Protein AF-A0A353K3G6-F1 (afdb_monomer)

Structure (mmCIF, N/CA/C/O backbone):
data_AF-A0A353K3G6-F1
#
_entry.id   AF-A0A353K3G6-F1
#
loop_
_atom_site.group_PDB
_atom_site.id
_atom_site.type_symbol
_atom_site.label_atom_id
_atom_site.label_alt_id
_atom_site.label_comp_id
_atom_site.label_asym_id
_atom_site.label_entity_id
_atom_site.label_seq_id
_atom_site.pdbx_PDB_ins_code
_atom_site.Cartn_x
_atom_site.Cartn_y
_atom_site.Cartn_z
_atom_site.occupancy
_atom_site.B_iso_or_equiv
_atom_site.auth_seq_id
_atom_site.auth_comp_id
_atom_site.auth_asym_id
_atom_site.auth_atom_id
_atom_site.pdbx_PDB_model_num
ATOM 1 N N . GLY A 1 1 ? 26.059 -4.700 -105.472 1.00 53.28 1 GLY A N 1
ATOM 2 C CA . GLY A 1 1 ? 25.674 -3.652 -106.423 1.00 53.28 1 GLY A CA 1
ATOM 3 C C . GLY A 1 1 ? 24.186 -3.400 -106.389 1.00 53.28 1 GLY A C 1
ATOM 4 O O . GLY A 1 1 ? 23.512 -3.775 -107.327 1.00 53.28 1 GLY A O 1
ATOM 5 N N . TYR A 1 2 ? 23.712 -2.808 -105.300 1.00 47.16 2 TYR A N 1
ATOM 6 C CA . TYR A 1 2 ? 22.428 -2.135 -105.145 1.00 47.16 2 TYR A CA 1
ATOM 7 C C . TYR A 1 2 ? 22.616 -1.284 -103.881 1.00 47.16 2 TYR A C 1
ATOM 9 O O . TYR A 1 2 ? 22.792 -1.861 -102.813 1.00 47.16 2 TYR A O 1
ATOM 17 N N . SER A 1 3 ? 22.745 0.041 -104.002 1.00 45.00 3 SER A N 1
ATOM 18 C CA . SER A 1 3 ? 22.899 0.943 -102.846 1.00 45.00 3 SER A CA 1
ATOM 19 C C . SER A 1 3 ? 21.733 1.921 -102.793 1.00 45.00 3 SER A C 1
ATOM 21 O O . SER A 1 3 ? 21.436 2.573 -103.791 1.00 45.00 3 SER A O 1
ATOM 23 N N . GLY A 1 4 ? 21.094 2.010 -101.632 1.00 53.94 4 GLY A N 1
ATOM 24 C CA . GLY A 1 4 ? 19.976 2.898 -101.329 1.00 53.94 4 GLY A CA 1
ATOM 25 C C . GLY A 1 4 ? 19.649 2.811 -99.838 1.00 53.94 4 GLY A C 1
ATOM 26 O O . GLY A 1 4 ? 20.025 1.839 -99.178 1.00 53.94 4 GLY A O 1
ATOM 27 N N . THR A 1 5 ? 19.000 3.836 -99.296 1.00 48.38 5 THR A N 1
ATOM 28 C CA . THR A 1 5 ? 18.638 3.913 -97.874 1.00 48.38 5 THR A CA 1
ATOM 29 C C . THR A 1 5 ? 17.313 3.185 -97.644 1.00 48.38 5 THR A C 1
ATOM 31 O O . THR A 1 5 ? 16.327 3.493 -98.310 1.00 48.38 5 THR A O 1
ATOM 34 N N . LEU A 1 6 ? 17.280 2.224 -96.716 1.00 46.75 6 LEU A N 1
ATOM 35 C CA . LEU A 1 6 ? 16.058 1.516 -96.319 1.00 46.75 6 LEU A CA 1
ATOM 36 C C . LEU A 1 6 ? 15.541 2.081 -94.993 1.00 46.75 6 LEU A C 1
ATOM 38 O O . LEU A 1 6 ? 16.321 2.258 -94.056 1.00 46.75 6 LEU A O 1
ATOM 42 N N . SER A 1 7 ? 14.234 2.321 -94.895 1.00 48.59 7 SER A N 1
ATOM 43 C CA . SER A 1 7 ? 13.580 2.700 -93.637 1.00 48.59 7 SER A CA 1
ATOM 44 C C . SER A 1 7 ? 12.834 1.494 -93.065 1.00 48.59 7 SER A C 1
ATOM 46 O O . SER A 1 7 ? 12.131 0.790 -93.792 1.00 48.59 7 SER A O 1
ATOM 48 N N . SER A 1 8 ? 13.024 1.217 -91.772 1.00 49.72 8 SER A N 1
ATOM 49 C CA . SER A 1 8 ? 12.337 0.121 -91.086 1.00 49.72 8 SER A CA 1
ATOM 50 C C . SER A 1 8 ? 10.949 0.544 -90.615 1.00 49.72 8 SER A C 1
ATOM 52 O O . SER A 1 8 ? 10.760 1.656 -90.121 1.00 49.72 8 SER A O 1
ATOM 54 N N . TYR A 1 9 ? 9.983 -0.369 -90.705 1.00 58.53 9 TYR A N 1
ATOM 55 C CA . TYR A 1 9 ? 8.683 -0.225 -90.054 1.00 58.53 9 TYR A CA 1
ATOM 56 C C . TYR A 1 9 ? 8.331 -1.491 -89.265 1.00 58.53 9 TYR A C 1
ATOM 58 O O . TYR A 1 9 ? 8.795 -2.595 -89.569 1.00 58.53 9 TYR A O 1
ATOM 66 N N . LEU A 1 10 ? 7.544 -1.317 -88.201 1.00 59.56 10 LEU A N 1
ATOM 67 C CA . LEU A 1 10 ? 7.115 -2.411 -87.333 1.00 59.56 10 LEU A CA 1
ATOM 68 C C . LEU A 1 10 ? 6.089 -3.270 -88.079 1.00 59.56 10 LEU A C 1
ATOM 70 O O . LEU A 1 10 ? 4.990 -2.803 -88.371 1.00 59.56 10 LEU A O 1
ATOM 74 N N . TYR A 1 11 ? 6.455 -4.512 -88.391 1.00 61.53 11 TYR A N 1
ATOM 75 C CA . TYR A 1 11 ? 5.610 -5.424 -89.158 1.00 61.53 11 TYR A CA 1
ATOM 76 C C . TYR A 1 11 ? 4.701 -6.256 -88.245 1.00 61.53 11 TYR A C 1
ATOM 78 O O . TYR A 1 11 ? 3.528 -6.455 -88.556 1.00 61.53 11 TYR A O 1
ATOM 86 N N . SER A 1 12 ? 5.225 -6.722 -87.104 1.00 52.22 12 SER A N 1
ATOM 87 C CA . SER A 1 12 ? 4.448 -7.426 -86.074 1.00 52.22 12 SER A CA 1
ATOM 88 C C . SER A 1 12 ? 5.189 -7.483 -84.728 1.00 52.22 12 SER A C 1
ATOM 90 O O . SER A 1 12 ? 6.363 -7.127 -84.644 1.00 52.22 12 SER A O 1
ATOM 92 N N . GLY A 1 13 ? 4.509 -7.946 -83.675 1.00 57.75 13 GLY A N 1
ATOM 93 C CA . GLY A 1 13 ? 5.079 -8.118 -82.335 1.00 57.75 13 GLY A CA 1
ATOM 94 C C . GLY A 1 13 ? 4.813 -6.946 -81.387 1.00 57.75 13 GLY A C 1
ATOM 95 O O . GLY A 1 13 ? 4.337 -5.885 -81.786 1.00 57.75 13 GLY A O 1
ATOM 96 N N . SER A 1 14 ? 5.094 -7.156 -80.102 1.00 52.50 14 SER A N 1
ATOM 97 C CA . SER A 1 14 ? 4.906 -6.163 -79.037 1.00 52.50 14 SER A CA 1
ATOM 98 C C . SER A 1 14 ? 6.117 -6.141 -78.107 1.00 52.50 14 SER A C 1
ATOM 100 O O . SER A 1 14 ? 6.810 -7.150 -77.944 1.00 52.50 14 SER A O 1
ATOM 102 N N . TYR A 1 15 ? 6.359 -4.986 -77.490 1.00 56.50 15 TYR A N 1
ATOM 103 C CA . TYR A 1 15 ? 7.364 -4.819 -76.447 1.00 56.50 15 TYR A CA 1
ATOM 104 C C . TYR A 1 15 ? 6.689 -4.821 -75.083 1.00 56.50 15 TYR A C 1
ATOM 106 O O . TYR A 1 15 ? 5.892 -3.930 -74.786 1.00 56.50 15 TYR A O 1
ATOM 114 N N . THR A 1 16 ? 7.038 -5.795 -74.245 1.00 64.56 16 THR A N 1
ATOM 115 C CA . THR A 1 16 ? 6.646 -5.798 -72.834 1.00 64.56 16 THR A CA 1
ATOM 116 C C . THR A 1 16 ? 7.844 -5.322 -72.009 1.00 64.56 16 THR A C 1
ATOM 118 O O . THR A 1 16 ? 8.852 -6.036 -71.952 1.00 64.56 16 THR A O 1
ATOM 121 N N . PRO A 1 17 ? 7.777 -4.132 -71.380 1.00 58.47 17 PRO A N 1
ATOM 122 C CA . PRO A 1 17 ? 8.861 -3.620 -70.552 1.00 58.47 17 PRO A CA 1
ATOM 123 C C . PRO A 1 17 ? 9.159 -4.555 -69.378 1.00 58.47 17 PRO A C 1
ATOM 125 O O . PRO A 1 17 ? 8.251 -5.136 -68.778 1.00 58.47 17 PRO A O 1
ATOM 128 N N . GLY A 1 18 ? 10.442 -4.689 -69.049 1.00 69.81 18 GLY A N 1
ATOM 129 C CA . GLY A 1 18 ? 10.866 -5.353 -67.823 1.00 69.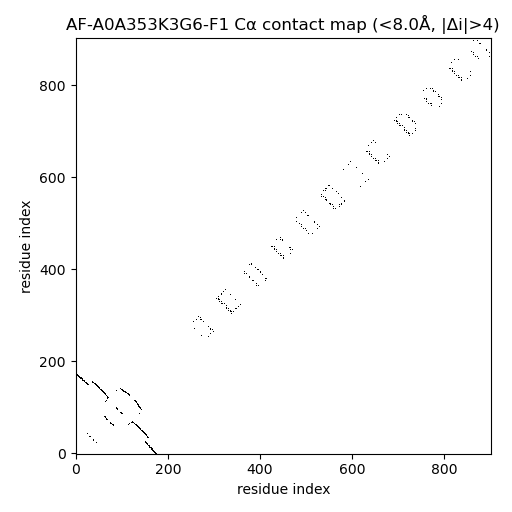81 18 GLY A CA 1
ATOM 130 C C . GLY A 1 18 ? 10.425 -4.543 -66.607 1.00 69.81 18 GLY A C 1
ATOM 131 O O . GLY A 1 18 ? 10.273 -3.325 -66.683 1.00 69.81 18 GLY A O 1
ATOM 132 N N . ASP A 1 19 ? 10.218 -5.224 -65.490 1.00 75.50 19 ASP A N 1
ATOM 133 C CA . ASP A 1 19 ? 9.791 -4.604 -64.237 1.00 75.50 19 ASP A CA 1
ATOM 134 C C . ASP A 1 19 ? 10.478 -5.304 -63.058 1.00 75.50 19 ASP A C 1
ATOM 136 O O . ASP A 1 19 ? 10.968 -6.434 -63.176 1.00 75.50 19 ASP A O 1
ATOM 140 N N . SER A 1 20 ? 10.537 -4.634 -61.913 1.00 78.00 20 SER A N 1
ATOM 141 C CA . SER A 1 20 ? 11.163 -5.131 -60.696 1.00 78.00 20 SER A CA 1
ATOM 142 C C . SER A 1 20 ? 10.223 -4.982 -59.508 1.00 78.00 20 SER A C 1
ATOM 144 O O . SER A 1 20 ? 9.481 -4.011 -59.410 1.00 78.00 20 SER A O 1
ATOM 146 N N . LYS A 1 21 ? 10.257 -5.938 -58.581 1.00 74.88 21 LYS A N 1
ATOM 147 C CA . LYS A 1 21 ? 9.462 -5.868 -57.351 1.00 74.88 21 LYS A CA 1
ATOM 148 C C . LYS A 1 21 ? 10.289 -6.297 -56.152 1.00 74.88 21 LYS A C 1
ATOM 150 O O . LYS A 1 21 ? 11.136 -7.182 -56.258 1.00 74.88 21 LYS A O 1
ATOM 155 N N . TYR A 1 22 ? 10.019 -5.693 -55.002 1.00 79.44 22 TYR A N 1
ATOM 156 C CA . TYR A 1 22 ? 10.636 -6.100 -53.747 1.00 79.44 22 TYR A CA 1
ATOM 157 C C . TYR A 1 22 ? 9.862 -7.269 -53.134 1.00 79.44 22 TYR A C 1
ATOM 159 O O . TYR A 1 22 ? 8.636 -7.219 -53.023 1.00 79.44 22 TYR A O 1
ATOM 167 N N . VAL A 1 23 ? 10.568 -8.324 -52.734 1.00 77.00 23 VAL A N 1
ATOM 168 C CA . VAL A 1 23 ? 9.989 -9.475 -52.027 1.00 77.00 23 VAL A CA 1
ATOM 169 C C . VAL A 1 23 ? 10.691 -9.660 -50.684 1.00 77.00 23 VAL A C 1
ATOM 171 O O . VAL A 1 23 ? 11.902 -9.481 -50.584 1.00 77.00 23 VAL A O 1
ATOM 174 N N . SER A 1 24 ? 9.936 -10.003 -49.638 1.00 82.12 24 SER A N 1
ATOM 175 C CA . SER A 1 24 ? 10.443 -10.210 -48.274 1.00 82.12 24 SER A CA 1
ATOM 176 C C . SER A 1 24 ? 9.805 -11.435 -47.610 1.00 82.12 24 SER A C 1
ATOM 178 O O . SER A 1 24 ? 8.848 -12.015 -48.127 1.00 82.12 24 SER A O 1
ATOM 180 N N . GLY A 1 25 ? 10.373 -11.879 -46.485 1.00 77.88 25 GLY A N 1
ATOM 181 C CA . GLY A 1 25 ? 9.872 -13.017 -45.704 1.00 77.88 25 GLY A CA 1
ATOM 182 C C . GLY A 1 25 ? 10.144 -14.401 -46.307 1.00 77.88 25 GLY A C 1
ATOM 183 O O . GLY A 1 25 ? 9.618 -15.402 -45.808 1.00 77.88 25 GLY A O 1
ATOM 184 N N . LYS A 1 26 ? 10.964 -14.496 -47.362 1.00 84.62 26 LYS A N 1
ATOM 185 C CA . LYS A 1 26 ? 11.229 -15.757 -48.068 1.00 84.62 26 LYS A CA 1
ATOM 186 C C . LYS A 1 26 ? 12.190 -16.650 -47.282 1.00 84.62 26 LYS A C 1
ATOM 188 O O . LYS A 1 26 ? 13.050 -16.170 -46.551 1.00 84.62 26 LYS A O 1
ATOM 193 N N . THR A 1 27 ? 12.020 -17.963 -47.397 1.00 81.75 27 THR A N 1
ATOM 194 C CA . THR A 1 27 ? 12.860 -18.977 -46.730 1.00 81.75 27 THR A CA 1
ATOM 195 C C . THR A 1 27 ? 14.078 -19.395 -47.554 1.00 81.75 27 THR A C 1
ATOM 197 O O . THR A 1 27 ? 14.919 -20.123 -47.044 1.00 81.75 27 THR A O 1
ATOM 200 N N . SER A 1 28 ? 14.176 -18.939 -48.806 1.00 80.44 28 SER A N 1
ATOM 201 C CA . SER A 1 28 ? 15.254 -19.256 -49.748 1.00 80.44 28 SER A CA 1
ATOM 202 C C . SER A 1 28 ? 15.899 -17.973 -50.268 1.00 80.44 28 SER A C 1
ATOM 204 O O . SER A 1 28 ? 15.199 -16.987 -50.508 1.00 80.44 28 SER A O 1
ATOM 206 N N . SER A 1 29 ? 17.217 -18.007 -50.479 1.00 79.38 29 SER A N 1
ATOM 207 C CA . SER A 1 29 ? 17.982 -16.936 -51.128 1.00 79.38 29 SER A CA 1
ATOM 208 C C . SER A 1 29 ? 17.718 -16.841 -52.629 1.00 79.38 29 SER A C 1
ATOM 210 O O . SER A 1 29 ? 18.033 -15.824 -53.233 1.00 79.38 29 SER A O 1
ATOM 212 N N . TYR A 1 30 ? 17.136 -17.869 -53.245 1.00 79.62 30 TYR A N 1
ATOM 213 C CA . TYR A 1 30 ? 16.798 -17.866 -54.664 1.00 79.62 30 TYR A CA 1
ATOM 214 C C . TYR A 1 30 ? 15.286 -17.738 -54.844 1.00 79.62 30 TYR A C 1
ATOM 216 O O . TYR A 1 30 ? 14.524 -18.571 -54.343 1.00 79.62 30 TYR A O 1
ATOM 224 N N . TYR A 1 31 ? 14.856 -16.689 -55.548 1.00 77.25 31 TYR A N 1
ATOM 225 C CA . TYR A 1 31 ? 13.452 -16.426 -55.849 1.00 77.25 31 TYR A CA 1
ATOM 226 C C . TYR A 1 31 ? 13.180 -16.653 -57.336 1.00 77.25 31 TYR A C 1
ATOM 228 O O . TYR A 1 31 ? 13.831 -16.028 -58.171 1.00 77.25 31 TYR A O 1
ATOM 236 N N . TYR A 1 32 ? 12.217 -17.522 -57.656 1.00 78.00 32 TYR A N 1
ATOM 237 C CA . TYR A 1 32 ? 11.743 -17.774 -59.020 1.00 78.00 32 TYR A CA 1
ATOM 238 C C . TYR A 1 32 ? 10.237 -18.071 -59.006 1.00 78.00 32 TYR A C 1
ATOM 240 O O . TYR A 1 32 ? 9.811 -19.204 -58.796 1.00 78.00 32 TYR A O 1
ATOM 248 N N . GLU A 1 33 ? 9.417 -17.038 -59.190 1.00 74.94 33 GLU A N 1
ATOM 249 C CA . GLU A 1 33 ? 7.951 -17.146 -59.213 1.00 74.94 33 GLU A CA 1
ATOM 250 C C . GLU A 1 33 ? 7.367 -16.097 -60.179 1.00 74.94 33 GLU A C 1
ATOM 252 O O . GLU A 1 33 ? 7.794 -14.939 -60.192 1.00 74.94 33 GLU A O 1
ATOM 257 N N . ASN A 1 34 ? 6.349 -16.471 -60.968 1.00 71.00 34 ASN A N 1
ATOM 258 C CA . ASN A 1 34 ? 5.596 -15.571 -61.863 1.00 71.00 34 ASN A CA 1
ATOM 259 C C . ASN A 1 34 ? 6.466 -14.746 -62.841 1.00 71.00 34 ASN A C 1
ATOM 261 O O . ASN A 1 34 ? 6.159 -13.591 -63.153 1.00 71.00 34 ASN A O 1
ATOM 265 N N . GLY A 1 35 ? 7.569 -15.336 -63.309 1.00 68.75 35 GLY A N 1
ATOM 266 C CA . GLY A 1 35 ? 8.502 -14.719 -64.256 1.00 68.75 35 GLY A CA 1
ATOM 267 C C . GLY A 1 35 ? 9.497 -13.725 -63.644 1.00 68.75 35 GLY A C 1
ATOM 268 O O . GLY A 1 35 ? 10.279 -13.152 -64.392 1.00 68.75 35 GLY A O 1
ATOM 269 N N . TYR A 1 36 ? 9.496 -13.518 -62.322 1.00 78.94 36 TYR A N 1
ATOM 270 C CA . TYR A 1 36 ? 10.518 -12.729 -61.626 1.00 78.94 36 TYR A CA 1
ATOM 271 C C . TYR A 1 36 ? 11.590 -13.649 -61.050 1.00 78.94 36 TYR A C 1
ATOM 273 O O . TYR A 1 36 ? 11.265 -14.625 -60.369 1.00 78.94 36 TYR A O 1
ATOM 281 N N . SER A 1 37 ? 12.854 -13.299 -61.276 1.00 79.44 37 SER A N 1
ATOM 282 C CA . SER A 1 37 ? 14.007 -14.029 -60.757 1.00 79.44 37 SER A CA 1
ATOM 283 C C . SER A 1 37 ? 15.004 -13.101 -60.072 1.00 79.44 37 SER A C 1
ATOM 285 O O . SER A 1 37 ? 15.174 -11.955 -60.485 1.00 79.44 37 SER A O 1
ATOM 287 N N . GLY A 1 38 ? 15.682 -13.589 -59.038 1.00 79.81 38 GLY A N 1
ATOM 288 C CA . GLY A 1 38 ? 16.776 -12.856 -58.408 1.00 79.81 38 GLY A CA 1
ATOM 289 C C . GLY A 1 38 ? 17.289 -13.523 -57.139 1.00 79.81 38 GLY A C 1
ATOM 290 O O . GLY A 1 38 ? 16.634 -14.398 -56.565 1.00 79.81 38 GLY A O 1
ATOM 291 N N . THR A 1 39 ? 18.470 -13.088 -56.709 1.00 82.19 39 THR A N 1
ATOM 292 C CA . THR A 1 39 ? 19.091 -13.524 -55.457 1.00 82.19 39 THR A CA 1
ATOM 293 C C . THR A 1 39 ? 18.715 -12.549 -54.346 1.00 82.19 39 THR A C 1
ATOM 295 O O . THR A 1 39 ? 18.915 -11.343 -54.467 1.00 82.19 39 THR A O 1
ATOM 298 N N . LEU A 1 40 ? 18.148 -13.075 -53.269 1.00 83.31 40 LEU A N 1
ATOM 299 C CA . LEU A 1 40 ? 17.692 -12.343 -52.098 1.00 83.31 40 LEU A CA 1
ATOM 300 C C . LEU A 1 40 ? 18.762 -12.367 -51.001 1.00 83.31 40 LEU A C 1
ATOM 302 O O . LEU A 1 40 ? 19.429 -13.382 -50.786 1.00 83.31 40 LEU A O 1
ATOM 306 N N . SER A 1 41 ? 18.875 -11.270 -50.260 1.00 75.44 41 SER A N 1
ATOM 307 C CA . SER A 1 41 ? 19.808 -11.126 -49.145 1.00 75.44 41 SER A CA 1
ATOM 308 C C . SER A 1 41 ? 19.162 -11.567 -47.828 1.00 75.44 41 SER A C 1
ATOM 310 O O . SER A 1 41 ? 18.000 -11.231 -47.575 1.00 75.44 41 SER A O 1
ATOM 312 N N . PRO A 1 42 ? 19.879 -12.311 -46.968 1.00 76.06 42 PRO A N 1
ATOM 313 C CA . PRO A 1 42 ? 19.372 -12.683 -45.656 1.00 76.06 42 PRO A CA 1
ATOM 314 C C . PRO A 1 42 ? 19.260 -11.455 -44.744 1.00 76.06 42 PRO A C 1
ATOM 316 O O . PRO A 1 42 ? 20.173 -10.637 -44.665 1.00 76.06 42 PRO A O 1
ATOM 319 N N . TYR A 1 43 ? 18.163 -11.362 -44.003 1.00 71.06 43 TYR A N 1
ATOM 320 C CA . TYR A 1 43 ? 17.935 -10.398 -42.936 1.00 71.06 43 TYR A CA 1
ATOM 321 C C . TYR A 1 43 ? 17.374 -11.109 -41.701 1.00 71.06 43 TYR A C 1
ATOM 323 O O . TYR A 1 43 ? 16.758 -12.178 -41.787 1.00 71.06 43 TYR A O 1
ATOM 331 N N . LEU A 1 44 ? 17.617 -10.526 -40.527 1.00 76.56 44 LEU A N 1
ATOM 332 C CA . LEU A 1 44 ? 17.107 -11.055 -39.268 1.00 76.56 44 LEU A CA 1
ATOM 333 C C . LEU A 1 44 ? 15.585 -10.882 -39.235 1.00 76.56 44 LEU A C 1
ATOM 335 O O . LEU A 1 44 ? 15.085 -9.760 -39.217 1.00 76.56 44 LEU A O 1
ATOM 339 N N . TYR A 1 45 ? 14.857 -11.995 -39.239 1.00 75.38 45 TYR A N 1
ATOM 340 C CA . TYR A 1 45 ? 13.396 -11.989 -39.221 1.00 75.38 45 TYR A CA 1
ATOM 341 C C . TYR A 1 45 ? 12.852 -12.010 -37.793 1.00 75.38 45 TYR A C 1
ATOM 343 O O . TYR A 1 45 ? 11.880 -11.325 -37.491 1.00 75.38 45 TYR A O 1
ATOM 351 N N . SER A 1 46 ? 13.496 -12.778 -36.909 1.00 68.31 46 SER A N 1
ATOM 352 C CA . SER A 1 46 ? 13.149 -12.864 -35.488 1.00 68.31 46 SER A CA 1
ATOM 353 C C . SER A 1 46 ? 14.286 -13.485 -34.668 1.00 68.31 46 SER A C 1
ATOM 355 O O . SER A 1 46 ? 15.169 -14.131 -35.226 1.00 68.31 46 SER A O 1
ATOM 357 N N . GLY A 1 47 ? 14.232 -13.359 -33.341 1.00 62.09 47 GLY A N 1
ATOM 358 C CA . GLY A 1 47 ? 15.185 -13.981 -32.411 1.00 62.09 47 GLY A CA 1
ATOM 359 C C . GLY A 1 47 ? 16.262 -13.025 -31.894 1.00 62.09 47 GLY A C 1
ATOM 360 O O . GLY A 1 47 ? 16.385 -11.888 -32.348 1.00 62.09 47 GLY A O 1
ATOM 361 N N . SER A 1 48 ? 17.022 -13.473 -30.900 1.00 61.16 48 SER A N 1
ATOM 362 C CA . SER A 1 48 ? 18.046 -12.679 -30.209 1.00 61.16 48 SER A CA 1
ATOM 363 C C . SER A 1 48 ? 19.374 -13.426 -30.152 1.00 61.16 48 SER A C 1
ATOM 365 O O . SER A 1 48 ? 19.394 -14.658 -30.174 1.00 61.16 48 SER A O 1
ATOM 367 N N . TYR A 1 49 ? 20.470 -12.667 -30.079 1.00 63.00 49 TYR A N 1
ATOM 368 C CA . TYR A 1 49 ? 21.816 -13.210 -29.914 1.00 63.00 49 TYR A CA 1
ATOM 369 C C . TYR A 1 49 ? 21.900 -14.078 -28.657 1.00 63.00 49 TYR A C 1
ATOM 371 O O . TYR A 1 49 ? 21.356 -13.715 -27.613 1.00 63.00 49 TYR A O 1
ATOM 379 N N . GLY A 1 50 ? 22.592 -15.209 -28.779 1.00 66.00 50 GLY A N 1
ATOM 380 C CA . GLY A 1 50 ? 23.059 -15.954 -27.621 1.00 66.00 50 GLY A CA 1
ATOM 381 C C . GLY A 1 50 ? 24.275 -15.251 -27.036 1.00 66.00 50 GLY A C 1
ATOM 382 O O . GLY A 1 50 ? 25.136 -14.771 -27.775 1.00 66.00 50 GLY A O 1
ATOM 383 N N . ASP A 1 51 ? 24.337 -15.164 -25.720 1.00 76.94 51 ASP A N 1
ATOM 384 C CA . ASP A 1 51 ? 25.427 -14.525 -25.004 1.00 76.94 51 ASP A CA 1
ATOM 385 C C . ASP A 1 51 ? 25.686 -15.233 -23.672 1.00 76.94 51 ASP A C 1
ATOM 387 O O . ASP A 1 51 ? 24.892 -16.043 -23.180 1.00 76.94 51 ASP A O 1
ATOM 391 N N . SER A 1 52 ? 26.852 -14.963 -23.099 1.00 76.69 52 SER A N 1
ATOM 392 C CA . SER A 1 52 ? 27.270 -15.524 -21.822 1.00 76.69 52 SER A CA 1
ATOM 393 C C . SER A 1 52 ? 27.742 -14.419 -20.902 1.00 76.69 52 SER A C 1
ATOM 395 O O . SER A 1 52 ? 28.429 -13.498 -21.341 1.00 76.69 52 SER A O 1
ATOM 397 N N . LYS A 1 53 ? 27.424 -14.534 -19.618 1.00 77.88 53 LYS A N 1
ATOM 398 C CA . LYS A 1 53 ? 27.861 -13.577 -18.604 1.00 77.88 53 LYS A CA 1
ATOM 399 C C . LYS A 1 53 ? 28.276 -14.295 -17.335 1.00 77.88 53 LYS A C 1
ATOM 401 O O . LYS A 1 53 ? 27.731 -15.344 -16.996 1.00 77.88 53 LYS A O 1
ATOM 406 N N . THR A 1 54 ? 29.220 -13.706 -16.619 1.00 83.50 54 THR A N 1
ATOM 407 C CA . THR A 1 54 ? 29.553 -14.150 -15.268 1.00 83.50 54 THR A CA 1
ATOM 408 C C . THR A 1 54 ? 28.496 -13.623 -14.313 1.00 83.50 54 THR A C 1
ATOM 410 O O . THR A 1 54 ? 28.204 -12.427 -14.298 1.00 83.50 54 THR A O 1
ATOM 413 N N . VAL A 1 55 ? 27.900 -14.518 -13.534 1.00 82.94 55 VAL A N 1
ATOM 414 C CA . VAL A 1 55 ? 26.937 -14.165 -12.492 1.00 82.94 55 VAL A CA 1
ATOM 415 C C . VAL A 1 55 ? 27.495 -14.609 -11.154 1.00 82.94 55 VAL A C 1
ATOM 417 O O . VAL A 1 55 ? 28.046 -15.702 -11.040 1.00 82.94 55 VAL A O 1
ATOM 420 N N . GLY A 1 56 ? 27.353 -13.740 -10.158 1.00 83.88 56 GLY A N 1
ATOM 421 C CA . GLY A 1 56 ? 27.621 -14.038 -8.761 1.00 83.88 56 GLY A CA 1
ATOM 422 C C . GLY A 1 56 ? 26.325 -14.016 -7.957 1.00 83.88 56 GLY A C 1
ATOM 423 O O . GLY A 1 56 ? 25.453 -13.187 -8.213 1.00 83.88 56 GLY A O 1
ATOM 424 N N . THR A 1 57 ? 26.193 -14.908 -6.983 1.00 82.69 57 THR A N 1
ATOM 425 C CA . THR A 1 57 ? 25.133 -14.861 -5.970 1.00 82.69 57 THR A CA 1
ATOM 426 C C . THR A 1 57 ? 25.695 -15.279 -4.624 1.00 82.69 57 THR A C 1
ATOM 428 O O . THR A 1 57 ? 26.696 -15.989 -4.551 1.00 82.69 57 THR A O 1
ATOM 431 N N . THR A 1 58 ? 25.043 -14.862 -3.549 1.00 81.81 58 THR A N 1
ATOM 432 C CA . THR A 1 58 ? 25.364 -15.318 -2.200 1.00 81.81 58 THR A CA 1
ATOM 433 C C . THR A 1 58 ? 24.334 -16.316 -1.705 1.00 81.81 58 THR A C 1
ATOM 435 O O . THR A 1 58 ? 23.175 -16.307 -2.125 1.00 81.81 58 THR A O 1
ATOM 438 N N . ARG A 1 59 ? 24.758 -17.191 -0.797 1.00 77.06 59 ARG A N 1
ATOM 439 C CA . ARG A 1 59 ? 23.866 -18.051 -0.026 1.00 77.06 59 ARG A CA 1
ATOM 440 C C . ARG A 1 59 ? 24.371 -18.127 1.407 1.00 77.06 59 ARG A C 1
ATOM 442 O O . ARG A 1 59 ? 25.552 -18.375 1.633 1.00 77.06 59 ARG A O 1
ATOM 449 N N . THR A 1 60 ? 23.481 -17.916 2.364 1.00 76.25 60 THR A N 1
ATOM 450 C CA . THR A 1 60 ? 23.789 -18.056 3.787 1.00 76.25 60 THR A CA 1
ATOM 451 C C . THR A 1 60 ? 23.683 -19.513 4.219 1.00 76.25 60 THR A C 1
ATOM 453 O O . THR A 1 60 ? 22.813 -20.260 3.761 1.00 76.25 60 THR A O 1
ATOM 456 N N . GLY A 1 61 ? 24.605 -19.938 5.076 1.00 73.25 61 GLY A N 1
ATOM 457 C CA . GLY A 1 61 ? 24.686 -21.308 5.562 1.00 73.25 61 GLY A CA 1
ATOM 458 C C . GLY A 1 61 ? 25.314 -21.387 6.943 1.00 73.25 61 GLY A C 1
ATOM 459 O O . GLY A 1 61 ? 26.041 -20.487 7.349 1.00 73.25 61 GLY A O 1
ATOM 460 N N . GLY A 1 62 ? 25.026 -22.464 7.670 1.00 75.19 62 GLY A N 1
ATOM 461 C CA . GLY A 1 62 ? 25.676 -22.710 8.952 1.00 75.19 62 GLY A CA 1
ATOM 462 C C . GLY A 1 62 ? 27.157 -23.051 8.770 1.00 75.19 62 GLY A C 1
ATOM 463 O O . GLY A 1 62 ? 27.528 -23.809 7.864 1.00 75.19 62 GLY A O 1
ATOM 464 N N . ALA A 1 63 ? 27.976 -22.572 9.695 1.00 74.75 63 ALA A N 1
ATOM 465 C CA . ALA A 1 63 ? 29.379 -22.908 9.855 1.00 74.75 63 ALA A CA 1
ATOM 466 C C . ALA A 1 63 ? 29.711 -23.061 11.343 1.00 74.75 63 ALA A C 1
ATOM 468 O O . ALA A 1 63 ? 28.991 -22.563 12.208 1.00 74.75 63 ALA A O 1
ATOM 469 N N . TYR A 1 64 ? 30.818 -23.735 11.636 1.00 77.00 64 TYR A N 1
ATOM 470 C CA . TYR A 1 64 ? 31.393 -23.763 12.975 1.00 77.00 64 TYR A CA 1
ATOM 471 C C . TYR A 1 64 ? 32.915 -23.692 12.912 1.00 77.00 64 TYR A C 1
ATOM 473 O O . TYR A 1 64 ? 33.555 -24.254 12.014 1.00 77.00 64 TYR A O 1
ATOM 481 N N . ASP A 1 65 ? 33.501 -23.031 13.905 1.00 81.44 65 ASP A N 1
ATOM 482 C CA . ASP A 1 65 ? 34.949 -22.951 14.058 1.00 81.44 65 ASP A CA 1
ATOM 483 C C . ASP A 1 65 ? 35.471 -24.142 14.862 1.00 81.44 65 ASP A C 1
ATOM 485 O O . ASP A 1 65 ? 34.822 -24.662 15.769 1.00 81.44 65 ASP A O 1
ATOM 489 N N . LEU A 1 66 ? 36.661 -24.601 14.509 1.00 81.50 66 LEU A N 1
ATOM 490 C CA . LEU A 1 66 ? 37.445 -25.571 15.247 1.00 81.50 66 LEU A CA 1
ATOM 491 C C . LEU A 1 66 ? 38.572 -24.826 15.948 1.00 81.50 66 LEU A C 1
ATOM 493 O O . LEU A 1 66 ? 39.289 -24.028 15.343 1.00 81.50 66 LEU A O 1
ATOM 497 N N . TRP A 1 67 ? 38.748 -25.134 17.221 1.00 84.00 67 TRP A N 1
ATOM 498 C CA . TRP A 1 67 ? 39.755 -24.543 18.086 1.00 84.00 67 TRP A CA 1
ATOM 499 C C . TRP A 1 67 ? 40.650 -25.647 18.620 1.00 84.00 67 TRP A C 1
ATOM 501 O O . TRP A 1 67 ? 40.149 -26.677 19.063 1.00 84.00 67 TRP A O 1
ATOM 511 N N . LYS A 1 68 ? 41.965 -25.439 18.580 1.00 85.31 68 LYS A N 1
ATOM 512 C CA . LYS A 1 68 ? 42.969 -26.363 19.098 1.00 85.31 68 LYS A CA 1
ATOM 513 C C . LYS A 1 68 ? 43.610 -25.775 20.346 1.00 85.31 68 LYS A C 1
ATOM 515 O O . LYS A 1 68 ? 44.110 -24.653 20.309 1.00 85.31 68 LYS A O 1
ATOM 520 N N . TYR A 1 69 ? 43.621 -26.533 21.431 1.00 83.56 69 TYR A N 1
ATOM 521 C CA . TYR A 1 69 ? 44.297 -26.127 22.653 1.00 83.56 69 TYR A CA 1
ATOM 522 C C . TYR A 1 69 ? 45.795 -26.396 22.531 1.00 83.56 69 TYR A C 1
ATOM 524 O O . TYR A 1 69 ? 46.209 -27.522 22.235 1.00 83.56 69 TYR A O 1
ATOM 532 N N . SER A 1 70 ? 46.609 -25.361 22.715 1.00 83.31 70 SER A N 1
ATOM 533 C CA . SER A 1 70 ? 48.062 -25.495 22.747 1.00 83.31 70 SER A CA 1
ATOM 534 C C . SER A 1 70 ? 48.691 -24.394 23.592 1.00 83.31 70 SER A C 1
ATOM 536 O O . SER A 1 70 ? 48.178 -23.280 23.623 1.00 83.31 70 SER A O 1
ATOM 538 N N . HIS A 1 71 ? 49.784 -24.695 24.293 1.00 82.75 71 HIS A N 1
ATOM 539 C CA . HIS A 1 71 ? 50.527 -23.718 25.107 1.00 82.75 71 HIS A CA 1
ATOM 540 C C . HIS A 1 71 ? 49.649 -22.953 26.123 1.00 82.75 71 HIS A C 1
ATOM 542 O O . HIS A 1 71 ? 49.873 -21.777 26.401 1.00 82.75 71 HIS A O 1
ATOM 548 N N . GLY A 1 72 ? 48.634 -23.615 26.687 1.00 80.88 72 GLY A N 1
ATOM 549 C CA . GLY A 1 72 ? 47.758 -23.018 27.700 1.00 80.88 72 GLY A CA 1
ATOM 550 C C . GLY A 1 72 ? 46.664 -22.086 27.163 1.00 80.88 72 GLY A C 1
ATOM 551 O O . GLY A 1 72 ? 46.032 -21.397 27.961 1.00 80.88 72 GLY A O 1
ATOM 552 N N . SER A 1 73 ? 46.417 -22.056 25.848 1.00 82.69 73 SER A N 1
ATOM 553 C CA . SER A 1 73 ? 45.341 -21.260 25.251 1.00 82.69 73 SER A CA 1
ATOM 554 C C . SER A 1 73 ? 44.653 -21.972 24.082 1.00 82.69 73 SER A C 1
ATOM 556 O O . SER A 1 73 ? 45.212 -22.861 23.437 1.00 82.69 73 SER A O 1
ATOM 558 N N . TRP A 1 74 ? 43.409 -21.577 23.799 1.00 81.88 74 TRP A N 1
ATOM 559 C CA . TRP A 1 74 ? 42.693 -22.005 22.600 1.00 81.88 74 TRP A CA 1
ATOM 560 C C . TRP A 1 74 ? 43.150 -21.176 21.403 1.00 81.88 74 TRP A C 1
ATOM 562 O O . TRP A 1 74 ? 42.978 -19.959 21.363 1.00 81.88 74 TRP A O 1
ATOM 572 N N . HIS A 1 75 ? 43.681 -21.854 20.394 1.00 80.69 75 HIS A N 1
ATOM 573 C CA . HIS A 1 75 ? 44.058 -21.262 19.120 1.00 80.69 75 HIS A CA 1
ATOM 574 C C . HIS A 1 75 ? 43.065 -21.668 18.038 1.00 80.69 75 HIS A C 1
ATOM 576 O O . HIS A 1 75 ? 42.620 -22.815 17.982 1.00 80.69 75 HIS A O 1
ATOM 582 N N . PHE A 1 76 ? 42.722 -20.736 17.155 1.00 80.06 76 PHE A N 1
ATOM 583 C CA . PHE A 1 76 ? 41.894 -21.040 15.994 1.00 80.06 76 PHE A CA 1
ATOM 584 C C . PHE A 1 76 ? 42.603 -22.074 15.104 1.00 80.06 76 PHE A C 1
ATOM 586 O O . PHE A 1 76 ? 43.764 -21.894 14.737 1.00 80.06 76 PHE A O 1
ATOM 593 N N . TYR A 1 77 ? 41.912 -23.169 14.786 1.00 79.00 77 TYR A N 1
ATOM 594 C CA . TYR A 1 77 ? 42.457 -24.312 14.045 1.00 79.00 77 TYR A CA 1
ATOM 595 C C . TYR A 1 77 ? 41.880 -24.433 12.627 1.00 79.00 77 TYR A C 1
ATOM 597 O O . TYR A 1 77 ? 42.530 -24.986 11.743 1.00 79.00 77 TYR A O 1
ATOM 605 N N . GLY A 1 78 ? 40.684 -23.895 12.384 1.00 73.69 78 GLY A N 1
ATOM 606 C CA . GLY A 1 78 ? 40.054 -23.837 11.063 1.00 73.69 78 GLY A CA 1
ATOM 607 C C . GLY A 1 78 ? 38.534 -23.759 11.161 1.00 73.69 78 GLY A C 1
ATOM 608 O O . GLY A 1 78 ? 37.980 -23.972 12.230 1.00 73.69 78 GLY A O 1
ATOM 609 N N . SER A 1 79 ? 37.840 -23.501 10.057 1.00 73.56 79 SER A N 1
ATOM 610 C CA . SER A 1 79 ? 36.369 -23.465 10.019 1.00 73.56 79 SER A CA 1
ATOM 611 C C . SER A 1 79 ? 35.838 -24.619 9.174 1.00 73.56 79 SER A C 1
ATOM 613 O O . SER A 1 79 ? 36.428 -24.966 8.148 1.00 73.56 79 SER A O 1
ATOM 615 N N . ARG A 1 80 ? 34.718 -25.225 9.577 1.00 72.62 80 ARG A N 1
ATOM 616 C CA . ARG A 1 80 ? 33.986 -26.193 8.750 1.00 72.62 80 ARG A CA 1
ATOM 617 C C . ARG A 1 80 ? 32.595 -25.675 8.428 1.00 72.62 80 ARG A C 1
ATOM 619 O O . ARG A 1 80 ? 31.921 -25.081 9.262 1.00 72.62 80 ARG A O 1
ATOM 626 N N . ARG A 1 81 ? 32.167 -25.961 7.205 1.00 74.44 81 ARG A N 1
ATOM 627 C CA . ARG A 1 81 ? 30.819 -25.691 6.701 1.00 74.44 81 ARG A CA 1
ATOM 628 C C . ARG A 1 81 ? 29.958 -26.923 6.943 1.00 74.44 81 ARG A C 1
ATOM 630 O O . ARG A 1 81 ? 30.476 -28.044 6.905 1.00 74.44 81 ARG A O 1
ATOM 637 N N . TYR A 1 82 ? 28.662 -26.740 7.167 1.00 72.81 82 TYR A N 1
ATOM 638 C CA . TYR A 1 82 ? 27.746 -27.879 7.185 1.00 72.81 82 TYR A CA 1
ATOM 639 C C . TYR A 1 82 ? 27.632 -28.507 5.783 1.00 72.81 82 TYR A C 1
ATOM 641 O O . TYR A 1 82 ? 27.698 -27.824 4.761 1.00 72.81 82 TYR A O 1
ATOM 649 N N . SER A 1 83 ? 27.450 -29.829 5.725 1.00 65.06 83 SER A N 1
ATOM 650 C CA . SER A 1 83 ? 27.391 -30.616 4.478 1.00 65.06 83 SER A CA 1
ATOM 651 C C . SER A 1 83 ? 26.209 -30.271 3.563 1.00 65.06 83 SER A C 1
ATOM 653 O O . SER A 1 83 ? 26.169 -30.696 2.413 1.00 65.06 83 SER A O 1
ATOM 655 N N . ASN A 1 84 ? 25.244 -29.498 4.062 1.00 68.69 84 ASN A N 1
ATOM 656 C CA . ASN A 1 84 ? 24.081 -29.011 3.325 1.00 68.69 84 ASN A CA 1
ATOM 657 C C . ASN A 1 84 ? 24.375 -27.780 2.441 1.00 68.69 84 ASN A C 1
ATOM 659 O O . ASN A 1 84 ? 23.464 -27.291 1.765 1.00 68.69 84 ASN A O 1
ATOM 663 N N . ILE A 1 85 ? 25.617 -27.279 2.434 1.00 75.06 85 ILE A N 1
ATOM 664 C CA . ILE A 1 85 ? 26.088 -26.231 1.523 1.00 75.06 85 ILE A CA 1
ATOM 665 C C . ILE A 1 85 ? 26.775 -26.899 0.321 1.00 75.06 85 ILE A C 1
ATOM 667 O O . ILE A 1 85 ? 27.889 -27.406 0.456 1.00 75.06 85 ILE A O 1
ATOM 671 N N . PRO A 1 86 ? 26.110 -26.964 -0.846 1.00 74.50 86 PRO A N 1
ATOM 672 C CA . PRO A 1 86 ? 26.644 -27.672 -2.003 1.00 74.50 86 PRO A CA 1
ATOM 673 C C . PRO A 1 86 ? 27.796 -26.882 -2.637 1.00 74.50 86 PRO A C 1
ATOM 675 O O . PRO A 1 86 ? 27.713 -25.670 -2.765 1.00 74.50 86 PRO A O 1
ATOM 678 N N . GLY A 1 87 ? 28.850 -27.554 -3.111 1.00 78.19 87 GLY A N 1
ATOM 679 C CA . GLY A 1 87 ? 29.987 -26.889 -3.779 1.00 78.19 87 GLY A CA 1
ATOM 680 C C . GLY A 1 87 ? 29.638 -26.197 -5.108 1.00 78.19 87 GLY A C 1
ATOM 681 O O . GLY A 1 87 ? 30.455 -25.475 -5.675 1.00 78.19 87 GLY A O 1
ATOM 682 N N . SER A 1 88 ? 28.425 -26.405 -5.621 1.00 83.94 88 SER A N 1
ATOM 683 C CA . SER A 1 88 ? 27.887 -25.691 -6.776 1.00 83.94 88 SER A CA 1
ATOM 684 C C . SER A 1 88 ? 26.361 -25.631 -6.732 1.00 83.94 88 SER A C 1
ATOM 686 O O . SER A 1 88 ? 25.710 -26.445 -6.073 1.00 83.94 88 SER A O 1
ATOM 688 N N . ILE A 1 89 ? 25.785 -24.657 -7.432 1.00 85.81 89 ILE A N 1
ATOM 689 C CA . ILE A 1 89 ? 24.339 -24.453 -7.551 1.00 85.81 89 ILE A CA 1
ATOM 690 C C . ILE A 1 89 ? 23.955 -24.190 -9.007 1.00 85.81 89 ILE A C 1
ATOM 692 O O . ILE A 1 89 ? 24.728 -23.619 -9.774 1.00 85.81 89 ILE A O 1
ATOM 696 N N . ASN A 1 90 ? 22.738 -24.576 -9.387 1.00 86.75 90 ASN A N 1
ATOM 697 C CA . ASN A 1 90 ? 22.202 -24.293 -10.716 1.00 86.75 90 ASN A CA 1
ATOM 698 C C . ASN A 1 90 ? 21.582 -22.893 -10.755 1.00 86.75 90 ASN A C 1
ATOM 700 O O . ASN A 1 90 ? 20.807 -22.525 -9.872 1.00 86.75 90 ASN A O 1
ATOM 704 N N . TYR A 1 91 ? 21.885 -22.136 -11.805 1.00 84.25 91 TYR A N 1
ATOM 705 C CA . TYR A 1 91 ? 21.326 -20.818 -12.075 1.00 84.25 91 TYR A CA 1
ATOM 706 C C . TYR A 1 91 ? 20.416 -20.885 -13.294 1.00 84.25 91 TYR A C 1
ATOM 708 O O . TYR A 1 91 ? 20.860 -21.306 -14.357 1.00 84.25 91 TYR A O 1
ATOM 716 N N . ASN A 1 92 ? 19.166 -20.444 -13.142 1.00 83.00 92 ASN A N 1
ATOM 717 C CA . ASN A 1 92 ? 18.177 -20.375 -14.218 1.00 83.00 92 ASN A CA 1
ATOM 718 C C . ASN A 1 92 ? 17.358 -19.089 -14.071 1.00 83.00 92 ASN A C 1
ATOM 720 O O . ASN A 1 92 ? 16.329 -19.072 -13.399 1.00 83.00 92 ASN A O 1
ATOM 724 N N . SER A 1 93 ? 17.837 -17.989 -14.653 1.00 79.88 93 SER A N 1
ATOM 725 C CA . SER A 1 93 ? 17.156 -16.692 -14.567 1.00 79.88 93 SER A CA 1
ATOM 726 C C . SER A 1 93 ? 17.446 -15.816 -15.787 1.00 79.88 93 SER A C 1
ATOM 728 O O . SER A 1 93 ? 18.543 -15.832 -16.346 1.00 79.88 93 SER A O 1
ATOM 730 N N . GLY A 1 94 ? 16.438 -15.067 -16.249 1.00 73.50 94 GLY A N 1
ATOM 731 C CA . GLY A 1 94 ? 16.552 -14.159 -17.402 1.00 73.50 94 GLY A CA 1
ATOM 732 C C . GLY A 1 94 ? 16.838 -14.839 -18.752 1.00 73.50 94 GLY A C 1
ATOM 733 O O . GLY A 1 94 ? 17.309 -14.187 -19.684 1.00 73.50 94 GLY A O 1
ATOM 734 N N . GLY A 1 95 ? 16.585 -16.147 -18.864 1.00 70.62 95 GLY A N 1
ATOM 735 C CA . GLY A 1 95 ? 16.916 -16.956 -20.043 1.00 70.62 95 GLY A CA 1
ATOM 736 C C . GLY A 1 95 ? 18.366 -17.450 -20.090 1.00 70.62 95 GLY A C 1
ATOM 737 O O . GLY A 1 95 ? 18.724 -18.107 -21.060 1.00 70.62 95 GLY A O 1
ATOM 738 N N . TYR A 1 96 ? 19.178 -17.167 -19.066 1.00 81.19 96 TYR A N 1
ATOM 739 C CA . TYR A 1 96 ? 20.506 -17.755 -18.908 1.00 81.19 96 TYR A CA 1
ATOM 740 C C . TYR A 1 96 ? 20.428 -18.966 -17.987 1.00 81.19 96 TYR A C 1
ATOM 742 O O . TYR A 1 96 ? 19.817 -18.899 -16.915 1.00 81.19 96 TYR A O 1
ATOM 750 N N . SER A 1 97 ? 21.103 -20.035 -18.390 1.00 83.25 97 SER A N 1
ATOM 751 C CA . SER A 1 97 ? 21.290 -21.242 -17.595 1.00 83.25 97 SER A CA 1
ATOM 752 C C . SER A 1 97 ? 22.774 -21.551 -17.424 1.00 83.25 97 SER A C 1
ATOM 754 O O . SER A 1 97 ? 23.578 -21.312 -18.330 1.00 83.25 97 SER A O 1
ATOM 756 N N . GLY A 1 98 ? 23.150 -22.087 -16.271 1.00 85.25 98 GLY A N 1
ATOM 757 C CA . GLY A 1 98 ? 24.508 -22.562 -16.019 1.00 85.25 98 GLY A CA 1
ATOM 758 C C . GLY A 1 98 ? 24.725 -22.950 -14.564 1.00 85.25 98 GLY A C 1
ATOM 759 O O . GLY A 1 98 ? 23.822 -22.836 -13.735 1.00 85.25 98 GLY A O 1
ATOM 760 N N . THR A 1 99 ? 25.932 -23.404 -14.254 1.00 88.38 99 THR A N 1
ATOM 761 C CA . THR A 1 99 ? 26.320 -23.828 -12.906 1.00 88.38 99 THR A CA 1
ATOM 762 C C . THR A 1 99 ? 27.211 -22.763 -12.280 1.00 88.38 99 THR A C 1
ATOM 764 O O . THR A 1 99 ? 28.196 -22.344 -12.886 1.00 88.38 99 THR A O 1
ATOM 767 N N . LEU A 1 100 ? 26.874 -22.323 -11.069 1.00 89.25 100 LEU A N 1
ATOM 768 C CA . LEU A 1 100 ? 27.711 -21.432 -10.269 1.00 89.25 100 LEU A CA 1
ATOM 769 C C . LEU A 1 100 ? 28.479 -22.266 -9.251 1.00 89.25 100 LEU A C 1
ATOM 771 O O . LEU A 1 100 ? 27.886 -23.056 -8.515 1.00 89.25 100 LEU A O 1
ATOM 775 N N . THR A 1 101 ? 29.790 -22.091 -9.203 1.00 87.31 101 THR A N 1
ATOM 776 C CA . THR A 1 101 ? 30.684 -22.780 -8.273 1.00 87.31 101 THR A CA 1
ATOM 777 C C . THR A 1 101 ? 30.942 -21.931 -7.044 1.00 87.31 101 THR A C 1
ATOM 779 O O . THR A 1 101 ? 31.049 -20.708 -7.130 1.00 87.31 101 THR A O 1
ATOM 782 N N . LEU A 1 102 ? 31.025 -22.597 -5.899 1.00 82.06 102 LEU A N 1
ATOM 783 C CA . LEU A 1 102 ? 31.371 -21.994 -4.624 1.00 82.06 102 LEU A CA 1
ATOM 784 C C . LEU A 1 102 ? 32.812 -21.482 -4.666 1.00 82.06 102 LEU A C 1
ATOM 786 O O . LEU A 1 102 ? 33.732 -22.251 -4.942 1.00 82.06 102 LEU A O 1
ATOM 790 N N . ASP A 1 103 ? 33.004 -20.198 -4.383 1.00 75.56 103 ASP A N 1
ATOM 791 C CA . ASP A 1 103 ? 34.334 -19.632 -4.198 1.00 75.56 103 ASP A CA 1
ATOM 792 C C . ASP A 1 103 ? 34.781 -19.874 -2.751 1.00 75.56 103 ASP A C 1
ATOM 794 O O . ASP A 1 103 ? 34.301 -19.246 -1.803 1.00 75.56 103 ASP A O 1
ATOM 798 N N . ASP A 1 104 ? 35.685 -20.838 -2.573 1.00 61.16 104 ASP A N 1
ATOM 799 C CA . ASP A 1 104 ? 36.242 -21.195 -1.268 1.00 61.16 104 ASP A CA 1
ATOM 800 C C . ASP A 1 104 ? 37.240 -20.160 -0.729 1.00 61.16 104 ASP A C 1
ATOM 802 O O . ASP A 1 104 ? 37.559 -20.194 0.462 1.00 61.16 104 ASP A O 1
ATOM 806 N N . SER A 1 105 ? 37.714 -19.246 -1.581 1.00 56.91 105 SER A N 1
ATOM 807 C CA . SER A 1 105 ? 38.768 -18.282 -1.260 1.00 56.91 105 SER A CA 1
ATOM 808 C C . SER A 1 105 ? 38.238 -16.940 -0.745 1.00 56.91 105 SER A C 1
ATOM 810 O O . SER A 1 105 ? 38.929 -16.250 0.007 1.00 56.91 105 SER A O 1
ATOM 812 N N . SER A 1 106 ? 36.990 -16.590 -1.067 1.00 48.00 106 SER A N 1
ATOM 813 C CA . SER A 1 106 ? 36.352 -15.349 -0.632 1.00 48.00 106 SER A CA 1
ATOM 814 C C . SER A 1 106 ? 35.432 -15.587 0.572 1.00 48.00 106 SER A C 1
ATOM 816 O O . SER A 1 106 ? 34.241 -15.864 0.416 1.00 48.00 106 SER A O 1
ATOM 818 N N . ARG A 1 107 ? 35.943 -15.444 1.802 1.00 54.19 107 ARG A N 1
ATOM 819 C CA . ARG A 1 107 ? 35.051 -15.140 2.937 1.00 54.19 107 ARG A CA 1
ATOM 820 C C . ARG A 1 107 ? 34.473 -13.749 2.687 1.00 54.19 107 ARG A C 1
ATOM 822 O O . ARG A 1 107 ? 35.229 -12.781 2.621 1.00 54.19 107 ARG A O 1
ATOM 829 N N . ALA A 1 108 ? 33.151 -13.645 2.553 1.00 46.03 108 ALA A N 1
ATOM 830 C CA . ALA A 1 108 ? 32.464 -12.368 2.700 1.00 46.03 108 ALA A CA 1
ATOM 831 C C . ALA A 1 108 ? 32.773 -11.866 4.107 1.00 46.03 108 ALA A C 1
ATOM 833 O O . ALA A 1 108 ? 32.311 -12.451 5.084 1.00 46.03 108 ALA A O 1
ATOM 834 N N . GLY A 1 109 ? 33.637 -10.862 4.238 1.00 52.12 109 GLY A N 1
ATOM 835 C CA . GLY A 1 109 ? 33.962 -10.296 5.542 1.00 52.12 109 GLY A CA 1
ATOM 836 C C . GLY A 1 109 ? 32.674 -9.948 6.291 1.00 52.12 109 GLY A C 1
ATOM 837 O O . GLY A 1 109 ? 31.874 -9.163 5.789 1.00 52.12 109 GLY A O 1
ATOM 838 N N . GLY A 1 110 ? 32.458 -10.556 7.463 1.00 47.19 110 GLY A N 1
ATOM 839 C CA . GLY A 1 110 ? 31.308 -10.226 8.309 1.00 47.19 110 GLY A CA 1
ATOM 840 C C . GLY A 1 110 ? 30.807 -11.305 9.272 1.00 47.19 110 GLY A C 1
ATOM 841 O O . GLY A 1 110 ? 30.059 -10.968 10.183 1.00 47.19 110 GLY A O 1
ATOM 842 N N . GLY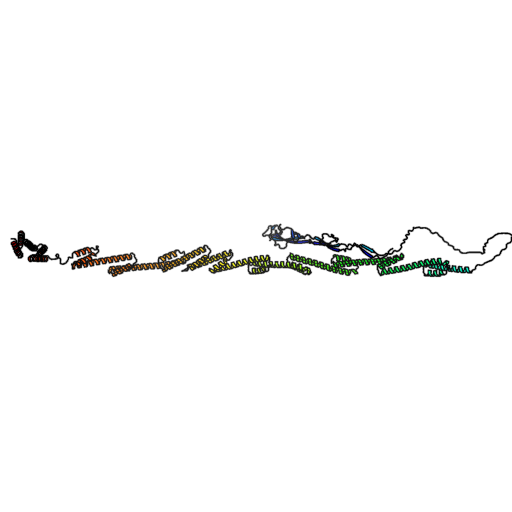 A 1 111 ? 31.198 -12.577 9.136 1.00 48.00 111 GLY A N 1
ATOM 843 C CA . GLY A 1 111 ? 30.825 -13.600 10.121 1.00 48.00 111 GLY A CA 1
ATOM 844 C C . GLY A 1 111 ? 31.514 -13.359 11.469 1.00 48.00 111 GLY A C 1
ATOM 845 O O . GLY A 1 111 ? 32.739 -13.472 11.557 1.00 48.00 111 GLY A O 1
ATOM 846 N N . VAL A 1 112 ? 30.740 -13.026 12.509 1.00 51.47 112 VAL A N 1
ATOM 847 C CA . VAL A 1 112 ? 31.208 -12.992 13.903 1.00 51.47 112 VAL A CA 1
ATOM 848 C C . VAL A 1 112 ? 31.619 -14.421 14.256 1.00 51.47 112 VAL A C 1
ATOM 850 O O . VAL A 1 112 ? 30.765 -15.301 14.323 1.00 51.47 112 VAL A O 1
ATOM 853 N N . GLY A 1 113 ? 32.927 -14.669 14.376 1.00 55.75 113 GLY A N 1
ATOM 854 C CA . GLY A 1 113 ? 33.459 -16.009 14.631 1.00 55.75 113 GLY A CA 1
ATOM 855 C C . GLY A 1 113 ? 32.781 -16.651 15.839 1.00 55.75 113 GLY A C 1
ATOM 856 O O . GLY A 1 113 ? 32.515 -15.977 16.839 1.00 55.75 113 GLY A O 1
ATOM 857 N N . GLY A 1 114 ? 32.488 -17.947 15.735 1.00 58.78 114 GLY A N 1
ATOM 858 C CA . GLY A 1 114 ? 31.906 -18.707 16.833 1.00 58.78 114 GLY A CA 1
ATOM 859 C C . GLY A 1 114 ? 32.844 -18.627 18.033 1.00 58.78 114 GLY A C 1
ATOM 860 O O . GLY A 1 114 ? 34.010 -19.011 17.924 1.00 58.78 114 GLY A O 1
ATOM 861 N N . GLY A 1 115 ? 32.351 -18.076 19.147 1.00 62.31 115 GLY A N 1
ATOM 862 C CA . GLY A 1 115 ? 33.160 -17.719 20.316 1.00 62.31 115 GLY A CA 1
ATOM 863 C C . GLY A 1 115 ? 34.128 -18.820 20.764 1.00 62.31 115 GLY A C 1
ATOM 864 O O . GLY A 1 115 ? 33.857 -20.015 20.609 1.00 62.31 115 GLY A O 1
ATOM 865 N N . THR A 1 116 ? 35.268 -18.402 21.321 1.00 69.81 116 THR A N 1
ATOM 866 C CA . THR A 1 116 ? 36.290 -19.301 21.868 1.00 69.81 116 THR A CA 1
ATOM 867 C C . THR A 1 116 ? 35.669 -20.288 22.864 1.00 69.81 116 THR A C 1
ATOM 869 O O . THR A 1 116 ? 34.882 -19.873 23.721 1.00 69.81 116 THR A O 1
ATOM 872 N N . PRO A 1 117 ? 36.007 -21.590 22.797 1.00 72.56 117 PRO A N 1
ATOM 873 C CA . PRO A 1 117 ? 35.537 -22.560 23.777 1.00 72.56 117 PRO A CA 1
ATOM 874 C C . PRO A 1 117 ? 35.899 -22.130 25.203 1.00 72.56 117 PRO A C 1
ATOM 876 O O . PRO A 1 117 ? 37.011 -21.667 25.461 1.00 72.56 117 PRO A O 1
ATOM 879 N N . THR A 1 118 ? 34.967 -22.295 26.140 1.00 69.88 118 THR A N 1
ATOM 880 C CA . THR A 1 118 ? 35.181 -21.985 27.557 1.00 69.88 118 THR A CA 1
ATOM 881 C C . THR A 1 118 ? 35.814 -23.177 28.296 1.00 69.88 118 THR A C 1
ATOM 883 O O . THR A 1 118 ? 35.559 -24.341 27.977 1.00 69.88 118 THR A O 1
ATOM 886 N N . GLY A 1 119 ? 36.665 -22.888 29.289 1.00 72.62 119 GLY A N 1
ATOM 887 C CA . GLY A 1 119 ? 37.405 -23.888 30.080 1.00 72.62 119 GLY A CA 1
ATOM 888 C C . GLY A 1 119 ? 38.781 -24.264 29.508 1.00 72.62 119 GLY A C 1
ATOM 889 O O . GLY A 1 119 ? 39.103 -23.947 28.364 1.00 72.62 119 GLY A O 1
ATOM 890 N N . SER A 1 120 ? 39.617 -24.932 30.309 1.00 71.44 120 SER A N 1
ATOM 891 C CA . SER A 1 120 ? 40.916 -25.462 29.869 1.00 71.44 120 SER A CA 1
ATOM 892 C C . SER A 1 120 ? 40.748 -26.758 29.063 1.00 71.44 120 SER A C 1
ATOM 894 O O . SER A 1 120 ? 39.828 -27.547 29.302 1.00 71.44 120 SER A O 1
ATOM 896 N N . GLY A 1 121 ? 41.621 -26.955 28.073 1.00 76.94 121 GLY A N 1
ATOM 897 C CA . GLY A 1 121 ? 41.715 -28.180 27.279 1.00 76.94 121 GLY A CA 1
ATOM 898 C C . GLY A 1 121 ? 42.981 -28.980 27.592 1.00 76.94 121 GLY A C 1
ATOM 899 O O . GLY A 1 121 ? 43.866 -28.518 28.313 1.00 76.94 121 GLY A O 1
ATOM 900 N N . SER A 1 122 ? 43.073 -30.187 27.043 1.00 83.19 122 SER A N 1
ATOM 901 C CA . SER A 1 122 ? 44.317 -30.970 27.017 1.00 83.19 122 SER A CA 1
ATOM 902 C C . SER A 1 122 ? 45.188 -30.545 25.829 1.00 83.19 122 SER A C 1
ATOM 904 O O . SER A 1 122 ? 44.662 -30.166 24.785 1.00 83.19 122 SER A O 1
ATOM 906 N N . GLU A 1 123 ? 46.518 -30.600 25.953 1.00 83.19 123 GLU A N 1
ATOM 907 C CA . GLU A 1 123 ? 47.431 -30.214 24.864 1.00 83.19 123 GLU A CA 1
ATOM 908 C C . GLU A 1 123 ? 47.130 -31.023 23.587 1.00 83.19 123 GLU A C 1
ATOM 910 O O . GLU A 1 123 ? 47.161 -32.254 23.589 1.00 83.19 123 GLU A O 1
ATOM 915 N N . GLY A 1 124 ? 46.805 -30.325 22.495 1.00 81.00 124 GLY A N 1
ATOM 916 C CA . GLY A 1 124 ? 46.413 -30.924 21.217 1.00 81.00 124 GLY A CA 1
ATOM 917 C C . GLY A 1 124 ? 44.912 -31.184 21.035 1.00 81.00 124 GLY A C 1
ATOM 918 O O . GLY A 1 124 ? 44.515 -31.570 19.935 1.00 81.00 124 GLY A O 1
ATOM 919 N N . GLU A 1 125 ? 44.078 -30.949 22.053 1.00 84.38 125 GLU A N 1
ATOM 920 C CA . GLU A 1 125 ? 42.623 -31.120 21.984 1.00 84.38 125 GLU A CA 1
ATOM 921 C C . GLU A 1 125 ? 41.995 -30.181 20.949 1.00 84.38 125 GLU A C 1
ATOM 923 O O . GLU A 1 125 ? 42.311 -28.993 20.912 1.00 84.38 125 GLU A O 1
ATOM 928 N N . ILE A 1 126 ? 41.074 -30.704 20.132 1.00 85.06 126 ILE A N 1
ATOM 929 C CA . ILE A 1 126 ? 40.296 -29.918 19.169 1.00 85.06 126 ILE A CA 1
ATOM 930 C C . ILE A 1 126 ? 38.837 -29.875 19.622 1.00 85.06 126 ILE A C 1
ATOM 932 O O . ILE A 1 126 ? 38.195 -30.918 19.742 1.00 85.06 126 ILE A O 1
ATOM 936 N N . ARG A 1 127 ? 38.291 -28.671 19.811 1.00 84.25 127 ARG A N 1
ATOM 937 C CA . ARG A 1 127 ? 36.876 -28.442 20.126 1.00 84.25 127 ARG A CA 1
ATOM 938 C C . ARG A 1 127 ? 36.168 -27.672 19.025 1.00 84.25 127 ARG A C 1
ATOM 940 O O . ARG A 1 127 ? 36.743 -26.808 18.368 1.00 84.25 127 ARG A O 1
ATOM 947 N N . ARG A 1 128 ? 34.888 -27.992 18.859 1.00 79.69 128 ARG A N 1
ATOM 948 C CA . ARG A 1 128 ? 33.942 -27.224 18.050 1.00 79.69 128 ARG A CA 1
ATOM 949 C C . ARG A 1 128 ? 33.496 -25.991 18.851 1.00 79.69 128 ARG A C 1
ATOM 951 O O . ARG A 1 128 ? 33.096 -26.139 20.002 1.00 79.69 128 ARG A O 1
ATOM 958 N N . GLY A 1 129 ? 33.594 -24.809 18.249 1.00 73.56 129 GLY A N 1
ATOM 959 C CA . GLY A 1 129 ? 33.047 -23.550 18.761 1.00 73.56 129 GLY A CA 1
ATOM 960 C C . GLY A 1 129 ? 31.552 -23.401 18.460 1.00 73.56 129 GLY A C 1
ATOM 961 O O . GLY A 1 129 ? 30.928 -24.311 17.919 1.00 73.56 129 GLY A O 1
ATOM 962 N N . ALA A 1 130 ? 30.970 -22.256 18.815 1.00 72.25 1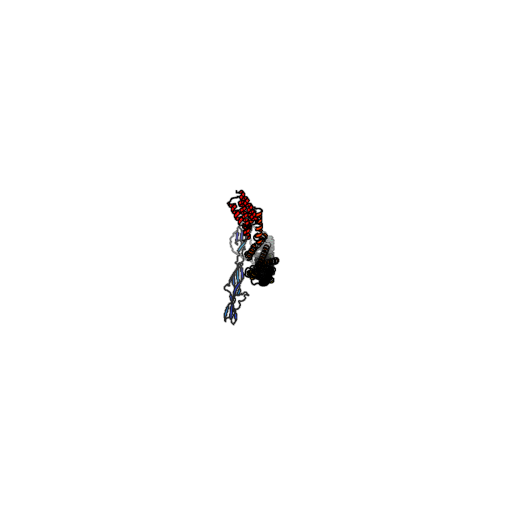30 ALA A N 1
ATOM 963 C CA . ALA A 1 130 ? 29.553 -21.995 18.560 1.00 72.25 130 ALA A CA 1
ATOM 964 C C . ALA A 1 130 ? 29.229 -22.013 17.055 1.00 72.25 130 ALA A C 1
ATOM 966 O O . ALA A 1 130 ? 30.029 -21.551 16.238 1.00 72.25 130 ALA A O 1
ATOM 967 N N . ASP A 1 131 ? 28.050 -22.532 16.709 1.00 73.25 131 ASP A N 1
ATOM 968 C CA . ASP A 1 131 ? 27.523 -22.433 15.351 1.00 73.25 131 ASP A CA 1
ATOM 969 C C . ASP A 1 131 ? 27.233 -20.965 15.021 1.00 73.25 131 ASP A C 1
ATOM 971 O O . ASP A 1 131 ? 26.681 -20.222 15.836 1.00 73.25 131 ASP A O 1
ATOM 975 N N . TYR A 1 132 ? 27.578 -20.554 13.809 1.00 70.50 132 TYR A N 1
ATOM 976 C CA . TYR A 1 132 ? 27.257 -19.234 13.283 1.00 70.50 132 TYR A CA 1
ATOM 977 C C . TYR A 1 132 ? 26.825 -19.340 11.824 1.00 70.50 132 TYR A C 1
ATOM 979 O O . TYR A 1 132 ? 27.064 -20.336 11.140 1.00 70.50 132 TYR A O 1
ATOM 987 N N . THR A 1 133 ? 26.147 -18.309 11.338 1.00 70.81 133 THR A N 1
ATOM 988 C CA . THR A 1 133 ? 25.768 -18.202 9.929 1.00 70.81 133 THR A CA 1
ATOM 989 C C . THR A 1 133 ? 26.847 -17.452 9.167 1.00 70.81 133 THR A C 1
ATOM 991 O O . THR A 1 133 ? 27.189 -16.329 9.539 1.00 70.81 133 THR A O 1
ATOM 994 N N . ASP A 1 134 ? 27.346 -18.047 8.089 1.00 72.38 134 ASP A N 1
ATOM 995 C CA . ASP A 1 134 ? 28.305 -17.424 7.180 1.00 72.38 134 ASP A CA 1
ATOM 996 C C . ASP A 1 134 ? 27.685 -17.224 5.790 1.00 72.38 134 ASP A C 1
ATOM 998 O O . ASP A 1 134 ? 26.710 -17.890 5.416 1.00 72.38 134 ASP A O 1
ATOM 1002 N N . THR A 1 135 ? 28.231 -16.277 5.030 1.00 76.94 135 THR A N 1
ATOM 1003 C CA . THR A 1 135 ? 27.765 -15.952 3.677 1.00 76.94 135 THR A CA 1
ATOM 1004 C C . THR A 1 135 ? 28.746 -16.487 2.644 1.00 76.94 135 THR A C 1
ATOM 1006 O O . THR A 1 135 ? 29.901 -16.074 2.586 1.00 76.94 135 THR A O 1
ATOM 1009 N N . TYR A 1 136 ? 28.259 -17.381 1.785 1.00 78.31 136 TYR A N 1
ATOM 1010 C CA . TYR A 1 136 ? 29.050 -18.042 0.753 1.00 78.31 136 TYR A CA 1
ATOM 1011 C C . TYR A 1 136 ? 28.792 -17.433 -0.622 1.00 78.31 136 TYR A C 1
ATOM 1013 O O . TYR A 1 136 ? 27.638 -17.362 -1.054 1.00 78.31 136 TYR A O 1
ATOM 1021 N N . TYR A 1 137 ? 29.855 -17.035 -1.323 1.00 81.00 137 TYR A N 1
ATOM 1022 C CA . TYR A 1 137 ? 29.774 -16.554 -2.700 1.00 81.00 137 TYR A CA 1
ATOM 1023 C C . TYR A 1 137 ? 29.843 -17.707 -3.696 1.00 81.00 137 TYR A C 1
ATOM 1025 O O . TYR A 1 137 ? 30.723 -18.562 -3.633 1.00 81.00 137 TYR A O 1
ATOM 1033 N N . TYR A 1 138 ? 28.927 -17.691 -4.654 1.00 85.88 138 TYR A N 1
ATOM 1034 C CA . TYR A 1 138 ? 28.921 -18.574 -5.807 1.00 85.88 138 TYR A CA 1
ATOM 1035 C C . TYR A 1 138 ? 29.092 -17.725 -7.047 1.00 85.88 138 TYR A C 1
ATOM 1037 O O . TYR A 1 138 ? 28.366 -16.746 -7.219 1.00 85.88 138 TYR A O 1
ATOM 1045 N N . SER A 1 139 ? 30.008 -18.108 -7.926 1.00 86.12 139 SER A N 1
ATOM 1046 C CA . SER A 1 139 ? 30.182 -17.447 -9.212 1.00 86.12 139 SER A CA 1
ATOM 1047 C C . SER A 1 139 ? 30.383 -18.457 -10.332 1.00 86.12 139 SER A C 1
ATOM 1049 O O . SER A 1 139 ? 30.821 -19.586 -10.115 1.00 86.12 139 SER A O 1
ATOM 1051 N N . GLY A 1 140 ? 29.995 -18.075 -11.541 1.00 84.38 140 GLY A N 1
ATOM 1052 C CA . GLY A 1 140 ? 30.129 -18.920 -12.717 1.00 84.38 140 GLY A CA 1
ATOM 1053 C C . GLY A 1 140 ? 29.618 -18.223 -13.967 1.00 84.38 140 GLY A C 1
ATOM 1054 O O . GLY A 1 140 ? 28.877 -17.238 -13.899 1.00 84.38 140 GLY A O 1
ATOM 1055 N N . THR A 1 141 ? 30.034 -18.723 -15.124 1.00 84.94 141 THR A N 1
ATOM 1056 C CA . THR A 1 141 ? 29.565 -18.228 -16.417 1.00 84.94 141 THR A CA 1
ATOM 1057 C C . THR A 1 141 ? 28.273 -18.943 -16.793 1.00 84.94 141 THR A C 1
ATOM 1059 O O . THR A 1 141 ? 28.231 -20.167 -16.895 1.00 84.94 141 THR A O 1
ATOM 1062 N N . VAL A 1 142 ? 27.211 -18.174 -17.011 1.00 84.44 142 VAL A N 1
ATOM 1063 C CA . VAL A 1 142 ? 25.904 -18.672 -17.457 1.00 84.44 142 VAL A CA 1
ATOM 1064 C C . VAL A 1 142 ? 25.668 -18.230 -18.891 1.00 84.44 142 VAL A C 1
ATOM 1066 O O . VAL A 1 142 ? 26.127 -17.162 -19.300 1.00 84.44 142 VAL A O 1
ATOM 1069 N N . SER A 1 143 ? 24.965 -19.049 -19.666 1.00 77.56 143 SER A N 1
ATOM 1070 C CA . SER A 1 143 ? 24.792 -18.838 -21.104 1.00 77.56 143 SER A CA 1
ATOM 1071 C C . SER A 1 143 ? 23.325 -18.886 -21.500 1.00 77.56 143 SER A C 1
ATOM 1073 O O . SER A 1 143 ? 22.519 -19.596 -20.894 1.00 77.56 143 SER A O 1
ATOM 1075 N N . LYS A 1 144 ? 22.983 -18.088 -22.505 1.00 79.56 144 LYS A N 1
ATOM 1076 C CA . LYS A 1 144 ? 21.671 -18.043 -23.138 1.00 79.56 144 LYS A CA 1
ATOM 1077 C C . LYS A 1 144 ? 21.823 -18.472 -24.602 1.00 79.56 144 LYS A C 1
ATOM 1079 O O . LYS A 1 144 ? 22.739 -17.992 -25.270 1.00 79.56 144 LYS A O 1
ATOM 1084 N N . PRO A 1 145 ? 20.973 -19.378 -25.114 1.00 68.31 145 PRO A N 1
ATOM 1085 C CA . PRO A 1 145 ? 21.110 -19.888 -26.476 1.00 68.31 145 PRO A CA 1
ATOM 1086 C C . PRO A 1 145 ? 20.757 -18.836 -27.538 1.00 68.31 145 PRO A C 1
ATOM 1088 O O . PRO A 1 145 ? 19.875 -17.999 -27.335 1.00 68.31 145 PRO A O 1
ATOM 1091 N N . ASP A 1 146 ? 21.430 -18.914 -28.690 1.00 72.12 146 ASP A N 1
ATOM 1092 C CA . ASP A 1 146 ? 21.115 -18.111 -29.876 1.00 72.12 146 ASP A CA 1
ATOM 1093 C C . ASP A 1 146 ? 19.806 -18.597 -30.506 1.00 72.12 146 ASP A C 1
ATOM 1095 O O . ASP A 1 146 ? 19.625 -19.787 -30.763 1.00 72.12 146 ASP A O 1
ATOM 1099 N N . THR A 1 147 ? 18.878 -17.670 -30.733 1.00 73.00 147 THR A N 1
ATOM 1100 C CA . THR A 1 147 ? 17.524 -17.960 -31.234 1.00 73.00 147 THR A CA 1
ATOM 1101 C C . THR A 1 147 ? 17.239 -17.295 -32.581 1.00 73.00 147 THR A C 1
ATOM 1103 O O . THR A 1 147 ? 16.084 -17.245 -33.008 1.00 73.00 147 THR A O 1
ATOM 1106 N N . ARG A 1 148 ? 18.260 -16.742 -33.254 1.00 75.69 148 ARG A N 1
ATOM 1107 C CA . ARG A 1 148 ? 18.087 -15.972 -34.494 1.00 75.69 148 ARG A CA 1
ATOM 1108 C C . ARG A 1 148 ? 17.576 -16.841 -35.644 1.00 75.69 148 ARG A C 1
ATOM 1110 O O . ARG A 1 148 ? 18.177 -17.842 -36.022 1.00 75.69 148 ARG A O 1
ATOM 1117 N N . VAL A 1 149 ? 16.484 -16.386 -36.252 1.00 71.25 149 VAL A N 1
ATOM 1118 C CA . VAL A 1 149 ? 15.876 -16.940 -37.463 1.00 71.25 149 VAL A CA 1
ATOM 1119 C C . VAL A 1 149 ? 16.024 -15.914 -38.581 1.00 71.25 149 VAL A C 1
ATOM 1121 O O . VAL A 1 149 ? 15.554 -14.778 -38.475 1.00 71.25 149 VAL A O 1
ATOM 1124 N N . TYR A 1 150 ? 16.665 -16.325 -39.671 1.00 75.00 150 TYR A N 1
ATOM 1125 C CA . TYR A 1 150 ? 16.890 -15.490 -40.847 1.00 75.00 150 TYR A CA 1
ATOM 1126 C C . TYR A 1 150 ? 15.833 -15.760 -41.926 1.00 75.00 150 TYR A C 1
ATOM 1128 O O . TYR A 1 150 ? 15.404 -16.897 -42.132 1.00 75.00 150 TYR A O 1
ATOM 1136 N N . ARG A 1 151 ? 15.407 -14.703 -42.622 1.00 84.31 151 ARG A N 1
ATOM 1137 C CA . ARG A 1 151 ? 14.622 -14.770 -43.869 1.00 84.31 151 ARG A CA 1
ATOM 1138 C C . ARG A 1 151 ? 15.341 -13.979 -44.947 1.00 84.31 151 ARG A C 1
ATOM 1140 O O . ARG A 1 151 ? 16.279 -13.257 -44.648 1.00 84.31 151 ARG A O 1
ATOM 1147 N N . TYR A 1 152 ? 14.910 -14.106 -46.191 1.00 83.81 152 TYR A N 1
ATOM 1148 C CA . TYR A 1 152 ? 15.543 -13.457 -47.329 1.00 83.81 152 TYR A CA 1
ATOM 1149 C C . TYR A 1 152 ? 14.617 -12.404 -47.941 1.00 83.81 152 TYR A C 1
ATOM 1151 O O . TYR A 1 152 ? 13.408 -12.629 -48.086 1.00 83.81 152 TYR A O 1
ATOM 1159 N N . SER A 1 153 ? 15.180 -11.244 -48.273 1.00 77.06 153 SER A N 1
ATOM 1160 C CA . SER A 1 153 ? 14.495 -10.172 -48.992 1.00 77.06 153 SER A CA 1
ATOM 1161 C C . SER A 1 153 ? 15.390 -9.531 -50.044 1.00 77.06 153 SER A C 1
ATOM 1163 O O . SER A 1 153 ? 16.615 -9.616 -49.993 1.00 77.06 153 SER A O 1
ATOM 1165 N N . GLY A 1 154 ? 14.775 -8.901 -51.035 1.00 80.00 154 GLY A N 1
ATOM 1166 C CA . GLY A 1 154 ? 15.505 -8.290 -52.134 1.00 80.00 154 GLY A CA 1
ATOM 1167 C C . GLY A 1 154 ? 14.602 -7.922 -53.299 1.00 80.00 154 GLY A C 1
ATOM 1168 O O . GLY A 1 154 ? 13.449 -8.352 -53.386 1.00 80.00 154 GLY A O 1
ATOM 1169 N N . THR A 1 155 ? 15.145 -7.105 -54.192 1.00 79.31 155 THR A N 1
ATOM 1170 C CA . THR A 1 155 ? 14.486 -6.731 -55.441 1.00 79.31 155 THR A CA 1
ATOM 1171 C C . THR A 1 155 ? 14.737 -7.815 -56.480 1.00 79.31 155 THR A C 1
ATOM 1173 O O . THR A 1 155 ? 15.882 -8.151 -56.770 1.00 79.31 155 THR A O 1
ATOM 1176 N N . VAL A 1 156 ? 13.664 -8.361 -57.042 1.00 81.00 156 VAL A N 1
ATOM 1177 C CA . VAL A 1 156 ? 13.707 -9.367 -58.109 1.00 81.00 156 VAL A CA 1
ATOM 1178 C C . VAL A 1 156 ? 13.226 -8.742 -59.404 1.00 81.00 156 VAL A C 1
ATOM 1180 O O . VAL A 1 156 ? 12.344 -7.880 -59.389 1.00 81.00 156 VAL A O 1
ATOM 1183 N N . THR A 1 157 ? 13.795 -9.166 -60.525 1.00 67.69 157 THR A N 1
ATOM 1184 C CA . THR A 1 157 ? 13.534 -8.561 -61.832 1.00 67.69 157 THR A CA 1
ATOM 1185 C C . THR A 1 157 ? 12.907 -9.576 -62.774 1.00 67.69 157 THR A C 1
ATOM 1187 O O . THR A 1 157 ? 13.170 -10.778 -62.704 1.00 67.69 157 THR A O 1
ATOM 1190 N N . ARG A 1 158 ? 12.038 -9.085 -63.652 1.00 76.06 158 ARG A N 1
ATOM 1191 C CA . ARG A 1 158 ? 11.543 -9.820 -64.811 1.00 76.06 158 ARG A CA 1
ATOM 1192 C C . ARG A 1 158 ? 12.086 -9.124 -66.061 1.00 76.06 158 ARG A C 1
ATOM 1194 O O . ARG A 1 158 ? 11.842 -7.923 -66.205 1.00 76.06 158 ARG A O 1
ATOM 1201 N N . PRO A 1 159 ? 12.837 -9.822 -66.930 1.00 65.38 159 PRO A N 1
ATOM 1202 C CA . PRO A 1 159 ? 13.445 -9.207 -68.106 1.00 65.38 159 PRO A CA 1
ATOM 1203 C C . PRO A 1 159 ? 12.381 -8.704 -69.089 1.00 65.38 159 PRO A C 1
ATOM 1205 O O . PRO A 1 159 ? 11.278 -9.253 -69.157 1.00 65.38 159 PRO A O 1
ATOM 1208 N N . SER A 1 160 ? 12.716 -7.657 -69.848 1.00 61.75 160 SER A N 1
ATOM 1209 C CA . SER A 1 160 ? 11.899 -7.224 -70.981 1.00 61.75 160 SER A CA 1
ATOM 1210 C C . SER A 1 160 ? 11.880 -8.316 -72.046 1.00 61.75 160 SER A C 1
ATOM 1212 O O . SER A 1 160 ? 12.890 -8.966 -72.315 1.00 61.75 160 SER A O 1
ATOM 1214 N N . ILE A 1 161 ? 10.714 -8.517 -72.651 1.00 61.66 161 ILE A N 1
ATOM 1215 C CA . ILE A 1 161 ? 10.545 -9.442 -73.770 1.00 61.66 161 ILE A CA 1
ATOM 1216 C C . ILE A 1 161 ? 10.184 -8.593 -74.980 1.00 61.66 161 ILE A C 1
ATOM 1218 O O . ILE A 1 161 ? 9.124 -7.962 -75.017 1.00 61.66 161 ILE A O 1
ATOM 1222 N N . ASP A 1 162 ? 11.097 -8.563 -75.948 1.00 55.22 162 ASP A N 1
ATOM 1223 C CA . ASP A 1 162 ? 10.909 -7.876 -77.217 1.00 55.22 162 ASP A CA 1
ATOM 1224 C C . ASP A 1 162 ? 10.655 -8.905 -78.318 1.00 55.22 162 ASP A C 1
ATOM 1226 O O . ASP A 1 162 ? 11.529 -9.699 -78.658 1.00 55.22 162 ASP A O 1
ATOM 1230 N N . THR A 1 163 ? 9.430 -8.916 -78.837 1.00 63.41 163 THR A N 1
ATOM 1231 C CA . THR A 1 163 ? 9.026 -9.782 -79.959 1.00 63.41 163 THR A CA 1
ATOM 1232 C C . THR A 1 163 ? 8.833 -8.990 -81.247 1.00 63.41 163 THR A C 1
ATOM 1234 O O . THR A 1 163 ? 8.274 -9.516 -82.207 1.00 63.41 163 THR A O 1
ATOM 1237 N N . ARG A 1 164 ? 9.234 -7.710 -81.262 1.00 66.88 164 ARG A N 1
ATOM 1238 C CA . ARG A 1 164 ? 9.033 -6.819 -82.404 1.00 66.88 164 ARG A CA 1
ATOM 1239 C C . ARG A 1 164 ? 9.896 -7.266 -83.578 1.00 66.88 164 ARG A C 1
ATOM 1241 O O . ARG A 1 164 ? 11.121 -7.267 -83.497 1.00 66.88 164 ARG A O 1
ATOM 1248 N N . ASP A 1 165 ? 9.227 -7.612 -84.669 1.00 47.88 165 ASP A N 1
ATOM 1249 C CA . ASP A 1 165 ? 9.832 -7.971 -85.946 1.00 47.88 165 ASP A CA 1
ATOM 1250 C C . ASP A 1 165 ? 9.700 -6.785 -86.909 1.00 47.88 165 ASP A C 1
ATOM 1252 O O . ASP A 1 165 ? 8.600 -6.275 -87.165 1.00 47.88 165 ASP A O 1
ATOM 1256 N N . TYR A 1 166 ? 10.838 -6.316 -87.412 1.00 56.28 166 TYR A N 1
ATOM 1257 C CA . TYR A 1 166 ? 10.928 -5.138 -88.269 1.00 56.28 166 TYR A CA 1
ATOM 1258 C C . TYR A 1 166 ? 11.222 -5.567 -89.703 1.00 56.28 166 TYR A C 1
ATOM 1260 O O . TYR A 1 166 ? 12.165 -6.315 -89.960 1.00 56.28 166 TYR A O 1
ATOM 1268 N N . ARG A 1 167 ? 10.442 -5.049 -90.656 1.00 56.91 167 ARG A N 1
ATOM 1269 C CA . ARG A 1 167 ? 10.727 -5.194 -92.090 1.00 56.91 167 ARG A CA 1
ATOM 1270 C C . ARG A 1 167 ? 11.258 -3.884 -92.658 1.00 56.91 167 ARG A C 1
ATOM 1272 O O . ARG A 1 167 ? 11.059 -2.816 -92.081 1.00 56.91 167 ARG A O 1
ATOM 1279 N N . TYR A 1 168 ? 11.947 -3.987 -93.787 1.00 52.38 168 TYR A N 1
ATOM 1280 C CA . TYR A 1 168 ? 12.622 -2.874 -94.447 1.00 52.38 168 TYR A CA 1
ATOM 1281 C C . TYR A 1 168 ? 12.069 -2.717 -95.864 1.00 52.38 168 TYR A C 1
ATOM 1283 O O . TYR A 1 168 ? 12.013 -3.699 -96.606 1.00 52.38 168 TYR A O 1
ATOM 1291 N N . GLU A 1 169 ? 11.688 -1.500 -96.248 1.00 45.50 169 GLU A N 1
ATOM 1292 C CA . GLU A 1 169 ? 11.286 -1.176 -97.621 1.00 45.50 169 GLU A CA 1
ATOM 1293 C C . GLU A 1 169 ? 12.074 0.021 -98.170 1.00 45.50 169 GLU A C 1
ATOM 1295 O O . GLU A 1 169 ? 12.472 0.922 -97.428 1.00 45.50 169 GLU A O 1
ATOM 1300 N N . GLY A 1 170 ? 12.348 -0.001 -99.477 1.00 52.62 170 GLY A N 1
ATOM 1301 C CA . GLY A 1 170 ? 13.033 1.073 -100.196 1.00 52.62 170 GLY A CA 1
ATOM 1302 C C . GLY A 1 170 ? 13.556 0.640 -101.570 1.00 52.62 170 GLY A C 1
ATOM 1303 O O . GLY A 1 170 ? 13.671 -0.549 -101.873 1.00 52.62 170 GLY A O 1
ATOM 1304 N N . THR A 1 171 ? 13.843 1.617 -102.428 1.00 50.50 171 THR A N 1
ATOM 1305 C CA . THR A 1 171 ? 14.285 1.428 -103.821 1.00 50.50 171 THR A CA 1
ATOM 1306 C C . THR A 1 171 ? 15.811 1.338 -103.920 1.00 50.50 171 THR A C 1
ATOM 1308 O O . THR A 1 171 ? 16.524 2.088 -103.256 1.00 50.50 171 THR A O 1
ATOM 1311 N N . VAL A 1 172 ? 16.337 0.459 -104.784 1.00 46.19 172 VAL A N 1
ATOM 1312 C CA . VAL A 1 172 ? 17.789 0.264 -104.970 1.00 46.19 172 VAL A CA 1
ATOM 1313 C C . VAL A 1 172 ? 18.205 0.227 -106.454 1.00 46.19 172 VAL A C 1
ATOM 1315 O O . VAL A 1 172 ? 17.484 -0.325 -107.282 1.00 46.19 172 VAL A O 1
ATOM 1318 N N . THR A 1 173 ? 19.406 0.730 -106.802 1.00 48.84 173 THR A N 1
ATOM 1319 C CA . THR A 1 173 ? 19.995 0.698 -108.178 1.00 48.84 173 THR A CA 1
ATOM 1320 C C . THR A 1 173 ? 21.360 -0.018 -108.309 1.00 48.84 173 THR A C 1
ATOM 1322 O O . THR A 1 173 ? 22.218 0.155 -107.445 1.00 48.84 173 THR A O 1
ATOM 1325 N N . LYS A 1 174 ? 21.590 -0.790 -109.396 1.00 40.78 174 LYS A N 1
ATOM 1326 C CA . LYS A 1 174 ? 22.738 -1.721 -109.589 1.00 40.78 174 LYS A CA 1
ATOM 1327 C C . LYS A 1 174 ? 23.839 -1.230 -110.539 1.00 40.78 174 LYS A C 1
ATOM 1329 O O . LYS A 1 174 ? 23.511 -0.843 -111.654 1.00 40.78 174 LYS A O 1
ATOM 1334 N N . PRO A 1 175 ? 25.133 -1.372 -110.181 1.00 39.78 175 PRO A N 1
ATOM 1335 C CA . PRO A 1 175 ? 26.253 -1.376 -111.118 1.00 39.78 175 PRO A CA 1
ATOM 1336 C C . PRO A 1 175 ? 26.540 -2.783 -111.687 1.00 39.78 175 PRO A C 1
ATOM 1338 O O . PRO A 1 175 ? 26.403 -3.796 -110.992 1.00 39.78 175 PRO A O 1
ATOM 1341 N N . ASP A 1 176 ? 26.945 -2.817 -112.958 1.00 37.47 176 ASP A N 1
ATOM 1342 C CA . ASP A 1 176 ? 27.298 -4.007 -113.743 1.00 37.47 176 ASP A CA 1
ATOM 1343 C C . ASP A 1 176 ? 28.599 -4.671 -113.241 1.00 37.47 176 ASP A C 1
ATOM 1345 O O . ASP A 1 176 ? 29.547 -3.996 -112.840 1.00 37.47 176 ASP A O 1
ATOM 1349 N N . THR A 1 177 ? 28.642 -6.005 -113.231 1.00 32.59 177 THR A N 1
ATOM 1350 C CA . THR A 1 177 ? 29.713 -6.811 -112.619 1.00 32.59 177 THR A CA 1
ATOM 1351 C C . THR A 1 177 ? 30.342 -7.750 -113.638 1.00 32.59 177 THR A C 1
ATOM 1353 O O . THR A 1 177 ? 29.684 -8.680 -114.102 1.00 32.59 177 THR A O 1
ATOM 1356 N N . ARG A 1 178 ? 31.647 -7.602 -113.892 1.00 34.28 178 ARG A N 1
ATOM 1357 C CA . ARG A 1 178 ? 32.495 -8.674 -114.435 1.00 34.28 178 ARG A CA 1
ATOM 1358 C C . ARG A 1 178 ? 33.746 -8.824 -113.571 1.00 34.28 178 ARG A C 1
ATOM 1360 O O . ARG A 1 178 ? 34.477 -7.865 -113.358 1.00 34.28 178 ARG A O 1
ATOM 1367 N N . VAL A 1 179 ? 33.957 -10.038 -113.067 1.00 28.50 179 VAL A N 1
ATOM 1368 C CA . VAL A 1 179 ? 35.133 -10.473 -112.299 1.00 28.50 179 VAL A CA 1
ATOM 1369 C C . VAL A 1 179 ? 36.054 -11.235 -113.250 1.00 28.50 179 VAL A C 1
ATOM 1371 O O . VAL A 1 179 ? 35.618 -12.216 -113.848 1.00 28.50 179 VAL A O 1
ATOM 1374 N N . TYR A 1 180 ? 37.321 -10.832 -113.359 1.00 31.77 180 TYR A N 1
ATOM 1375 C CA . TYR A 1 180 ? 38.380 -11.688 -113.899 1.00 31.77 180 TYR A CA 1
ATOM 1376 C C . TYR A 1 180 ? 39.072 -12.413 -112.739 1.00 31.77 180 TYR A C 1
ATOM 1378 O O . TYR A 1 180 ? 39.561 -11.777 -111.808 1.00 31.77 180 TYR A O 1
ATOM 1386 N N . ARG A 1 181 ? 39.121 -13.748 -112.801 1.00 26.66 181 ARG A N 1
ATOM 1387 C CA . ARG A 1 181 ? 40.098 -14.565 -112.068 1.00 26.66 181 ARG A CA 1
ATOM 1388 C C . ARG A 1 181 ? 41.265 -14.827 -113.016 1.00 26.66 181 ARG A C 1
ATOM 1390 O O . ARG A 1 181 ? 41.032 -15.363 -114.094 1.00 26.66 181 ARG A O 1
ATOM 1397 N N . TYR A 1 182 ? 42.491 -14.527 -112.597 1.00 26.06 182 TYR A N 1
ATOM 1398 C CA . TYR A 1 182 ? 43.691 -15.106 -113.200 1.00 26.06 182 TYR A CA 1
ATOM 1399 C C . TYR A 1 182 ? 44.489 -15.838 -112.120 1.00 26.06 182 TYR A C 1
ATOM 1401 O O . TYR A 1 182 ? 45.080 -15.231 -111.234 1.00 26.06 182 TYR A O 1
ATOM 1409 N N . SER A 1 183 ? 44.464 -17.167 -112.204 1.00 26.23 183 SER A N 1
ATOM 1410 C CA . SER A 1 183 ? 45.529 -18.059 -111.751 1.00 26.23 183 SER A CA 1
ATOM 1411 C C . SER A 1 183 ? 46.560 -18.162 -112.878 1.00 26.23 183 SER A C 1
ATOM 1413 O O . SER A 1 183 ? 46.162 -18.378 -114.024 1.00 26.23 183 SER A O 1
ATOM 1415 N N . GLY A 1 184 ? 47.853 -18.028 -112.579 1.00 27.62 184 GLY A N 1
ATOM 1416 C CA . GLY A 1 184 ? 48.924 -18.103 -113.576 1.00 27.62 184 GLY A CA 1
ATOM 1417 C C . GLY A 1 184 ? 50.185 -18.758 -113.018 1.00 27.62 184 GLY A C 1
ATOM 1418 O O . GLY A 1 184 ? 50.616 -18.465 -111.909 1.00 27.62 184 GLY A O 1
ATOM 1419 N N . THR A 1 185 ? 50.717 -19.690 -113.795 1.00 27.66 185 THR A N 1
ATOM 1420 C CA . THR A 1 185 ? 51.772 -20.661 -113.498 1.00 27.66 185 THR A CA 1
ATOM 1421 C C . THR A 1 185 ? 53.177 -20.049 -113.479 1.00 27.66 185 THR A C 1
ATOM 1423 O O . THR A 1 185 ? 53.492 -19.144 -114.247 1.00 27.66 185 THR A O 1
ATOM 1426 N N . VAL A 1 186 ? 54.042 -20.612 -112.631 1.00 28.06 186 VAL A N 1
ATOM 1427 C CA . VAL A 1 186 ? 55.499 -20.407 -112.610 1.00 28.06 186 VAL A CA 1
ATOM 1428 C C . VAL A 1 186 ? 56.141 -21.040 -113.848 1.00 28.06 186 VAL A C 1
ATOM 1430 O O . VAL A 1 186 ? 55.926 -22.223 -114.099 1.00 28.06 186 VAL A O 1
ATOM 1433 N N . THR A 1 187 ? 57.013 -20.295 -114.536 1.00 26.83 187 THR A N 1
ATOM 1434 C CA . THR A 1 187 ? 58.020 -20.859 -115.455 1.00 26.83 187 THR A CA 1
ATOM 1435 C C . THR A 1 187 ? 59.271 -19.972 -115.530 1.00 26.83 187 THR A C 1
ATOM 1437 O O . THR A 1 187 ? 59.209 -18.826 -115.959 1.00 26.83 187 THR A O 1
ATOM 1440 N N . LYS A 1 188 ? 60.410 -20.543 -115.117 1.00 28.34 188 LYS A N 1
ATOM 1441 C CA . LYS A 1 188 ? 61.807 -20.203 -115.477 1.00 28.34 188 LYS A CA 1
ATOM 1442 C C . LYS A 1 188 ? 62.148 -21.067 -116.707 1.00 28.34 188 LYS A C 1
ATOM 1444 O O . LYS A 1 188 ? 61.756 -22.235 -116.656 1.00 28.34 188 LYS A O 1
ATOM 1449 N N . PRO A 1 189 ? 62.799 -20.595 -117.795 1.00 35.91 189 PRO A N 1
ATOM 1450 C CA . PRO A 1 189 ? 64.240 -20.245 -117.872 1.00 35.91 189 PRO A CA 1
ATOM 1451 C C . PRO A 1 189 ? 64.498 -19.069 -118.868 1.00 35.91 189 PRO A C 1
ATOM 1453 O O . PRO A 1 189 ? 63.539 -18.460 -119.310 1.00 35.91 189 PRO A O 1
ATOM 1456 N N . ALA A 1 190 ? 65.688 -18.599 -119.263 1.00 25.47 190 ALA A N 1
ATOM 1457 C CA . ALA A 1 190 ? 67.059 -19.108 -119.328 1.00 25.47 190 ALA A CA 1
ATOM 1458 C C . ALA A 1 190 ? 68.035 -17.896 -119.324 1.00 25.47 190 ALA A C 1
ATOM 1460 O O . ALA A 1 190 ? 67.680 -16.823 -119.792 1.00 25.47 190 ALA A O 1
ATOM 1461 N N . VAL A 1 191 ? 69.154 -17.965 -118.599 1.00 26.50 191 VAL A N 1
ATOM 1462 C CA . VAL A 1 191 ? 70.526 -18.157 -119.124 1.00 26.50 191 VAL A CA 1
ATOM 1463 C C . VAL A 1 191 ? 71.069 -16.983 -119.955 1.00 26.50 191 VAL A C 1
ATOM 1465 O O . VAL A 1 191 ? 70.713 -16.774 -121.108 1.00 26.50 191 VAL A O 1
ATOM 1468 N N . ASP A 1 192 ? 72.014 -16.298 -119.311 1.00 28.59 192 ASP A N 1
ATOM 1469 C CA . ASP A 1 192 ? 73.119 -15.507 -119.852 1.00 28.59 192 ASP A CA 1
ATOM 1470 C C . ASP A 1 192 ? 73.852 -16.203 -121.015 1.00 28.59 192 ASP A C 1
ATOM 1472 O O . ASP A 1 192 ? 74.389 -17.302 -120.857 1.00 28.59 192 ASP A O 1
ATOM 1476 N N . THR A 1 193 ? 73.944 -15.504 -122.153 1.00 27.83 193 THR A N 1
ATOM 1477 C CA . THR A 1 193 ? 75.033 -15.659 -123.126 1.00 27.83 193 THR A CA 1
ATOM 1478 C C . THR A 1 193 ? 75.381 -14.325 -123.809 1.00 27.83 193 THR A C 1
ATOM 1480 O O . THR A 1 193 ? 74.742 -13.955 -124.787 1.00 27.83 193 THR A O 1
ATOM 1483 N N . ARG A 1 194 ? 76.446 -13.677 -123.305 1.00 29.64 194 ARG A N 1
ATOM 1484 C CA . ARG A 1 194 ? 77.640 -13.122 -124.010 1.00 29.64 194 ARG A CA 1
ATOM 1485 C C . ARG A 1 194 ? 77.484 -12.166 -125.218 1.00 29.64 194 ARG A C 1
ATOM 1487 O O . ARG A 1 194 ? 76.812 -12.489 -126.183 1.00 29.64 194 ARG A O 1
ATOM 1494 N N . VAL A 1 195 ? 78.337 -11.122 -125.263 1.00 25.78 195 VAL A N 1
ATOM 1495 C CA . VAL A 1 195 ? 79.495 -10.965 -126.196 1.00 25.78 195 VAL A CA 1
ATOM 1496 C C . VAL A 1 195 ? 80.270 -9.664 -125.883 1.00 25.78 195 VAL A C 1
ATOM 1498 O O . VAL A 1 195 ? 79.719 -8.571 -125.945 1.00 25.78 195 VAL A O 1
ATOM 1501 N N . TYR A 1 196 ? 81.578 -9.783 -125.612 1.00 27.34 196 TYR A N 1
ATOM 1502 C CA . TYR A 1 196 ? 82.550 -8.684 -125.697 1.00 27.34 196 TYR A CA 1
ATOM 1503 C C . TYR A 1 196 ? 82.853 -8.371 -127.169 1.00 27.34 196 TYR A C 1
ATOM 1505 O O . TYR A 1 196 ? 83.153 -9.284 -127.940 1.00 27.34 196 TYR A O 1
ATOM 1513 N N . ARG A 1 197 ? 82.895 -7.089 -127.542 1.00 25.75 197 ARG A N 1
ATOM 1514 C CA . ARG A 1 197 ? 83.665 -6.622 -128.705 1.00 25.75 197 ARG A CA 1
ATOM 1515 C C . ARG A 1 197 ? 84.542 -5.447 -128.295 1.00 25.75 197 ARG A C 1
ATOM 1517 O O . ARG A 1 197 ? 84.083 -4.317 -128.192 1.00 25.75 197 ARG A O 1
ATOM 1524 N N . TYR A 1 198 ? 85.820 -5.748 -128.082 1.00 25.55 198 TYR A N 1
ATOM 1525 C CA . TYR A 1 198 ? 86.892 -4.806 -128.367 1.00 25.55 198 TYR A CA 1
ATOM 1526 C C . TYR A 1 198 ? 87.004 -4.680 -129.887 1.00 25.55 198 TYR A C 1
ATOM 1528 O O . TYR A 1 198 ? 87.109 -5.688 -130.584 1.00 25.55 198 TYR A O 1
ATOM 1536 N N . SER A 1 199 ? 87.045 -3.457 -130.395 1.00 25.97 199 SER A N 1
ATOM 1537 C CA . SER A 1 199 ? 87.650 -3.175 -131.694 1.00 25.97 199 SER A CA 1
ATOM 1538 C C . SER A 1 199 ? 88.306 -1.805 -131.622 1.00 25.97 199 SER A C 1
ATOM 1540 O O . SER A 1 199 ? 87.666 -0.776 -131.821 1.00 25.97 199 SER A O 1
ATOM 1542 N N . GLY A 1 200 ? 89.591 -1.811 -131.276 1.00 27.64 200 GLY A N 1
ATOM 1543 C CA . GLY A 1 200 ? 90.495 -0.742 -131.665 1.00 27.64 200 GLY A CA 1
ATOM 1544 C C . GLY A 1 200 ? 90.973 -0.978 -133.095 1.00 27.64 200 GLY A C 1
ATOM 1545 O O . GLY A 1 200 ? 91.003 -2.112 -133.576 1.00 27.64 200 GLY A O 1
ATOM 1546 N N . THR A 1 201 ? 91.398 0.083 -133.768 1.00 28.12 201 THR A N 1
ATOM 1547 C CA . THR A 1 201 ? 92.380 -0.028 -134.847 1.00 28.12 201 THR A CA 1
ATOM 1548 C C . THR A 1 201 ? 93.217 1.245 -134.866 1.00 28.12 201 THR A C 1
ATOM 1550 O O . THR A 1 201 ? 92.692 2.344 -135.018 1.00 28.12 201 THR A O 1
ATOM 1553 N N . VAL A 1 202 ? 94.526 1.076 -134.687 1.00 23.70 202 VAL A N 1
ATOM 1554 C CA . VAL A 1 202 ? 95.560 2.082 -134.932 1.00 23.70 202 VAL A CA 1
ATOM 1555 C C . VAL A 1 202 ? 96.320 1.642 -136.192 1.00 23.70 202 VAL A C 1
ATOM 1557 O O . VAL A 1 202 ? 96.949 0.594 -136.175 1.00 23.70 202 VAL A O 1
ATOM 1560 N N . ILE A 1 203 ? 96.157 2.426 -137.269 1.00 28.19 203 ILE A N 1
ATOM 1561 C CA . ILE A 1 203 ? 97.146 2.971 -138.238 1.00 28.19 203 ILE A CA 1
ATOM 1562 C C . ILE A 1 203 ? 98.281 2.019 -138.721 1.00 28.19 203 ILE A C 1
ATOM 1564 O O . ILE A 1 203 ? 99.062 1.561 -137.898 1.00 28.19 203 ILE A O 1
ATOM 1568 N N . LYS A 1 204 ? 98.493 1.698 -140.019 1.00 26.97 204 LYS A N 1
ATOM 1569 C CA . LYS A 1 204 ? 99.117 2.436 -141.179 1.00 26.97 204 LYS A CA 1
ATOM 1570 C C . LYS A 1 204 ? 99.608 1.346 -142.199 1.00 26.97 204 LYS A C 1
ATOM 1572 O O . LYS A 1 204 ? 99.596 0.187 -141.792 1.00 26.97 204 LYS A O 1
ATOM 1577 N N . PRO A 1 205 ? 100.273 1.614 -143.351 1.00 39.72 205 PRO A N 1
ATOM 1578 C CA . PRO A 1 205 ? 100.150 2.618 -144.420 1.00 39.72 205 PRO A CA 1
ATOM 1579 C C . PRO A 1 205 ? 99.905 1.980 -145.823 1.00 39.72 205 PRO A C 1
ATOM 1581 O O . PRO A 1 205 ? 100.003 0.774 -146.013 1.00 39.72 205 PRO A O 1
ATOM 1584 N N . ASP A 1 206 ? 99.733 2.875 -146.799 1.00 27.36 206 ASP A N 1
ATOM 1585 C CA . ASP A 1 206 ? 100.242 2.814 -148.179 1.00 27.36 206 ASP A CA 1
ATOM 1586 C C . ASP A 1 206 ? 99.381 2.363 -149.377 1.00 27.36 206 ASP A C 1
ATOM 1588 O O . ASP A 1 206 ? 98.894 1.247 -149.515 1.00 27.36 206 ASP A O 1
ATOM 1592 N N . THR A 1 207 ? 99.422 3.293 -150.343 1.00 31.27 207 THR A N 1
ATOM 1593 C CA . THR A 1 207 ? 99.419 3.170 -151.809 1.00 31.27 207 THR A CA 1
ATOM 1594 C C . THR A 1 207 ? 98.101 2.992 -152.579 1.00 31.27 207 THR A C 1
ATOM 1596 O O . THR A 1 207 ? 97.445 1.962 -152.568 1.00 31.27 207 THR A O 1
ATOM 1599 N N . LYS A 1 208 ? 97.794 4.074 -153.318 1.00 31.17 208 LYS A N 1
ATOM 1600 C CA . LYS A 1 208 ? 96.884 4.253 -154.466 1.00 31.17 208 LYS A CA 1
ATOM 1601 C C . LYS A 1 208 ? 96.665 2.992 -155.323 1.00 31.17 208 LYS A C 1
ATOM 1603 O O . LYS A 1 208 ? 97.631 2.315 -155.644 1.00 31.17 208 LYS A O 1
ATOM 1608 N N . VAL A 1 209 ? 95.458 2.832 -155.875 1.00 26.36 209 VAL A N 1
ATOM 1609 C CA . VAL A 1 209 ? 95.085 3.085 -157.293 1.00 26.36 209 VAL A CA 1
ATOM 1610 C C . VAL A 1 209 ? 93.591 2.737 -157.490 1.00 26.36 209 VAL A C 1
ATOM 1612 O O . VAL A 1 209 ? 93.046 1.866 -156.825 1.00 26.36 209 VAL A O 1
ATOM 1615 N N . TRP A 1 210 ? 92.943 3.500 -158.372 1.00 32.44 210 TRP A N 1
ATOM 1616 C CA . TRP A 1 210 ? 91.535 3.502 -158.789 1.00 32.44 210 TRP A CA 1
ATOM 1617 C C . TRP A 1 210 ? 90.941 2.147 -159.206 1.00 32.44 210 TRP A C 1
ATOM 1619 O O . TRP A 1 210 ? 91.630 1.336 -159.820 1.00 32.44 210 TRP A O 1
ATOM 1629 N N . GLN A 1 211 ? 89.620 1.981 -159.030 1.00 32.25 211 GLN A N 1
ATOM 1630 C CA . GLN A 1 211 ? 88.843 0.977 -159.764 1.00 32.25 211 GLN A CA 1
ATOM 1631 C C . GLN A 1 211 ? 87.417 1.459 -160.102 1.00 32.25 211 GLN A C 1
ATOM 1633 O O . GLN A 1 211 ? 86.696 1.969 -159.246 1.00 32.25 211 GLN A O 1
ATOM 1638 N N . GLN A 1 212 ? 87.065 1.309 -161.384 1.00 31.00 212 GLN A N 1
ATOM 1639 C CA . GLN A 1 212 ? 85.740 1.468 -162.000 1.00 31.00 212 GLN A CA 1
ATOM 1640 C C . GLN A 1 212 ? 84.937 0.159 -161.896 1.00 31.00 212 GLN A C 1
ATOM 1642 O O . GLN A 1 212 ? 85.536 -0.915 -161.889 1.00 31.00 212 GLN A O 1
ATOM 1647 N N . ASN A 1 213 ? 83.602 0.242 -161.949 1.00 31.45 213 ASN A N 1
ATOM 1648 C CA . ASN A 1 213 ? 82.708 -0.904 -162.164 1.00 31.45 213 ASN A CA 1
ATOM 1649 C C . ASN A 1 213 ? 81.961 -0.765 -163.504 1.00 31.45 213 ASN A C 1
ATOM 1651 O O . ASN A 1 213 ? 81.394 0.287 -163.788 1.00 31.45 213 ASN A O 1
ATOM 1655 N N . TYR A 1 214 ? 81.943 -1.847 -164.289 1.00 29.95 214 TYR A N 1
ATOM 1656 C CA . TYR A 1 214 ? 81.137 -2.027 -165.504 1.00 29.95 214 TYR A CA 1
ATOM 1657 C C . TYR A 1 214 ? 79.881 -2.858 -165.208 1.00 29.95 214 TYR A C 1
ATOM 1659 O O . TYR A 1 214 ? 79.895 -3.709 -164.321 1.00 29.95 214 TYR A O 1
ATOM 1667 N N . ASN A 1 215 ? 78.839 -2.682 -166.024 1.00 33.94 215 ASN A N 1
ATOM 1668 C CA . ASN A 1 215 ? 77.770 -3.663 -166.217 1.00 33.94 215 ASN A CA 1
ATOM 1669 C C . ASN A 1 215 ? 77.291 -3.601 -167.680 1.00 33.94 215 ASN A C 1
ATOM 1671 O O . ASN A 1 215 ? 77.250 -2.520 -168.263 1.00 33.94 215 ASN A O 1
ATOM 1675 N N . GLY A 1 216 ? 76.934 -4.740 -168.276 1.00 30.08 216 GLY A N 1
ATOM 1676 C CA . GLY A 1 216 ? 76.390 -4.826 -169.638 1.00 30.08 216 GLY A CA 1
ATOM 1677 C C . GLY A 1 216 ? 75.265 -5.857 -169.737 1.00 30.08 216 GLY A C 1
ATOM 1678 O O . GLY A 1 216 ? 75.133 -6.701 -168.853 1.00 30.08 216 GLY A O 1
ATOM 1679 N N . ILE A 1 217 ? 74.479 -5.811 -170.820 1.00 36.06 217 ILE A N 1
ATOM 1680 C CA . ILE A 1 217 ? 73.629 -6.917 -171.301 1.00 36.06 217 ILE A CA 1
ATOM 1681 C C . ILE A 1 217 ? 73.723 -6.961 -172.836 1.00 36.06 217 ILE A C 1
ATOM 1683 O O . ILE A 1 217 ? 73.677 -5.924 -173.492 1.00 36.06 217 ILE A O 1
ATOM 1687 N N . ALA A 1 218 ? 73.869 -8.168 -173.390 1.00 25.50 218 ALA A N 1
ATOM 1688 C CA . ALA A 1 218 ? 74.003 -8.467 -174.815 1.00 25.50 218 ALA A CA 1
ATOM 1689 C C . ALA A 1 218 ? 72.689 -8.979 -175.433 1.00 25.50 218 ALA A C 1
ATOM 1691 O O . ALA A 1 218 ? 71.953 -9.703 -174.767 1.00 25.50 218 ALA A O 1
ATOM 1692 N N . TYR A 1 219 ? 72.474 -8.715 -176.729 1.00 35.53 219 TYR A N 1
ATOM 1693 C CA . TYR A 1 219 ? 71.595 -9.502 -177.608 1.00 35.53 219 TYR A CA 1
ATOM 1694 C C . TYR A 1 219 ? 72.211 -9.645 -179.012 1.00 35.53 219 TYR A C 1
ATOM 1696 O O . TYR A 1 219 ? 72.934 -8.767 -179.478 1.00 35.53 219 TYR A O 1
ATOM 1704 N N . LYS A 1 220 ? 71.948 -10.794 -179.649 1.00 28.38 220 LYS A N 1
ATOM 1705 C CA . LYS A 1 220 ? 72.511 -11.289 -180.918 1.00 28.38 220 LYS A CA 1
ATOM 1706 C C . LYS A 1 220 ? 71.448 -11.305 -182.027 1.00 28.38 220 LYS A C 1
ATOM 1708 O O . LYS A 1 220 ? 70.337 -11.757 -181.768 1.00 28.38 220 LYS A O 1
ATOM 1713 N N . GLY A 1 221 ? 71.875 -10.987 -183.254 1.00 30.05 221 GLY A N 1
ATOM 1714 C CA . GLY A 1 221 ? 71.308 -11.447 -184.537 1.00 30.05 221 GLY A CA 1
ATOM 1715 C C . GLY A 1 221 ? 71.196 -10.302 -185.551 1.00 30.05 221 GLY A C 1
ATOM 1716 O O . GLY A 1 221 ? 70.732 -9.239 -185.175 1.00 30.05 221 GLY A O 1
ATOM 1717 N N . GLU A 1 222 ? 71.595 -10.375 -186.819 1.00 38.53 222 GLU A N 1
ATOM 1718 C CA . GLU A 1 222 ? 72.224 -11.376 -187.689 1.00 38.53 222 GLU A CA 1
ATOM 1719 C C . GLU A 1 222 ? 72.832 -10.587 -188.879 1.00 38.53 222 GLU A C 1
ATOM 1721 O O . GLU A 1 222 ? 72.297 -9.553 -189.264 1.00 38.53 222 GLU A O 1
ATOM 1726 N N . THR A 1 223 ? 73.924 -11.094 -189.463 1.00 39.62 223 THR A N 1
ATOM 1727 C CA . THR A 1 223 ? 74.647 -10.625 -190.675 1.00 39.62 223 THR A CA 1
ATOM 1728 C C . THR A 1 223 ? 75.559 -9.377 -190.595 1.00 39.62 223 THR A C 1
ATOM 1730 O O . THR A 1 223 ? 75.124 -8.250 -190.422 1.00 39.62 223 THR A O 1
ATOM 1733 N N . GLU A 1 224 ? 76.849 -9.679 -190.806 1.00 36.41 224 GLU A N 1
ATOM 1734 C CA . GLU A 1 224 ? 78.007 -8.867 -191.230 1.00 36.41 224 GLU A CA 1
ATOM 1735 C C . GLU A 1 224 ? 78.635 -7.807 -190.285 1.00 36.41 224 GLU A C 1
ATOM 1737 O O . GLU A 1 224 ? 78.068 -6.789 -189.913 1.00 36.41 224 GLU A O 1
ATOM 1742 N N . ASN A 1 225 ? 79.892 -8.106 -189.927 1.00 43.25 225 ASN A N 1
ATOM 1743 C CA . ASN A 1 225 ? 80.844 -7.409 -189.053 1.00 43.25 225 ASN A CA 1
ATOM 1744 C C . ASN A 1 225 ? 81.073 -5.910 -189.354 1.00 43.25 225 ASN A C 1
ATOM 1746 O O . ASN A 1 225 ? 81.462 -5.603 -190.477 1.00 43.25 225 ASN A O 1
ATOM 1750 N N . THR A 1 226 ? 81.016 -5.029 -188.331 1.00 32.84 226 THR A N 1
ATOM 1751 C CA . THR A 1 226 ? 82.053 -4.041 -187.882 1.00 32.84 226 THR A CA 1
ATOM 1752 C C . THR A 1 226 ? 81.611 -3.377 -186.543 1.00 32.84 226 THR A C 1
ATOM 1754 O O . THR A 1 226 ? 80.419 -3.163 -186.347 1.00 32.84 226 THR A O 1
ATOM 1757 N N . TYR A 1 227 ? 82.534 -3.080 -185.608 1.00 42.12 227 TYR A N 1
ATOM 1758 C CA . TYR A 1 227 ? 82.280 -2.481 -184.270 1.00 42.12 227 TYR A CA 1
ATOM 1759 C C . TYR A 1 227 ? 82.582 -0.969 -184.207 1.00 42.12 227 TYR A C 1
ATOM 1761 O O . TYR A 1 227 ? 83.576 -0.537 -184.785 1.00 42.12 227 TYR A O 1
ATOM 1769 N N . GLU A 1 228 ? 81.831 -0.211 -183.390 1.00 31.20 228 GLU A N 1
ATOM 1770 C CA . GLU A 1 228 ? 82.165 1.156 -182.934 1.00 31.20 228 GLU A CA 1
ATOM 1771 C C . GLU A 1 228 ? 81.603 1.434 -181.510 1.00 31.20 228 GLU A C 1
ATOM 1773 O O . GLU A 1 228 ? 80.543 0.918 -181.156 1.00 31.20 228 GLU A O 1
ATOM 1778 N N . TYR A 1 229 ? 82.319 2.215 -180.679 1.00 31.78 229 TYR A N 1
ATOM 1779 C CA . TYR A 1 229 ? 81.997 2.562 -179.272 1.00 31.78 229 TYR A CA 1
ATOM 1780 C C . TYR A 1 229 ? 81.857 4.087 -179.074 1.00 31.78 229 TYR A C 1
ATOM 1782 O O . TYR A 1 229 ? 82.597 4.859 -179.681 1.00 31.78 229 TYR A O 1
ATOM 1790 N N . THR A 1 230 ? 80.997 4.523 -178.141 1.00 34.34 230 THR A N 1
ATOM 1791 C CA . THR A 1 230 ? 80.901 5.918 -177.641 1.00 34.34 230 THR A CA 1
ATOM 1792 C C . THR A 1 230 ? 80.636 5.938 -176.119 1.00 34.34 230 THR A C 1
ATOM 1794 O O . THR A 1 230 ? 79.917 5.078 -175.617 1.00 34.34 230 THR A O 1
ATOM 1797 N N . VAL A 1 231 ? 81.229 6.890 -175.374 1.00 34.75 231 VAL A N 1
ATOM 1798 C CA . VAL A 1 231 ? 81.194 7.022 -173.889 1.00 34.75 231 VAL A CA 1
ATOM 1799 C C . VAL A 1 231 ? 80.752 8.441 -173.470 1.00 34.75 231 VAL A C 1
ATOM 1801 O O . VAL A 1 231 ? 81.159 9.406 -174.113 1.00 34.75 231 VAL A O 1
ATOM 1804 N N . THR A 1 232 ? 79.993 8.576 -172.366 1.00 40.59 232 THR A N 1
ATOM 1805 C CA . THR A 1 232 ? 79.570 9.843 -171.706 1.00 40.59 232 THR A CA 1
ATOM 1806 C C . THR A 1 232 ? 79.709 9.777 -170.164 1.00 40.59 232 THR A C 1
ATOM 1808 O O . THR A 1 232 ? 79.603 8.691 -169.599 1.00 40.59 232 THR A O 1
ATOM 1811 N N . PHE A 1 233 ? 79.935 10.920 -169.485 1.00 34.81 233 PHE A N 1
ATOM 1812 C CA . PHE A 1 233 ? 80.196 11.077 -168.029 1.00 34.81 233 PHE A CA 1
ATOM 1813 C C . PHE A 1 233 ? 79.129 11.951 -167.317 1.00 34.81 233 PHE A C 1
ATOM 1815 O O . PHE A 1 233 ? 78.715 12.936 -167.918 1.00 34.81 233 PHE A O 1
ATOM 1822 N N . ASP A 1 234 ? 78.797 11.673 -166.036 1.00 41.59 234 ASP A N 1
ATOM 1823 C CA . ASP A 1 234 ? 78.001 12.529 -165.110 1.00 41.59 234 ASP A CA 1
ATOM 1824 C C . ASP A 1 234 ? 78.600 12.546 -163.670 1.00 41.59 234 ASP A C 1
ATOM 1826 O O . ASP A 1 234 ? 79.093 11.524 -163.189 1.00 41.59 234 ASP A O 1
ATOM 1830 N N . TYR A 1 235 ? 78.574 13.703 -162.983 1.00 39.44 235 TYR A N 1
ATOM 1831 C CA . TYR A 1 235 ? 79.200 13.999 -161.666 1.00 39.44 235 TYR A CA 1
ATOM 1832 C C . TYR A 1 235 ? 78.180 14.052 -160.489 1.00 39.44 235 TYR A C 1
ATOM 1834 O O . TYR A 1 235 ? 77.053 14.496 -160.682 1.00 39.44 235 TYR A O 1
ATOM 1842 N N . ILE A 1 236 ? 78.593 13.685 -159.256 1.00 47.75 236 ILE A N 1
ATOM 1843 C CA . ILE A 1 236 ? 77.841 13.838 -157.974 1.00 47.75 236 ILE A CA 1
ATOM 1844 C C . ILE A 1 236 ? 78.446 14.999 -157.143 1.00 47.75 236 ILE A C 1
ATOM 1846 O O . ILE A 1 236 ? 79.668 15.116 -157.068 1.00 47.75 236 ILE A O 1
ATOM 1850 N N . ASP A 1 237 ? 77.603 15.845 -156.532 1.00 52.75 237 ASP A N 1
ATOM 1851 C CA . ASP A 1 237 ? 77.935 17.144 -155.900 1.00 52.75 237 ASP A CA 1
ATOM 1852 C C . ASP A 1 237 ? 78.345 17.052 -154.400 1.00 52.75 237 ASP A C 1
ATOM 1854 O O . ASP A 1 237 ? 77.714 16.354 -153.604 1.00 52.75 237 ASP A O 1
ATOM 1858 N N . GLN A 1 238 ? 79.387 17.796 -153.997 1.00 58.34 238 GLN A N 1
ATOM 1859 C CA . GLN A 1 238 ? 80.040 17.791 -152.669 1.00 58.34 238 GLN A CA 1
ATOM 1860 C C . GLN A 1 238 ? 79.154 18.366 -151.542 1.00 58.34 238 GLN A C 1
ATOM 1862 O O . GLN A 1 238 ? 79.303 17.991 -150.378 1.00 58.34 238 GLN A O 1
ATOM 1867 N N . LYS A 1 239 ? 78.185 19.228 -151.875 1.00 61.56 239 LYS A N 1
ATOM 1868 C CA . LYS A 1 239 ? 77.299 19.901 -150.908 1.00 61.56 239 LYS A CA 1
ATOM 1869 C C . LYS A 1 239 ? 76.446 18.932 -150.071 1.00 61.56 239 LYS A C 1
ATOM 1871 O O . LYS A 1 239 ? 76.215 19.180 -148.890 1.00 61.56 239 LYS A O 1
ATOM 1876 N N . MET A 1 240 ? 76.026 17.802 -150.650 1.00 57.94 240 MET A N 1
ATOM 1877 C CA . MET A 1 240 ? 75.199 16.811 -149.944 1.00 57.94 240 MET A CA 1
ATOM 1878 C C . MET A 1 240 ? 75.974 16.020 -148.873 1.00 57.94 240 MET A C 1
ATOM 1880 O O . MET A 1 240 ? 75.366 15.505 -147.938 1.00 57.94 240 MET A O 1
ATOM 1884 N N . ILE A 1 241 ? 77.307 15.934 -148.973 1.00 59.47 241 ILE A N 1
ATOM 1885 C CA . ILE A 1 241 ? 78.154 15.253 -147.976 1.00 59.47 241 ILE A CA 1
ATOM 1886 C C . ILE A 1 241 ? 78.360 16.140 -146.739 1.00 59.47 241 ILE A C 1
ATOM 1888 O O . ILE A 1 241 ? 78.335 15.644 -145.609 1.00 59.47 241 ILE A O 1
ATOM 1892 N N . ASP A 1 242 ? 78.524 17.448 -146.934 1.00 65.25 242 ASP A N 1
ATOM 1893 C CA . ASP A 1 242 ? 78.779 18.393 -145.842 1.00 65.25 242 ASP A CA 1
ATOM 1894 C C . ASP A 1 242 ? 77.526 18.621 -144.973 1.00 65.25 242 ASP A C 1
ATOM 1896 O O . ASP A 1 242 ? 77.623 18.655 -143.743 1.00 65.25 242 ASP A O 1
ATOM 1900 N N . GLU A 1 243 ? 76.336 18.672 -145.584 1.00 66.25 243 GLU A N 1
ATOM 1901 C CA . GLU A 1 243 ? 75.045 18.764 -144.877 1.00 66.25 243 GLU A CA 1
ATOM 1902 C C . GLU A 1 243 ? 74.742 17.503 -144.037 1.00 66.25 243 GLU A C 1
ATOM 1904 O O . GLU A 1 243 ? 74.229 17.597 -142.918 1.00 66.25 243 GLU A O 1
ATOM 1909 N N . GLU A 1 244 ? 75.118 16.316 -144.523 1.00 71.44 244 GLU A N 1
ATOM 1910 C CA . GLU A 1 244 ? 74.947 15.042 -143.807 1.00 71.44 244 GLU A CA 1
ATOM 1911 C C . GLU A 1 244 ? 75.924 14.907 -142.617 1.00 71.44 244 GLU A C 1
ATOM 1913 O O . GLU A 1 244 ? 75.561 14.395 -141.553 1.00 71.44 244 GLU A O 1
ATOM 1918 N N . ASN A 1 245 ? 77.157 15.409 -142.749 1.00 74.19 245 ASN A N 1
ATOM 1919 C CA . ASN A 1 245 ? 78.151 15.403 -141.668 1.00 74.19 245 ASN A CA 1
ATOM 1920 C C . ASN A 1 245 ? 77.819 16.404 -140.549 1.00 74.19 245 ASN A C 1
ATOM 1922 O O . ASN A 1 245 ? 77.986 16.077 -139.370 1.00 74.19 245 ASN A O 1
ATOM 1926 N N . ALA A 1 246 ? 77.299 17.587 -140.895 1.00 72.69 246 ALA A N 1
ATOM 1927 C CA . ALA A 1 246 ? 76.812 18.560 -139.917 1.00 72.69 246 ALA A CA 1
ATOM 1928 C C . ALA A 1 246 ? 75.658 17.985 -139.072 1.00 72.69 246 ALA A C 1
ATOM 1930 O O . ALA A 1 246 ? 75.642 18.136 -137.847 1.00 72.69 246 ALA A O 1
ATOM 1931 N N . TYR A 1 247 ? 74.749 17.236 -139.704 1.00 78.44 247 TYR A N 1
ATOM 1932 C CA . TYR A 1 247 ? 73.647 16.564 -139.017 1.00 78.44 247 TYR A CA 1
ATOM 1933 C C . TYR A 1 247 ? 74.117 15.440 -138.074 1.00 78.44 247 TYR A C 1
ATOM 1935 O O . TYR A 1 247 ? 73.619 15.325 -136.955 1.00 78.44 247 TYR A O 1
ATOM 1943 N N . LYS A 1 248 ? 75.126 14.641 -138.454 1.00 77.25 248 LYS A N 1
ATOM 1944 C CA . LYS A 1 248 ? 75.708 13.607 -137.567 1.00 77.25 248 LYS A CA 1
ATOM 1945 C C . LYS A 1 248 ? 76.365 14.192 -136.313 1.00 77.25 248 LYS A C 1
ATOM 1947 O O . LYS A 1 248 ? 76.244 13.610 -135.231 1.00 77.25 248 LYS A O 1
ATOM 1952 N N . ALA A 1 249 ? 77.044 15.334 -136.440 1.00 75.75 249 ALA A N 1
ATOM 1953 C CA . ALA A 1 249 ? 77.605 16.048 -135.293 1.00 75.75 249 ALA A CA 1
ATOM 1954 C C . ALA A 1 249 ? 76.491 16.548 -134.357 1.00 75.75 249 ALA A C 1
ATOM 1956 O O . ALA A 1 249 ? 76.548 16.300 -133.153 1.00 75.75 249 ALA A O 1
ATOM 1957 N N . GLN A 1 250 ? 75.434 17.144 -134.921 1.00 79.94 250 GLN A N 1
ATOM 1958 C CA . GLN A 1 250 ? 74.241 17.560 -134.180 1.00 79.94 250 GLN A CA 1
ATOM 1959 C C . GLN A 1 250 ? 73.585 16.375 -133.449 1.00 79.94 250 GLN A C 1
ATOM 1961 O O . GLN A 1 250 ? 73.379 16.447 -132.240 1.00 79.94 250 GLN A O 1
ATOM 1966 N N . PHE A 1 251 ? 73.336 15.253 -134.134 1.00 81.88 251 PHE A N 1
ATOM 1967 C CA . PHE A 1 251 ? 72.746 14.041 -133.549 1.00 81.88 251 PHE A CA 1
ATOM 1968 C C . PHE A 1 251 ? 73.584 13.467 -132.393 1.00 81.88 251 PHE A C 1
ATOM 1970 O O . PHE A 1 251 ? 73.036 13.028 -131.379 1.00 81.88 251 PHE A O 1
ATOM 1977 N N . THR A 1 252 ? 74.917 13.529 -132.495 1.00 81.88 252 THR A N 1
ATOM 1978 C CA . THR A 1 252 ? 75.837 13.102 -131.425 1.00 81.88 252 THR A CA 1
ATOM 1979 C C . THR A 1 252 ? 75.705 13.989 -130.184 1.00 81.88 252 THR A C 1
ATOM 1981 O O . THR A 1 252 ? 75.595 13.480 -129.066 1.00 81.88 252 THR A O 1
ATOM 1984 N N . THR A 1 253 ? 75.654 15.312 -130.368 1.00 82.75 253 THR A N 1
ATOM 1985 C CA . THR A 1 253 ? 75.424 16.265 -129.275 1.00 82.75 253 THR A CA 1
ATOM 1986 C C . THR A 1 253 ? 74.071 16.027 -128.609 1.00 82.75 253 THR A C 1
ATOM 1988 O O . THR A 1 253 ? 74.027 15.877 -127.388 1.00 82.75 253 THR A O 1
ATOM 1991 N N . VAL A 1 254 ? 72.986 15.889 -129.381 1.00 86.38 254 VAL A N 1
ATOM 1992 C CA . VAL A 1 254 ? 71.651 15.601 -128.829 1.00 86.38 254 VAL A CA 1
ATOM 1993 C C . VAL A 1 254 ? 71.647 14.288 -128.039 1.00 86.38 254 VAL A C 1
ATOM 1995 O O . VAL A 1 254 ? 71.178 14.247 -126.901 1.00 86.38 254 VAL A O 1
ATOM 1998 N N . THR A 1 255 ? 72.255 13.230 -128.577 1.00 84.81 255 THR A N 1
ATOM 1999 C CA . THR A 1 255 ? 72.347 11.931 -127.892 1.00 84.81 255 THR A CA 1
ATOM 2000 C C . THR A 1 255 ? 73.063 12.050 -126.543 1.00 84.81 255 THR A C 1
ATOM 2002 O O . THR A 1 255 ? 72.606 11.479 -125.554 1.00 84.81 255 THR A O 1
ATOM 2005 N N . SER A 1 256 ? 74.145 12.832 -126.461 1.00 84.12 256 SER A N 1
ATOM 2006 C CA . SER A 1 256 ? 74.862 13.052 -125.196 1.00 84.12 256 SER A CA 1
ATOM 2007 C C . SER A 1 256 ? 74.014 13.771 -124.138 1.00 84.12 256 SER A C 1
ATOM 2009 O O . SER A 1 256 ? 74.117 13.459 -122.952 1.00 84.12 256 SER A O 1
ATOM 2011 N N . THR A 1 257 ? 73.123 14.679 -124.554 1.00 86.50 257 THR A N 1
ATOM 2012 C CA . THR A 1 257 ? 72.214 15.382 -123.635 1.00 86.50 257 THR A CA 1
ATOM 2013 C C . THR A 1 257 ? 71.078 14.497 -123.128 1.00 86.50 257 THR A C 1
ATOM 2015 O O . THR A 1 257 ? 70.729 14.590 -121.955 1.00 86.50 257 THR A O 1
ATOM 2018 N N . VAL A 1 258 ? 70.584 13.557 -123.944 1.00 88.12 258 VAL A N 1
ATOM 2019 C CA . VAL A 1 258 ? 69.636 12.524 -123.486 1.00 88.12 258 VAL A CA 1
ATOM 2020 C C . VAL A 1 258 ? 70.301 11.594 -122.471 1.00 88.12 258 VAL A C 1
ATOM 2022 O O . VAL A 1 258 ? 69.737 11.347 -121.412 1.00 88.12 258 VAL A O 1
ATOM 2025 N N . VAL A 1 259 ? 71.538 11.153 -122.729 1.00 88.12 259 VAL A N 1
ATOM 2026 C CA . VAL A 1 259 ? 72.311 10.343 -121.766 1.00 88.12 259 VAL A CA 1
ATOM 2027 C C . VAL A 1 259 ? 72.536 11.101 -120.452 1.00 88.12 259 VAL A C 1
ATOM 2029 O O . VAL A 1 259 ? 72.445 10.518 -119.371 1.00 88.12 259 VAL A O 1
ATOM 2032 N N . LYS A 1 260 ? 72.786 12.415 -120.517 1.00 87.50 260 LYS A N 1
ATOM 2033 C CA . LYS A 1 260 ? 72.873 13.255 -119.318 1.00 87.50 260 LYS A CA 1
ATOM 2034 C C . LYS A 1 260 ? 71.555 13.233 -118.539 1.00 87.50 260 LYS A C 1
ATOM 2036 O O . LYS A 1 260 ? 71.598 12.936 -117.348 1.00 87.50 260 LYS A O 1
ATOM 2041 N N . ALA A 1 261 ? 70.418 13.454 -119.201 1.00 88.62 261 ALA A N 1
ATOM 2042 C CA . ALA A 1 261 ? 69.094 13.398 -118.578 1.00 88.62 261 ALA A CA 1
ATOM 2043 C C . ALA A 1 261 ? 68.793 12.027 -117.938 1.00 88.62 261 ALA A C 1
ATOM 2045 O O . ALA A 1 261 ? 68.235 11.966 -116.844 1.00 88.62 261 ALA A O 1
ATOM 2046 N N . GLU A 1 262 ? 69.230 10.924 -118.556 1.00 88.44 262 GLU A N 1
ATOM 2047 C CA . GLU A 1 262 ? 69.081 9.566 -118.001 1.00 88.44 262 GLU A CA 1
ATOM 2048 C C . GLU A 1 262 ? 69.889 9.371 -116.722 1.00 88.44 262 GLU A C 1
ATOM 2050 O O . GLU A 1 262 ? 69.435 8.716 -115.779 1.00 88.44 262 GLU A O 1
ATOM 2055 N N . SER A 1 263 ? 71.093 9.942 -116.691 1.00 87.44 263 SER A N 1
ATOM 2056 C CA . SER A 1 263 ? 71.995 9.837 -115.549 1.00 87.44 263 SER A CA 1
ATOM 2057 C C . SER A 1 263 ? 71.597 10.750 -114.388 1.00 87.44 263 SER A C 1
ATOM 2059 O O . SER A 1 263 ? 71.651 10.323 -113.235 1.00 87.44 263 SER A O 1
ATOM 2061 N N . SER A 1 264 ? 71.187 11.989 -114.673 1.00 90.12 264 SER A N 1
ATOM 2062 C CA . SER A 1 264 ? 70.883 12.989 -113.649 1.00 90.12 264 SER A CA 1
ATOM 2063 C C . SER A 1 264 ? 69.467 12.852 -113.109 1.00 90.12 264 SER A C 1
ATOM 2065 O O . SER A 1 264 ? 69.245 13.110 -111.926 1.00 90.12 264 SER A O 1
ATOM 2067 N N . LYS A 1 265 ? 68.516 12.428 -113.957 1.00 88.62 265 LYS A N 1
ATOM 2068 C CA . LYS A 1 265 ? 67.085 12.337 -113.635 1.00 88.62 265 LYS A CA 1
ATOM 2069 C C . LYS A 1 265 ? 66.532 13.654 -113.082 1.00 88.62 265 LYS A C 1
ATOM 2071 O O . LYS A 1 265 ? 65.687 13.661 -112.186 1.00 88.62 265 LYS A O 1
ATOM 2076 N N . LEU A 1 266 ? 67.040 14.772 -113.593 1.00 89.44 266 LEU A N 1
ATOM 2077 C CA . LEU A 1 266 ? 66.573 16.112 -113.262 1.00 89.44 266 LEU A CA 1
ATOM 2078 C C . LEU A 1 266 ? 65.619 16.604 -114.345 1.00 89.44 266 LEU A C 1
ATOM 2080 O O . LEU A 1 266 ? 65.892 16.436 -115.532 1.00 89.44 266 LEU A O 1
ATOM 2084 N N . GLN A 1 267 ? 64.532 17.256 -113.927 1.00 90.50 267 GLN A N 1
ATOM 2085 C CA . GLN A 1 267 ? 63.548 17.826 -114.852 1.00 90.50 267 GLN A CA 1
ATOM 2086 C C . GLN A 1 267 ? 64.209 18.805 -115.833 1.00 90.50 267 GLN A C 1
ATOM 2088 O O . GLN A 1 267 ? 63.977 18.732 -117.033 1.00 90.50 267 GLN A O 1
ATOM 2093 N N . GLU A 1 268 ? 65.115 19.643 -115.323 1.00 90.00 268 GLU A N 1
ATOM 2094 C CA . GLU A 1 268 ? 65.865 20.626 -116.110 1.00 90.00 268 GLU A CA 1
ATOM 2095 C C . GLU A 1 268 ? 66.676 19.985 -117.252 1.00 90.00 268 GLU A C 1
ATOM 2097 O O . GLU A 1 268 ? 66.707 20.511 -118.363 1.00 90.00 268 GLU A O 1
ATOM 2102 N N . ASP A 1 269 ? 67.293 18.821 -117.017 1.00 90.69 269 ASP A N 1
ATOM 2103 C CA . ASP A 1 269 ? 68.072 18.119 -118.043 1.00 90.69 269 ASP A CA 1
ATOM 2104 C C . ASP A 1 269 ? 67.174 17.413 -119.075 1.00 90.69 269 ASP A C 1
ATOM 2106 O O . ASP A 1 269 ? 67.539 17.350 -120.250 1.00 90.69 269 ASP A O 1
ATOM 2110 N N . VAL A 1 270 ? 66.001 16.910 -118.666 1.00 88.31 270 VAL A N 1
ATOM 2111 C CA . VAL A 1 270 ? 64.998 16.340 -119.587 1.00 88.31 270 VAL A CA 1
ATOM 2112 C C . VAL A 1 270 ? 64.442 17.426 -120.507 1.00 88.31 270 VAL A C 1
ATOM 2114 O O . VAL A 1 270 ? 64.396 17.223 -121.720 1.00 88.31 270 VAL A O 1
ATOM 2117 N N . ASP A 1 271 ? 64.083 18.591 -119.964 1.00 90.88 271 ASP A N 1
ATOM 2118 C CA . ASP A 1 271 ? 63.558 19.727 -120.733 1.00 90.88 271 ASP A CA 1
ATOM 2119 C C . ASP A 1 271 ? 64.600 20.261 -121.731 1.00 90.88 271 ASP A C 1
ATOM 2121 O O . ASP A 1 271 ? 64.298 20.511 -122.907 1.00 90.88 271 ASP A O 1
ATOM 2125 N N . ALA A 1 272 ? 65.860 20.367 -121.290 1.00 88.69 272 ALA A N 1
ATOM 2126 C CA . ALA A 1 272 ? 66.980 20.742 -122.147 1.00 88.69 272 ALA A CA 1
ATOM 2127 C C . ALA A 1 272 ? 67.210 19.719 -123.274 1.00 88.69 272 ALA A C 1
ATOM 2129 O O . ALA A 1 272 ? 67.402 20.103 -124.431 1.00 88.69 272 ALA A O 1
ATOM 2130 N N . ALA A 1 273 ? 67.150 18.419 -122.967 1.00 88.88 273 ALA A N 1
ATOM 2131 C CA . ALA A 1 273 ? 67.300 17.360 -123.960 1.00 88.88 273 ALA A CA 1
ATOM 2132 C C . ALA A 1 273 ? 66.130 17.329 -124.960 1.00 88.88 273 ALA A C 1
ATOM 2134 O O . ALA A 1 273 ? 66.381 17.210 -126.158 1.00 88.88 273 ALA A O 1
ATOM 2135 N N . ARG A 1 274 ? 64.874 17.514 -124.518 1.00 91.25 274 ARG A N 1
ATOM 2136 C CA . ARG A 1 274 ? 63.693 17.600 -125.405 1.00 91.25 274 ARG A CA 1
ATOM 2137 C C . ARG A 1 274 ? 63.822 18.732 -126.416 1.00 91.25 274 ARG A C 1
ATOM 2139 O O . ARG A 1 274 ? 63.645 18.511 -127.610 1.00 91.25 274 ARG A O 1
ATOM 2146 N N . THR A 1 275 ? 64.229 19.911 -125.946 1.00 89.00 275 THR A N 1
ATOM 2147 C CA . THR A 1 275 ? 64.448 21.090 -126.800 1.00 89.00 275 THR A CA 1
ATOM 2148 C C . THR A 1 275 ? 65.451 20.799 -127.922 1.00 89.00 275 THR A C 1
ATOM 2150 O O . THR A 1 275 ? 65.264 21.217 -129.064 1.00 89.00 275 THR A O 1
ATOM 2153 N N . LEU A 1 276 ? 66.519 20.058 -127.612 1.00 87.38 276 LEU A N 1
ATOM 2154 C CA . LEU A 1 276 ? 67.539 19.677 -128.588 1.00 87.38 276 LEU A CA 1
ATOM 2155 C C . LEU A 1 276 ? 67.085 18.534 -129.513 1.00 87.38 276 LEU A C 1
ATOM 2157 O O . LEU A 1 276 ? 67.396 18.568 -130.705 1.00 87.38 276 LEU A O 1
ATOM 2161 N N . VAL A 1 277 ? 66.324 17.555 -129.008 1.00 88.50 277 VAL A N 1
ATOM 2162 C CA . VAL A 1 277 ? 65.713 16.483 -129.818 1.00 88.50 277 VAL A CA 1
ATOM 2163 C C . VAL A 1 277 ? 64.723 17.056 -130.837 1.00 88.50 277 VAL A C 1
ATOM 2165 O O . VAL A 1 277 ? 64.693 16.606 -131.985 1.00 88.50 277 VAL A O 1
ATOM 2168 N N . ASP A 1 278 ? 63.985 18.110 -130.492 1.00 85.94 278 ASP A N 1
ATOM 2169 C CA . ASP A 1 278 ? 63.037 18.762 -131.401 1.00 85.94 278 ASP A CA 1
ATOM 2170 C C . ASP A 1 278 ? 63.693 19.407 -132.634 1.00 85.94 278 ASP A C 1
ATOM 2172 O O . ASP A 1 278 ? 63.035 19.558 -133.669 1.00 85.94 278 ASP A O 1
ATOM 2176 N N . ALA A 1 279 ? 64.994 19.700 -132.588 1.00 83.50 279 ALA A N 1
ATOM 2177 C CA . ALA A 1 279 ? 65.757 20.221 -133.723 1.00 83.50 279 ALA A CA 1
ATOM 2178 C C . ALA A 1 279 ? 66.249 19.136 -134.713 1.00 83.50 279 ALA A C 1
ATOM 2180 O O . ALA A 1 279 ? 66.866 19.478 -135.723 1.00 83.50 279 ALA A O 1
ATOM 2181 N N . LEU A 1 280 ? 66.007 17.842 -134.445 1.00 85.19 280 LEU A N 1
ATOM 2182 C CA . LEU A 1 280 ? 66.428 16.718 -135.302 1.00 85.19 280 LEU A CA 1
ATOM 2183 C C . LEU A 1 280 ? 65.464 16.433 -136.476 1.00 85.19 280 LEU A C 1
ATOM 2185 O O . LEU A 1 280 ? 64.355 16.968 -136.546 1.00 85.19 280 LEU A O 1
ATOM 2189 N N . ARG A 1 281 ? 65.862 15.553 -137.409 1.00 81.25 281 ARG A N 1
ATOM 2190 C CA . ARG A 1 281 ? 64.975 15.023 -138.466 1.00 81.25 281 ARG A CA 1
ATOM 2191 C C . ARG A 1 281 ? 63.891 14.126 -137.840 1.00 81.25 281 ARG A C 1
ATOM 2193 O O . ARG A 1 281 ? 64.169 13.447 -136.854 1.00 81.25 281 ARG A O 1
ATOM 2200 N N . PRO A 1 282 ? 62.676 14.039 -138.420 1.00 78.06 282 PRO A N 1
ATOM 2201 C CA . PRO A 1 282 ? 61.560 13.292 -137.828 1.00 78.06 282 PRO A CA 1
ATOM 2202 C C . PRO A 1 282 ? 61.851 11.822 -137.482 1.00 78.06 282 PRO A C 1
ATOM 2204 O O . PRO A 1 282 ? 61.386 11.351 -136.451 1.00 78.06 282 PRO A O 1
ATOM 2207 N N . ALA A 1 283 ? 62.636 11.115 -138.305 1.00 76.50 283 ALA A N 1
ATOM 2208 C CA . ALA A 1 283 ? 62.948 9.694 -138.106 1.00 76.50 283 ALA A CA 1
ATOM 2209 C C . ALA A 1 283 ? 63.818 9.412 -136.865 1.00 76.50 283 ALA A C 1
ATOM 2211 O O . ALA A 1 283 ? 63.761 8.316 -136.316 1.00 76.50 283 ALA A O 1
ATOM 2212 N N . ASP A 1 284 ? 64.589 10.401 -136.407 1.00 80.62 284 ASP A N 1
ATOM 2213 C CA . ASP A 1 284 ? 65.596 10.236 -135.352 1.00 80.62 284 ASP A CA 1
ATOM 2214 C C . ASP A 1 284 ? 65.099 10.686 -133.965 1.00 80.62 284 ASP A C 1
ATOM 2216 O O . ASP A 1 284 ? 65.764 10.462 -132.952 1.00 80.62 284 ASP A O 1
ATOM 2220 N N . LYS A 1 285 ? 63.918 11.317 -133.905 1.00 86.88 285 LYS A N 1
ATOM 2221 C CA . LYS A 1 285 ? 63.325 11.843 -132.666 1.00 86.88 285 LYS A CA 1
ATOM 2222 C C . LYS A 1 285 ? 62.674 10.770 -131.815 1.00 86.88 285 LYS A C 1
ATOM 2224 O O . LYS A 1 285 ? 62.788 10.823 -130.597 1.00 86.88 285 LYS A O 1
ATOM 2229 N N . THR A 1 286 ? 61.974 9.830 -132.449 1.00 84.06 286 THR A N 1
ATOM 2230 C CA . THR A 1 286 ? 61.058 8.898 -131.775 1.00 84.06 286 THR A CA 1
ATOM 2231 C C . THR A 1 286 ? 61.755 8.144 -130.646 1.00 84.06 286 THR A C 1
ATOM 2233 O O . THR A 1 286 ? 61.372 8.292 -129.494 1.00 84.06 286 THR A O 1
ATOM 2236 N N . THR A 1 287 ? 62.867 7.468 -130.940 1.00 85.00 287 THR A N 1
ATOM 2237 C CA . THR A 1 287 ? 63.623 6.686 -129.949 1.00 85.00 287 THR A CA 1
ATOM 2238 C C . THR A 1 287 ? 64.202 7.534 -128.810 1.00 85.00 287 THR A C 1
ATOM 2240 O O . THR A 1 287 ? 64.321 7.062 -127.682 1.00 85.00 287 THR A O 1
ATOM 2243 N N . LEU A 1 288 ? 64.613 8.776 -129.088 1.00 87.38 288 LEU A N 1
ATOM 2244 C CA . LEU A 1 288 ? 65.170 9.674 -128.070 1.00 87.38 288 LEU A CA 1
ATOM 2245 C C . LEU A 1 288 ? 64.067 10.274 -127.188 1.00 87.38 288 LEU A C 1
ATOM 2247 O O . LEU A 1 288 ? 64.258 10.382 -125.980 1.00 87.38 288 LEU A O 1
ATOM 2251 N N . ASN A 1 289 ? 62.909 10.597 -127.770 1.00 88.44 289 ASN A N 1
ATOM 2252 C CA . ASN A 1 289 ? 61.734 11.053 -127.034 1.00 88.44 289 ASN A CA 1
ATOM 2253 C C . ASN A 1 289 ? 61.145 9.948 -126.155 1.00 88.44 289 ASN A C 1
ATOM 2255 O O . ASN A 1 289 ? 60.848 10.235 -125.005 1.00 88.44 289 ASN A O 1
ATOM 2259 N N . ASP A 1 290 ? 61.080 8.697 -126.620 1.00 87.62 290 ASP A N 1
ATOM 2260 C CA . ASP A 1 290 ? 60.618 7.569 -125.797 1.00 87.62 290 ASP A CA 1
ATOM 2261 C C . ASP A 1 290 ? 61.481 7.408 -124.529 1.00 87.62 290 ASP A C 1
ATOM 2263 O O . ASP A 1 290 ? 60.966 7.251 -123.423 1.00 87.62 290 ASP A O 1
ATOM 2267 N N . ARG A 1 291 ? 62.811 7.527 -124.664 1.00 91.06 291 ARG A N 1
ATOM 2268 C CA . ARG A 1 291 ? 63.750 7.495 -123.526 1.00 91.06 291 ARG A CA 1
ATOM 2269 C C . ARG A 1 291 ? 63.524 8.670 -122.571 1.00 91.06 291 ARG A C 1
ATOM 2271 O O . ARG A 1 291 ? 63.492 8.481 -121.358 1.00 91.06 291 ARG A O 1
ATOM 2278 N N . LEU A 1 292 ? 63.340 9.882 -123.100 1.00 90.19 292 LEU A N 1
ATOM 2279 C CA . LEU A 1 292 ? 63.030 11.068 -122.293 1.00 90.19 292 LEU A CA 1
AT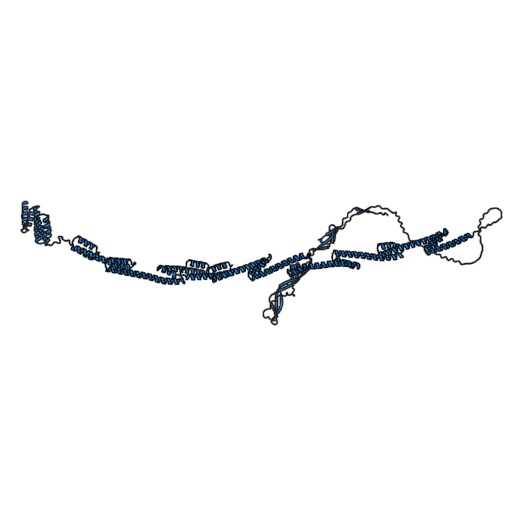OM 2280 C C . LEU A 1 292 ? 61.646 10.978 -121.624 1.00 90.19 292 LEU A C 1
ATOM 2282 O O . LEU A 1 292 ? 61.493 11.458 -120.503 1.00 90.19 292 LEU A O 1
ATOM 2286 N N . ASP A 1 293 ? 60.659 10.347 -122.263 1.00 90.94 293 ASP A N 1
ATOM 2287 C CA . ASP A 1 293 ? 59.330 10.067 -121.707 1.00 90.94 293 ASP A CA 1
ATOM 2288 C C . ASP A 1 293 ? 59.413 9.061 -120.548 1.00 90.94 293 ASP A C 1
ATOM 2290 O O . ASP A 1 293 ? 58.761 9.249 -119.519 1.00 90.94 293 ASP A O 1
ATOM 2294 N N . GLU A 1 294 ? 60.257 8.029 -120.653 1.00 89.38 294 GLU A N 1
ATOM 2295 C CA . GLU A 1 294 ? 60.520 7.100 -119.546 1.00 89.38 294 GLU A CA 1
ATOM 2296 C C . GLU A 1 294 ? 61.168 7.795 -118.338 1.00 89.38 294 GLU A C 1
ATOM 2298 O O . GLU A 1 294 ? 60.759 7.558 -117.195 1.00 89.38 294 GLU A O 1
ATOM 2303 N N . ILE A 1 295 ? 62.135 8.691 -118.567 1.00 88.31 295 ILE A N 1
ATOM 2304 C CA . ILE A 1 295 ? 62.755 9.491 -117.496 1.00 88.31 295 ILE A CA 1
ATOM 2305 C C . ILE A 1 295 ? 61.737 10.463 -116.895 1.00 88.31 295 ILE A C 1
ATOM 2307 O O . ILE A 1 295 ? 61.658 10.576 -115.672 1.00 88.31 295 ILE A O 1
ATOM 2311 N N . GLN A 1 296 ? 60.933 11.129 -117.728 1.00 91.38 296 GLN A N 1
ATOM 2312 C CA . GLN A 1 296 ? 59.877 12.036 -117.277 1.00 91.38 296 GLN A CA 1
ATOM 2313 C C . GLN A 1 296 ? 58.901 11.305 -116.358 1.00 91.38 296 GLN A C 1
ATOM 2315 O O . GLN A 1 296 ? 58.641 11.742 -115.241 1.00 91.38 296 GLN A O 1
ATOM 2320 N N . LYS A 1 297 ? 58.443 10.124 -116.778 1.00 89.69 297 LYS A N 1
ATOM 2321 C CA . LYS A 1 297 ? 57.564 9.269 -115.981 1.00 89.69 297 LYS A CA 1
ATOM 2322 C C . LYS A 1 297 ? 58.191 8.883 -114.640 1.00 89.69 297 LYS A C 1
ATOM 2324 O O . LYS A 1 297 ? 57.488 8.841 -113.628 1.00 89.69 297 LYS A O 1
ATOM 2329 N N . TYR A 1 298 ? 59.496 8.605 -114.608 1.00 89.44 298 TYR A N 1
ATOM 2330 C CA . TYR A 1 298 ? 60.221 8.366 -113.359 1.00 89.44 298 TYR A CA 1
ATOM 2331 C C . TYR A 1 298 ? 60.223 9.611 -112.459 1.00 89.44 298 TYR A C 1
ATOM 2333 O O . TYR A 1 298 ? 59.904 9.498 -111.276 1.00 89.44 298 TYR A O 1
ATOM 2341 N N . ILE A 1 299 ? 60.545 10.789 -113.004 1.00 88.50 299 ILE A N 1
ATOM 2342 C CA . ILE A 1 299 ? 60.587 12.059 -112.262 1.00 88.50 299 ILE A CA 1
ATOM 2343 C C . ILE A 1 299 ? 59.208 12.404 -111.699 1.00 88.50 299 ILE A C 1
ATOM 2345 O O . ILE A 1 299 ? 59.096 12.716 -110.515 1.00 88.50 299 ILE A O 1
ATOM 2349 N N . ASP A 1 300 ? 58.157 12.282 -112.508 1.00 89.88 300 ASP A N 1
ATOM 2350 C CA . ASP A 1 300 ? 56.776 12.532 -112.094 1.00 89.88 300 ASP A CA 1
ATOM 2351 C C . ASP A 1 300 ? 56.359 11.585 -110.966 1.00 89.88 300 ASP A C 1
ATOM 2353 O O . ASP A 1 300 ? 55.777 12.017 -109.971 1.00 89.88 300 ASP A O 1
ATOM 2357 N N . THR A 1 301 ? 56.719 10.301 -111.073 1.00 90.00 301 THR A N 1
ATOM 2358 C CA . THR A 1 301 ? 56.464 9.298 -110.026 1.00 90.00 301 THR A CA 1
ATOM 2359 C C . THR A 1 301 ? 57.211 9.632 -108.732 1.00 90.00 301 THR A C 1
ATOM 2361 O O . THR A 1 301 ? 56.644 9.526 -107.644 1.00 90.00 301 THR A O 1
ATOM 2364 N N . GLU A 1 302 ? 58.471 10.063 -108.824 1.00 90.69 302 GLU A N 1
ATOM 2365 C CA . GLU A 1 302 ? 59.285 10.422 -107.660 1.00 90.69 302 GLU A CA 1
ATOM 2366 C C . GLU A 1 302 ? 58.805 11.725 -107.000 1.00 90.69 302 GLU A C 1
ATOM 2368 O O . GLU A 1 302 ? 58.755 11.818 -105.775 1.00 90.69 302 GLU A O 1
ATOM 2373 N N . ASN A 1 303 ? 58.400 12.722 -107.788 1.00 90.69 303 ASN A N 1
ATOM 2374 C CA . ASN A 1 303 ? 57.841 13.979 -107.290 1.00 90.69 303 ASN A CA 1
ATOM 2375 C C . ASN A 1 303 ? 56.464 13.771 -106.650 1.00 90.69 303 ASN A C 1
ATOM 2377 O O . ASN A 1 303 ? 56.209 14.303 -105.567 1.00 90.69 303 ASN A O 1
ATOM 2381 N N . ALA A 1 304 ? 55.605 12.951 -107.263 1.00 88.88 304 ALA A N 1
ATOM 2382 C CA . ALA A 1 304 ? 54.335 12.542 -106.673 1.00 88.88 304 ALA A CA 1
ATOM 2383 C C . ALA A 1 304 ? 54.553 11.813 -105.338 1.00 88.88 304 ALA A C 1
ATOM 2385 O O . ALA A 1 304 ? 53.874 12.118 -104.357 1.00 88.88 304 ALA A O 1
ATOM 2386 N N . TYR A 1 305 ? 55.548 10.921 -105.262 1.00 91.81 305 TYR A N 1
ATOM 2387 C CA . TYR A 1 305 ? 55.918 10.252 -104.016 1.00 91.81 305 TYR A CA 1
ATOM 2388 C C . TYR A 1 305 ? 56.430 11.230 -102.947 1.00 91.81 305 TYR A C 1
ATOM 2390 O O . TYR A 1 305 ? 56.002 11.162 -101.798 1.00 91.81 305 TYR A O 1
ATOM 2398 N N . LYS A 1 306 ? 57.297 12.188 -103.304 1.00 91.12 306 LYS A N 1
ATOM 2399 C CA . LYS A 1 306 ? 57.769 13.228 -102.369 1.00 91.12 306 LYS A CA 1
ATOM 2400 C C . LYS A 1 306 ? 56.620 14.072 -101.816 1.00 91.12 306 LYS A C 1
ATOM 2402 O O . LYS A 1 306 ? 56.616 14.374 -100.624 1.00 91.12 306 LYS A O 1
ATOM 2407 N N . ALA A 1 307 ? 55.641 14.423 -102.651 1.00 90.25 307 ALA A N 1
ATOM 2408 C CA . ALA A 1 307 ? 54.440 15.126 -102.207 1.00 90.25 307 ALA A CA 1
ATOM 2409 C C . ALA A 1 307 ? 53.612 14.265 -101.235 1.00 90.25 307 ALA A C 1
ATOM 2411 O O . ALA A 1 307 ? 53.236 14.747 -100.168 1.00 90.25 307 ALA A O 1
ATOM 2412 N N . GLN A 1 308 ? 53.406 12.979 -101.548 1.00 92.38 308 GLN A N 1
ATOM 2413 C CA . GLN A 1 308 ? 52.734 12.024 -100.656 1.00 92.38 308 GLN A CA 1
ATOM 2414 C C . GLN A 1 308 ? 53.454 11.883 -99.307 1.00 92.38 308 GLN A C 1
ATOM 2416 O O . GLN A 1 308 ? 52.810 11.959 -98.261 1.00 92.38 308 GLN A O 1
ATOM 2421 N N . LEU A 1 309 ? 54.784 11.740 -99.316 1.00 92.94 309 LEU A N 1
ATOM 2422 C CA . LEU A 1 309 ? 55.607 11.655 -98.110 1.00 92.94 309 LEU A CA 1
ATOM 2423 C C . LEU A 1 309 ? 55.510 12.932 -97.265 1.00 92.94 309 LEU A C 1
ATOM 2425 O O . LEU A 1 309 ? 55.387 12.848 -96.043 1.00 92.94 309 LEU A O 1
ATOM 2429 N N . ALA A 1 310 ? 55.524 14.112 -97.893 1.00 93.00 310 ALA A N 1
ATOM 2430 C CA . ALA A 1 310 ? 55.370 15.389 -97.199 1.00 93.00 310 ALA A CA 1
ATOM 2431 C C . ALA A 1 310 ? 53.987 15.520 -96.540 1.00 93.00 310 ALA A C 1
ATOM 2433 O O . ALA A 1 310 ? 53.897 15.903 -95.371 1.00 93.00 310 ALA A O 1
ATOM 2434 N N . THR A 1 311 ? 52.915 15.148 -97.249 1.00 94.12 311 THR A N 1
ATOM 2435 C CA . THR A 1 311 ? 51.555 15.126 -96.694 1.00 94.12 311 THR A CA 1
ATOM 2436 C C . THR A 1 311 ? 51.449 14.150 -95.523 1.00 94.12 311 THR A C 1
ATOM 2438 O O . THR A 1 311 ? 51.004 14.552 -94.448 1.00 94.12 311 THR A O 1
ATOM 2441 N N . ALA A 1 312 ? 51.922 12.910 -95.684 1.00 94.75 312 ALA A N 1
ATOM 2442 C CA . ALA A 1 312 ? 51.911 11.902 -94.624 1.00 94.75 312 ALA A CA 1
ATOM 2443 C C . ALA A 1 312 ? 52.707 12.364 -93.389 1.00 94.75 312 ALA A C 1
ATOM 2445 O O . ALA A 1 312 ? 52.217 12.294 -92.261 1.00 94.75 312 ALA A O 1
ATOM 2446 N N . THR A 1 313 ? 53.896 12.936 -93.595 1.00 94.75 313 THR A N 1
ATOM 2447 C CA . THR A 1 313 ? 54.729 13.485 -92.513 1.00 94.75 313 THR A CA 1
ATOM 2448 C C . THR A 1 313 ? 54.014 14.614 -91.771 1.00 94.75 313 THR A C 1
ATOM 2450 O O . THR A 1 313 ? 54.008 14.634 -90.541 1.00 94.75 313 THR A O 1
ATOM 2453 N N . SER A 1 314 ? 53.364 15.534 -92.490 1.00 95.12 314 SER A N 1
ATOM 2454 C CA . SER A 1 314 ? 52.600 16.625 -91.875 1.00 95.12 314 SER A CA 1
ATOM 2455 C C . SER A 1 314 ? 51.427 16.108 -91.036 1.00 95.12 314 SER A C 1
ATOM 2457 O O . SER A 1 314 ? 51.192 16.619 -89.940 1.00 95.12 314 SER A O 1
ATOM 2459 N N . THR A 1 315 ? 50.733 15.061 -91.489 1.00 94.44 315 THR A N 1
ATOM 2460 C CA . THR A 1 315 ? 49.650 14.446 -90.707 1.00 94.44 315 THR A CA 1
ATOM 2461 C C . THR A 1 315 ? 50.146 13.704 -89.468 1.00 94.44 315 THR A C 1
ATOM 2463 O O . THR A 1 315 ? 49.485 13.770 -88.436 1.00 94.44 315 THR A O 1
ATOM 2466 N N . VAL A 1 316 ? 51.334 13.090 -89.510 1.00 96.56 316 VAL A N 1
ATOM 2467 C CA . VAL A 1 316 ? 51.970 12.504 -88.314 1.00 96.56 316 VAL A CA 1
ATOM 2468 C C . VAL A 1 316 ? 52.308 13.592 -87.295 1.00 96.56 316 VAL A C 1
ATOM 2470 O O . VAL A 1 316 ? 51.974 13.453 -86.124 1.00 96.56 316 VAL A O 1
ATOM 2473 N N . VAL A 1 317 ? 52.874 14.721 -87.734 1.00 95.62 317 VAL A N 1
ATOM 2474 C CA . VAL A 1 317 ? 53.139 15.878 -86.854 1.00 95.62 317 VAL A CA 1
ATOM 2475 C C . VAL A 1 317 ? 51.846 16.426 -86.239 1.00 95.62 317 VAL A C 1
ATOM 2477 O O . VAL A 1 317 ? 51.811 16.828 -85.072 1.00 95.62 317 VAL A O 1
ATOM 2480 N N . LYS A 1 318 ? 50.745 16.418 -86.999 1.00 94.38 318 LYS A N 1
ATOM 2481 C CA . LYS A 1 318 ? 49.431 16.779 -86.462 1.00 94.38 318 LYS A CA 1
ATOM 2482 C C . LYS A 1 318 ? 48.997 15.795 -85.371 1.00 94.38 318 LYS A C 1
ATOM 2484 O O . LYS A 1 318 ? 48.623 16.248 -84.296 1.00 94.38 318 LYS A O 1
ATOM 2489 N N . ALA A 1 319 ? 49.115 14.489 -85.601 1.00 95.50 319 ALA A N 1
ATOM 2490 C CA . ALA A 1 319 ? 48.785 13.471 -84.603 1.00 95.50 319 ALA A CA 1
ATOM 2491 C C . ALA A 1 319 ? 49.639 13.590 -83.323 1.00 95.50 319 ALA A C 1
ATOM 2493 O O . ALA A 1 319 ? 49.121 13.437 -82.219 1.00 95.50 319 ALA A O 1
ATOM 2494 N N . GLU A 1 320 ? 50.925 13.930 -83.444 1.00 94.44 320 GLU A N 1
ATOM 2495 C CA . GLU A 1 320 ? 51.829 14.145 -82.299 1.00 94.44 320 GLU A CA 1
ATOM 2496 C C . GLU A 1 320 ? 51.423 15.339 -81.438 1.00 94.44 320 GLU A C 1
ATOM 2498 O O . GLU A 1 320 ? 51.520 15.300 -80.208 1.00 94.44 320 GLU A O 1
ATOM 2503 N N . SER A 1 321 ? 50.978 16.411 -82.093 1.00 94.50 321 SER A N 1
ATOM 2504 C CA . SER A 1 321 ? 50.576 17.645 -81.420 1.00 94.50 321 SER A CA 1
ATOM 2505 C C . SER A 1 321 ? 49.172 17.552 -80.827 1.00 94.50 321 SER A C 1
ATOM 2507 O O . SER A 1 321 ? 48.968 17.985 -79.693 1.00 94.50 321 SER A O 1
ATOM 2509 N N . SER A 1 322 ? 48.213 16.975 -81.553 1.00 95.38 322 SER A N 1
ATOM 2510 C CA . SER A 1 322 ? 46.830 16.859 -81.083 1.00 95.38 322 SER A CA 1
ATOM 2511 C C . SER A 1 322 ? 46.633 15.723 -80.084 1.00 95.38 322 SER A C 1
ATOM 2513 O O . SER A 1 322 ? 45.815 15.849 -79.172 1.00 95.38 322 SER A O 1
ATOM 2515 N N . LYS A 1 323 ? 47.381 14.622 -80.249 1.00 93.25 323 LYS A N 1
ATOM 2516 C CA . LYS A 1 323 ? 47.238 13.376 -79.483 1.00 93.25 323 LYS A CA 1
ATOM 2517 C C . LYS A 1 323 ? 45.802 12.844 -79.494 1.00 93.25 323 LYS A C 1
ATOM 2519 O O . LYS A 1 323 ? 45.317 12.309 -78.498 1.00 93.25 323 LYS A O 1
ATOM 2524 N N . LEU A 1 324 ? 45.108 13.029 -80.613 1.00 93.62 324 LEU A N 1
ATOM 2525 C CA . LEU A 1 324 ? 43.762 12.514 -80.832 1.00 93.62 324 LEU A CA 1
ATOM 2526 C C . LEU A 1 324 ? 43.820 11.202 -81.608 1.00 93.62 324 LEU A C 1
ATOM 2528 O O . LEU A 1 324 ? 44.566 11.084 -82.578 1.00 93.62 324 LEU A O 1
ATOM 2532 N N . GLN A 1 325 ? 42.976 10.246 -81.214 1.00 94.31 325 GLN A N 1
ATOM 2533 C CA . GLN A 1 325 ? 42.880 8.949 -81.888 1.00 94.31 325 GLN A CA 1
ATOM 2534 C C . GLN A 1 325 ? 42.545 9.111 -83.377 1.00 94.31 325 GLN A C 1
ATOM 2536 O O . GLN A 1 325 ? 43.174 8.490 -84.225 1.00 94.31 325 GLN A O 1
ATOM 2541 N N . GLU A 1 326 ? 41.614 10.014 -83.691 1.00 94.19 326 GLU A N 1
ATOM 2542 C CA . GLU A 1 326 ? 41.194 10.308 -85.065 1.00 94.19 326 GLU A CA 1
ATOM 2543 C C . GLU A 1 326 ? 42.357 10.787 -85.949 1.00 94.19 326 GLU A C 1
ATOM 2545 O O . GLU A 1 326 ? 42.469 10.375 -87.103 1.00 94.19 326 GLU A O 1
ATOM 2550 N N . ASP A 1 327 ? 43.262 11.612 -85.411 1.00 95.00 327 ASP A N 1
ATOM 2551 C CA . ASP A 1 327 ? 44.420 12.097 -86.165 1.00 95.00 327 ASP A CA 1
ATOM 2552 C C . ASP A 1 327 ? 45.485 11.001 -86.349 1.00 95.00 327 ASP A C 1
ATOM 2554 O O . ASP A 1 327 ? 46.118 10.946 -87.405 1.00 95.00 327 ASP A O 1
ATOM 2558 N N . VAL A 1 328 ? 45.665 10.105 -85.367 1.00 95.31 328 VAL A N 1
ATOM 2559 C CA . VAL A 1 328 ? 46.547 8.929 -85.495 1.00 95.31 328 VAL A CA 1
ATOM 2560 C C . VAL A 1 328 ? 46.026 7.986 -86.582 1.00 95.31 328 VAL A C 1
ATOM 2562 O O . VAL A 1 328 ? 46.797 7.580 -87.451 1.00 95.31 328 VAL A O 1
ATOM 2565 N N . ASP A 1 329 ? 44.726 7.684 -86.588 1.00 95.56 329 ASP A N 1
ATOM 2566 C CA . ASP A 1 329 ? 44.095 6.801 -87.578 1.00 95.56 329 ASP A CA 1
ATOM 2567 C C . ASP A 1 329 ? 44.178 7.392 -89.000 1.00 95.56 329 ASP A C 1
ATOM 2569 O O . ASP A 1 329 ? 44.509 6.696 -89.972 1.00 95.56 329 ASP A O 1
ATOM 2573 N N . ALA A 1 330 ? 43.948 8.704 -89.123 1.00 93.75 330 ALA A N 1
ATOM 2574 C CA . ALA A 1 330 ? 44.101 9.430 -90.381 1.00 93.75 330 ALA A CA 1
ATOM 2575 C C . ALA A 1 330 ? 45.556 9.406 -90.885 1.00 93.75 330 ALA A C 1
ATOM 2577 O O . ALA A 1 330 ? 45.797 9.148 -92.068 1.00 93.75 330 ALA A O 1
ATOM 2578 N N . ALA A 1 331 ? 46.533 9.621 -89.998 1.00 95.56 331 ALA A N 1
ATOM 2579 C CA . ALA A 1 331 ? 47.949 9.563 -90.344 1.00 95.56 331 ALA A CA 1
ATOM 2580 C C . ALA A 1 331 ? 48.386 8.144 -90.751 1.00 95.56 331 ALA A C 1
ATOM 2582 O O . ALA A 1 331 ? 49.078 8.000 -91.759 1.00 95.56 331 ALA A O 1
ATOM 2583 N N . ARG A 1 332 ? 47.932 7.092 -90.048 1.00 96.12 332 ARG A N 1
ATOM 2584 C CA . ARG A 1 332 ? 48.217 5.684 -90.402 1.00 96.12 332 ARG A CA 1
ATOM 2585 C C . ARG A 1 332 ? 47.771 5.355 -91.822 1.00 96.12 332 ARG A C 1
ATOM 2587 O O . ARG A 1 332 ? 48.542 4.782 -92.585 1.00 96.12 332 ARG A O 1
ATOM 2594 N N . THR A 1 333 ? 46.578 5.807 -92.206 1.00 95.06 333 THR A N 1
ATOM 2595 C CA . THR A 1 333 ? 46.028 5.590 -93.555 1.00 95.06 333 THR A CA 1
ATOM 2596 C C . THR A 1 333 ? 46.937 6.160 -94.652 1.00 95.06 333 THR A C 1
ATOM 2598 O O . THR A 1 333 ? 47.146 5.521 -95.683 1.00 95.06 333 THR A O 1
ATOM 2601 N N . LEU A 1 334 ? 47.501 7.354 -94.439 1.00 94.00 334 LEU A N 1
ATOM 2602 C CA . LEU A 1 334 ? 48.397 8.003 -95.405 1.00 94.00 334 LEU A CA 1
ATOM 2603 C C . LEU A 1 334 ? 49.821 7.437 -95.373 1.00 94.00 334 LEU A C 1
ATOM 2605 O O . LEU A 1 334 ? 50.473 7.357 -96.412 1.00 94.00 334 LEU A O 1
ATOM 2609 N N . VAL A 1 335 ? 50.308 7.025 -94.202 1.00 95.06 335 VAL A N 1
ATOM 2610 C CA . VAL A 1 335 ? 51.615 6.370 -94.049 1.00 95.06 335 VAL A CA 1
ATOM 2611 C C . VAL A 1 335 ? 51.606 4.969 -94.672 1.00 95.06 335 VAL A C 1
ATOM 2613 O O . VAL A 1 335 ? 52.621 4.516 -95.204 1.00 95.06 335 VAL A O 1
ATOM 2616 N N . ASP A 1 336 ? 50.455 4.291 -94.684 1.00 93.25 336 ASP A N 1
ATOM 2617 C CA . ASP A 1 336 ? 50.344 2.907 -95.136 1.00 93.25 336 ASP A CA 1
ATOM 2618 C C . ASP A 1 336 ? 50.661 2.683 -96.617 1.00 93.25 336 ASP A C 1
ATOM 2620 O O . ASP A 1 336 ? 51.099 1.582 -96.974 1.00 93.25 336 ASP A O 1
ATOM 2624 N N . VAL A 1 337 ? 50.488 3.717 -97.443 1.00 91.31 337 VAL A N 1
ATOM 2625 C CA . VAL A 1 337 ? 50.750 3.700 -98.891 1.00 91.31 337 VAL A CA 1
ATOM 2626 C C . VAL A 1 337 ? 52.183 4.115 -99.265 1.00 91.31 337 VAL A C 1
ATOM 2628 O O . VAL A 1 337 ? 52.527 4.100 -100.447 1.00 91.31 337 VAL A O 1
ATOM 2631 N N . LEU A 1 338 ? 53.027 4.480 -98.289 1.00 92.94 338 LEU A N 1
ATOM 2632 C CA . LEU A 1 338 ? 54.416 4.895 -98.520 1.00 92.94 338 LEU A CA 1
ATOM 2633 C C . LEU A 1 338 ? 55.363 3.713 -98.786 1.00 92.94 338 LEU A C 1
ATOM 2635 O O . LEU A 1 338 ? 55.037 2.546 -98.552 1.00 92.94 338 LEU A O 1
ATOM 2639 N N . ARG A 1 339 ? 56.587 4.014 -99.247 1.00 90.75 339 ARG A N 1
ATOM 2640 C CA . ARG A 1 339 ? 57.639 3.000 -99.416 1.00 90.75 339 ARG A CA 1
ATOM 2641 C C . ARG A 1 339 ? 58.049 2.426 -98.053 1.00 90.75 339 ARG A C 1
ATOM 2643 O O . ARG A 1 339 ? 58.002 3.143 -97.052 1.00 90.75 339 ARG A O 1
ATOM 2650 N N . PRO A 1 340 ? 58.527 1.168 -98.001 1.00 89.06 340 PRO A N 1
ATOM 2651 C CA . PRO A 1 340 ? 58.820 0.486 -96.737 1.00 89.06 340 PRO A CA 1
ATOM 2652 C C . PRO A 1 340 ? 59.759 1.247 -95.786 1.00 89.06 340 PRO A C 1
ATOM 2654 O O . PRO A 1 340 ? 59.544 1.234 -94.573 1.00 89.06 340 PRO A O 1
ATOM 2657 N N . THR A 1 341 ? 60.774 1.931 -96.322 1.00 82.56 341 THR A N 1
ATOM 2658 C CA . THR A 1 341 ? 61.772 2.666 -95.529 1.00 82.56 341 THR A CA 1
ATOM 2659 C C . THR A 1 341 ? 61.168 3.859 -94.792 1.00 82.56 341 THR A C 1
ATOM 2661 O O . THR A 1 341 ? 61.426 4.031 -93.606 1.00 82.56 341 THR A O 1
ATOM 2664 N N . ASP A 1 342 ? 60.321 4.638 -95.464 1.00 89.19 342 ASP A N 1
ATOM 2665 C CA . ASP A 1 342 ? 59.720 5.848 -94.887 1.00 89.19 342 ASP A CA 1
ATOM 2666 C C . ASP A 1 342 ? 58.505 5.510 -94.015 1.00 89.19 342 ASP A C 1
ATOM 2668 O O . ASP A 1 342 ? 58.259 6.144 -92.988 1.00 89.19 342 ASP A O 1
ATOM 2672 N N . LYS A 1 343 ? 57.776 4.452 -94.390 1.00 92.94 343 LYS A N 1
ATOM 2673 C CA . LYS A 1 343 ? 56.620 3.932 -93.657 1.00 92.94 343 LYS A CA 1
ATOM 2674 C C . LYS A 1 343 ? 56.971 3.517 -92.229 1.00 92.94 343 LYS A C 1
ATOM 2676 O O . LYS A 1 343 ? 56.242 3.848 -91.299 1.00 92.94 343 LYS A O 1
ATOM 2681 N N . THR A 1 344 ? 58.082 2.800 -92.060 1.00 91.44 344 THR A N 1
ATOM 2682 C CA . THR A 1 344 ? 58.478 2.234 -90.759 1.00 91.44 344 THR A CA 1
ATOM 2683 C C . THR A 1 344 ? 58.701 3.335 -89.721 1.00 91.44 344 THR A C 1
ATOM 2685 O O . THR A 1 344 ? 58.056 3.335 -88.679 1.00 91.44 344 THR A O 1
ATOM 2688 N N . ALA A 1 345 ? 59.519 4.338 -90.054 1.00 88.44 345 ALA A N 1
ATOM 2689 C CA . ALA A 1 345 ? 59.859 5.418 -89.129 1.00 88.44 345 ALA A CA 1
ATOM 2690 C C . ALA A 1 345 ? 58.649 6.277 -88.714 1.00 88.44 345 ALA A C 1
ATOM 2692 O O . ALA A 1 345 ? 58.586 6.766 -87.587 1.00 88.44 345 ALA A O 1
ATOM 2693 N N . LEU A 1 346 ? 57.686 6.486 -89.619 1.00 94.94 346 LEU A N 1
ATOM 2694 C CA . LEU A 1 346 ? 56.468 7.240 -89.312 1.00 94.94 346 LEU A CA 1
ATOM 2695 C C . LEU A 1 346 ? 55.470 6.418 -88.484 1.00 94.94 346 LEU A C 1
ATOM 2697 O O . LEU A 1 346 ? 54.836 6.973 -87.588 1.00 94.94 346 LEU A O 1
ATOM 2701 N N . ASN A 1 347 ? 55.363 5.110 -88.732 1.00 94.06 347 ASN A N 1
ATOM 2702 C CA . ASN A 1 347 ? 54.516 4.225 -87.931 1.00 94.06 347 ASN A CA 1
ATOM 2703 C C . ASN A 1 347 ? 55.030 4.057 -86.499 1.00 94.06 347 ASN A C 1
ATOM 2705 O O . ASN A 1 347 ? 54.216 4.096 -85.584 1.00 94.06 347 ASN A O 1
ATOM 2709 N N . ASP A 1 348 ? 56.345 3.969 -86.283 1.00 92.75 348 ASP A N 1
ATOM 2710 C CA . ASP A 1 348 ? 56.912 3.890 -84.928 1.00 92.75 348 ASP A CA 1
ATOM 2711 C C . ASP A 1 348 ? 56.521 5.117 -84.080 1.00 92.75 348 ASP A C 1
ATOM 2713 O O . ASP A 1 348 ? 56.087 4.984 -82.934 1.00 92.75 348 ASP A O 1
ATOM 2717 N N . ARG A 1 349 ? 56.578 6.321 -84.670 1.00 95.38 349 ARG A N 1
ATOM 2718 C CA . ARG A 1 349 ? 56.120 7.567 -84.026 1.00 95.38 349 ARG A CA 1
ATOM 2719 C C . ARG A 1 349 ? 54.623 7.523 -83.708 1.00 95.38 349 ARG A C 1
ATOM 2721 O O . ARG A 1 349 ? 54.212 7.892 -82.611 1.00 95.38 349 ARG A O 1
ATOM 2728 N N . LEU A 1 350 ? 53.799 7.040 -84.642 1.00 95.88 350 LEU A N 1
ATOM 2729 C CA . LEU A 1 350 ? 52.356 6.877 -84.427 1.00 95.88 350 LEU A CA 1
ATOM 2730 C C . LEU A 1 350 ? 52.036 5.829 -83.349 1.00 95.88 350 LEU A C 1
ATOM 2732 O O . LEU A 1 350 ? 51.080 6.010 -82.596 1.00 95.88 350 LEU A O 1
ATOM 2736 N N . ASP A 1 351 ? 52.819 4.756 -83.241 1.00 95.75 351 ASP A N 1
ATOM 2737 C CA . ASP A 1 351 ? 52.679 3.732 -82.201 1.00 95.75 351 ASP A CA 1
ATOM 2738 C C . ASP A 1 351 ? 53.021 4.275 -80.806 1.00 95.75 351 ASP A C 1
ATOM 2740 O O . ASP A 1 351 ? 52.372 3.912 -79.823 1.00 95.75 351 ASP A O 1
ATOM 2744 N N . GLU A 1 352 ? 54.003 5.171 -80.686 1.00 95.31 352 GLU A N 1
ATOM 2745 C CA . GLU A 1 352 ? 54.290 5.861 -79.422 1.00 95.31 352 GLU A CA 1
ATOM 2746 C C . GLU A 1 352 ? 53.134 6.769 -78.980 1.00 95.31 352 GLU A C 1
ATOM 2748 O O . GLU A 1 352 ? 52.740 6.744 -77.809 1.00 95.31 352 GLU A O 1
ATOM 2753 N N . ILE A 1 353 ? 52.538 7.520 -79.910 1.00 94.75 353 ILE A N 1
ATOM 2754 C CA . ILE A 1 353 ? 51.361 8.358 -79.625 1.00 94.75 353 ILE A CA 1
ATOM 2755 C C . ILE A 1 353 ? 50.165 7.481 -79.247 1.00 94.75 353 ILE A C 1
ATOM 2757 O O . ILE A 1 353 ? 49.459 7.798 -78.291 1.00 94.75 353 ILE A O 1
ATOM 2761 N N . GLN A 1 354 ? 49.963 6.359 -79.945 1.00 96.06 354 GLN A N 1
ATOM 2762 C CA . GLN A 1 354 ? 48.896 5.410 -79.633 1.00 96.06 354 GLN A CA 1
ATOM 2763 C C . GLN A 1 354 ? 49.018 4.891 -78.200 1.00 96.06 354 GLN A C 1
ATOM 2765 O O . GLN A 1 354 ? 48.056 4.951 -77.437 1.00 96.06 354 GLN A O 1
ATOM 2770 N N . LYS A 1 355 ? 50.222 4.469 -77.793 1.00 95.06 355 LYS A N 1
ATOM 2771 C CA . LYS A 1 355 ? 50.485 4.034 -76.412 1.00 95.06 355 LYS A CA 1
ATOM 2772 C C . LYS A 1 355 ? 50.138 5.125 -75.400 1.00 95.06 355 LYS A C 1
ATOM 2774 O O . LYS A 1 355 ? 49.557 4.826 -74.360 1.00 95.06 355 LYS A O 1
ATOM 2779 N N . TYR A 1 356 ? 50.476 6.383 -75.691 1.00 94.12 356 TYR A N 1
ATOM 2780 C CA . TYR A 1 356 ? 50.103 7.507 -74.832 1.00 94.12 356 TYR A CA 1
ATOM 2781 C C . TYR A 1 356 ? 48.577 7.666 -74.722 1.00 94.12 356 TYR A C 1
ATOM 2783 O O . TYR A 1 356 ? 48.055 7.784 -73.612 1.00 94.12 356 TYR A O 1
ATOM 2791 N N . ILE A 1 357 ? 47.858 7.630 -75.848 1.00 94.00 357 ILE A N 1
ATOM 2792 C CA . ILE A 1 357 ? 46.392 7.744 -75.889 1.00 94.00 357 ILE A CA 1
ATOM 2793 C C . ILE A 1 357 ? 45.732 6.607 -75.100 1.00 94.00 357 ILE A C 1
ATOM 2795 O O . ILE A 1 357 ? 44.835 6.862 -74.294 1.00 94.00 357 ILE A O 1
ATOM 2799 N N . ASP A 1 358 ? 46.198 5.372 -75.282 1.00 94.25 358 ASP A N 1
ATOM 2800 C CA . ASP A 1 358 ? 45.664 4.196 -74.594 1.00 94.25 358 ASP A CA 1
ATOM 2801 C C . ASP A 1 358 ? 45.845 4.302 -73.074 1.00 94.25 358 ASP A C 1
ATOM 2803 O O . ASP A 1 358 ? 44.906 4.041 -72.318 1.00 94.25 358 ASP A O 1
ATOM 2807 N N . ILE A 1 359 ? 47.019 4.753 -72.615 1.00 94.19 359 ILE A N 1
ATOM 2808 C CA . ILE A 1 359 ? 47.301 4.993 -71.191 1.00 94.19 359 ILE A CA 1
ATOM 2809 C C . ILE A 1 359 ? 46.377 6.078 -70.623 1.00 94.19 359 ILE A C 1
ATOM 2811 O O . ILE A 1 359 ? 45.808 5.895 -69.545 1.00 94.19 359 ILE A O 1
ATOM 2815 N N . GLU A 1 360 ? 46.197 7.199 -71.328 1.00 94.19 360 GLU A N 1
ATOM 2816 C CA . GLU A 1 360 ? 45.313 8.280 -70.873 1.00 94.19 360 GLU A CA 1
ATOM 2817 C C . GLU A 1 360 ? 43.838 7.857 -70.853 1.00 94.19 360 GLU A C 1
ATOM 2819 O O . GLU A 1 360 ? 43.106 8.196 -69.922 1.00 94.19 360 GLU A O 1
ATOM 2824 N N . ASN A 1 361 ? 43.383 7.082 -71.839 1.00 93.69 361 ASN A N 1
ATOM 2825 C CA . ASN A 1 361 ? 42.014 6.567 -71.878 1.00 93.69 361 ASN A CA 1
ATOM 2826 C C . ASN A 1 361 ? 41.761 5.536 -70.771 1.00 93.69 361 ASN A C 1
ATOM 2828 O O . ASN A 1 361 ? 40.729 5.603 -70.097 1.00 93.69 361 ASN A O 1
ATOM 2832 N N . ALA A 1 362 ? 42.713 4.630 -70.527 1.00 93.50 362 ALA A N 1
ATOM 2833 C CA . ALA A 1 362 ? 42.651 3.700 -69.405 1.00 93.50 362 ALA A CA 1
ATOM 2834 C C . ALA A 1 362 ? 42.595 4.451 -68.064 1.00 93.50 362 ALA A C 1
ATOM 2836 O O . ALA A 1 362 ? 41.771 4.126 -67.207 1.00 93.50 362 ALA A O 1
ATOM 2837 N N . TYR A 1 363 ? 43.402 5.504 -67.907 1.00 95.25 363 TYR A N 1
ATOM 2838 C CA . TYR A 1 363 ? 43.384 6.345 -66.713 1.00 95.25 363 TYR A CA 1
ATOM 2839 C C . TYR A 1 363 ? 42.049 7.086 -66.528 1.00 95.25 363 TYR A C 1
ATOM 2841 O O . TYR A 1 363 ? 41.490 7.086 -65.432 1.00 95.25 363 TYR A O 1
ATOM 2849 N N . LYS A 1 364 ? 41.469 7.653 -67.595 1.00 94.38 364 LYS A N 1
ATOM 2850 C CA . LYS A 1 364 ? 40.134 8.280 -67.546 1.00 94.38 364 LYS A CA 1
ATOM 2851 C C . LYS A 1 364 ? 39.053 7.300 -67.080 1.00 94.38 364 LYS A C 1
ATOM 2853 O O . LYS A 1 364 ? 38.202 7.672 -66.274 1.00 94.38 364 LYS A O 1
ATOM 2858 N N . ALA A 1 365 ? 39.096 6.050 -67.545 1.00 93.62 365 ALA A N 1
ATOM 2859 C CA . ALA A 1 365 ? 38.167 5.011 -67.101 1.00 93.62 365 ALA A CA 1
ATOM 2860 C C . ALA A 1 365 ? 38.366 4.643 -65.616 1.00 93.62 365 ALA A C 1
ATOM 2862 O O . ALA A 1 365 ? 37.384 4.471 -64.885 1.00 93.62 365 ALA A O 1
ATOM 2863 N N . GLN A 1 366 ? 39.618 4.577 -65.147 1.00 95.25 366 GLN A N 1
ATOM 2864 C CA . GLN A 1 366 ? 39.940 4.382 -63.728 1.00 95.25 366 GLN A CA 1
ATOM 2865 C C . GLN A 1 366 ? 39.400 5.531 -62.866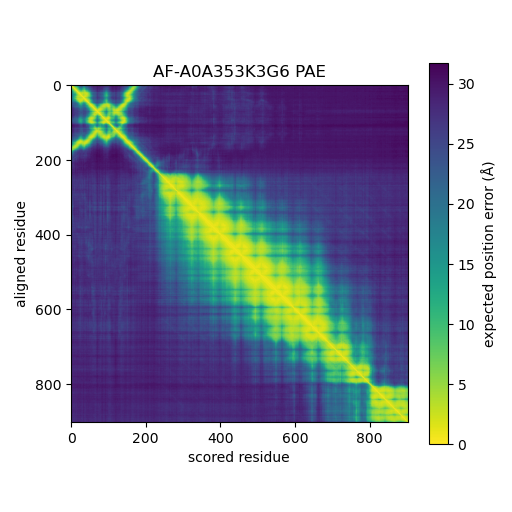 1.00 95.25 366 GLN A C 1
ATOM 2867 O O . GLN A 1 366 ? 38.712 5.275 -61.878 1.00 95.25 366 GLN A O 1
ATOM 2872 N N . LEU A 1 367 ? 39.629 6.784 -63.273 1.00 95.81 367 LEU A N 1
ATOM 2873 C CA . LEU A 1 367 ? 39.135 7.973 -62.575 1.00 95.81 367 LEU A CA 1
ATOM 2874 C C . LEU A 1 367 ? 37.602 8.003 -62.499 1.00 95.81 367 LEU A C 1
ATOM 2876 O O . LEU A 1 367 ? 37.041 8.288 -61.439 1.00 95.81 367 LEU A O 1
ATOM 2880 N N . ALA A 1 368 ? 36.914 7.666 -63.594 1.00 95.44 368 ALA A N 1
ATOM 2881 C CA . ALA A 1 368 ? 35.455 7.574 -63.622 1.00 95.44 368 ALA A CA 1
ATOM 2882 C C . ALA A 1 368 ? 34.931 6.490 -62.664 1.00 95.44 368 ALA A C 1
ATOM 2884 O O . ALA A 1 368 ? 33.982 6.726 -61.913 1.00 95.44 368 ALA A O 1
ATOM 2885 N N . THR A 1 369 ? 35.586 5.326 -62.640 1.00 96.50 369 THR A N 1
ATOM 2886 C CA . THR A 1 369 ? 35.235 4.220 -61.738 1.00 96.50 369 THR A CA 1
ATOM 2887 C C . THR A 1 369 ? 35.422 4.625 -60.276 1.00 96.50 369 THR A C 1
ATOM 2889 O O . THR A 1 369 ? 34.486 4.497 -59.486 1.00 96.50 369 THR A O 1
ATOM 2892 N N . ALA A 1 370 ? 36.584 5.187 -59.926 1.00 97.12 370 ALA A N 1
ATOM 2893 C CA . ALA A 1 370 ? 36.869 5.677 -58.579 1.00 97.12 370 ALA A CA 1
ATOM 2894 C C . ALA A 1 370 ? 35.843 6.738 -58.144 1.00 97.12 370 ALA A C 1
ATOM 2896 O O . ALA A 1 370 ? 35.238 6.623 -57.077 1.00 97.12 370 ALA A O 1
ATOM 2897 N N . THR A 1 371 ? 35.545 7.706 -59.015 1.00 97.19 371 THR A N 1
ATOM 2898 C CA . THR A 1 371 ? 34.542 8.750 -58.752 1.00 97.19 371 THR A CA 1
ATOM 2899 C C . THR A 1 371 ? 33.157 8.154 -58.479 1.00 97.19 371 THR A C 1
ATOM 2901 O O . THR A 1 371 ? 32.501 8.538 -57.511 1.00 97.19 371 THR A O 1
ATOM 2904 N N . SER A 1 372 ? 32.714 7.175 -59.276 1.00 97.12 372 SER A N 1
ATOM 2905 C CA . SER A 1 372 ? 31.428 6.501 -59.056 1.00 97.12 372 SER A CA 1
ATOM 2906 C C . SER A 1 372 ? 31.386 5.735 -57.731 1.00 97.12 372 SER A C 1
ATOM 2908 O O . SER A 1 372 ? 30.335 5.688 -57.090 1.00 97.12 372 SER A O 1
ATOM 2910 N N . THR A 1 373 ? 32.498 5.130 -57.303 1.00 95.31 373 THR A N 1
ATOM 2911 C CA . THR A 1 373 ? 32.558 4.434 -56.008 1.00 95.31 373 THR A CA 1
ATOM 2912 C C . THR A 1 373 ? 32.547 5.388 -54.818 1.00 95.31 373 THR A C 1
ATOM 2914 O O . THR A 1 373 ? 31.913 5.070 -53.815 1.00 95.31 373 THR A O 1
ATOM 2917 N N . VAL A 1 374 ? 33.134 6.584 -54.945 1.00 98.19 374 VAL A N 1
ATOM 2918 C CA . VAL A 1 374 ? 33.015 7.648 -53.931 1.00 98.19 374 VAL A CA 1
ATOM 2919 C C . VAL A 1 374 ? 31.561 8.095 -53.792 1.00 98.19 374 VAL A C 1
ATOM 2921 O O . VAL A 1 374 ? 31.040 8.126 -52.683 1.00 98.19 374 VAL A O 1
ATOM 2924 N N . VAL A 1 375 ? 30.864 8.332 -54.910 1.00 97.38 375 VAL A N 1
ATOM 2925 C CA . VAL A 1 375 ? 29.424 8.665 -54.894 1.00 97.38 375 VAL A CA 1
ATOM 2926 C C . VAL A 1 375 ? 28.605 7.562 -54.218 1.00 97.38 375 VAL A C 1
ATOM 2928 O O . VAL A 1 375 ? 27.696 7.837 -53.432 1.00 97.38 375 VAL A O 1
ATOM 2931 N N . LYS A 1 376 ? 28.943 6.292 -54.474 1.00 95.19 376 LYS A N 1
ATOM 2932 C CA . LYS A 1 376 ? 28.303 5.169 -53.787 1.00 95.19 376 LYS A CA 1
ATOM 2933 C C . LYS A 1 376 ? 28.539 5.240 -52.276 1.00 95.19 376 LYS A C 1
ATOM 2935 O O . LYS A 1 376 ? 27.559 5.160 -51.540 1.00 95.19 376 LYS A O 1
ATOM 2940 N N . ALA A 1 377 ? 29.779 5.441 -51.829 1.00 96.88 377 ALA A N 1
ATOM 2941 C CA . ALA A 1 377 ? 30.123 5.560 -50.412 1.00 96.88 377 ALA A CA 1
ATOM 2942 C C . ALA A 1 377 ? 29.386 6.723 -49.721 1.00 96.88 377 ALA A C 1
ATOM 2944 O O . ALA A 1 377 ? 28.854 6.548 -48.628 1.00 96.88 377 ALA A O 1
ATOM 2945 N N . GLU A 1 378 ? 29.266 7.878 -50.379 1.00 96.62 378 GLU A N 1
ATOM 2946 C CA . GLU A 1 378 ? 28.498 9.029 -49.880 1.00 96.62 378 GLU A CA 1
ATOM 2947 C C . GLU A 1 378 ? 27.007 8.727 -49.714 1.00 96.62 378 GLU A C 1
ATOM 2949 O O . GLU A 1 378 ? 26.377 9.168 -48.750 1.00 96.62 378 GLU A O 1
ATOM 2954 N N . SER A 1 379 ? 26.437 7.975 -50.658 1.00 96.12 379 SER A N 1
ATOM 2955 C CA . SER A 1 379 ? 25.018 7.622 -50.640 1.00 96.12 379 SER A CA 1
ATOM 2956 C C . SER A 1 379 ? 24.695 6.515 -49.633 1.00 96.12 379 SER A C 1
ATOM 2958 O O . SER A 1 379 ? 23.683 6.594 -48.937 1.00 96.12 379 SER A O 1
ATOM 2960 N N . SER A 1 380 ? 25.548 5.490 -49.537 1.00 96.00 380 SER A N 1
ATOM 2961 C CA . SER A 1 380 ? 25.319 4.325 -48.682 1.00 96.00 380 SER A CA 1
ATOM 2962 C C . SER A 1 380 ? 25.744 4.575 -47.242 1.00 96.00 380 SER A C 1
ATOM 2964 O O . SER A 1 380 ? 25.134 4.020 -46.326 1.00 96.00 380 SER A O 1
ATOM 2966 N N . LYS A 1 381 ? 26.775 5.409 -47.039 1.00 93.69 381 LYS A N 1
ATOM 2967 C CA . LYS A 1 381 ? 27.401 5.686 -45.738 1.00 93.69 381 LYS A CA 1
ATOM 2968 C C . LYS A 1 381 ? 27.803 4.397 -45.021 1.00 93.69 381 LYS A C 1
ATOM 2970 O O . LYS A 1 381 ? 27.653 4.266 -43.807 1.00 93.69 381 LYS A O 1
ATOM 2975 N N . LEU A 1 382 ? 28.281 3.421 -45.790 1.00 93.69 382 LEU A N 1
ATOM 2976 C CA . LEU A 1 382 ? 28.777 2.151 -45.281 1.00 93.69 382 LEU A CA 1
ATOM 2977 C C . LEU A 1 382 ? 30.301 2.145 -45.284 1.00 93.69 382 LEU A C 1
ATOM 2979 O O . LEU A 1 382 ? 30.922 2.492 -46.288 1.00 93.69 382 LEU A O 1
ATOM 2983 N N . GLN A 1 383 ? 30.891 1.653 -44.193 1.00 95.44 383 GLN A N 1
ATOM 2984 C CA . GLN A 1 383 ? 32.347 1.553 -44.057 1.00 95.44 383 GLN A CA 1
ATOM 2985 C C . GLN A 1 383 ? 32.976 0.764 -45.211 1.00 95.44 383 GLN A C 1
ATOM 2987 O O . GLN A 1 383 ? 33.945 1.206 -45.812 1.00 95.44 383 GLN A O 1
ATOM 2992 N N . VAL A 1 384 ? 32.355 -0.357 -45.593 1.00 94.19 384 VAL A N 1
ATOM 2993 C CA . VAL A 1 384 ? 32.840 -1.217 -46.684 1.00 94.19 384 VAL A CA 1
ATOM 2994 C C . VAL A 1 384 ? 32.914 -0.493 -48.033 1.00 94.19 384 VAL A C 1
ATOM 2996 O O . VAL A 1 384 ? 33.806 -0.773 -48.834 1.00 94.19 384 VAL A O 1
ATOM 2999 N N . ASP A 1 385 ? 32.000 0.445 -48.296 1.00 95.06 385 ASP A N 1
ATOM 3000 C CA . ASP A 1 385 ? 32.008 1.220 -49.536 1.00 95.06 385 ASP A CA 1
ATOM 3001 C C . ASP A 1 385 ? 33.067 2.331 -49.481 1.00 95.06 385 ASP A C 1
ATOM 3003 O O . ASP A 1 385 ? 33.719 2.577 -50.495 1.00 95.06 385 ASP A O 1
ATOM 3007 N N . VAL A 1 386 ? 33.294 2.950 -48.312 1.00 97.31 386 VAL A N 1
ATOM 3008 C CA . VAL A 1 386 ? 34.402 3.901 -48.097 1.00 97.31 386 VAL A CA 1
ATOM 3009 C C . VAL A 1 386 ? 35.751 3.212 -48.301 1.00 97.31 386 VAL A C 1
ATOM 3011 O O . VAL A 1 386 ? 36.572 3.718 -49.060 1.00 97.31 386 VAL A O 1
ATOM 3014 N N . ASP A 1 387 ? 35.965 2.039 -47.701 1.00 96.69 387 ASP A N 1
ATOM 3015 C CA . ASP A 1 387 ? 37.215 1.273 -47.825 1.00 96.69 387 ASP A CA 1
ATOM 3016 C C . ASP A 1 387 ? 37.480 0.863 -49.285 1.00 96.69 387 ASP A C 1
ATOM 3018 O O . ASP A 1 387 ? 38.596 0.987 -49.803 1.00 96.69 387 ASP A O 1
ATOM 3022 N N . SER A 1 388 ? 36.422 0.425 -49.979 1.00 95.19 388 SER A N 1
ATOM 3023 C CA . SER A 1 388 ? 36.482 0.086 -51.404 1.00 95.19 388 SER A CA 1
ATOM 3024 C C . SER A 1 388 ? 36.829 1.309 -52.260 1.00 95.19 388 SER A C 1
ATOM 3026 O O . SER A 1 388 ? 37.675 1.219 -53.150 1.00 95.19 388 SER A O 1
ATOM 3028 N N . ALA A 1 389 ? 36.209 2.460 -51.985 1.00 97.19 389 ALA A N 1
ATOM 3029 C CA . ALA A 1 389 ? 36.473 3.700 -52.705 1.00 97.19 389 ALA A CA 1
ATOM 3030 C C . ALA A 1 389 ? 37.892 4.231 -52.438 1.00 97.19 389 ALA A C 1
ATOM 3032 O O . ALA A 1 389 ? 38.574 4.591 -53.396 1.00 97.19 389 ALA A O 1
ATOM 3033 N N . ARG A 1 390 ? 38.378 4.207 -51.185 1.00 97.50 390 ARG A N 1
ATOM 3034 C CA . ARG A 1 390 ? 39.759 4.597 -50.834 1.00 97.50 390 ARG A CA 1
ATOM 3035 C C . ARG A 1 390 ? 40.781 3.787 -51.619 1.00 97.50 390 ARG A C 1
ATOM 3037 O O . ARG A 1 390 ? 41.664 4.365 -52.238 1.00 97.50 390 ARG A O 1
ATOM 3044 N N . THR A 1 391 ? 40.591 2.469 -51.692 1.00 97.00 391 THR A N 1
ATOM 3045 C CA . THR A 1 391 ? 41.479 1.575 -52.453 1.00 97.00 391 THR A CA 1
ATOM 3046 C C . THR A 1 391 ? 41.600 1.995 -53.924 1.00 97.00 391 THR A C 1
ATOM 3048 O O . THR A 1 391 ? 42.694 1.992 -54.486 1.00 97.00 391 THR A O 1
ATOM 3051 N N . LEU A 1 392 ? 40.486 2.376 -54.561 1.00 96.31 392 LEU A N 1
ATOM 3052 C CA . LEU A 1 392 ? 40.486 2.819 -55.959 1.00 96.31 392 LEU A CA 1
ATOM 3053 C C . LEU A 1 392 ? 41.044 4.236 -56.133 1.00 96.31 392 LEU A C 1
ATOM 3055 O O . LEU A 1 392 ? 41.760 4.486 -57.101 1.00 96.31 392 LEU A O 1
ATOM 3059 N N . VAL A 1 393 ? 40.755 5.153 -55.207 1.00 97.38 393 VAL A N 1
ATOM 3060 C CA . VAL A 1 393 ? 41.306 6.518 -55.217 1.00 97.38 393 VAL A CA 1
ATOM 3061 C C . VAL A 1 393 ? 42.824 6.493 -55.012 1.00 97.38 393 VAL A C 1
ATOM 3063 O O . VAL A 1 393 ? 43.554 7.201 -55.706 1.00 97.38 393 VAL A O 1
ATOM 3066 N N . ASP A 1 394 ? 43.334 5.613 -54.152 1.00 95.38 394 ASP A N 1
ATOM 3067 C CA . ASP A 1 394 ? 44.768 5.450 -53.902 1.00 95.38 394 ASP A CA 1
ATOM 3068 C C . ASP A 1 394 ? 45.548 4.970 -55.134 1.00 95.38 394 ASP A C 1
ATOM 3070 O O . ASP A 1 394 ? 46.748 5.240 -55.234 1.00 95.38 394 ASP A O 1
ATOM 3074 N N . ALA A 1 395 ? 44.884 4.352 -56.115 1.00 94.19 395 ALA A N 1
ATOM 3075 C CA . ALA A 1 395 ? 45.484 3.961 -57.390 1.00 94.19 395 ALA A CA 1
ATOM 3076 C C . ALA A 1 395 ? 45.568 5.106 -58.427 1.00 94.19 395 ALA A C 1
ATOM 3078 O O . ALA A 1 395 ? 46.216 4.941 -59.460 1.00 94.19 395 ALA A O 1
ATOM 3079 N N . LEU A 1 396 ? 44.943 6.267 -58.176 1.00 95.56 396 LEU A N 1
ATOM 3080 C CA . LEU A 1 396 ? 44.917 7.397 -59.118 1.00 95.56 396 LEU A CA 1
ATOM 3081 C C . LEU A 1 396 ? 46.244 8.183 -59.167 1.00 95.56 396 LEU A C 1
ATOM 3083 O O . LEU A 1 396 ? 47.184 7.938 -58.403 1.00 95.56 396 LEU A O 1
ATOM 3087 N N . ARG A 1 397 ? 46.339 9.180 -60.054 1.00 93.12 397 ARG A N 1
ATOM 3088 C CA . ARG A 1 397 ? 47.441 10.157 -60.060 1.00 93.12 397 ARG A CA 1
ATOM 3089 C C . ARG A 1 397 ? 47.263 11.155 -58.909 1.00 93.12 397 ARG A C 1
ATOM 3091 O O . ARG A 1 397 ? 46.129 11.466 -58.555 1.00 93.12 397 ARG A O 1
ATOM 3098 N N . PRO A 1 398 ? 48.352 11.714 -58.347 1.00 91.25 398 PRO A N 1
ATOM 3099 C CA . PRO A 1 398 ? 48.275 12.595 -57.178 1.00 91.25 398 PRO A CA 1
ATOM 3100 C C . PRO A 1 398 ? 47.308 13.780 -57.311 1.00 91.25 398 PRO A C 1
ATOM 3102 O O . PRO A 1 398 ? 46.626 14.102 -56.345 1.00 91.25 398 PRO A O 1
ATOM 3105 N N . ALA A 1 399 ? 47.212 14.393 -58.496 1.00 89.88 399 ALA A N 1
ATOM 3106 C CA . ALA A 1 399 ? 46.353 15.557 -58.726 1.00 89.88 399 ALA A CA 1
ATOM 3107 C C . ALA A 1 399 ? 44.850 15.262 -58.546 1.00 89.88 399 ALA A C 1
ATOM 3109 O O . ALA A 1 399 ? 44.104 16.157 -58.160 1.00 89.88 399 ALA A O 1
ATOM 3110 N N . ASP A 1 400 ? 44.419 14.017 -58.773 1.00 93.75 400 ASP A N 1
ATOM 3111 C CA . ASP A 1 400 ? 43.000 13.640 -58.769 1.00 93.75 400 ASP A CA 1
ATOM 3112 C C . ASP A 1 400 ? 42.535 13.035 -57.431 1.00 93.75 400 ASP A C 1
ATOM 3114 O O . ASP A 1 400 ? 41.339 12.829 -57.222 1.00 93.75 400 ASP A O 1
ATOM 3118 N N . LYS A 1 401 ? 43.459 12.748 -56.500 1.00 94.56 401 LYS A N 1
ATOM 3119 C CA . LYS A 1 401 ? 43.134 12.088 -55.222 1.00 94.56 401 LYS A CA 1
ATOM 3120 C C . LYS A 1 401 ? 42.535 13.025 -54.196 1.00 94.56 401 LYS A C 1
ATOM 3122 O O . LYS A 1 401 ? 41.600 12.636 -53.508 1.00 94.56 401 LYS A O 1
ATOM 3127 N N . THR A 1 402 ? 43.094 14.228 -54.070 1.00 92.56 402 THR A N 1
ATOM 3128 C CA . THR A 1 402 ? 42.842 15.118 -52.927 1.00 92.56 402 THR A CA 1
ATOM 3129 C C . THR A 1 402 ? 41.350 15.362 -52.725 1.00 92.56 402 THR A C 1
ATOM 3131 O O . THR A 1 402 ? 40.810 15.005 -51.687 1.00 92.56 402 THR A O 1
ATOM 3134 N N . ALA A 1 403 ? 40.651 15.827 -53.766 1.00 93.75 403 ALA A N 1
ATOM 3135 C CA . ALA A 1 403 ? 39.223 16.127 -53.675 1.00 93.75 403 ALA A CA 1
ATOM 3136 C C . ALA A 1 403 ? 38.343 14.890 -53.406 1.00 93.75 403 ALA A C 1
ATOM 3138 O O . ALA A 1 403 ? 37.279 15.008 -52.802 1.00 93.75 403 ALA A O 1
ATOM 3139 N N . LEU A 1 404 ? 38.751 13.702 -53.867 1.00 97.00 404 LEU A N 1
ATOM 3140 C CA . LEU A 1 404 ? 38.010 12.460 -53.627 1.00 97.00 404 LEU A CA 1
ATOM 3141 C C . LEU A 1 404 ? 38.248 11.924 -52.210 1.00 97.00 404 LEU A C 1
ATOM 3143 O O . LEU A 1 404 ? 37.304 11.457 -51.575 1.00 97.00 404 LEU A O 1
ATOM 3147 N N . ASN A 1 405 ? 39.477 12.029 -51.701 1.00 95.75 405 ASN A N 1
ATOM 3148 C CA . ASN A 1 405 ? 39.814 11.647 -50.334 1.00 95.75 405 ASN A CA 1
ATOM 3149 C C . ASN A 1 405 ? 39.151 12.565 -49.307 1.00 95.75 405 ASN A C 1
ATOM 3151 O O . ASN A 1 405 ? 38.588 12.047 -48.351 1.00 95.75 405 ASN A O 1
ATOM 3155 N N . ASP A 1 406 ? 39.108 13.878 -49.544 1.00 95.62 406 ASP A N 1
ATOM 3156 C CA . ASP A 1 406 ? 38.414 14.817 -48.653 1.00 95.62 406 ASP A CA 1
ATOM 3157 C C . ASP A 1 406 ? 36.927 14.440 -48.497 1.00 95.62 406 ASP A C 1
ATOM 3159 O O . ASP A 1 406 ? 36.400 14.360 -47.386 1.00 95.62 406 ASP A O 1
ATOM 3163 N N . ARG A 1 407 ? 36.255 14.107 -49.608 1.00 97.50 407 ARG A N 1
ATOM 3164 C CA . ARG A 1 407 ? 34.862 13.624 -49.600 1.00 97.50 407 ARG A CA 1
ATOM 3165 C C . ARG A 1 407 ? 34.709 12.313 -48.822 1.00 97.50 407 ARG A C 1
ATOM 3167 O O . ARG A 1 407 ? 33.769 12.161 -48.044 1.00 97.50 407 ARG A O 1
ATOM 3174 N N . LEU A 1 408 ? 35.628 11.360 -48.998 1.00 97.44 408 LEU A N 1
ATOM 3175 C CA . LEU A 1 408 ? 35.616 10.098 -48.247 1.00 97.44 408 LEU A CA 1
ATOM 3176 C C . LEU A 1 408 ? 35.908 10.298 -46.753 1.00 97.44 408 LEU A C 1
ATOM 3178 O O . LEU A 1 408 ? 35.323 9.593 -45.931 1.00 97.44 408 LEU A O 1
ATOM 3182 N N . ASP A 1 409 ? 36.765 11.251 -46.389 1.00 97.25 409 ASP A N 1
ATOM 3183 C CA . ASP A 1 409 ? 37.056 11.618 -45.001 1.00 97.25 409 ASP A CA 1
ATOM 3184 C C . ASP A 1 409 ? 35.819 12.225 -44.317 1.00 97.25 409 ASP A C 1
ATOM 3186 O O . ASP A 1 409 ? 35.527 11.903 -43.163 1.00 97.25 409 ASP A O 1
ATOM 3190 N N . GLU A 1 410 ? 35.026 13.032 -45.030 1.00 96.69 410 GLU A N 1
ATOM 3191 C CA . GLU A 1 410 ? 33.739 13.525 -44.524 1.00 96.69 410 GLU A CA 1
ATOM 3192 C C . GLU A 1 410 ? 32.731 12.391 -44.280 1.00 96.69 410 GLU A C 1
ATOM 3194 O O . GLU A 1 410 ? 32.085 12.348 -43.225 1.00 96.69 410 GLU A O 1
ATOM 3199 N N . VAL A 1 411 ? 32.617 11.439 -45.215 1.00 96.25 411 VAL A N 1
ATOM 3200 C CA . VAL A 1 411 ? 31.756 10.254 -45.045 1.00 96.25 411 VAL A CA 1
ATOM 3201 C C . VAL A 1 411 ? 32.241 9.398 -43.875 1.00 96.25 411 VAL A C 1
ATOM 3203 O O . VAL A 1 411 ? 31.426 8.964 -43.057 1.00 96.25 411 VAL A O 1
ATOM 3206 N N . GLN A 1 412 ? 33.554 9.199 -43.747 1.00 97.25 412 GLN A N 1
ATOM 3207 C CA . GLN A 1 412 ? 34.156 8.466 -42.635 1.00 97.25 412 GLN A CA 1
ATOM 3208 C C . GLN A 1 412 ? 33.806 9.113 -41.294 1.00 97.25 412 GLN A C 1
ATOM 3210 O O . GLN A 1 412 ? 33.297 8.451 -40.392 1.00 97.25 412 GLN A O 1
ATOM 3215 N N . LYS A 1 413 ? 33.982 10.432 -41.188 1.00 96.75 413 LYS A N 1
ATOM 3216 C CA . LYS A 1 413 ? 33.644 11.197 -39.985 1.00 96.75 413 LYS A CA 1
ATOM 3217 C C . LYS A 1 413 ? 32.171 11.046 -39.599 1.00 96.75 413 LYS A C 1
ATOM 3219 O O . LYS A 1 413 ? 31.853 10.949 -38.409 1.00 96.75 413 LYS A O 1
ATOM 3224 N N . TYR A 1 414 ? 31.267 11.017 -40.579 1.00 95.50 414 TYR A N 1
ATOM 3225 C CA . TYR A 1 414 ? 29.851 10.742 -40.334 1.00 95.50 414 TYR A CA 1
ATOM 3226 C C . TYR A 1 414 ? 29.636 9.332 -39.760 1.00 95.50 414 TYR A C 1
ATOM 3228 O O . TYR A 1 414 ? 28.950 9.186 -38.747 1.00 95.50 414 TYR A O 1
ATOM 3236 N N . ILE A 1 415 ? 30.242 8.308 -40.370 1.00 94.38 415 ILE A N 1
ATOM 3237 C CA . ILE A 1 415 ? 30.137 6.910 -39.923 1.00 94.38 415 ILE A CA 1
ATOM 3238 C C . ILE A 1 415 ? 30.651 6.757 -38.489 1.00 94.38 415 ILE A C 1
ATOM 3240 O O . ILE A 1 415 ? 29.963 6.171 -37.650 1.00 94.38 415 ILE A O 1
ATOM 3244 N N . ASP A 1 416 ? 31.817 7.325 -38.189 1.00 94.62 416 ASP A N 1
ATOM 3245 C CA . ASP A 1 416 ? 32.429 7.262 -36.861 1.00 94.62 416 ASP A CA 1
ATOM 3246 C C . ASP A 1 416 ? 31.540 7.929 -35.807 1.00 94.62 416 ASP A C 1
ATOM 3248 O O . ASP A 1 416 ? 31.313 7.370 -34.732 1.00 94.62 416 ASP A O 1
ATOM 3252 N N . THR A 1 417 ? 30.959 9.086 -36.140 1.00 94.69 417 THR A N 1
ATOM 3253 C CA . THR A 1 417 ? 30.024 9.807 -35.264 1.00 94.69 417 THR A CA 1
ATOM 3254 C C . THR A 1 417 ? 28.760 8.987 -34.987 1.00 94.69 417 THR A C 1
ATOM 3256 O O . THR A 1 417 ? 28.326 8.887 -33.837 1.00 94.69 417 THR A O 1
ATOM 3259 N N . GLU A 1 418 ? 28.164 8.368 -36.010 1.00 93.94 418 GLU A N 1
ATOM 3260 C CA . GLU A 1 418 ? 26.980 7.515 -35.836 1.00 93.94 418 GLU A CA 1
ATOM 3261 C C . GLU A 1 418 ? 27.292 6.240 -35.043 1.00 93.94 418 GLU A C 1
ATOM 3263 O O . GLU A 1 418 ? 26.490 5.816 -34.210 1.00 93.94 418 GLU A O 1
ATOM 3268 N N . ASN A 1 419 ? 28.459 5.630 -35.254 1.00 93.38 419 ASN A N 1
ATOM 3269 C CA . ASN A 1 419 ? 28.879 4.447 -34.504 1.00 93.38 419 ASN A CA 1
ATOM 3270 C C . ASN A 1 419 ? 29.147 4.773 -33.029 1.00 93.38 419 ASN A C 1
ATOM 3272 O O . ASN A 1 419 ? 28.685 4.040 -32.150 1.00 93.38 419 ASN A O 1
ATOM 3276 N N . ALA A 1 420 ? 29.813 5.896 -32.747 1.00 93.12 420 ALA A N 1
ATOM 3277 C CA . ALA A 1 420 ? 29.991 6.395 -31.387 1.00 93.12 420 ALA A CA 1
ATOM 3278 C C . ALA A 1 420 ? 28.636 6.654 -30.708 1.00 93.12 420 ALA A C 1
ATOM 3280 O O . ALA A 1 420 ? 28.419 6.231 -29.570 1.00 93.12 420 ALA A O 1
ATOM 3281 N N . TYR A 1 421 ? 27.687 7.262 -31.428 1.00 94.62 421 TYR A N 1
ATOM 3282 C CA . TYR A 1 421 ? 26.340 7.495 -30.912 1.00 94.62 421 TYR A CA 1
ATOM 3283 C C . TYR A 1 421 ? 25.583 6.189 -30.615 1.00 94.62 421 TYR A C 1
ATOM 3285 O O . TYR A 1 421 ? 24.974 6.054 -29.553 1.00 94.62 421 TYR A O 1
ATOM 3293 N N . LYS A 1 422 ? 25.662 5.184 -31.498 1.00 93.56 422 LYS A N 1
ATOM 3294 C CA . LYS A 1 422 ? 25.070 3.855 -31.254 1.00 93.56 422 LYS A CA 1
ATOM 3295 C C . LYS A 1 422 ? 25.629 3.198 -29.991 1.00 93.56 422 LYS A C 1
ATOM 3297 O O . LYS A 1 422 ? 24.864 2.624 -29.216 1.00 93.56 422 LYS A O 1
ATOM 3302 N N . ALA A 1 423 ? 26.938 3.300 -29.753 1.00 92.44 423 ALA A N 1
ATOM 3303 C CA . ALA A 1 423 ? 27.563 2.787 -28.534 1.00 92.44 423 ALA A CA 1
ATOM 3304 C C . ALA A 1 423 ? 27.082 3.539 -27.276 1.00 92.44 423 ALA A C 1
ATOM 3306 O O . ALA A 1 423 ? 26.793 2.919 -26.246 1.00 92.44 423 ALA A O 1
ATOM 3307 N N . GLN A 1 424 ? 26.924 4.862 -27.369 1.00 94.31 424 GLN A N 1
ATOM 3308 C CA . GLN A 1 424 ? 26.372 5.692 -26.297 1.00 94.31 424 GLN A CA 1
ATOM 3309 C C . GLN A 1 424 ? 24.919 5.306 -25.970 1.00 94.31 424 GLN A C 1
ATOM 3311 O O . GLN A 1 424 ? 24.580 5.109 -24.802 1.00 94.31 424 GLN A O 1
ATOM 3316 N N . LEU A 1 425 ? 24.078 5.120 -26.994 1.00 94.69 425 LEU A N 1
ATOM 3317 C CA . LEU A 1 425 ? 22.690 4.679 -26.845 1.00 94.69 425 LEU A CA 1
ATOM 3318 C C . LEU A 1 425 ? 22.592 3.293 -26.191 1.00 94.69 425 LEU A C 1
ATOM 3320 O O . LEU A 1 425 ? 21.770 3.090 -25.295 1.00 94.69 425 LEU A O 1
ATOM 3324 N N . ALA A 1 426 ? 23.449 2.350 -26.591 1.00 93.38 426 ALA A N 1
ATOM 3325 C CA . ALA A 1 426 ? 23.514 1.025 -25.976 1.00 93.38 426 ALA A CA 1
ATOM 3326 C C . ALA A 1 426 ? 23.911 1.104 -24.491 1.00 93.38 426 ALA A C 1
ATOM 3328 O O . ALA A 1 426 ? 23.290 0.460 -23.645 1.00 93.38 426 ALA A O 1
ATOM 3329 N N . THR A 1 427 ? 24.894 1.944 -24.159 1.00 95.44 427 THR A N 1
ATOM 3330 C CA . THR A 1 427 ? 25.341 2.169 -22.775 1.00 95.44 427 THR A CA 1
ATOM 3331 C C . THR A 1 427 ? 24.221 2.749 -21.909 1.00 95.44 427 THR A C 1
ATOM 3333 O O . THR A 1 427 ? 23.936 2.212 -20.837 1.00 95.44 427 THR A O 1
ATOM 3336 N N . ALA A 1 428 ? 23.528 3.786 -22.390 1.00 95.38 428 ALA A N 1
ATOM 3337 C CA . ALA A 1 428 ? 22.383 4.373 -21.694 1.00 95.38 428 ALA A CA 1
ATOM 3338 C C . ALA A 1 428 ? 21.238 3.360 -21.521 1.00 95.38 428 ALA A C 1
ATOM 3340 O O . ALA A 1 428 ? 20.682 3.226 -20.433 1.00 95.38 428 ALA A O 1
ATOM 3341 N N . THR A 1 429 ? 20.933 2.578 -22.561 1.00 96.62 429 THR A N 1
ATOM 3342 C CA . THR A 1 429 ? 19.899 1.533 -22.503 1.00 96.62 429 THR A CA 1
ATOM 3343 C C . THR A 1 429 ? 20.222 0.477 -21.443 1.00 96.62 429 THR A C 1
ATOM 3345 O O . THR A 1 429 ? 19.351 0.113 -20.652 1.00 96.62 429 THR A O 1
ATOM 3348 N N . ASN A 1 430 ? 21.474 0.019 -21.373 1.00 95.00 430 ASN A N 1
ATOM 3349 C CA . ASN A 1 430 ? 21.917 -0.942 -20.363 1.00 95.00 430 ASN A CA 1
ATOM 3350 C C . ASN A 1 430 ? 21.867 -0.361 -18.944 1.00 95.00 430 ASN A C 1
ATOM 3352 O O . ASN A 1 430 ? 21.494 -1.069 -18.009 1.00 95.00 430 ASN A O 1
ATOM 3356 N N . ALA A 1 431 ? 22.185 0.925 -18.772 1.00 93.69 431 ALA A N 1
ATOM 3357 C CA . ALA A 1 431 ? 22.048 1.602 -17.486 1.00 93.69 431 ALA A CA 1
ATOM 3358 C C . ALA A 1 431 ? 20.581 1.675 -17.029 1.00 93.69 431 ALA A C 1
ATOM 3360 O O . ALA A 1 431 ? 20.300 1.407 -15.862 1.00 93.69 431 ALA A O 1
ATOM 3361 N N . VAL A 1 432 ? 19.636 1.935 -17.942 1.00 97.25 432 VAL A N 1
ATOM 3362 C CA . VAL A 1 432 ? 18.191 1.885 -17.641 1.00 97.25 432 VAL A CA 1
ATOM 3363 C C . VAL A 1 432 ? 17.762 0.481 -17.220 1.00 97.25 432 VAL A C 1
ATOM 3365 O O . VAL A 1 432 ? 17.079 0.335 -16.212 1.00 97.25 432 VAL A O 1
ATOM 3368 N N . VAL A 1 433 ? 18.208 -0.563 -17.926 1.00 94.69 433 VAL A N 1
ATOM 3369 C CA . VAL A 1 433 ? 17.935 -1.961 -17.537 1.00 94.69 433 VAL A CA 1
ATOM 3370 C C . VAL A 1 433 ? 18.508 -2.269 -16.149 1.00 94.69 433 VAL A C 1
ATOM 3372 O O . VAL A 1 433 ? 17.855 -2.911 -15.323 1.00 94.69 433 VAL A O 1
ATOM 3375 N N . LYS A 1 434 ? 19.717 -1.779 -15.851 1.00 92.25 434 LYS A N 1
ATOM 3376 C CA . LYS A 1 434 ? 20.316 -1.914 -14.521 1.00 92.25 434 LYS A CA 1
ATOM 3377 C C . LYS A 1 434 ? 19.457 -1.219 -13.463 1.00 92.25 434 LYS A C 1
ATOM 3379 O O . LYS A 1 434 ? 19.150 -1.850 -12.457 1.00 92.25 434 LYS A O 1
ATOM 3384 N N . ALA A 1 435 ? 19.013 0.012 -13.710 1.00 94.44 435 ALA A N 1
ATOM 3385 C CA . ALA A 1 435 ? 18.133 0.755 -12.811 1.00 94.44 435 ALA A CA 1
ATOM 3386 C C . ALA A 1 435 ? 16.798 0.028 -12.562 1.00 94.44 435 ALA A C 1
ATOM 3388 O O . ALA A 1 435 ? 16.375 -0.100 -11.416 1.00 94.44 435 ALA A O 1
ATOM 3389 N N . GLU A 1 436 ? 16.173 -0.518 -13.609 1.00 93.31 436 GLU A N 1
ATOM 3390 C CA . GLU A 1 436 ? 14.935 -1.306 -13.512 1.00 93.31 436 GLU A CA 1
ATOM 3391 C C . GLU A 1 436 ? 15.105 -2.574 -12.670 1.00 93.31 436 GLU A C 1
ATOM 3393 O O . GLU A 1 436 ? 14.236 -2.908 -11.863 1.00 93.31 436 GLU A O 1
ATOM 3398 N N . SER A 1 437 ? 16.219 -3.284 -12.861 1.00 91.75 437 SER A N 1
ATOM 3399 C CA . SER A 1 437 ? 16.488 -4.542 -12.158 1.00 91.75 437 SER A CA 1
ATOM 3400 C C . SER A 1 437 ? 16.920 -4.336 -10.707 1.00 91.75 437 SER A C 1
ATOM 3402 O O . SER A 1 437 ? 16.482 -5.082 -9.834 1.00 91.75 437 SER A O 1
ATOM 3404 N N . SER A 1 438 ? 17.754 -3.328 -10.434 1.00 92.94 438 SER A N 1
ATOM 3405 C CA . SER A 1 438 ? 18.278 -3.084 -9.091 1.00 92.94 438 SER A CA 1
ATOM 3406 C C . SER A 1 438 ? 17.310 -2.287 -8.225 1.00 92.94 438 SER A C 1
ATOM 3408 O O . SER A 1 438 ? 17.358 -2.416 -7.008 1.00 92.94 438 SER A O 1
ATOM 3410 N N . LYS A 1 439 ? 16.490 -1.416 -8.838 1.00 90.81 439 LYS A N 1
ATOM 3411 C CA . LYS A 1 439 ? 15.627 -0.442 -8.148 1.00 90.81 439 LYS A CA 1
ATOM 3412 C C . LYS A 1 439 ? 16.389 0.376 -7.096 1.00 90.81 439 LYS A C 1
ATOM 3414 O O . LYS A 1 439 ? 15.897 0.615 -6.000 1.00 90.81 439 LYS A O 1
ATOM 3419 N N . LEU A 1 440 ? 17.614 0.780 -7.432 1.00 91.56 440 LEU A N 1
ATOM 3420 C CA . LEU A 1 440 ? 18.457 1.608 -6.568 1.00 91.56 440 LEU A CA 1
ATOM 3421 C C . LEU A 1 440 ? 18.497 3.024 -7.127 1.00 91.56 440 LEU A C 1
ATOM 3423 O O . LEU A 1 440 ? 18.688 3.191 -8.335 1.00 91.56 440 LEU A O 1
ATOM 3427 N N . GLN A 1 441 ? 18.370 4.021 -6.249 1.00 95.38 441 GLN A N 1
ATOM 3428 C CA . GLN A 1 441 ? 18.366 5.429 -6.646 1.00 95.38 441 GLN A CA 1
ATOM 3429 C C . GLN A 1 441 ? 19.644 5.806 -7.407 1.00 95.38 441 GLN A C 1
ATOM 3431 O O . GLN A 1 441 ? 19.567 6.394 -8.480 1.00 95.38 441 GLN A O 1
ATOM 3436 N N . GLU A 1 442 ? 20.805 5.348 -6.930 1.00 94.44 442 GLU A N 1
ATOM 3437 C CA . GLU A 1 442 ? 22.103 5.567 -7.586 1.00 94.44 442 GLU A CA 1
ATOM 3438 C C . GLU A 1 442 ? 22.136 5.104 -9.054 1.00 94.44 442 GLU A C 1
ATOM 3440 O O . GLU A 1 442 ? 22.719 5.768 -9.909 1.00 94.44 442 GLU A O 1
ATOM 3445 N N . ASN A 1 443 ? 21.480 3.982 -9.376 1.00 94.50 443 ASN A N 1
ATOM 3446 C CA . ASN A 1 443 ? 21.461 3.445 -10.733 1.00 94.50 443 ASN A CA 1
ATOM 3447 C C . ASN A 1 443 ? 20.458 4.205 -11.607 1.00 94.50 443 ASN A C 1
ATOM 3449 O O . ASN A 1 443 ? 20.717 4.374 -12.797 1.00 94.50 443 ASN A O 1
ATOM 3453 N N . VAL A 1 444 ? 19.347 4.691 -11.035 1.00 97.62 444 VAL A N 1
ATOM 3454 C CA . VAL A 1 444 ? 18.422 5.598 -11.734 1.00 97.62 444 VAL A CA 1
ATOM 3455 C C . VAL A 1 444 ? 19.128 6.908 -12.083 1.00 97.62 444 VAL A C 1
ATOM 3457 O O . VAL A 1 444 ? 19.044 7.339 -13.229 1.00 97.62 444 VAL A O 1
ATOM 3460 N N . ASP A 1 445 ? 19.866 7.505 -11.148 1.00 96.94 445 ASP A N 1
ATOM 3461 C CA . ASP A 1 445 ? 20.570 8.776 -11.357 1.00 96.94 445 ASP A CA 1
ATOM 3462 C C . ASP A 1 445 ? 21.698 8.643 -12.394 1.00 96.94 445 ASP A C 1
ATOM 3464 O O . ASP A 1 445 ? 21.824 9.466 -13.311 1.00 96.94 445 ASP A O 1
ATOM 3468 N N . ALA A 1 446 ? 22.472 7.555 -12.315 1.00 96.06 446 ALA A N 1
ATOM 3469 C CA . ALA A 1 446 ? 23.485 7.227 -13.315 1.00 96.06 446 ALA A CA 1
ATOM 3470 C C . ALA A 1 446 ? 22.866 7.014 -14.709 1.00 96.06 446 ALA A C 1
ATOM 3472 O O . ALA A 1 446 ? 23.379 7.526 -15.706 1.00 96.06 446 ALA A O 1
ATOM 3473 N N . ALA A 1 447 ? 21.740 6.297 -14.792 1.00 97.00 447 ALA A N 1
ATOM 3474 C CA . ALA A 1 447 ? 21.032 6.086 -16.050 1.00 97.00 447 ALA A CA 1
ATOM 3475 C C . ALA A 1 447 ? 20.451 7.391 -16.615 1.00 97.00 447 ALA A C 1
ATOM 3477 O O . ALA A 1 447 ? 20.599 7.631 -17.810 1.00 97.00 447 ALA A O 1
ATOM 3478 N N . LYS A 1 448 ? 19.862 8.258 -15.778 1.00 97.75 448 LYS A N 1
ATOM 3479 C CA . LYS A 1 448 ? 19.352 9.581 -16.186 1.00 97.75 448 LYS A CA 1
ATOM 3480 C C . LYS A 1 448 ? 20.448 10.424 -16.827 1.00 97.75 448 LYS A C 1
ATOM 3482 O O . LYS A 1 448 ? 20.262 10.908 -17.936 1.00 97.75 448 LYS A O 1
ATOM 3487 N N . THR A 1 449 ? 21.625 10.489 -16.205 1.00 97.56 449 THR A N 1
ATOM 3488 C CA . THR A 1 449 ? 22.768 11.247 -16.743 1.00 97.56 449 THR A CA 1
ATOM 3489 C C . THR A 1 449 ? 23.181 10.746 -18.132 1.00 97.56 449 THR A C 1
ATOM 3491 O O . THR A 1 449 ? 23.434 11.539 -19.039 1.00 97.56 449 THR A O 1
ATOM 3494 N N . LEU A 1 450 ? 23.211 9.424 -18.332 1.00 97.25 450 LEU A N 1
ATOM 3495 C CA . LEU A 1 450 ? 23.535 8.830 -19.631 1.00 97.25 450 LEU A CA 1
ATOM 3496 C C . LEU A 1 450 ? 22.439 9.074 -20.678 1.00 97.25 450 LEU A C 1
ATOM 3498 O O . LEU A 1 450 ? 22.758 9.343 -21.836 1.00 97.25 450 LEU A O 1
ATOM 3502 N N . VAL A 1 451 ? 21.163 9.004 -20.286 1.00 97.81 451 VAL A N 1
ATOM 3503 C CA . VAL A 1 451 ? 20.020 9.280 -21.170 1.00 97.81 451 VAL A CA 1
ATOM 3504 C C . VAL A 1 451 ? 19.968 10.761 -21.558 1.00 97.81 451 VAL A C 1
ATOM 3506 O O . VAL A 1 451 ? 19.724 11.085 -22.721 1.00 97.81 451 VAL A O 1
ATOM 3509 N N . ASP A 1 452 ? 20.285 11.674 -20.644 1.00 95.69 452 ASP A N 1
ATOM 3510 C CA . ASP A 1 452 ? 20.317 13.115 -20.904 1.00 95.69 452 ASP A CA 1
ATOM 3511 C C . ASP A 1 452 ? 21.394 13.520 -21.919 1.00 95.69 452 ASP A C 1
ATOM 3513 O O . ASP A 1 452 ? 21.242 14.531 -22.610 1.00 95.69 452 ASP A O 1
ATOM 3517 N N . ALA A 1 453 ? 22.428 12.700 -22.100 1.00 95.00 453 ALA A N 1
ATOM 3518 C CA . ALA A 1 453 ? 23.454 12.903 -23.117 1.00 95.00 453 ALA A CA 1
ATOM 3519 C C . ALA A 1 453 ? 23.056 12.396 -24.526 1.00 95.00 453 ALA A C 1
ATOM 3521 O O . ALA A 1 453 ? 23.818 12.588 -25.475 1.00 95.00 453 ALA A O 1
ATOM 3522 N N . LEU A 1 454 ? 21.893 11.747 -24.692 1.00 95.69 454 LEU A N 1
ATOM 3523 C CA . LEU A 1 454 ? 21.427 11.215 -25.983 1.00 95.69 454 LEU A CA 1
ATOM 3524 C C . LEU A 1 454 ? 20.801 12.288 -26.898 1.00 95.69 454 LEU A C 1
ATOM 3526 O O . LEU A 1 454 ? 20.550 13.423 -26.491 1.00 95.69 454 LEU A O 1
ATOM 3530 N N . ARG A 1 455 ? 20.489 11.925 -28.150 1.00 93.19 455 ARG A N 1
ATOM 3531 C CA . ARG A 1 455 ? 19.665 12.743 -29.052 1.00 93.19 455 ARG A CA 1
ATOM 3532 C C . ARG A 1 455 ? 18.213 12.779 -28.555 1.00 93.19 455 ARG A C 1
ATOM 3534 O O . ARG A 1 455 ? 17.741 11.780 -28.015 1.00 93.19 455 ARG A O 1
ATOM 3541 N N . PRO A 1 456 ? 17.467 13.883 -28.760 1.00 89.75 456 PRO A N 1
ATOM 3542 C CA . PRO A 1 456 ? 16.107 14.030 -28.233 1.00 89.75 456 PRO A CA 1
ATOM 3543 C C . PRO A 1 456 ? 15.138 12.894 -28.592 1.00 89.75 456 PRO A C 1
ATOM 3545 O O . PRO A 1 456 ? 14.347 12.496 -27.742 1.00 89.75 456 PRO A O 1
ATOM 3548 N N . ALA A 1 457 ? 15.228 12.346 -29.810 1.00 88.62 457 ALA A N 1
ATOM 3549 C CA . ALA A 1 457 ? 14.346 11.275 -30.281 1.00 88.62 457 ALA A CA 1
ATOM 3550 C C . ALA A 1 457 ? 14.451 9.983 -29.445 1.00 88.62 457 ALA A C 1
ATOM 3552 O O . ALA A 1 457 ? 13.456 9.281 -29.278 1.00 88.62 457 ALA A O 1
ATOM 3553 N N . ASP A 1 458 ? 15.625 9.701 -28.874 1.00 92.44 458 ASP A N 1
ATOM 3554 C CA . ASP A 1 458 ? 15.906 8.450 -28.162 1.00 92.44 458 ASP A CA 1
ATOM 3555 C C . ASP A 1 458 ? 15.678 8.552 -26.640 1.00 92.44 458 ASP A C 1
ATOM 3557 O O . ASP A 1 458 ? 15.600 7.538 -25.942 1.00 92.44 458 ASP A O 1
ATOM 3561 N N . LYS A 1 459 ? 15.522 9.770 -26.099 1.00 93.12 459 LYS A N 1
ATOM 3562 C CA . LYS A 1 459 ? 15.369 9.999 -24.649 1.00 93.12 459 LYS A CA 1
ATOM 3563 C C . LYS A 1 459 ? 14.013 9.583 -24.114 1.00 93.12 459 LYS A C 1
ATOM 3565 O O . LYS A 1 459 ? 13.928 9.001 -23.037 1.00 93.12 459 LYS A O 1
ATOM 3570 N N . THR A 1 460 ? 12.941 9.909 -24.835 1.00 92.56 460 THR A N 1
ATOM 3571 C CA . THR A 1 460 ? 11.573 9.866 -24.298 1.00 92.56 460 THR A CA 1
ATOM 3572 C C . THR A 1 460 ? 11.196 8.482 -23.774 1.00 92.56 460 THR A C 1
ATOM 3574 O O . THR A 1 460 ? 10.678 8.360 -22.666 1.00 92.56 460 THR A O 1
ATOM 3577 N N . ALA A 1 461 ? 11.492 7.422 -24.531 1.00 92.56 461 ALA A N 1
ATOM 3578 C CA . ALA A 1 461 ? 11.175 6.056 -24.119 1.00 92.56 461 ALA A CA 1
ATOM 3579 C C . ALA A 1 461 ? 11.983 5.610 -22.887 1.00 92.56 461 ALA A C 1
ATOM 3581 O O . ALA A 1 461 ? 11.444 4.932 -22.010 1.00 92.56 461 ALA A O 1
ATOM 3582 N N . LEU A 1 462 ? 13.258 6.000 -22.807 1.00 96.31 462 LEU A N 1
ATOM 3583 C CA . LEU A 1 462 ? 14.147 5.657 -21.698 1.00 96.31 462 LEU A CA 1
ATOM 3584 C C . LEU A 1 462 ? 13.800 6.443 -20.424 1.00 96.31 462 LEU A C 1
ATOM 3586 O O . LEU A 1 462 ? 13.703 5.840 -19.357 1.00 96.31 462 LEU A O 1
ATOM 3590 N N . ASN A 1 463 ? 13.502 7.739 -20.537 1.00 95.75 463 ASN A N 1
ATOM 3591 C CA . ASN A 1 463 ? 13.048 8.561 -19.412 1.00 95.75 463 ASN A CA 1
ATOM 3592 C C . ASN A 1 463 ? 11.710 8.070 -18.855 1.00 95.75 463 ASN A C 1
ATOM 3594 O O . ASN A 1 463 ? 11.593 7.882 -17.651 1.00 95.75 463 ASN A O 1
ATOM 3598 N N . ASN A 1 464 ? 10.746 7.716 -19.709 1.00 95.06 464 ASN A N 1
ATOM 3599 C CA . ASN A 1 464 ? 9.478 7.138 -19.250 1.00 95.06 464 ASN A CA 1
ATOM 3600 C C . ASN A 1 464 ? 9.667 5.833 -18.456 1.00 95.06 464 ASN A C 1
ATOM 3602 O O . ASN A 1 464 ? 8.893 5.539 -17.542 1.00 95.06 464 ASN A O 1
ATOM 3606 N N . ARG A 1 465 ? 10.666 5.018 -18.816 1.00 97.94 465 ARG A N 1
ATOM 3607 C CA . ARG A 1 465 ? 11.027 3.808 -18.062 1.00 97.94 465 ARG A CA 1
ATOM 3608 C C . ARG A 1 465 ? 11.657 4.174 -16.719 1.00 97.94 465 ARG A C 1
ATOM 3610 O O . ARG A 1 465 ? 11.210 3.663 -15.696 1.00 97.94 465 ARG A O 1
ATOM 3617 N N . LEU A 1 466 ? 12.613 5.104 -16.706 1.00 97.12 466 LEU A N 1
ATOM 3618 C CA . LEU A 1 466 ? 13.251 5.595 -15.480 1.00 97.12 466 LEU A CA 1
ATOM 3619 C C . LEU A 1 466 ? 12.258 6.261 -14.521 1.00 97.12 466 LEU A C 1
ATOM 3621 O O . LEU A 1 466 ? 12.347 6.025 -13.323 1.00 97.12 466 LEU A O 1
ATOM 3625 N N . ASP A 1 467 ? 11.272 7.005 -15.019 1.00 96.75 467 ASP A N 1
ATOM 3626 C CA . ASP A 1 467 ? 10.229 7.631 -14.199 1.00 96.75 467 ASP A CA 1
ATOM 3627 C C . ASP A 1 467 ? 9.349 6.593 -13.495 1.00 96.75 467 ASP A C 1
ATOM 3629 O O . ASP A 1 467 ? 8.939 6.786 -12.350 1.00 96.75 467 ASP A O 1
ATOM 3633 N N . LYS A 1 468 ? 9.067 5.461 -14.152 1.00 95.44 468 LYS A N 1
ATOM 3634 C CA . LYS A 1 468 ? 8.353 4.343 -13.515 1.00 95.44 468 LYS A CA 1
ATOM 3635 C C . LYS A 1 468 ? 9.189 3.705 -12.410 1.00 95.44 468 LYS A C 1
ATOM 3637 O O . LYS A 1 468 ? 8.649 3.416 -11.345 1.00 95.44 468 LYS A O 1
ATOM 3642 N N . VAL A 1 469 ? 10.487 3.504 -12.651 1.00 95.56 469 VAL A N 1
ATOM 3643 C CA . VAL A 1 469 ? 11.410 2.982 -11.630 1.00 95.56 469 VAL A CA 1
ATOM 3644 C C . VAL A 1 469 ? 11.511 3.955 -10.458 1.00 95.56 469 VAL A C 1
ATOM 3646 O O . VAL A 1 469 ? 11.389 3.529 -9.315 1.00 95.56 469 VAL A O 1
ATOM 3649 N N . GLN A 1 470 ? 11.643 5.254 -10.734 1.00 97.38 470 GLN A N 1
ATOM 3650 C CA . GLN A 1 470 ? 11.693 6.307 -9.722 1.00 97.38 470 GLN A CA 1
ATOM 3651 C C . GLN A 1 470 ? 10.448 6.285 -8.834 1.00 97.38 470 GLN A C 1
ATOM 3653 O O . GLN A 1 470 ? 10.566 6.197 -7.618 1.00 97.38 470 GLN A O 1
ATOM 3658 N N . LYS A 1 471 ? 9.251 6.257 -9.433 1.00 95.25 471 LYS A N 1
ATOM 3659 C CA . LYS A 1 471 ? 7.989 6.169 -8.682 1.00 95.25 471 LYS A CA 1
ATOM 3660 C C . LYS A 1 471 ? 7.921 4.933 -7.785 1.00 95.25 471 LYS A C 1
ATOM 3662 O O . LYS A 1 471 ? 7.393 5.018 -6.681 1.00 95.25 471 LYS A O 1
ATOM 3667 N N . ALA A 1 472 ? 8.440 3.794 -8.245 1.00 93.31 472 ALA A N 1
ATOM 3668 C CA . ALA A 1 472 ? 8.482 2.577 -7.438 1.00 93.31 472 ALA A CA 1
ATOM 3669 C C . ALA A 1 472 ? 9.441 2.709 -6.240 1.00 93.31 472 ALA A C 1
ATOM 3671 O O . ALA A 1 472 ? 9.108 2.262 -5.146 1.00 93.31 472 ALA A O 1
ATOM 3672 N N . ILE A 1 473 ? 10.602 3.343 -6.433 1.00 93.50 473 ILE A N 1
ATOM 3673 C CA . ILE A 1 473 ? 11.567 3.622 -5.358 1.00 93.50 473 ILE A CA 1
ATOM 3674 C C . ILE A 1 473 ? 10.969 4.595 -4.336 1.00 93.50 473 ILE A C 1
ATOM 3676 O O . ILE A 1 473 ? 11.012 4.328 -3.136 1.00 93.50 473 ILE A O 1
ATOM 3680 N N . ASP A 1 474 ? 10.373 5.693 -4.801 1.00 94.38 474 ASP A N 1
ATOM 3681 C CA . ASP A 1 474 ? 9.772 6.713 -3.938 1.00 94.38 474 ASP A CA 1
ATOM 3682 C C . ASP A 1 474 ? 8.643 6.125 -3.084 1.00 94.38 474 ASP A C 1
ATOM 3684 O O . ASP A 1 474 ? 8.573 6.382 -1.880 1.00 94.38 474 ASP A O 1
ATOM 3688 N N . LEU A 1 475 ? 7.801 5.278 -3.688 1.00 93.31 475 LEU A N 1
ATOM 3689 C CA . LEU A 1 475 ? 6.754 4.550 -2.978 1.00 93.31 475 LEU A CA 1
ATOM 3690 C C . LEU A 1 475 ? 7.340 3.631 -1.902 1.00 93.31 475 LEU A C 1
ATOM 3692 O O . LEU A 1 475 ? 6.891 3.674 -0.759 1.00 93.31 475 LEU A O 1
ATOM 3696 N N . GLN A 1 476 ? 8.366 2.841 -2.231 1.00 94.19 476 GLN A N 1
ATOM 3697 C CA . GLN A 1 476 ? 8.990 1.947 -1.256 1.00 94.19 476 GLN A CA 1
ATOM 3698 C C . GLN A 1 476 ? 9.610 2.722 -0.086 1.00 94.19 476 GLN A C 1
ATOM 3700 O O . GLN A 1 476 ? 9.470 2.323 1.068 1.00 94.19 476 GLN A O 1
ATOM 3705 N N . ASN A 1 477 ? 10.252 3.859 -0.357 1.00 94.00 477 ASN A N 1
ATOM 3706 C CA . ASN A 1 477 ? 10.801 4.725 0.685 1.00 94.00 477 ASN A CA 1
ATOM 3707 C C . ASN A 1 477 ? 9.700 5.302 1.587 1.00 94.00 477 ASN A C 1
ATOM 3709 O O . ASN A 1 477 ? 9.872 5.362 2.807 1.00 94.00 477 ASN A O 1
ATOM 3713 N N . ALA A 1 478 ? 8.562 5.698 1.009 1.00 95.19 478 ALA A N 1
ATOM 3714 C CA . ALA A 1 478 ? 7.406 6.157 1.770 1.00 95.19 478 ALA A CA 1
ATOM 3715 C C . ALA A 1 478 ? 6.826 5.039 2.656 1.00 95.19 478 ALA A C 1
ATOM 3717 O O . ALA A 1 478 ? 6.571 5.283 3.836 1.00 95.19 478 ALA A O 1
ATOM 3718 N N . ILE A 1 479 ? 6.699 3.815 2.127 1.00 96.50 479 ILE A N 1
ATOM 3719 C CA . ILE A 1 479 ? 6.254 2.629 2.880 1.00 96.50 479 ILE A CA 1
ATOM 3720 C C . ILE A 1 479 ? 7.213 2.331 4.036 1.00 96.50 479 ILE A C 1
ATOM 3722 O O . ILE A 1 479 ? 6.766 2.166 5.169 1.00 96.50 479 ILE A O 1
ATOM 3726 N N . ASN A 1 480 ? 8.526 2.328 3.794 1.00 95.75 480 ASN A N 1
ATOM 3727 C CA . ASN A 1 480 ? 9.527 2.077 4.835 1.00 95.75 480 ASN A CA 1
ATOM 3728 C C . ASN A 1 480 ? 9.443 3.124 5.956 1.00 95.75 480 ASN A C 1
ATOM 3730 O O . ASN A 1 480 ? 9.494 2.788 7.138 1.00 95.75 480 ASN A O 1
ATOM 3734 N N . LYS A 1 481 ? 9.264 4.402 5.596 1.00 95.81 481 LYS A N 1
ATOM 3735 C CA . LYS A 1 481 ? 9.099 5.488 6.567 1.00 95.81 481 LYS A CA 1
ATOM 3736 C C . LYS A 1 481 ? 7.814 5.336 7.386 1.00 95.81 481 LYS A C 1
ATOM 3738 O O . LYS A 1 481 ? 7.858 5.513 8.600 1.00 95.81 481 LYS A O 1
ATOM 3743 N N . ALA A 1 482 ? 6.694 5.010 6.740 1.00 97.62 482 ALA A N 1
ATOM 3744 C CA . ALA A 1 482 ? 5.426 4.760 7.421 1.00 97.62 482 ALA A CA 1
ATOM 3745 C C . ALA A 1 482 ? 5.531 3.549 8.363 1.00 97.62 482 ALA A C 1
ATOM 3747 O O . ALA A 1 482 ? 5.141 3.643 9.525 1.00 97.62 482 ALA A O 1
ATOM 3748 N N . THR A 1 483 ? 6.155 2.461 7.905 1.00 98.06 483 THR A N 1
ATOM 3749 C CA . THR A 1 483 ? 6.401 1.244 8.694 1.00 98.06 483 THR A CA 1
ATOM 3750 C C . THR A 1 483 ? 7.180 1.553 9.967 1.00 98.06 483 THR A C 1
ATOM 3752 O O . THR A 1 483 ? 6.709 1.230 11.052 1.00 98.06 483 THR A O 1
ATOM 3755 N N . ALA A 1 484 ? 8.297 2.280 9.866 1.00 97.31 484 ALA A N 1
ATOM 3756 C CA . ALA A 1 484 ? 9.089 2.669 11.033 1.00 97.31 484 ALA A CA 1
ATOM 3757 C C . ALA A 1 484 ? 8.288 3.522 12.039 1.00 97.31 484 ALA A C 1
ATOM 3759 O O . ALA A 1 484 ? 8.478 3.414 13.250 1.00 97.31 484 ALA A O 1
ATOM 3760 N N . THR A 1 485 ? 7.367 4.372 11.567 1.00 96.19 485 THR A N 1
ATOM 3761 C CA . THR A 1 485 ? 6.488 5.128 12.475 1.00 96.19 485 THR A CA 1
ATOM 3762 C C . THR A 1 485 ? 5.391 4.282 13.111 1.00 96.19 485 THR A C 1
ATOM 3764 O O . THR A 1 485 ? 5.040 4.549 14.258 1.00 96.19 485 THR A O 1
ATOM 3767 N N . VAL A 1 486 ? 4.887 3.252 12.422 1.00 98.25 486 VAL A N 1
ATOM 3768 C CA . VAL A 1 486 ? 3.954 2.274 13.005 1.00 98.25 486 VAL A CA 1
ATOM 3769 C C . VAL A 1 486 ? 4.663 1.431 14.062 1.00 98.25 486 VAL A C 1
ATOM 3771 O O . VAL A 1 486 ? 4.150 1.316 15.166 1.00 98.25 486 VAL A O 1
ATOM 3774 N N . GLU A 1 487 ? 5.877 0.946 13.794 1.00 97.56 487 GLU A N 1
ATOM 3775 C CA . GLU A 1 487 ? 6.706 0.232 14.783 1.00 97.56 487 GLU A CA 1
ATOM 3776 C C . GLU A 1 487 ? 6.984 1.093 16.025 1.00 97.56 487 GLU A C 1
ATOM 3778 O O . GLU A 1 487 ? 6.969 0.617 17.165 1.00 97.56 487 GLU A O 1
ATOM 3783 N N . LYS A 1 488 ? 7.196 2.400 15.829 1.00 96.19 488 LYS A N 1
ATOM 3784 C CA . LYS A 1 488 ? 7.307 3.344 16.944 1.00 96.19 488 LYS A CA 1
ATOM 3785 C C . LYS A 1 488 ? 6.000 3.445 17.737 1.00 96.19 488 LYS A C 1
ATOM 3787 O O . LYS A 1 488 ? 6.054 3.438 18.960 1.00 96.19 488 LYS A O 1
ATOM 3792 N N . ALA A 1 489 ? 4.850 3.534 17.069 1.00 97.50 489 ALA A N 1
ATOM 3793 C CA . ALA A 1 489 ? 3.548 3.584 17.734 1.00 97.50 489 ALA A CA 1
ATOM 3794 C C . ALA A 1 489 ? 3.241 2.292 18.513 1.00 97.50 489 ALA A C 1
ATOM 3796 O O . ALA A 1 489 ? 2.764 2.360 19.642 1.00 97.50 489 ALA A O 1
ATOM 3797 N N . GLU A 1 490 ? 3.574 1.132 17.943 1.00 97.31 490 GLU A N 1
ATOM 3798 C CA . GLU A 1 490 ? 3.447 -0.183 18.585 1.00 97.31 490 GLU A CA 1
ATOM 3799 C C . GLU A 1 490 ? 4.312 -0.306 19.841 1.00 97.31 490 GLU A C 1
ATOM 3801 O O . GLU A 1 490 ? 3.874 -0.854 20.848 1.00 97.31 490 GLU A O 1
ATOM 3806 N N . SER A 1 491 ? 5.545 0.201 19.793 1.00 96.06 491 SER A N 1
ATOM 3807 C CA . SER A 1 491 ? 6.481 0.103 20.918 1.00 96.06 491 SER A CA 1
ATOM 3808 C C . SER A 1 491 ? 6.246 1.156 22.000 1.00 96.06 491 SER A C 1
ATOM 3810 O O . SER A 1 491 ? 6.438 0.861 23.179 1.00 96.06 491 SER A O 1
ATOM 3812 N N . SER A 1 492 ? 5.844 2.377 21.635 1.00 96.56 492 SER A N 1
ATOM 3813 C CA . SER A 1 492 ? 5.601 3.447 22.606 1.00 96.56 492 SER A CA 1
ATOM 3814 C C . SER A 1 492 ? 4.221 3.369 23.248 1.00 96.56 492 SER A C 1
ATOM 3816 O O . SER A 1 492 ? 4.062 3.835 24.376 1.00 96.56 492 SER A O 1
ATOM 3818 N N . MET A 1 493 ? 3.229 2.805 22.544 1.00 94.88 493 MET A N 1
ATOM 3819 C CA . MET A 1 493 ? 1.821 2.795 22.957 1.00 94.88 493 MET A CA 1
ATOM 3820 C C . MET A 1 493 ? 1.298 4.204 23.295 1.00 94.88 493 MET A C 1
ATOM 3822 O O . MET A 1 493 ? 0.460 4.387 24.177 1.00 94.88 493 MET A O 1
ATOM 3826 N N . LEU A 1 494 ? 1.807 5.231 22.604 1.00 94.31 494 LEU A N 1
ATOM 3827 C CA . LEU A 1 494 ? 1.385 6.618 22.788 1.00 94.31 494 LEU A CA 1
ATOM 3828 C C . LEU A 1 494 ? 0.466 7.074 21.654 1.00 94.31 494 LEU A C 1
ATOM 3830 O O . LEU A 1 494 ? 0.804 6.970 20.474 1.00 94.31 494 LEU A O 1
ATOM 3834 N N . GLN A 1 495 ? -0.641 7.730 22.013 1.00 96.81 495 GLN A N 1
ATOM 3835 C CA . GLN A 1 495 ? -1.599 8.273 21.042 1.00 96.81 495 GLN A CA 1
ATOM 3836 C C . GLN A 1 495 ? -0.953 9.244 20.039 1.00 96.81 495 GLN A C 1
ATOM 3838 O O . GLN A 1 495 ? -1.332 9.296 18.870 1.00 96.81 495 GLN A O 1
ATOM 3843 N N . VAL A 1 496 ? 0.040 10.025 20.480 1.00 95.75 496 VAL A N 1
ATOM 3844 C CA . VAL A 1 496 ? 0.759 10.971 19.611 1.00 95.75 496 VAL A CA 1
ATOM 3845 C C . VAL A 1 496 ? 1.545 10.262 18.503 1.00 95.75 496 VAL A C 1
ATOM 3847 O O . VAL A 1 496 ? 1.608 10.769 17.379 1.00 95.75 496 VAL A O 1
ATOM 3850 N N . ASP A 1 497 ? 2.100 9.083 18.787 1.00 97.25 497 ASP A N 1
ATOM 3851 C CA . ASP A 1 497 ? 2.833 8.289 17.804 1.00 97.25 497 ASP A CA 1
ATOM 3852 C C . ASP A 1 497 ? 1.863 7.575 16.854 1.00 97.25 497 ASP A C 1
ATOM 3854 O O . ASP A 1 497 ? 2.097 7.607 15.647 1.00 97.25 497 ASP A O 1
ATOM 3858 N N . VAL A 1 498 ? 0.725 7.061 17.348 1.00 98.00 498 VAL A N 1
ATOM 3859 C CA . VAL A 1 498 ? -0.360 6.525 16.498 1.00 98.00 498 VAL A CA 1
ATOM 3860 C C . VAL A 1 498 ? -0.858 7.584 15.514 1.00 98.00 498 VAL A C 1
ATOM 3862 O O . VAL A 1 498 ? -0.918 7.330 14.312 1.00 98.00 498 VAL A O 1
ATOM 3865 N N . ASN A 1 499 ? -1.141 8.802 15.985 1.00 97.62 499 ASN A N 1
ATOM 3866 C CA . ASN A 1 499 ? -1.594 9.903 15.129 1.00 97.62 499 ASN A CA 1
ATOM 3867 C C . ASN A 1 499 ? -0.540 10.281 14.073 1.00 97.62 499 ASN A C 1
ATOM 3869 O O . ASN A 1 499 ? -0.871 10.567 12.920 1.00 97.62 499 ASN A O 1
ATOM 3873 N N . SER A 1 500 ? 0.739 10.277 14.463 1.00 96.38 500 SER A N 1
ATOM 3874 C CA . SER A 1 500 ? 1.856 10.566 13.558 1.00 96.38 500 SER A CA 1
ATOM 3875 C C . SER A 1 500 ? 2.018 9.484 12.489 1.00 96.38 500 SER A C 1
ATOM 3877 O O . SER A 1 500 ? 2.209 9.807 11.316 1.00 96.38 500 SER A O 1
ATOM 3879 N N . ALA A 1 501 ? 1.901 8.214 12.880 1.00 97.88 501 ALA A N 1
ATOM 3880 C CA . ALA A 1 501 ? 1.957 7.075 11.978 1.00 97.88 501 ALA A CA 1
ATOM 3881 C C . ALA A 1 501 ? 0.763 7.064 11.015 1.00 97.88 501 ALA A C 1
ATOM 3883 O O . ALA A 1 501 ? 0.966 6.976 9.806 1.00 97.88 501 ALA A O 1
ATOM 3884 N N . LYS A 1 502 ? -0.464 7.272 11.516 1.00 97.62 502 LYS A N 1
ATOM 3885 C CA . LYS A 1 502 ? -1.689 7.308 10.700 1.00 97.62 502 LYS A CA 1
ATOM 3886 C C . LYS A 1 502 ? -1.605 8.373 9.608 1.00 97.62 502 LYS A C 1
ATOM 3888 O O . LYS A 1 502 ? -1.859 8.079 8.450 1.00 97.62 502 LYS A O 1
ATOM 3893 N N . LYS A 1 503 ? -1.089 9.566 9.926 1.00 97.56 503 LYS A N 1
ATOM 3894 C CA . LYS A 1 503 ? -0.857 10.630 8.933 1.00 97.56 503 LYS A CA 1
ATOM 3895 C C . LYS A 1 503 ? 0.060 10.195 7.778 1.00 97.56 503 LYS A C 1
ATOM 3897 O O . LYS A 1 503 ? -0.175 10.579 6.630 1.00 97.56 503 LYS A O 1
ATOM 3902 N N . LEU A 1 504 ? 1.123 9.440 8.068 1.00 96.81 504 LEU A N 1
ATOM 3903 C CA . LEU A 1 504 ? 2.033 8.936 7.036 1.00 96.81 504 LEU A CA 1
ATOM 3904 C C . LEU A 1 504 ? 1.413 7.783 6.246 1.00 96.81 504 LEU A C 1
ATOM 3906 O O . LEU A 1 504 ? 1.523 7.784 5.024 1.00 96.81 504 LEU A O 1
ATOM 3910 N N . VAL A 1 505 ? 0.735 6.851 6.920 1.00 97.88 505 VAL A N 1
ATOM 3911 C CA . VAL A 1 505 ? 0.034 5.727 6.280 1.00 97.88 505 VAL A CA 1
ATOM 3912 C C . VAL A 1 505 ? -1.085 6.232 5.362 1.00 97.88 505 VAL A C 1
ATOM 3914 O O . VAL A 1 505 ? -1.183 5.790 4.221 1.00 97.88 505 VAL A O 1
ATOM 3917 N N . ASP A 1 506 ? -1.861 7.231 5.784 1.00 96.25 506 ASP A N 1
ATOM 3918 C CA . ASP A 1 506 ? -2.930 7.844 4.983 1.00 96.25 506 ASP A CA 1
ATOM 3919 C C . ASP A 1 506 ? -2.404 8.519 3.710 1.00 96.25 506 ASP A C 1
ATOM 3921 O O . ASP A 1 506 ? -3.102 8.563 2.695 1.00 96.25 506 ASP A O 1
ATOM 3925 N N . SER A 1 507 ? -1.156 9.000 3.749 1.00 95.94 507 SER A N 1
ATOM 3926 C CA . SER A 1 507 ? -0.473 9.618 2.607 1.00 95.94 507 SER A CA 1
ATOM 3927 C C . SER A 1 507 ? 0.038 8.596 1.580 1.00 95.94 507 SER A C 1
ATOM 3929 O O . SER A 1 507 ? 0.443 8.992 0.485 1.00 95.94 507 SER A O 1
ATOM 3931 N N . LEU A 1 508 ? 0.042 7.296 1.906 1.00 94.56 508 LEU A N 1
ATOM 3932 C CA . LEU A 1 508 ? 0.402 6.238 0.963 1.00 94.56 508 LEU A CA 1
ATOM 3933 C C . LEU A 1 508 ? -0.722 6.019 -0.068 1.00 94.56 508 LEU A C 1
ATOM 3935 O O . LEU A 1 508 ? -1.907 6.150 0.266 1.00 94.56 508 LEU A O 1
ATOM 3939 N N . PRO A 1 509 ? -0.386 5.649 -1.319 1.00 93.94 509 PRO A N 1
ATOM 3940 C CA . PRO A 1 509 ? -1.383 5.196 -2.283 1.00 93.94 509 PRO A CA 1
ATOM 3941 C C . PRO A 1 509 ? -2.026 3.877 -1.833 1.00 93.94 509 PRO A C 1
ATOM 3943 O O . PRO A 1 509 ? -1.443 3.121 -1.055 1.00 93.94 509 PRO A O 1
ATOM 3946 N N . GLU A 1 510 ? -3.219 3.588 -2.354 1.00 92.19 510 GLU A N 1
ATOM 3947 C CA . GLU A 1 510 ? -3.938 2.347 -2.051 1.00 92.19 510 GLU A CA 1
ATOM 3948 C C . GLU A 1 510 ? -3.131 1.120 -2.500 1.00 92.19 510 GLU A C 1
ATOM 3950 O O . GLU A 1 510 ? -2.870 0.917 -3.689 1.00 92.19 510 GLU A O 1
ATOM 3955 N N . CYS A 1 511 ? -2.701 0.325 -1.523 1.00 88.75 511 CYS A N 1
ATOM 3956 C CA . CYS A 1 511 ? -1.898 -0.880 -1.687 1.00 88.75 511 CYS A CA 1
ATOM 3957 C C . CYS A 1 511 ? -2.016 -1.758 -0.432 1.00 88.75 511 CYS A C 1
ATOM 3959 O O . CYS A 1 511 ? -2.467 -1.291 0.615 1.00 88.75 511 CYS A O 1
ATOM 3961 N N . ASN A 1 512 ? -1.573 -3.014 -0.529 1.00 93.62 512 ASN A N 1
ATOM 3962 C CA . ASN A 1 512 ? -1.648 -3.965 0.584 1.00 93.62 512 ASN A CA 1
ATOM 3963 C C . ASN A 1 512 ? -0.876 -3.475 1.821 1.00 93.62 512 ASN A C 1
ATOM 3965 O O . ASN A 1 512 ? -1.408 -3.560 2.921 1.00 93.62 512 ASN A O 1
ATOM 3969 N N . ASP A 1 513 ? 0.309 -2.872 1.646 1.00 96.06 513 ASP A N 1
ATOM 3970 C CA . ASP A 1 513 ? 1.107 -2.353 2.768 1.00 96.06 513 ASP A CA 1
ATOM 3971 C C . ASP A 1 513 ? 0.353 -1.272 3.559 1.00 96.06 513 ASP A C 1
ATOM 3973 O O . ASP A 1 513 ? 0.392 -1.257 4.787 1.00 96.06 513 ASP A O 1
ATOM 3977 N N . LYS A 1 514 ? -0.387 -0.382 2.880 1.00 96.31 514 LYS A N 1
ATOM 3978 C CA . LYS A 1 514 ? -1.225 0.627 3.548 1.00 96.31 514 LYS A CA 1
ATOM 3979 C C . LYS A 1 514 ? -2.322 -0.033 4.382 1.00 96.31 514 LYS A C 1
ATOM 3981 O O . LYS A 1 514 ? -2.558 0.381 5.516 1.00 96.31 514 LYS A O 1
ATOM 3986 N N . THR A 1 515 ? -2.991 -1.044 3.829 1.00 97.12 515 THR A N 1
ATOM 3987 C CA . THR A 1 515 ? -4.027 -1.806 4.537 1.00 97.12 515 THR A CA 1
ATOM 3988 C C . THR A 1 515 ? -3.453 -2.510 5.767 1.00 97.12 515 THR A C 1
ATOM 3990 O O . THR A 1 515 ? -4.010 -2.376 6.854 1.00 97.12 515 THR A O 1
ATOM 3993 N N . ASP A 1 516 ? -2.311 -3.183 5.630 1.00 97.31 516 ASP A N 1
ATOM 3994 C CA . ASP A 1 516 ? -1.662 -3.914 6.723 1.00 97.31 516 ASP A CA 1
ATOM 3995 C C . ASP A 1 516 ? -1.179 -2.975 7.838 1.00 97.31 516 ASP A C 1
ATOM 3997 O O . ASP A 1 516 ? -1.394 -3.247 9.021 1.00 97.31 516 ASP A O 1
ATOM 4001 N N . LEU A 1 517 ? -0.580 -1.835 7.479 1.00 98.06 517 LEU A N 1
ATOM 4002 C CA . LEU A 1 517 ? -0.150 -0.816 8.440 1.00 98.06 517 LEU A CA 1
ATOM 4003 C C . LEU A 1 517 ? -1.335 -0.173 9.175 1.00 98.06 517 LEU A C 1
ATOM 4005 O O . LEU A 1 517 ? -1.235 0.081 10.374 1.00 98.06 517 LEU A O 1
ATOM 4009 N N . ASN A 1 518 ? -2.462 0.056 8.495 1.00 97.56 518 ASN A N 1
ATOM 4010 C CA . ASN A 1 518 ? -3.681 0.544 9.143 1.00 97.56 518 ASN A CA 1
ATOM 4011 C C . ASN A 1 518 ? -4.259 -0.479 10.123 1.00 97.56 518 ASN A C 1
ATOM 4013 O O . ASN A 1 518 ? -4.574 -0.109 11.249 1.00 97.56 518 ASN A O 1
ATOM 4017 N N . ASN A 1 519 ? -4.321 -1.759 9.743 1.00 97.81 519 ASN A N 1
ATOM 4018 C CA . ASN A 1 519 ? -4.776 -2.821 10.642 1.00 97.81 519 ASN A CA 1
ATOM 4019 C C . ASN A 1 519 ? -3.906 -2.897 11.906 1.00 97.81 519 ASN A C 1
ATOM 4021 O O . ASN A 1 519 ? -4.428 -2.980 13.015 1.00 97.81 519 ASN A O 1
ATOM 4025 N N . ARG A 1 520 ? -2.577 -2.809 11.751 1.00 98.50 520 ARG A N 1
ATOM 4026 C CA . ARG A 1 520 ? -1.636 -2.745 12.881 1.00 98.50 520 ARG A CA 1
ATOM 4027 C C . ARG A 1 520 ? -1.911 -1.538 13.782 1.00 98.50 520 ARG A C 1
ATOM 4029 O O . ARG A 1 520 ? -2.000 -1.699 14.995 1.00 98.50 520 ARG A O 1
ATOM 4036 N N . LEU A 1 521 ? -2.104 -0.348 13.207 1.00 98.06 521 LEU A N 1
ATOM 4037 C CA . LEU A 1 521 ? -2.437 0.859 13.974 1.00 98.06 521 LEU A CA 1
ATOM 4038 C C . LEU A 1 521 ? -3.783 0.763 14.697 1.00 98.06 521 LEU A C 1
ATOM 4040 O O . LEU A 1 521 ? -3.895 1.266 15.812 1.00 98.06 521 LEU A O 1
ATOM 4044 N N . ASP A 1 522 ? -4.785 0.124 14.098 1.00 97.88 522 ASP A N 1
ATOM 4045 C CA . ASP A 1 522 ? -6.095 -0.057 14.723 1.00 97.88 522 ASP A CA 1
ATOM 4046 C C . ASP A 1 522 ? -6.011 -1.006 15.934 1.00 97.88 522 ASP A C 1
ATOM 4048 O O . ASP A 1 522 ? -6.652 -0.757 16.955 1.00 97.88 522 ASP A O 1
ATOM 4052 N N . GLU A 1 523 ? -5.176 -2.049 15.877 1.00 97.50 523 GLU A N 1
ATOM 4053 C CA . GLU A 1 523 ? -4.900 -2.906 17.040 1.00 97.50 523 GLU A CA 1
ATOM 4054 C C . GLU A 1 523 ? -4.139 -2.159 18.147 1.00 97.50 523 GLU A C 1
ATOM 4056 O O . GLU A 1 523 ? -4.503 -2.262 19.322 1.00 97.50 523 GLU A O 1
ATOM 4061 N N . VAL A 1 524 ? -3.141 -1.339 17.793 1.00 97.62 524 VAL A N 1
ATOM 4062 C CA . VAL A 1 524 ? -2.454 -0.463 18.763 1.00 97.62 524 VAL A CA 1
ATOM 4063 C C . VAL A 1 524 ? -3.442 0.508 19.411 1.00 97.62 524 VAL A C 1
ATOM 4065 O O . VAL A 1 524 ? -3.422 0.688 20.628 1.00 97.62 524 VAL A O 1
ATOM 4068 N N . GLN A 1 525 ? -4.346 1.098 18.627 1.00 98.06 525 GLN A N 1
ATOM 4069 C CA . GLN A 1 525 ? -5.366 2.011 19.137 1.00 98.06 525 GLN A CA 1
ATOM 4070 C C . GLN A 1 525 ? -6.291 1.319 20.144 1.00 98.06 525 GLN A C 1
ATOM 4072 O O . GLN A 1 525 ? -6.512 1.850 21.231 1.00 98.06 525 GLN A O 1
ATOM 4077 N N . LYS A 1 526 ? -6.776 0.109 19.832 1.00 96.56 526 LYS A N 1
ATOM 4078 C CA . LYS A 1 526 ? -7.597 -0.683 20.762 1.00 96.56 526 LYS A CA 1
ATOM 4079 C C . LYS A 1 526 ? -6.874 -0.947 22.080 1.00 96.56 526 LYS A C 1
ATOM 4081 O O . LYS A 1 526 ? -7.492 -0.855 23.139 1.00 96.56 526 LYS A O 1
ATOM 4086 N N . ALA A 1 527 ? -5.579 -1.261 22.029 1.00 95.81 527 ALA A N 1
ATOM 4087 C CA . ALA A 1 527 ? -4.782 -1.496 23.229 1.00 95.81 527 ALA A CA 1
ATOM 4088 C C . ALA A 1 527 ? -4.643 -0.226 24.090 1.00 95.81 527 ALA A C 1
ATOM 4090 O O . ALA A 1 527 ? -4.812 -0.288 25.309 1.00 95.81 527 ALA A O 1
ATOM 4091 N N . ILE A 1 528 ? -4.401 0.932 23.466 1.00 96.06 528 ILE A N 1
ATOM 4092 C CA . ILE A 1 528 ? -4.341 2.232 24.154 1.00 96.06 528 ILE A CA 1
ATOM 4093 C C . ILE A 1 528 ? -5.691 2.577 24.793 1.00 96.06 528 ILE A C 1
ATOM 4095 O O . ILE A 1 528 ? -5.745 2.975 25.959 1.00 96.06 528 ILE A O 1
ATOM 4099 N N . ASP A 1 529 ? -6.788 2.407 24.057 1.00 95.50 529 ASP A N 1
ATOM 4100 C CA . ASP A 1 529 ? -8.137 2.704 24.544 1.00 95.50 529 ASP A CA 1
ATOM 4101 C C . ASP A 1 529 ? -8.518 1.807 25.726 1.00 95.50 529 ASP A C 1
ATOM 4103 O O . ASP A 1 529 ? -9.059 2.294 26.724 1.00 95.50 529 ASP A O 1
ATOM 4107 N N . LEU A 1 530 ? -8.165 0.519 25.658 1.00 94.94 530 LEU A N 1
ATOM 4108 C CA . LEU A 1 530 ? -8.342 -0.422 26.759 1.00 94.94 530 LEU A CA 1
ATOM 4109 C C . LEU A 1 530 ? -7.536 0.002 27.992 1.00 94.94 530 LEU A C 1
ATOM 4111 O O . LEU A 1 530 ? -8.088 0.051 29.090 1.00 94.94 530 LEU A O 1
ATOM 4115 N N . GLN A 1 531 ? -6.263 0.368 27.825 1.00 95.06 531 GLN A N 1
ATOM 4116 C CA . GLN A 1 531 ? -5.432 0.818 28.942 1.00 95.06 531 GLN A CA 1
ATOM 4117 C C . GLN A 1 531 ? -5.985 2.098 29.583 1.00 95.06 531 GLN A C 1
ATOM 4119 O O . GLN A 1 531 ? -6.008 2.226 30.807 1.00 95.06 531 GLN A O 1
ATOM 4124 N N . ASN A 1 532 ? -6.483 3.037 28.777 1.00 95.06 532 ASN A N 1
ATOM 4125 C CA . ASN A 1 532 ? -7.130 4.249 29.275 1.00 95.06 532 ASN A CA 1
ATOM 4126 C C . ASN A 1 532 ? -8.425 3.939 30.037 1.00 95.06 532 ASN A C 1
ATOM 4128 O O . ASN A 1 532 ? -8.682 4.551 31.077 1.00 95.06 532 ASN A O 1
ATOM 4132 N N . ALA A 1 533 ? -9.232 2.992 29.552 1.00 96.12 533 ALA A N 1
ATOM 4133 C CA . ALA A 1 533 ? -10.427 2.534 30.251 1.00 96.12 533 ALA A CA 1
ATOM 4134 C C . ALA A 1 533 ? -10.072 1.896 31.604 1.00 96.12 533 ALA A C 1
ATOM 4136 O O . ALA A 1 533 ? -10.675 2.257 32.615 1.00 96.12 533 ALA A O 1
ATOM 4137 N N . ILE A 1 534 ? -9.044 1.039 31.642 1.00 96.69 534 ILE A N 1
ATOM 4138 C CA . ILE A 1 534 ? -8.515 0.441 32.877 1.00 96.69 534 ILE A CA 1
ATOM 4139 C C . ILE A 1 534 ? -8.057 1.537 33.844 1.00 96.69 534 ILE A C 1
ATOM 4141 O O . ILE A 1 534 ? -8.479 1.543 34.994 1.00 96.69 534 ILE A O 1
ATOM 4145 N N . ASN A 1 535 ? -7.266 2.514 33.389 1.00 96.31 535 ASN A N 1
ATOM 4146 C CA . ASN A 1 535 ? -6.779 3.604 34.241 1.00 96.31 535 ASN A CA 1
ATOM 4147 C C . ASN A 1 535 ? -7.929 4.430 34.843 1.00 96.31 535 ASN A C 1
ATOM 4149 O O . ASN A 1 535 ? -7.893 4.777 36.023 1.00 96.31 535 ASN A O 1
ATOM 4153 N N . ARG A 1 536 ? -8.973 4.724 34.055 1.00 96.81 536 ARG A N 1
ATOM 4154 C CA . ARG A 1 536 ? -10.171 5.436 34.533 1.00 96.81 536 ARG A CA 1
ATOM 4155 C C . ARG A 1 536 ? -10.959 4.616 35.551 1.00 96.81 536 ARG A C 1
ATOM 4157 O O . ARG A 1 536 ? -11.411 5.180 36.544 1.00 96.81 536 ARG A O 1
ATOM 4164 N N . ALA A 1 537 ? -11.127 3.318 35.306 1.00 97.94 537 ALA A N 1
ATOM 4165 C CA . ALA A 1 537 ? -11.794 2.415 36.235 1.00 97.94 537 ALA A CA 1
ATOM 4166 C C . ALA A 1 537 ? -11.007 2.303 37.550 1.00 97.94 537 ALA A C 1
ATOM 4168 O O . ALA A 1 537 ? -11.586 2.491 38.613 1.00 97.94 537 ALA A O 1
ATOM 4169 N N . THR A 1 538 ? -9.685 2.115 37.486 1.00 98.00 538 THR A N 1
ATOM 4170 C CA . THR A 1 538 ? -8.799 2.084 38.659 1.00 98.00 538 THR A CA 1
ATOM 4171 C C . THR A 1 538 ? -8.892 3.368 39.476 1.00 98.00 538 THR A C 1
ATOM 4173 O O . THR A 1 538 ? -9.109 3.292 40.680 1.00 98.00 538 THR A O 1
ATOM 4176 N N . ALA A 1 539 ? -8.820 4.541 38.840 1.00 97.44 539 ALA A N 1
ATOM 4177 C CA . ALA A 1 539 ? -8.947 5.820 39.541 1.00 97.44 539 ALA A CA 1
ATOM 4178 C C . ALA A 1 539 ? -10.324 5.994 40.211 1.00 97.44 539 ALA A C 1
ATOM 4180 O O . ALA A 1 539 ? -10.425 6.572 41.291 1.00 97.44 539 ALA A O 1
ATOM 4181 N N . ALA A 1 540 ? -11.396 5.485 39.594 1.00 97.69 540 ALA A N 1
ATOM 4182 C CA . ALA A 1 540 ? -12.722 5.491 40.206 1.00 97.69 540 ALA A CA 1
ATOM 4183 C C . ALA A 1 540 ? -12.808 4.540 41.412 1.00 97.69 540 ALA A C 1
ATOM 4185 O O . ALA A 1 540 ? -13.417 4.903 42.415 1.00 97.69 540 ALA A O 1
ATOM 4186 N N . VAL A 1 541 ? -12.166 3.366 41.347 1.00 98.25 541 VAL A N 1
ATOM 4187 C CA . VAL A 1 541 ? -12.051 2.444 42.490 1.00 98.25 541 VAL A CA 1
ATOM 4188 C C . VAL A 1 541 ? -11.241 3.073 43.622 1.00 98.25 541 VAL A C 1
ATOM 4190 O O . VAL A 1 541 ? -11.701 3.060 44.755 1.00 98.25 541 VAL A O 1
ATOM 4193 N N . GLU A 1 542 ? -10.098 3.697 43.332 1.00 97.69 542 GLU A N 1
ATOM 4194 C CA . GLU A 1 542 ? -9.296 4.421 44.332 1.00 97.69 542 GLU A CA 1
ATOM 4195 C C . GLU A 1 542 ? -10.095 5.557 44.987 1.00 97.69 542 GLU A C 1
ATOM 4197 O O . GLU A 1 542 ? -10.037 5.758 46.202 1.00 97.69 542 GLU A O 1
ATOM 4202 N N . LYS A 1 543 ? -10.905 6.280 44.202 1.00 97.38 543 LYS A N 1
ATOM 4203 C CA . LYS A 1 543 ? -11.819 7.293 44.739 1.00 97.38 543 LYS A CA 1
ATOM 4204 C C . LYS A 1 543 ? -12.862 6.668 45.674 1.00 97.38 543 LYS A C 1
ATOM 4206 O O . LYS A 1 543 ? -13.071 7.197 46.765 1.00 97.38 543 LYS A O 1
ATOM 4211 N N . ALA A 1 544 ? -13.484 5.556 45.282 1.00 97.44 544 ALA A N 1
ATOM 4212 C CA . ALA A 1 544 ? -14.448 4.837 46.115 1.00 97.44 544 ALA A CA 1
ATOM 4213 C C . ALA A 1 544 ? -13.813 4.325 47.420 1.00 97.44 544 ALA A C 1
ATOM 4215 O O . ALA A 1 544 ? -14.393 4.501 48.486 1.00 97.44 544 ALA A O 1
ATOM 4216 N N . GLU A 1 545 ? -12.597 3.778 47.351 1.00 96.94 545 GLU A N 1
ATOM 4217 C CA . GLU A 1 545 ? -11.817 3.341 48.517 1.00 96.94 545 GLU A CA 1
ATOM 4218 C C . GLU A 1 545 ? -11.511 4.491 49.480 1.00 96.94 545 GLU A C 1
ATOM 4220 O O . GLU A 1 545 ? -11.573 4.308 50.688 1.00 96.94 545 GLU A O 1
ATOM 4225 N N . SER A 1 546 ? -11.180 5.676 48.961 1.00 95.94 546 SER A N 1
ATOM 4226 C CA . SER A 1 546 ? -10.828 6.831 49.800 1.00 95.94 546 SER A CA 1
ATOM 4227 C C . SER A 1 546 ? -12.027 7.569 50.400 1.00 95.94 546 SER A C 1
ATOM 4229 O O . SER A 1 546 ? -11.899 8.186 51.456 1.00 95.94 546 SER A O 1
ATOM 4231 N N . SER A 1 547 ? -13.166 7.568 49.703 1.00 96.38 547 SER A N 1
ATOM 4232 C CA . SER A 1 547 ? -14.368 8.306 50.105 1.00 96.38 547 SER A CA 1
ATOM 4233 C C . SER A 1 547 ? -15.310 7.471 50.961 1.00 96.38 547 SER A C 1
ATOM 4235 O O . SER A 1 547 ? -16.046 8.042 51.762 1.00 96.38 547 SER A O 1
ATOM 4237 N N . GLU A 1 548 ? -15.305 6.148 50.765 1.00 94.38 548 GLU A N 1
ATOM 4238 C CA . GLU A 1 548 ? -16.251 5.211 51.374 1.00 94.38 548 GLU A CA 1
ATOM 4239 C C . GLU A 1 548 ? -17.718 5.633 51.138 1.00 94.38 548 GLU A C 1
ATOM 4241 O O . GLU A 1 548 ? -18.587 5.464 51.990 1.00 94.38 548 GLU A O 1
ATOM 4246 N N . LEU A 1 549 ? -18.010 6.209 49.963 1.00 92.62 549 LEU A N 1
ATOM 4247 C CA . LEU A 1 549 ? -19.357 6.631 49.574 1.00 92.62 549 LEU A CA 1
ATOM 4248 C C . LEU A 1 549 ? -19.992 5.648 48.588 1.00 92.62 549 LEU A C 1
ATOM 4250 O O . LEU A 1 549 ? -19.388 5.271 47.581 1.00 92.62 549 LEU A O 1
ATOM 4254 N N . GLN A 1 550 ? -21.268 5.316 48.813 1.00 92.38 550 GLN A N 1
ATOM 4255 C CA . GLN A 1 550 ? -22.023 4.416 47.934 1.00 92.38 550 GLN A CA 1
ATOM 4256 C C . GLN A 1 550 ? -22.112 4.938 46.491 1.00 92.38 550 GLN A C 1
ATOM 4258 O O . GLN A 1 550 ? -22.048 4.165 45.537 1.00 92.38 550 GLN A O 1
ATOM 4263 N N . GLU A 1 551 ? -22.239 6.254 46.314 1.00 93.44 551 GLU A N 1
ATOM 4264 C CA . GLU A 1 551 ? -22.296 6.884 44.991 1.00 93.44 551 GLU A CA 1
ATOM 4265 C C . GLU A 1 551 ? -20.997 6.679 44.191 1.00 93.44 551 GLU A C 1
ATOM 4267 O O . GLU A 1 551 ? -21.039 6.388 42.990 1.00 93.44 551 GLU A O 1
ATOM 4272 N N . ASP A 1 552 ? -19.843 6.764 44.858 1.00 96.81 552 ASP A N 1
ATOM 4273 C CA . ASP A 1 552 ? -18.541 6.542 44.231 1.00 96.81 552 ASP A CA 1
ATOM 4274 C C . ASP A 1 552 ? -18.327 5.054 43.913 1.00 96.81 552 ASP A C 1
ATOM 4276 O O . ASP A 1 552 ? -17.840 4.737 42.825 1.00 96.81 552 ASP A O 1
ATOM 4280 N N . VAL A 1 553 ? -18.786 4.136 44.776 1.00 96.06 553 VAL A N 1
ATOM 4281 C CA . VAL A 1 553 ? -18.811 2.689 44.478 1.00 96.06 553 VAL A CA 1
ATOM 4282 C C . VAL A 1 553 ? -19.673 2.392 43.249 1.00 96.06 553 VAL A C 1
ATOM 4284 O O . VAL A 1 553 ? -19.234 1.675 42.349 1.00 96.06 553 VAL A O 1
ATOM 4287 N N . ASN A 1 554 ? -20.873 2.972 43.156 1.00 94.25 554 ASN A N 1
ATOM 4288 C CA . ASN A 1 554 ? -21.774 2.780 42.014 1.00 94.25 554 ASN A CA 1
ATOM 4289 C C . ASN A 1 554 ? -21.163 3.323 40.708 1.00 94.25 554 ASN A C 1
ATOM 4291 O O . ASN A 1 554 ? -21.225 2.674 39.655 1.00 94.25 554 ASN A O 1
ATOM 4295 N N . SER A 1 555 ? -20.526 4.494 40.779 1.00 95.94 555 SER A N 1
ATOM 4296 C CA . SER A 1 555 ? -19.819 5.108 39.650 1.00 95.94 555 SER A CA 1
ATOM 4297 C C . SER A 1 555 ? -18.631 4.254 39.196 1.00 95.94 555 SER A C 1
ATOM 4299 O O . SER A 1 555 ? -18.458 4.011 37.998 1.00 95.94 555 SER A O 1
ATOM 4301 N N . ALA A 1 556 ? -17.845 3.736 40.143 1.00 97.62 556 ALA A N 1
ATOM 4302 C CA . ALA A 1 556 ? -16.724 2.848 39.866 1.00 97.62 556 ALA A CA 1
ATOM 4303 C C . ALA A 1 556 ? -17.185 1.506 39.279 1.00 97.62 556 ALA A C 1
ATOM 4305 O O . ALA A 1 556 ? -16.663 1.102 38.242 1.00 97.62 556 ALA A O 1
ATOM 4306 N N . ARG A 1 557 ? -18.217 0.860 39.847 1.00 95.69 557 ARG A N 1
ATOM 4307 C CA . ARG A 1 557 ? -18.812 -0.378 39.299 1.00 95.69 557 ARG A CA 1
ATOM 4308 C C . ARG A 1 557 ? -19.263 -0.196 37.858 1.00 95.69 557 ARG A C 1
ATOM 4310 O O . ARG A 1 557 ? -19.029 -1.071 37.030 1.00 95.69 557 ARG A O 1
ATOM 4317 N N . THR A 1 558 ? -19.876 0.942 37.538 1.00 96.38 558 THR A N 1
ATOM 4318 C CA . THR A 1 558 ? -20.303 1.247 36.165 1.00 96.38 558 THR A CA 1
ATOM 4319 C C . THR A 1 558 ? -19.115 1.231 35.203 1.00 96.38 558 THR A C 1
ATOM 4321 O O . THR A 1 558 ? -19.200 0.617 34.143 1.00 96.38 558 THR A O 1
ATOM 4324 N N . LEU A 1 559 ? -17.991 1.848 35.579 1.00 97.56 559 LEU A N 1
ATOM 4325 C CA . LEU A 1 559 ? -16.775 1.869 34.759 1.00 97.56 559 LEU A CA 1
ATOM 4326 C C . LEU A 1 559 ? -16.060 0.513 34.709 1.00 97.56 559 LEU A C 1
ATOM 4328 O O . LEU A 1 559 ? -15.558 0.134 33.659 1.00 97.56 559 LEU A O 1
ATOM 4332 N N . VAL A 1 560 ? -16.017 -0.235 35.811 1.00 97.56 560 VAL A N 1
ATOM 4333 C CA . VAL A 1 560 ? -15.397 -1.570 35.839 1.00 97.56 560 VAL A CA 1
ATOM 4334 C C . VAL A 1 560 ? -16.207 -2.560 34.994 1.00 97.56 560 VAL A C 1
ATOM 4336 O O . VAL A 1 560 ? -15.636 -3.370 34.267 1.00 97.56 560 VAL A O 1
ATOM 4339 N N . ASN A 1 561 ? -17.538 -2.466 35.006 1.00 94.69 561 ASN A N 1
ATOM 4340 C CA . ASN A 1 561 ? -18.407 -3.363 34.242 1.00 94.69 561 ASN A CA 1
ATOM 4341 C C . ASN A 1 561 ? -18.322 -3.170 32.721 1.00 94.69 561 ASN A C 1
ATOM 4343 O O . ASN A 1 561 ? -18.617 -4.119 31.992 1.00 94.69 561 ASN A O 1
ATOM 4347 N N . THR A 1 562 ? -17.893 -1.996 32.238 1.00 96.25 562 THR A N 1
ATOM 4348 C CA . THR A 1 562 ? -17.644 -1.763 30.803 1.00 96.25 562 THR A CA 1
ATOM 4349 C C . THR A 1 562 ? -16.304 -2.318 30.327 1.00 96.25 562 THR A C 1
ATOM 4351 O O . THR A 1 562 ? -16.102 -2.432 29.117 1.00 96.25 562 THR A O 1
ATOM 4354 N N . LEU A 1 563 ? -15.400 -2.694 31.240 1.00 96.00 563 LEU A N 1
ATOM 4355 C CA . LEU A 1 563 ? -14.154 -3.355 30.870 1.00 96.00 563 LEU A CA 1
ATOM 4356 C C . LEU A 1 563 ? -14.431 -4.756 30.292 1.00 96.00 563 LEU A C 1
ATOM 4358 O O . LEU A 1 563 ? -15.361 -5.443 30.745 1.00 96.00 563 LEU A O 1
ATOM 4362 N N . PRO A 1 564 ? -13.611 -5.214 29.327 1.00 94.69 564 PRO A N 1
ATOM 4363 C CA . PRO A 1 564 ? -13.607 -6.605 28.892 1.00 94.69 564 PRO A CA 1
ATOM 4364 C C . PRO A 1 564 ? -13.358 -7.564 30.059 1.00 94.69 564 PRO A C 1
ATOM 4366 O O . PRO A 1 564 ? -12.665 -7.224 31.022 1.00 94.69 564 PRO A O 1
ATOM 4369 N N . ASP A 1 565 ? -13.908 -8.773 29.967 1.00 93.25 565 ASP A N 1
ATOM 4370 C CA . ASP A 1 565 ? -13.692 -9.796 30.988 1.00 93.25 565 ASP A CA 1
ATOM 4371 C C . ASP A 1 565 ? -12.214 -10.193 31.041 1.00 93.25 565 ASP A C 1
ATOM 4373 O O . ASP A 1 565 ? -11.591 -10.520 30.030 1.00 93.25 565 ASP A O 1
ATOM 4377 N N . GLY A 1 566 ? -11.644 -10.137 32.242 1.00 93.94 566 GLY A N 1
ATOM 4378 C CA . GLY A 1 566 ? -10.214 -10.294 32.452 1.00 93.94 566 GLY A CA 1
ATOM 4379 C C . GLY A 1 566 ? -9.830 -10.159 33.918 1.00 93.94 566 GLY A C 1
ATOM 4380 O O . GLY A 1 566 ? -10.683 -9.992 34.802 1.00 93.94 566 GLY A O 1
ATOM 4381 N N . LYS A 1 567 ? -8.523 -10.239 34.176 1.00 93.88 567 LYS A N 1
ATOM 4382 C CA . LYS A 1 567 ? -7.980 -10.183 35.533 1.00 93.88 567 LYS A CA 1
ATOM 4383 C C . LYS A 1 567 ? -8.253 -8.824 36.179 1.00 93.88 567 LYS A C 1
ATOM 4385 O O . LYS A 1 567 ? -8.740 -8.784 37.300 1.00 93.88 567 LYS A O 1
ATOM 4390 N N . GLU A 1 568 ? -8.023 -7.733 35.455 1.00 95.12 568 GLU A N 1
ATOM 4391 C CA . GLU A 1 568 ? -8.183 -6.361 35.943 1.00 95.12 568 GLU A CA 1
ATOM 4392 C C . GLU A 1 568 ? -9.623 -6.086 36.381 1.00 95.12 568 GLU A C 1
ATOM 4394 O O . GLU A 1 568 ? -9.849 -5.593 37.481 1.00 95.12 568 GLU A O 1
ATOM 4399 N N . LYS A 1 569 ? -10.613 -6.469 35.563 1.00 96.75 569 LYS A N 1
ATOM 4400 C CA . LYS A 1 569 ? -12.036 -6.336 35.907 1.00 96.75 569 LYS A CA 1
ATOM 4401 C C . LYS A 1 569 ? -12.390 -7.114 37.175 1.00 96.75 569 LYS A C 1
ATOM 4403 O O . LYS A 1 569 ? -13.106 -6.604 38.032 1.00 96.75 569 LYS A O 1
ATOM 4408 N N . THR A 1 570 ? -11.878 -8.337 37.295 1.00 95.56 570 THR A N 1
ATOM 4409 C CA . THR A 1 570 ? -12.116 -9.205 38.457 1.00 95.56 570 THR A CA 1
ATOM 4410 C C . THR A 1 570 ? -11.493 -8.615 39.723 1.00 95.56 570 THR A C 1
ATOM 4412 O O . THR A 1 570 ? -12.171 -8.498 40.741 1.00 95.56 570 THR A O 1
ATOM 4415 N N . ASP A 1 571 ? -10.232 -8.184 39.648 1.00 96.88 571 ASP A N 1
ATOM 4416 C CA . ASP A 1 571 ? -9.505 -7.585 40.769 1.00 96.88 571 ASP A CA 1
ATOM 4417 C C . ASP A 1 571 ? -10.155 -6.266 41.227 1.00 96.88 571 ASP A C 1
ATOM 4419 O O . ASP A 1 571 ? -10.308 -6.032 42.426 1.00 96.88 571 ASP A O 1
ATOM 4423 N N . LEU A 1 572 ? -10.554 -5.400 40.284 1.00 98.00 572 LEU A N 1
ATOM 4424 C CA . LEU A 1 572 ? -11.209 -4.123 40.586 1.00 98.00 572 LEU A CA 1
ATOM 4425 C C . LEU A 1 572 ? -12.601 -4.324 41.196 1.00 98.00 572 LEU A C 1
ATOM 4427 O O . LEU A 1 572 ? -12.943 -3.630 42.151 1.00 98.00 572 LEU A O 1
ATOM 4431 N N . ASN A 1 573 ? -13.384 -5.293 40.709 1.00 94.94 573 ASN A N 1
ATOM 4432 C CA . ASN A 1 573 ? -14.665 -5.641 41.330 1.00 94.94 573 ASN A CA 1
ATOM 4433 C C . ASN A 1 573 ? -14.476 -6.185 42.748 1.00 94.94 573 ASN A C 1
ATOM 4435 O O . ASN A 1 573 ? -15.175 -5.747 43.652 1.00 94.94 573 ASN A O 1
ATOM 4439 N N . HIS A 1 574 ? -13.482 -7.045 42.972 1.00 93.88 574 HIS A N 1
ATOM 4440 C CA . HIS A 1 574 ? -13.175 -7.544 44.312 1.00 93.88 574 HIS A CA 1
ATOM 4441 C C . HIS A 1 574 ? -12.778 -6.412 45.276 1.00 93.88 574 HIS A C 1
ATOM 4443 O O . HIS A 1 574 ? -13.212 -6.390 46.426 1.00 93.88 574 HIS A O 1
ATOM 4449 N N . ARG A 1 575 ? -11.983 -5.434 44.816 1.00 97.38 575 ARG A N 1
ATOM 4450 C CA . ARG A 1 575 ? -11.680 -4.222 45.599 1.00 97.38 575 ARG A CA 1
ATOM 4451 C C . ARG A 1 575 ? -12.953 -3.444 45.945 1.00 97.38 575 ARG A C 1
ATOM 4453 O O . ARG A 1 575 ? -13.131 -3.065 47.098 1.00 97.38 575 ARG A O 1
ATOM 4460 N N . LEU A 1 576 ? -13.867 -3.269 44.988 1.00 95.81 576 LEU A N 1
ATOM 4461 C CA . LEU A 1 576 ? -15.158 -2.618 45.232 1.00 95.81 576 LEU A CA 1
ATOM 4462 C C . LEU A 1 576 ? -16.064 -3.409 46.182 1.00 95.81 576 LEU A C 1
ATOM 4464 O O . LEU A 1 576 ? -16.762 -2.789 46.976 1.00 95.81 576 LEU A O 1
ATOM 4468 N N . ASP A 1 577 ? -16.046 -4.742 46.145 1.00 93.06 577 ASP A N 1
ATOM 4469 C CA . ASP A 1 577 ? -16.791 -5.589 47.085 1.00 93.06 577 ASP A CA 1
ATOM 4470 C C . ASP A 1 577 ? -16.289 -5.396 48.527 1.00 93.06 577 ASP A C 1
ATOM 4472 O O . ASP A 1 577 ? -17.090 -5.314 49.459 1.00 93.06 577 ASP A O 1
ATOM 4476 N N . ILE A 1 578 ? -14.972 -5.236 48.712 1.00 93.06 578 ILE A N 1
ATOM 4477 C CA . ILE A 1 578 ? -14.380 -4.907 50.017 1.00 93.06 578 ILE A CA 1
ATOM 4478 C C . ILE A 1 578 ? -14.837 -3.522 50.489 1.00 93.06 578 ILE A C 1
ATOM 4480 O O . ILE A 1 578 ? -15.275 -3.386 51.631 1.00 93.06 578 ILE A O 1
ATOM 4484 N N . VAL A 1 579 ? -14.774 -2.497 49.630 1.00 95.19 579 VAL A N 1
ATOM 4485 C CA . VAL A 1 579 ? -15.254 -1.144 49.979 1.00 95.19 579 VAL A CA 1
ATOM 4486 C C . VAL A 1 579 ? -16.740 -1.175 50.330 1.00 95.19 579 VAL A C 1
ATOM 4488 O O . VAL A 1 579 ? -17.152 -0.601 51.334 1.00 95.19 579 VAL A O 1
ATOM 4491 N N . GLN A 1 580 ? -17.542 -1.904 49.554 1.00 94.75 580 GLN A N 1
ATOM 4492 C CA . GLN A 1 580 ? -18.967 -2.085 49.810 1.00 94.75 580 GLN A CA 1
ATOM 4493 C C . GLN A 1 580 ? -19.217 -2.699 51.195 1.00 94.75 580 GLN A C 1
ATOM 4495 O O . GLN A 1 580 ? -20.112 -2.257 51.916 1.00 94.75 580 GLN A O 1
ATOM 4500 N N . GLN A 1 581 ? -18.400 -3.676 51.597 1.00 92.44 581 GLN A N 1
ATOM 4501 C CA . GLN A 1 581 ? -18.470 -4.279 52.925 1.00 92.44 581 GLN A CA 1
ATOM 4502 C C . GLN A 1 581 ? -18.086 -3.294 54.042 1.00 92.44 581 GLN A C 1
ATOM 4504 O O . GLN A 1 581 ? -18.713 -3.308 55.101 1.00 92.44 581 GLN A O 1
ATOM 4509 N N . ILE A 1 582 ? -17.091 -2.426 53.821 1.00 93.31 582 ILE A N 1
ATOM 4510 C CA . ILE A 1 582 ? -16.711 -1.369 54.775 1.00 93.31 582 ILE A CA 1
ATOM 4511 C C . ILE A 1 582 ? -17.880 -0.401 54.992 1.00 93.31 582 ILE A C 1
ATOM 4513 O O . ILE A 1 582 ? -18.251 -0.150 56.137 1.00 93.31 582 ILE A O 1
ATOM 4517 N N . ILE A 1 583 ? -18.520 0.063 53.914 1.00 93.69 583 ILE A N 1
ATOM 4518 C CA . ILE A 1 583 ? -19.686 0.960 53.977 1.00 93.69 583 ILE A CA 1
ATOM 4519 C C . ILE A 1 583 ? -20.825 0.329 54.788 1.00 93.69 583 ILE A C 1
ATOM 4521 O O . ILE A 1 583 ? -21.400 0.979 55.661 1.00 93.69 583 ILE A O 1
ATOM 4525 N N . ILE A 1 584 ? -21.122 -0.949 54.536 1.00 93.50 584 ILE A N 1
ATOM 4526 C CA . ILE A 1 584 ? -22.149 -1.701 55.269 1.00 93.50 584 ILE A CA 1
ATOM 4527 C C . ILE A 1 584 ? -21.819 -1.774 56.759 1.00 93.50 584 ILE A C 1
ATOM 4529 O O . ILE A 1 584 ? -22.677 -1.472 57.585 1.00 93.50 584 ILE A O 1
ATOM 4533 N N . ASN A 1 585 ? -20.585 -2.144 57.113 1.00 91.56 585 ASN A N 1
ATOM 4534 C CA . ASN A 1 585 ? -20.170 -2.240 58.513 1.00 91.56 585 ASN A CA 1
ATOM 4535 C C . ASN A 1 585 ? -20.256 -0.876 59.217 1.00 91.56 585 ASN A C 1
ATOM 4537 O O . ASN A 1 585 ? -20.800 -0.798 60.314 1.00 91.56 585 ASN A O 1
ATOM 4541 N N . ASN A 1 586 ? -19.806 0.201 58.564 1.00 91.44 586 ASN A N 1
ATOM 4542 C CA . ASN A 1 586 ? -19.900 1.560 59.101 1.00 91.44 586 ASN A CA 1
ATOM 4543 C C . ASN A 1 586 ? -21.363 1.972 59.347 1.00 91.44 586 ASN A C 1
ATOM 4545 O O . ASN A 1 586 ? -21.678 2.548 60.388 1.00 91.44 586 ASN A O 1
ATOM 4549 N N . LYS A 1 587 ? -22.272 1.650 58.415 1.00 91.56 587 LYS A N 1
ATOM 4550 C CA . LYS A 1 587 ? -23.707 1.934 58.563 1.00 91.56 587 LYS A CA 1
ATOM 4551 C C . LYS A 1 587 ? -24.345 1.091 59.673 1.00 91.56 587 LYS A C 1
ATOM 4553 O O . LYS A 1 587 ? -25.158 1.614 60.429 1.00 91.56 587 LYS A O 1
ATOM 4558 N N . ILE A 1 588 ? -23.967 -0.182 59.807 1.00 90.12 588 ILE A N 1
ATOM 4559 C CA . ILE A 1 588 ? -24.395 -1.051 60.917 1.00 90.12 588 ILE A CA 1
ATOM 4560 C C . ILE A 1 588 ? -23.974 -0.446 62.260 1.00 90.12 588 ILE A C 1
ATOM 4562 O O . ILE A 1 588 ? -24.821 -0.282 63.138 1.00 90.12 588 ILE A O 1
ATOM 4566 N N . ASP A 1 589 ? -22.704 -0.057 62.398 1.00 88.25 589 ASP A N 1
ATOM 4567 C CA . ASP A 1 589 ? -22.176 0.552 63.622 1.00 88.25 589 ASP A CA 1
ATOM 4568 C C . ASP A 1 589 ? -22.901 1.871 63.960 1.00 88.25 589 ASP A C 1
ATOM 4570 O O . ASP A 1 589 ? -23.259 2.105 65.118 1.00 88.25 589 ASP A O 1
ATOM 4574 N N . GLU A 1 590 ? -23.187 2.712 62.956 1.00 89.19 590 GLU A N 1
ATOM 4575 C CA . GLU A 1 590 ? -23.978 3.942 63.124 1.00 89.19 590 GLU A CA 1
ATOM 4576 C C . GLU A 1 590 ? -25.395 3.648 63.649 1.00 89.19 590 GLU A C 1
ATOM 4578 O O . GLU A 1 590 ? -25.891 4.334 64.549 1.00 89.19 590 GLU A O 1
ATOM 4583 N N . LEU A 1 591 ? -26.061 2.629 63.097 1.00 89.06 591 LEU A N 1
ATOM 4584 C CA . LEU A 1 591 ? -27.432 2.263 63.462 1.00 89.06 591 LEU A CA 1
ATOM 4585 C C . LEU A 1 591 ? -27.517 1.582 64.833 1.00 89.06 591 LEU A C 1
ATOM 4587 O O . LEU A 1 591 ? -28.492 1.803 65.550 1.00 89.06 591 LEU A O 1
ATOM 4591 N N . GLU A 1 592 ? -26.508 0.804 65.237 1.00 84.12 592 GLU A N 1
ATOM 4592 C CA . GLU A 1 592 ? -26.446 0.227 66.587 1.00 84.12 592 GLU A CA 1
ATOM 4593 C C . GLU A 1 592 ? -26.362 1.295 67.691 1.00 84.12 592 GLU A C 1
ATOM 4595 O O . GLU A 1 592 ? -26.831 1.061 68.813 1.00 84.12 592 GLU A O 1
ATOM 4600 N N . ASP A 1 593 ? -25.783 2.459 67.382 1.00 80.88 593 ASP A N 1
ATOM 4601 C CA . ASP A 1 593 ? -25.622 3.578 68.315 1.00 80.88 593 ASP A CA 1
ATOM 4602 C C . ASP A 1 593 ? -26.840 4.505 68.395 1.00 80.88 593 ASP A C 1
ATOM 4604 O O . ASP A 1 593 ? -26.980 5.271 69.359 1.00 80.88 593 ASP A O 1
ATOM 4608 N N . LYS A 1 594 ? -27.760 4.428 67.430 1.00 82.94 594 LYS A N 1
ATOM 4609 C CA . LYS A 1 594 ? -28.985 5.231 67.435 1.00 82.94 594 LYS A CA 1
ATOM 4610 C C . LYS A 1 594 ? -30.009 4.685 68.427 1.00 82.94 594 LYS A C 1
ATOM 4612 O O . LYS A 1 594 ? -30.290 3.493 68.514 1.00 82.94 594 LYS A O 1
ATOM 4617 N N . THR A 1 595 ? -30.619 5.596 69.185 1.00 74.44 595 THR A N 1
ATOM 4618 C CA . THR A 1 595 ? -31.678 5.251 70.146 1.00 74.44 595 THR A CA 1
ATOM 4619 C C . THR A 1 595 ? -33.009 4.944 69.475 1.00 74.44 595 THR A C 1
ATOM 4621 O O . THR A 1 595 ? -33.789 4.176 70.026 1.00 74.44 595 THR A O 1
ATOM 4624 N N . ASP A 1 596 ? -33.265 5.554 68.320 1.00 77.62 596 ASP A N 1
ATOM 4625 C CA . ASP A 1 596 ? -34.417 5.290 67.468 1.00 77.62 596 ASP A CA 1
ATOM 4626 C C . ASP A 1 596 ? -33.899 5.188 66.036 1.00 77.62 596 ASP A C 1
ATOM 4628 O O . ASP A 1 596 ? -33.187 6.075 65.566 1.00 77.62 596 ASP A O 1
ATOM 4632 N N . VAL A 1 597 ? -34.203 4.069 65.394 1.00 85.75 597 VAL A N 1
ATOM 4633 C CA . VAL A 1 597 ? -33.850 3.790 64.003 1.00 85.75 597 VAL A CA 1
ATOM 4634 C C . VAL A 1 597 ? -35.153 3.883 63.226 1.00 85.75 597 VAL A C 1
ATOM 4636 O O . VAL A 1 597 ? -36.164 3.348 63.679 1.00 85.75 597 VAL A O 1
ATOM 4639 N N . SER A 1 598 ? -35.182 4.574 62.096 1.00 88.19 598 SER A N 1
ATOM 4640 C CA . SER A 1 598 ? -36.365 4.615 61.228 1.00 88.19 598 SER A CA 1
ATOM 4641 C C . SER A 1 598 ? -36.454 3.364 60.344 1.00 88.19 598 SER A C 1
ATOM 4643 O O . SER A 1 598 ? -35.487 2.620 60.211 1.00 88.19 598 SER A O 1
ATOM 4645 N N . GLN A 1 599 ? -37.625 3.091 59.758 1.00 86.69 599 GLN A N 1
ATOM 4646 C CA . GLN A 1 599 ? -37.726 2.015 58.764 1.00 86.69 599 GLN A CA 1
ATOM 4647 C C . GLN A 1 599 ? -36.939 2.373 57.496 1.00 86.69 599 GLN A C 1
ATOM 4649 O O . GLN A 1 599 ? -36.221 1.526 56.986 1.00 86.69 599 GLN A O 1
ATOM 4654 N N . ASP A 1 600 ? -36.984 3.639 57.072 1.00 89.50 600 ASP A N 1
ATOM 4655 C CA . ASP A 1 600 ? -36.262 4.129 55.893 1.00 89.50 600 ASP A CA 1
ATOM 4656 C C . ASP A 1 600 ? -34.741 3.896 55.995 1.00 89.50 600 ASP A C 1
ATOM 4658 O O . ASP A 1 600 ? -34.102 3.553 55.007 1.00 89.50 600 ASP A O 1
ATOM 4662 N N . GLU A 1 601 ? -34.148 4.028 57.188 1.00 92.25 601 GLU A N 1
ATOM 4663 C CA . GLU A 1 601 ? -32.722 3.739 57.417 1.00 92.25 601 GLU A CA 1
ATOM 4664 C C . GLU A 1 601 ? -32.384 2.240 57.365 1.00 92.25 601 GLU A C 1
ATOM 4666 O O . GLU A 1 601 ? -31.278 1.875 56.960 1.00 92.25 601 GLU A O 1
ATOM 4671 N N . LEU A 1 602 ? -33.312 1.369 57.780 1.00 90.88 602 LEU A N 1
ATOM 4672 C CA . LEU A 1 602 ? -33.155 -0.083 57.637 1.00 90.88 602 LEU A CA 1
ATOM 4673 C C . LEU A 1 602 ? -33.288 -0.496 56.175 1.00 90.88 602 LEU A C 1
ATOM 4675 O O . LEU A 1 602 ? -32.494 -1.305 55.708 1.00 90.88 602 LEU A O 1
ATOM 4679 N N . ASP A 1 603 ? -34.241 0.099 55.460 1.00 91.69 603 ASP A N 1
ATOM 4680 C CA . ASP A 1 603 ? -34.449 -0.131 54.034 1.00 91.69 603 ASP A CA 1
ATOM 4681 C C . ASP A 1 603 ? -33.246 0.391 53.222 1.00 91.69 603 ASP A C 1
ATOM 4683 O O . ASP A 1 603 ? -32.826 -0.238 52.255 1.00 91.69 603 ASP A O 1
ATOM 4687 N N . GLU A 1 604 ? -32.635 1.516 53.614 1.00 91.31 604 GLU A N 1
ATOM 4688 C CA . GLU A 1 604 ? -31.379 2.001 53.025 1.00 91.31 604 GLU A CA 1
ATOM 4689 C C . GLU A 1 604 ? -30.245 0.981 53.214 1.00 91.31 604 GLU A C 1
ATOM 4691 O O . GLU A 1 604 ? -29.568 0.640 52.245 1.00 91.31 604 GLU A O 1
ATOM 4696 N N . LEU A 1 605 ? -30.053 0.460 54.434 1.00 92.88 605 LEU A N 1
ATOM 4697 C CA . LEU A 1 605 ? -29.041 -0.565 54.702 1.00 92.88 605 LEU A CA 1
ATOM 4698 C C . LEU A 1 605 ? -29.312 -1.854 53.908 1.00 92.88 605 LEU A C 1
ATOM 4700 O O . LEU A 1 605 ? -28.377 -2.411 53.341 1.00 92.88 605 LEU A O 1
ATOM 4704 N N . ASP A 1 606 ? -30.566 -2.299 53.823 1.00 93.56 606 ASP A N 1
ATOM 4705 C CA . ASP A 1 606 ? -30.973 -3.476 53.043 1.00 93.56 606 ASP A CA 1
ATOM 4706 C C . ASP A 1 606 ? -30.634 -3.307 51.553 1.00 93.56 606 ASP A C 1
ATOM 4708 O O . ASP A 1 606 ? -29.944 -4.138 50.963 1.00 93.56 606 ASP A O 1
ATOM 4712 N N . ASN A 1 607 ? -30.978 -2.152 50.970 1.00 91.06 607 ASN A N 1
ATOM 4713 C CA . ASN A 1 607 ? -30.620 -1.815 49.589 1.00 91.06 607 ASN A CA 1
ATOM 4714 C C . ASN A 1 607 ? -29.097 -1.797 49.360 1.00 91.06 607 ASN A C 1
ATOM 4716 O O . ASN A 1 607 ? -28.619 -2.177 48.290 1.00 91.06 607 ASN A O 1
ATOM 4720 N N . ILE A 1 608 ? -28.313 -1.338 50.341 1.00 91.62 608 ILE A N 1
ATOM 4721 C CA . ILE A 1 608 ? -26.845 -1.357 50.270 1.00 91.62 608 ILE A CA 1
ATOM 4722 C C . ILE A 1 608 ? -26.324 -2.805 50.334 1.00 91.62 608 ILE A C 1
ATOM 4724 O O . ILE A 1 608 ? -25.458 -3.171 49.537 1.00 91.62 608 ILE A O 1
ATOM 4728 N N . ILE A 1 609 ? -26.862 -3.639 51.232 1.00 92.25 609 ILE A N 1
ATOM 4729 C CA . ILE A 1 609 ? -26.517 -5.066 51.373 1.00 92.25 609 ILE A CA 1
ATOM 4730 C C . ILE A 1 609 ? -26.835 -5.841 50.094 1.00 92.25 609 ILE A C 1
ATOM 4732 O O . ILE A 1 609 ? -26.070 -6.723 49.696 1.00 92.25 609 ILE A O 1
ATOM 4736 N N . ASP A 1 610 ? -27.912 -5.484 49.400 1.00 89.50 610 ASP A N 1
ATOM 4737 C CA . ASP A 1 610 ? -28.303 -6.146 48.162 1.00 89.50 610 ASP A CA 1
ATOM 4738 C C . ASP A 1 610 ? -27.276 -6.022 47.035 1.00 89.50 610 ASP A C 1
ATOM 4740 O O . ASP A 1 610 ? -27.167 -6.925 46.200 1.00 89.50 610 ASP A O 1
ATOM 4744 N N . ASN A 1 611 ? -26.459 -4.965 47.066 1.00 85.25 611 ASN A N 1
ATOM 4745 C CA . ASN A 1 611 ? -25.368 -4.745 46.118 1.00 85.25 611 ASN A CA 1
ATOM 4746 C C . ASN A 1 611 ? -24.103 -5.572 46.418 1.00 85.25 611 ASN A C 1
ATOM 4748 O O . ASN A 1 611 ? -23.165 -5.551 45.616 1.00 85.25 611 ASN A O 1
ATOM 4752 N N . LEU A 1 612 ? -24.053 -6.302 47.539 1.00 88.06 612 LEU A N 1
ATOM 4753 C CA . LEU A 1 612 ? -22.976 -7.249 47.832 1.00 88.06 612 LEU A CA 1
ATOM 4754 C C . LEU A 1 612 ? -23.179 -8.554 47.034 1.00 88.06 612 LEU A C 1
ATOM 4756 O O . LEU A 1 612 ? -24.307 -9.047 46.939 1.00 88.06 612 LEU A O 1
ATOM 4760 N N . PRO A 1 613 ? -22.119 -9.172 46.482 1.00 87.06 613 PRO A N 1
ATOM 4761 C CA . PRO A 1 613 ? -22.226 -10.519 45.929 1.00 87.06 613 PRO A CA 1
ATOM 4762 C C . PRO A 1 613 ? -22.602 -11.544 47.009 1.00 87.06 613 PRO A C 1
ATOM 4764 O O . PRO A 1 613 ? -22.244 -11.404 48.179 1.00 87.06 613 PRO A O 1
ATOM 4767 N N . ALA A 1 614 ? -23.301 -12.607 46.603 1.00 86.19 614 ALA A N 1
ATOM 4768 C CA . ALA A 1 614 ? -23.670 -13.700 47.499 1.00 86.19 614 ALA A CA 1
ATOM 4769 C C . ALA A 1 614 ? -22.424 -14.373 48.105 1.00 86.19 614 ALA A C 1
ATOM 4771 O O . ALA A 1 614 ? -21.478 -14.709 47.389 1.00 86.19 614 ALA A O 1
ATOM 4772 N N . GLY A 1 615 ? -22.443 -14.599 49.417 1.00 89.44 615 GLY A N 1
ATOM 4773 C CA . GLY A 1 615 ? -21.344 -15.210 50.159 1.00 89.44 615 GLY A CA 1
ATOM 4774 C C . GLY A 1 615 ? -21.378 -14.843 51.640 1.00 89.44 615 GLY A C 1
ATOM 4775 O O . GLY A 1 615 ? -22.256 -14.107 52.084 1.00 89.44 615 GLY A O 1
ATOM 4776 N N . GLU A 1 616 ? -20.377 -15.302 52.397 1.00 87.56 616 GLU A N 1
ATOM 4777 C CA . GLU A 1 616 ? -20.332 -15.136 53.860 1.00 87.56 616 GLU A CA 1
ATOM 4778 C C . GLU A 1 616 ? -20.455 -13.675 54.317 1.00 87.56 616 GLU A C 1
ATOM 4780 O O . GLU A 1 616 ? -21.051 -13.396 55.357 1.00 87.56 616 GLU A O 1
ATOM 4785 N N . ALA A 1 617 ? -19.904 -12.733 53.546 1.00 87.50 617 ALA A N 1
ATOM 4786 C CA . ALA A 1 617 ? -20.000 -11.310 53.851 1.00 87.50 617 ALA A CA 1
ATOM 4787 C C . ALA A 1 617 ? -21.447 -10.796 53.766 1.00 87.50 617 ALA A C 1
ATOM 4789 O O . ALA A 1 617 ? -21.869 -10.053 54.654 1.00 87.50 617 ALA A O 1
ATOM 4790 N N . LYS A 1 618 ? -22.206 -11.222 52.742 1.00 92.06 618 LYS A N 1
ATOM 4791 C CA . LYS A 1 618 ? -23.612 -10.837 52.564 1.00 92.06 618 LYS A CA 1
ATOM 4792 C C . LYS A 1 618 ? -24.468 -11.491 53.642 1.00 92.06 618 LYS A C 1
ATOM 4794 O O . LYS A 1 618 ? -25.177 -10.786 54.349 1.00 92.06 618 LYS A O 1
ATOM 4799 N N . ASP A 1 619 ? -24.281 -12.790 53.872 1.00 92.31 619 ASP A N 1
ATOM 4800 C CA . ASP A 1 619 ? -24.997 -13.544 54.908 1.00 92.31 619 ASP A CA 1
ATOM 4801 C C . ASP A 1 619 ? -24.791 -12.933 56.307 1.00 92.31 619 ASP A C 1
ATOM 4803 O O . ASP A 1 619 ? -25.715 -12.850 57.122 1.00 92.31 619 ASP A O 1
ATOM 4807 N N . LYS A 1 620 ? -23.561 -12.487 56.606 1.00 91.56 620 LYS A N 1
ATOM 4808 C CA . LYS A 1 620 ? -23.256 -11.788 57.857 1.00 91.56 620 LYS A CA 1
ATOM 4809 C C . LYS A 1 620 ? -23.984 -10.445 57.930 1.00 91.56 620 LYS A C 1
ATOM 4811 O O . LYS A 1 620 ? -24.590 -10.164 58.960 1.00 91.56 620 LYS A O 1
ATOM 4816 N N . ALA A 1 621 ? -23.936 -9.640 56.870 1.00 91.38 621 ALA A N 1
ATOM 4817 C CA . ALA A 1 621 ? -24.590 -8.336 56.837 1.00 91.38 621 ALA A CA 1
ATOM 4818 C C . ALA A 1 621 ? -26.119 -8.441 56.969 1.00 91.38 621 ALA A C 1
ATOM 4820 O O . ALA A 1 621 ? -26.711 -7.714 57.762 1.00 91.38 621 ALA A O 1
ATOM 4821 N N . GLU A 1 622 ? -26.750 -9.396 56.282 1.00 93.62 622 GLU A N 1
ATOM 4822 C CA . GLU A 1 622 ? -28.187 -9.691 56.399 1.00 93.62 622 GLU A CA 1
ATOM 4823 C C . GLU A 1 622 ? -28.562 -10.102 57.830 1.00 93.62 622 GLU A C 1
ATOM 4825 O O . GLU A 1 622 ? -29.561 -9.651 58.401 1.00 93.62 622 GLU A O 1
ATOM 4830 N N . LYS A 1 623 ? -27.728 -10.934 58.463 1.00 92.56 623 LYS A N 1
ATOM 4831 C CA . LYS A 1 623 ? -27.918 -11.327 59.862 1.00 92.56 623 LYS A CA 1
ATOM 4832 C C . LYS A 1 623 ? -27.777 -10.140 60.815 1.00 92.56 623 LYS A C 1
ATOM 4834 O O . LYS A 1 623 ? -28.549 -10.039 61.770 1.00 92.56 623 LYS A O 1
ATOM 4839 N N . ASP A 1 624 ? -26.810 -9.262 60.577 1.00 91.44 624 ASP A N 1
ATOM 4840 C CA . ASP A 1 624 ? -26.598 -8.059 61.379 1.00 91.44 624 ASP A CA 1
ATOM 4841 C C . ASP A 1 624 ? -27.775 -7.074 61.208 1.00 91.44 624 ASP A C 1
ATOM 4843 O O . ASP A 1 624 ? -28.330 -6.624 62.213 1.00 91.44 624 ASP A O 1
ATOM 4847 N N . LEU A 1 625 ? -28.286 -6.868 59.986 1.00 92.62 625 LEU A N 1
ATOM 4848 C CA . LEU A 1 625 ? -29.525 -6.116 59.715 1.00 92.62 625 LEU A CA 1
ATOM 4849 C C . LEU A 1 625 ? -30.727 -6.689 60.488 1.00 92.62 625 LEU A C 1
ATOM 4851 O O . LEU A 1 625 ? -31.488 -5.952 61.128 1.00 92.62 625 LEU A O 1
ATOM 4855 N N . GLN A 1 626 ? -30.887 -8.015 60.497 1.00 92.38 626 GLN A N 1
ATOM 4856 C CA . GLN A 1 626 ? -31.952 -8.677 61.252 1.00 92.38 626 GLN A CA 1
ATOM 4857 C C . GLN A 1 626 ? -31.806 -8.467 62.769 1.00 92.38 626 GLN A C 1
ATOM 4859 O O . GLN A 1 626 ? -32.810 -8.311 63.478 1.00 92.38 626 GLN A O 1
ATOM 4864 N N . ASN A 1 627 ? -30.575 -8.447 63.285 1.00 91.19 627 ASN A N 1
ATOM 4865 C CA . ASN A 1 627 ? -30.298 -8.159 64.692 1.00 91.19 627 ASN A CA 1
ATOM 4866 C C . ASN A 1 627 ? -30.659 -6.711 65.051 1.00 91.19 627 ASN A C 1
ATOM 4868 O O . ASN A 1 627 ? -31.314 -6.500 66.074 1.00 91.19 627 ASN A O 1
ATOM 4872 N N . ILE A 1 628 ? -30.313 -5.738 64.200 1.00 90.62 628 ILE A N 1
ATOM 4873 C CA . ILE A 1 628 ? -30.677 -4.319 64.375 1.00 90.62 628 ILE A CA 1
ATOM 4874 C C . ILE A 1 628 ? -32.202 -4.142 64.327 1.00 90.62 628 ILE A C 1
ATOM 4876 O O . ILE A 1 628 ? -32.781 -3.476 65.187 1.00 90.62 628 ILE A O 1
ATOM 4880 N N . THR A 1 629 ? -32.885 -4.815 63.400 1.00 90.81 629 THR A N 1
ATOM 4881 C CA . THR A 1 629 ? -34.357 -4.803 63.313 1.00 90.81 629 THR A CA 1
ATOM 4882 C C . THR A 1 629 ? -34.994 -5.326 64.607 1.00 90.81 629 THR A C 1
ATOM 4884 O O . THR A 1 629 ? -35.898 -4.712 65.180 1.00 90.81 629 THR A O 1
ATOM 4887 N N . ASN A 1 630 ? -34.485 -6.442 65.138 1.00 91.06 630 ASN A N 1
ATOM 4888 C CA . ASN A 1 630 ? -34.951 -6.987 66.414 1.00 91.06 630 ASN A CA 1
ATOM 4889 C C . ASN A 1 630 ? -34.655 -6.042 67.590 1.00 91.06 630 ASN A C 1
ATOM 4891 O O . ASN A 1 630 ? -35.477 -5.929 68.506 1.00 91.06 630 ASN A O 1
ATOM 4895 N N . LEU A 1 631 ? -33.507 -5.357 67.573 1.00 89.38 631 LEU A N 1
ATOM 4896 C CA . LEU A 1 631 ? -33.139 -4.356 68.572 1.00 89.38 631 LEU A CA 1
ATOM 4897 C C . LEU A 1 631 ? -34.141 -3.193 68.573 1.00 89.38 631 LEU A C 1
ATOM 4899 O O . LEU A 1 631 ? -34.637 -2.835 69.638 1.00 89.38 631 LEU A O 1
ATOM 4903 N N . GLN A 1 632 ? -34.515 -2.669 67.406 1.00 88.94 632 GLN A N 1
ATOM 4904 C CA . GLN A 1 632 ? -35.515 -1.605 67.256 1.00 88.94 632 GLN A CA 1
ATOM 4905 C C . GLN A 1 632 ? -36.899 -2.038 67.779 1.00 88.94 632 GLN A C 1
ATOM 4907 O O . GLN A 1 632 ? -37.555 -1.294 68.514 1.00 88.94 632 GLN A O 1
ATOM 4912 N N . VAL A 1 633 ? -37.336 -3.269 67.479 1.00 89.75 633 VAL A N 1
ATOM 4913 C CA . VAL A 1 633 ? -38.575 -3.838 68.045 1.00 89.75 633 VAL A CA 1
ATOM 4914 C C . VAL A 1 633 ? -38.498 -3.904 69.574 1.00 89.75 633 VAL A C 1
ATOM 4916 O O . VAL A 1 633 ? -39.437 -3.495 70.263 1.00 89.75 633 VAL A O 1
ATOM 4919 N N . ALA A 1 634 ? -37.377 -4.377 70.122 1.00 91.25 634 ALA A N 1
ATOM 4920 C CA . ALA A 1 634 ? -37.163 -4.430 71.563 1.00 91.25 634 ALA A CA 1
ATOM 4921 C C . ALA A 1 634 ? -37.160 -3.027 72.196 1.00 91.25 634 ALA A C 1
ATOM 4923 O O . ALA A 1 634 ? -37.777 -2.841 73.246 1.00 91.25 634 ALA A O 1
ATOM 4924 N N . THR A 1 635 ? -36.555 -2.029 71.544 1.00 90.31 635 THR A N 1
ATOM 4925 C CA . THR A 1 635 ? -36.579 -0.624 71.974 1.00 90.31 635 THR A CA 1
ATOM 4926 C C . THR A 1 635 ? -38.006 -0.094 72.074 1.00 90.31 635 THR A C 1
ATOM 4928 O O . THR A 1 635 ? -38.391 0.402 73.134 1.00 90.31 635 THR A O 1
ATOM 4931 N N . ARG A 1 636 ? -38.836 -0.282 71.038 1.00 90.12 636 ARG A N 1
ATOM 4932 C CA . ARG A 1 636 ? -40.250 0.143 71.047 1.00 90.12 636 ARG A CA 1
ATOM 4933 C C . ARG A 1 636 ? -41.052 -0.520 72.169 1.00 90.12 636 ARG A C 1
ATOM 4935 O O . ARG A 1 636 ? -41.893 0.121 72.800 1.00 90.12 636 ARG A O 1
ATOM 4942 N N . LEU A 1 637 ? -40.793 -1.799 72.452 1.00 92.25 637 LEU A N 1
ATOM 4943 C CA . LEU A 1 637 ? -41.427 -2.509 73.567 1.00 92.25 637 LEU A CA 1
ATOM 4944 C C . LEU A 1 637 ? -40.983 -1.956 74.928 1.00 92.25 637 LEU A C 1
ATOM 4946 O O . LEU A 1 637 ? -41.823 -1.792 75.814 1.00 92.25 637 LEU A O 1
ATOM 4950 N N . VAL A 1 638 ? -39.694 -1.633 75.095 1.00 91.50 638 VAL A N 1
ATOM 4951 C CA . VAL A 1 638 ? -39.178 -0.978 76.308 1.00 91.50 638 VAL A CA 1
ATOM 4952 C C . VAL A 1 638 ? -39.822 0.395 76.490 1.00 91.50 638 VAL A C 1
ATOM 4954 O O . VAL A 1 638 ? -40.313 0.680 77.576 1.00 91.50 638 VAL A O 1
ATOM 4957 N N . GLU A 1 639 ? -39.914 1.213 75.442 1.00 91.38 639 GLU A N 1
ATOM 4958 C CA . GLU A 1 639 ? -40.580 2.522 75.497 1.00 91.38 639 GLU A CA 1
ATOM 4959 C C . GLU A 1 639 ? -42.064 2.418 75.844 1.00 91.38 639 GLU A C 1
ATOM 4961 O O . GLU A 1 639 ? -42.584 3.200 76.643 1.00 91.38 639 GLU A O 1
ATOM 4966 N N . LYS A 1 640 ? -42.764 1.436 75.266 1.00 92.81 640 LYS A N 1
ATOM 4967 C CA . LYS A 1 640 ? -44.152 1.144 75.628 1.00 92.81 640 LYS A CA 1
ATOM 4968 C C . LYS A 1 640 ? -44.251 0.806 77.116 1.00 92.81 640 LYS A C 1
ATOM 4970 O O . LYS A 1 640 ? -45.091 1.380 77.805 1.00 92.81 640 LYS A O 1
ATOM 4975 N N . ALA A 1 641 ? -43.378 -0.065 77.620 1.00 91.69 641 ALA A N 1
ATOM 4976 C CA . ALA A 1 641 ? -43.356 -0.455 79.027 1.00 91.69 641 ALA A CA 1
ATOM 4977 C C . ALA A 1 641 ? -42.992 0.714 79.964 1.00 91.69 641 ALA A C 1
ATOM 4979 O O . ALA A 1 641 ? -43.562 0.833 81.051 1.00 91.69 641 ALA A O 1
ATOM 4980 N N . GLU A 1 642 ? -42.091 1.606 79.542 1.00 92.06 642 GLU A N 1
ATOM 4981 C CA . GLU A 1 642 ? -41.755 2.846 80.252 1.00 92.06 642 GLU A CA 1
ATOM 4982 C C . GLU A 1 642 ? -42.957 3.798 80.336 1.00 92.06 642 GLU A C 1
ATOM 4984 O O . GLU A 1 642 ? -43.172 4.416 81.378 1.00 92.06 642 GLU A O 1
ATOM 4989 N N . LYS A 1 643 ? -43.779 3.875 79.280 1.00 91.81 643 LYS A N 1
ATOM 4990 C CA . LYS A 1 643 ? -45.001 4.697 79.249 1.00 91.81 643 LYS A CA 1
ATOM 4991 C C . LYS A 1 643 ? -46.137 4.109 80.088 1.00 91.81 643 LYS A C 1
ATOM 4993 O O . LYS A 1 643 ? -46.780 4.839 80.841 1.00 91.81 643 LYS A O 1
ATOM 4998 N N . THR A 1 644 ? -46.423 2.814 79.959 1.00 91.62 644 THR A N 1
ATOM 4999 C CA . THR A 1 644 ? -47.581 2.192 80.628 1.00 91.62 644 THR A CA 1
ATOM 5000 C C . THR A 1 644 ? -47.307 1.868 82.095 1.00 91.62 644 THR A C 1
ATOM 5002 O O . THR A 1 644 ? -48.228 1.882 82.919 1.00 91.62 644 THR A O 1
ATOM 5005 N N . LEU A 1 645 ? -46.040 1.607 82.446 1.00 89.44 645 LEU A N 1
ATOM 5006 C CA . LEU A 1 645 ? -45.618 1.133 83.766 1.00 89.44 645 LEU A CA 1
ATOM 5007 C C . LEU A 1 645 ? -46.394 -0.124 84.205 1.00 89.44 645 LEU A C 1
ATOM 5009 O O . LEU A 1 645 ? -46.715 -0.281 85.388 1.00 89.44 645 LEU A O 1
ATOM 5013 N N . LEU A 1 646 ? -46.730 -0.994 83.247 1.00 88.81 646 LEU A N 1
ATOM 5014 C CA . LEU A 1 646 ? -47.418 -2.264 83.473 1.00 88.81 646 LEU A CA 1
ATOM 5015 C C . LEU A 1 646 ? -46.422 -3.428 83.498 1.00 88.81 646 LEU A C 1
ATOM 5017 O O . LEU A 1 646 ? -45.498 -3.503 82.688 1.00 88.81 646 LEU A O 1
ATOM 5021 N N . ARG A 1 647 ? -46.648 -4.386 84.406 1.00 89.38 647 ARG A N 1
ATOM 5022 C CA . ARG A 1 647 ? -45.801 -5.581 84.553 1.00 89.38 647 ARG A CA 1
ATOM 5023 C C . ARG A 1 647 ? -45.795 -6.465 83.300 1.00 89.38 647 ARG A C 1
ATOM 5025 O O . ARG A 1 647 ? -44.773 -7.063 82.982 1.00 89.38 647 ARG A O 1
ATOM 5032 N N . GLU A 1 648 ? -46.916 -6.540 82.593 1.00 88.88 648 GLU A N 1
ATOM 5033 C CA . GLU A 1 648 ? -47.072 -7.351 81.380 1.00 88.88 648 GLU A CA 1
ATOM 5034 C C . GLU A 1 648 ? -46.270 -6.794 80.194 1.00 88.88 648 GLU A C 1
ATOM 5036 O O . GLU A 1 648 ? -45.513 -7.532 79.557 1.00 88.88 648 GLU A O 1
ATOM 5041 N N . ASP A 1 649 ? -46.345 -5.478 79.961 1.00 92.00 649 ASP A N 1
ATOM 5042 C CA . ASP A 1 649 ? -45.525 -4.804 78.948 1.00 92.00 649 ASP A CA 1
ATOM 5043 C C . ASP A 1 649 ? -44.029 -4.920 79.290 1.00 92.00 649 ASP A C 1
ATOM 5045 O O . ASP A 1 649 ? -43.220 -5.206 78.408 1.00 92.00 649 ASP A O 1
ATOM 5049 N N . TYR A 1 650 ? -43.658 -4.800 80.575 1.00 93.44 650 TYR A N 1
ATOM 5050 C CA . TYR A 1 650 ? -42.285 -5.040 81.034 1.00 93.44 650 TYR A CA 1
ATOM 5051 C C . TYR A 1 650 ? -41.804 -6.461 80.722 1.00 93.44 650 TYR A C 1
ATOM 5053 O O . TYR A 1 650 ? -40.705 -6.626 80.201 1.00 93.44 650 TYR A O 1
ATOM 5061 N N . ASN A 1 651 ? -42.603 -7.491 81.014 1.00 92.88 651 ASN A N 1
ATOM 5062 C CA . ASN A 1 651 ? -42.221 -8.882 80.750 1.00 92.88 651 ASN A CA 1
ATOM 5063 C C . ASN A 1 651 ? -42.044 -9.144 79.246 1.00 92.88 651 ASN A C 1
ATOM 5065 O O . ASN A 1 651 ? -41.114 -9.846 78.845 1.00 92.88 651 ASN A O 1
ATOM 5069 N N . THR A 1 652 ? -42.904 -8.542 78.421 1.00 94.06 652 THR A N 1
ATOM 5070 C CA . THR A 1 652 ? -42.819 -8.618 76.956 1.00 94.06 652 THR A CA 1
ATOM 5071 C C . THR A 1 652 ? -41.534 -7.959 76.451 1.00 94.06 652 THR A C 1
ATOM 5073 O O . THR A 1 652 ? -40.770 -8.583 75.712 1.00 94.06 652 THR A O 1
ATOM 5076 N N . ALA A 1 653 ? -41.242 -6.741 76.917 1.00 93.94 653 ALA A N 1
ATOM 5077 C CA . ALA A 1 653 ? -40.009 -6.027 76.598 1.00 93.94 653 ALA A CA 1
ATOM 5078 C C . ALA A 1 653 ? -38.759 -6.781 77.084 1.00 93.94 653 ALA A C 1
ATOM 5080 O O . ALA A 1 653 ? -37.794 -6.930 76.341 1.00 93.94 653 ALA A O 1
ATOM 5081 N N . TYR A 1 654 ? -38.789 -7.329 78.301 1.00 93.81 654 TYR A N 1
ATOM 5082 C CA . TYR A 1 654 ? -37.697 -8.116 78.872 1.00 93.81 654 TYR A CA 1
ATOM 5083 C C . TYR A 1 654 ? -37.403 -9.373 78.050 1.00 93.81 654 TYR A C 1
ATOM 5085 O O . TYR A 1 654 ? -36.245 -9.645 77.736 1.00 93.81 654 TYR A O 1
ATOM 5093 N N . SER A 1 655 ? -38.438 -10.120 77.654 1.00 93.94 655 SER A N 1
ATOM 5094 C CA . SER A 1 655 ? -38.272 -11.302 76.803 1.00 93.94 655 SER A CA 1
ATOM 5095 C C . SER A 1 655 ? -37.657 -10.941 75.449 1.00 93.94 655 SER A C 1
ATOM 5097 O O . SER A 1 655 ? -36.725 -11.615 75.010 1.00 93.94 655 SER A O 1
ATOM 5099 N N . ALA A 1 656 ? -38.129 -9.861 74.817 1.00 93.62 656 ALA A N 1
ATOM 5100 C CA . ALA A 1 656 ? -37.584 -9.379 73.551 1.00 93.62 656 ALA A CA 1
ATOM 5101 C C . ALA A 1 656 ? -36.102 -8.983 73.681 1.00 93.62 656 ALA A C 1
ATOM 5103 O O . ALA A 1 656 ? -35.274 -9.474 72.919 1.00 93.62 656 ALA A O 1
ATOM 5104 N N . VAL A 1 657 ? -35.743 -8.191 74.699 1.00 93.44 657 VAL A N 1
ATOM 5105 C CA . VAL A 1 657 ? -34.354 -7.759 74.942 1.00 93.44 657 VAL A CA 1
ATOM 5106 C C . VAL A 1 657 ? -33.428 -8.941 75.237 1.00 93.44 657 VAL A C 1
ATOM 5108 O O . VAL A 1 657 ? -32.294 -8.968 74.765 1.00 93.44 657 VAL A O 1
ATOM 5111 N N . MET A 1 658 ? -33.879 -9.943 75.996 1.00 92.62 658 MET A N 1
ATOM 5112 C CA . MET A 1 658 ? -33.030 -11.088 76.349 1.00 92.62 658 MET A CA 1
ATOM 5113 C C . MET A 1 658 ? -32.730 -12.008 75.164 1.00 92.62 658 MET A C 1
ATOM 5115 O O . MET A 1 658 ? -31.645 -12.592 75.138 1.00 92.62 658 MET A O 1
ATOM 5119 N N . LYS A 1 659 ? -33.636 -12.083 74.180 1.00 93.06 659 LYS A N 1
ATOM 5120 C CA . LYS A 1 659 ? -33.445 -12.838 72.930 1.00 93.06 659 LYS A CA 1
ATOM 5121 C C . LYS A 1 659 ? -32.426 -12.208 71.978 1.00 93.06 659 LYS A C 1
ATOM 5123 O O . LYS A 1 659 ? -31.910 -12.921 71.125 1.00 93.06 659 LYS A O 1
ATOM 5128 N N . LEU A 1 660 ? -32.128 -10.913 72.117 1.00 90.62 660 LEU A N 1
ATOM 5129 C CA . LEU A 1 660 ? -31.124 -10.247 71.283 1.00 90.62 660 LEU A CA 1
ATOM 5130 C C . LEU A 1 660 ? -29.737 -10.885 71.480 1.00 90.62 660 LEU A C 1
ATOM 5132 O O . LEU A 1 660 ? -29.408 -11.273 72.608 1.00 90.62 660 LEU A O 1
ATOM 5136 N N . PRO A 1 661 ? -28.895 -10.978 70.441 1.00 89.56 661 PRO A N 1
ATOM 5137 C CA . PRO A 1 661 ? -27.507 -11.405 70.597 1.00 89.56 661 PRO A CA 1
ATOM 5138 C C . PRO A 1 661 ? -26.688 -10.394 71.429 1.00 89.56 661 PRO A C 1
ATOM 5140 O O . PRO A 1 661 ? -27.173 -9.305 71.751 1.00 89.56 661 PRO A O 1
ATOM 5143 N N . PRO A 1 662 ? -25.454 -10.740 71.844 1.00 86.25 662 PRO A N 1
ATOM 5144 C CA . PRO A 1 662 ? -24.535 -9.769 72.433 1.00 86.25 662 PRO A CA 1
ATOM 5145 C C . PRO A 1 662 ? -24.237 -8.656 71.417 1.00 86.25 662 PRO A C 1
ATOM 5147 O O . PRO A 1 662 ? -23.569 -8.901 70.422 1.00 86.25 662 PRO A O 1
ATOM 5150 N N . MET A 1 663 ? -24.754 -7.454 71.668 1.00 84.50 663 MET A N 1
ATOM 5151 C CA . MET A 1 663 ? -24.583 -6.270 70.817 1.00 84.50 663 MET A CA 1
ATOM 5152 C C . MET A 1 663 ? -24.664 -5.000 71.667 1.00 84.50 663 MET A C 1
ATOM 5154 O O . MET A 1 663 ? -25.194 -5.036 72.790 1.00 84.50 663 MET A O 1
ATOM 5158 N N . LYS A 1 664 ? -24.151 -3.878 71.156 1.00 80.25 664 LYS A N 1
ATOM 5159 C CA . LYS A 1 664 ? -23.972 -2.648 71.943 1.00 80.25 664 LYS A CA 1
ATOM 5160 C C . LYS A 1 664 ? -25.302 -2.131 72.507 1.00 80.25 664 LYS A C 1
ATOM 5162 O O . LYS A 1 664 ? -25.429 -1.963 73.728 1.00 80.25 664 LYS A O 1
ATOM 5167 N N . GLY A 1 665 ? -26.335 -2.035 71.665 1.00 82.31 665 GLY A N 1
ATOM 5168 C CA . GLY A 1 665 ? -27.672 -1.558 72.045 1.00 82.31 665 GLY A CA 1
ATOM 5169 C C . GLY A 1 665 ? -28.399 -2.402 73.107 1.00 82.31 665 GLY A C 1
ATOM 5170 O O . GLY A 1 665 ? -29.121 -1.858 73.950 1.00 82.31 665 GLY A O 1
ATOM 5171 N N . LYS A 1 666 ? -28.157 -3.724 73.165 1.00 89.56 666 LYS A N 1
ATOM 5172 C CA . LYS A 1 666 ? -28.793 -4.624 74.152 1.00 89.56 666 LYS A CA 1
ATOM 5173 C C . LYS A 1 666 ? -28.482 -4.200 75.589 1.00 89.56 666 LYS A C 1
ATOM 5175 O O . LYS A 1 666 ? -29.371 -4.190 76.440 1.00 89.56 666 LYS A O 1
ATOM 5180 N N . SER A 1 667 ? -27.232 -3.835 75.867 1.00 87.56 667 SER A N 1
ATOM 5181 C CA . SER A 1 667 ? -26.794 -3.428 77.210 1.00 87.56 667 SER A CA 1
ATOM 5182 C C . SER A 1 667 ? -27.533 -2.177 77.715 1.00 87.56 667 SER A C 1
ATOM 5184 O O . SER A 1 667 ? -27.963 -2.123 78.872 1.00 87.56 667 SER A O 1
ATOM 5186 N N . GLY A 1 668 ? -27.769 -1.207 76.824 1.00 86.88 668 GLY A N 1
ATOM 5187 C CA . GLY A 1 668 ? -28.541 0.002 77.103 1.00 86.88 668 GLY A CA 1
ATOM 5188 C C . GLY A 1 668 ? -29.995 -0.309 77.463 1.00 86.88 668 GLY A C 1
ATOM 5189 O O . GLY A 1 668 ? -30.504 0.192 78.472 1.00 86.88 668 GLY A O 1
ATOM 5190 N N . LEU A 1 669 ? -30.645 -1.197 76.702 1.00 90.75 669 LEU A N 1
ATOM 5191 C CA . LEU A 1 669 ? -32.012 -1.646 76.985 1.00 90.75 669 LEU A CA 1
ATOM 5192 C C . LEU A 1 669 ? -32.113 -2.434 78.298 1.00 90.75 669 LEU A C 1
ATOM 5194 O O . LEU A 1 669 ? -33.059 -2.227 79.058 1.00 90.75 669 LEU A O 1
ATOM 5198 N N . ILE A 1 670 ? -31.123 -3.272 78.625 1.00 91.88 670 ILE A N 1
ATOM 5199 C CA . ILE A 1 670 ? -31.068 -3.980 79.916 1.00 91.88 670 ILE A CA 1
ATOM 5200 C C . ILE A 1 670 ? -31.035 -2.982 81.080 1.00 91.88 670 ILE A C 1
ATOM 5202 O O . ILE A 1 670 ? -31.812 -3.112 82.025 1.00 91.88 670 ILE A O 1
ATOM 5206 N N . ASN A 1 671 ? -30.195 -1.947 81.004 1.00 90.25 671 ASN A N 1
ATOM 5207 C CA . ASN A 1 671 ? -30.115 -0.921 82.047 1.00 90.25 671 ASN A CA 1
ATOM 5208 C C . ASN A 1 671 ? -31.424 -0.130 82.196 1.00 90.25 671 ASN A C 1
ATOM 5210 O O . ASN A 1 671 ? -31.847 0.171 83.318 1.00 90.25 671 ASN A O 1
ATOM 5214 N N . ARG A 1 672 ? -32.097 0.183 81.081 1.00 93.12 672 ARG A N 1
ATOM 5215 C CA . ARG A 1 672 ? -33.439 0.792 81.090 1.00 93.12 672 ARG A CA 1
ATOM 5216 C C . ARG A 1 672 ? -34.456 -0.116 81.777 1.00 93.12 672 ARG A C 1
ATOM 5218 O O . ARG A 1 672 ? -35.139 0.341 82.691 1.00 93.12 672 ARG A O 1
ATOM 5225 N N . LEU A 1 673 ? -34.485 -1.403 81.432 1.00 93.25 673 LEU A N 1
ATOM 5226 C CA . LEU A 1 673 ? -35.364 -2.392 82.060 1.00 93.25 673 LEU A CA 1
ATOM 5227 C C . LEU A 1 673 ? -35.102 -2.544 83.564 1.00 93.25 673 LEU A C 1
ATOM 5229 O O . LEU A 1 673 ? -36.055 -2.592 84.335 1.00 93.25 673 LEU A O 1
ATOM 5233 N N . ILE A 1 674 ? -33.844 -2.556 84.016 1.00 93.06 674 ILE A N 1
ATOM 5234 C CA . ILE A 1 674 ? -33.515 -2.617 85.452 1.00 93.06 674 ILE A CA 1
ATOM 5235 C C . ILE A 1 674 ? -34.136 -1.430 86.199 1.00 93.06 674 ILE A C 1
ATOM 5237 O O . ILE A 1 674 ? -34.808 -1.618 87.218 1.00 93.06 674 ILE A O 1
ATOM 5241 N N . ARG A 1 675 ? -33.964 -0.210 85.670 1.00 92.44 675 ARG A N 1
ATOM 5242 C CA . ARG A 1 675 ? -34.567 1.001 86.249 1.00 92.44 675 ARG A CA 1
ATOM 5243 C C . ARG A 1 675 ? -36.091 0.938 86.217 1.00 92.44 675 ARG A C 1
ATOM 5245 O O . ARG A 1 675 ? -36.736 1.224 87.224 1.00 92.44 675 ARG A O 1
ATOM 5252 N N . LEU A 1 676 ? -36.668 0.516 85.095 1.00 92.75 676 LEU A N 1
ATOM 5253 C CA . LEU A 1 676 ? -38.110 0.373 84.937 1.00 92.75 676 LEU A CA 1
ATOM 5254 C C . LEU A 1 676 ? -38.700 -0.641 85.928 1.00 92.75 676 LEU A C 1
ATOM 5256 O O . LEU A 1 676 ? -39.719 -0.359 86.554 1.00 92.75 676 LEU A O 1
ATOM 5260 N N . ASN A 1 677 ? -38.045 -1.785 86.139 1.00 93.00 677 ASN A N 1
ATOM 5261 C CA . ASN A 1 677 ? -38.482 -2.804 87.094 1.00 93.00 677 ASN A CA 1
ATOM 5262 C C . ASN A 1 677 ? -38.515 -2.265 88.530 1.00 93.00 677 ASN A C 1
ATOM 5264 O O . ASN A 1 677 ? -39.457 -2.546 89.276 1.00 93.00 677 ASN A O 1
ATOM 5268 N N . ALA A 1 678 ? -37.514 -1.465 88.913 1.00 89.75 678 ALA A N 1
ATOM 5269 C CA . ALA A 1 678 ? -37.499 -0.788 90.207 1.00 89.75 678 ALA A CA 1
ATOM 5270 C C . ALA A 1 678 ? -38.688 0.182 90.342 1.00 89.75 678 ALA A C 1
ATOM 5272 O O . ALA A 1 678 ? -39.385 0.165 91.358 1.00 89.75 678 ALA A O 1
ATOM 5273 N N . THR A 1 679 ? -38.975 0.962 89.295 1.00 89.81 679 THR A N 1
ATOM 5274 C CA . THR A 1 679 ? -40.115 1.893 89.251 1.00 89.81 679 THR A CA 1
ATOM 5275 C C . THR A 1 679 ? -41.464 1.172 89.339 1.00 89.81 679 THR A C 1
ATOM 5277 O O . THR A 1 679 ? -42.304 1.546 90.160 1.00 89.81 679 THR A O 1
ATOM 5280 N N . ILE A 1 680 ? -41.673 0.111 88.551 1.00 89.75 680 ILE A N 1
ATOM 5281 C CA . ILE A 1 680 ? -42.901 -0.703 88.575 1.00 89.75 680 ILE A CA 1
ATOM 5282 C C . ILE A 1 680 ? -43.091 -1.326 89.959 1.00 89.75 680 ILE A C 1
ATOM 5284 O O . ILE A 1 680 ? -44.169 -1.219 90.540 1.00 89.75 680 ILE A O 1
ATOM 5288 N N . SER A 1 681 ? -42.033 -1.903 90.533 1.00 87.19 681 SER A N 1
ATOM 5289 C CA . SER A 1 681 ? -42.092 -2.522 91.862 1.00 87.19 681 SER A CA 1
ATOM 5290 C C . SER A 1 681 ? -42.418 -1.500 92.958 1.00 87.19 681 SER A C 1
ATOM 5292 O O . SER A 1 681 ? -43.189 -1.798 93.870 1.00 87.19 681 SER A O 1
ATOM 5294 N N . LYS A 1 682 ? -41.895 -0.268 92.861 1.00 86.12 682 LYS A N 1
ATOM 5295 C CA . LYS A 1 682 ? -42.254 0.829 93.772 1.00 86.12 682 LYS A CA 1
ATOM 5296 C C . LYS A 1 682 ? -43.743 1.182 93.667 1.00 86.12 682 LYS A C 1
ATOM 5298 O O . LYS A 1 682 ? -44.419 1.213 94.691 1.00 86.12 682 LYS A O 1
ATOM 5303 N N . LYS A 1 683 ? -44.269 1.355 92.450 1.00 84.44 683 LYS A N 1
ATOM 5304 C CA . LYS A 1 683 ? -45.690 1.663 92.193 1.00 84.44 683 LYS A CA 1
ATOM 5305 C C . LYS A 1 683 ? -46.628 0.544 92.670 1.00 84.44 683 LYS A C 1
ATOM 5307 O O . LYS A 1 683 ? -47.668 0.809 93.272 1.00 84.44 683 LYS A O 1
ATOM 5312 N N . GLU A 1 684 ? -46.258 -0.718 92.447 1.00 83.12 684 GLU A N 1
ATOM 5313 C CA . GLU A 1 684 ? -46.992 -1.885 92.958 1.00 83.12 684 GLU A CA 1
ATOM 5314 C C . GLU A 1 684 ? -47.009 -1.911 94.496 1.00 83.12 684 GLU A C 1
ATOM 5316 O O . GLU A 1 684 ? -48.047 -2.192 95.102 1.00 83.12 684 GLU A O 1
ATOM 5321 N N . ASN A 1 685 ? -45.885 -1.580 95.138 1.00 81.44 685 ASN A N 1
ATOM 5322 C CA . ASN A 1 685 ? -45.788 -1.500 96.594 1.00 81.44 685 ASN A CA 1
ATOM 5323 C C . ASN A 1 685 ? -46.592 -0.328 97.173 1.00 81.44 685 ASN A C 1
ATOM 5325 O O . ASN A 1 685 ? -47.277 -0.518 98.176 1.00 81.44 685 ASN A O 1
ATOM 5329 N N . GLU A 1 686 ? -46.583 0.845 96.536 1.00 81.62 686 GLU A N 1
ATOM 5330 C CA . GLU A 1 686 ? -47.426 1.990 96.913 1.00 81.62 686 GLU A CA 1
ATOM 5331 C C . GLU A 1 686 ? -48.918 1.627 96.859 1.00 81.62 686 GLU A C 1
ATOM 5333 O O . GLU A 1 686 ? -49.652 1.890 97.812 1.00 81.62 686 GLU A O 1
ATOM 5338 N N . LYS A 1 687 ? -49.361 0.922 95.806 1.00 80.12 687 LYS A N 1
ATOM 5339 C CA . LYS A 1 687 ? -50.747 0.434 95.697 1.00 80.12 687 LYS A CA 1
ATOM 5340 C C . LYS A 1 687 ? -51.101 -0.551 96.818 1.00 80.12 687 LYS A C 1
ATOM 5342 O O . LYS A 1 687 ? -52.179 -0.448 97.400 1.00 80.12 687 LYS A O 1
ATOM 5347 N N . LYS A 1 688 ? -50.190 -1.470 97.168 1.00 78.81 688 LYS A N 1
ATOM 5348 C CA . LYS A 1 688 ? -50.369 -2.394 98.307 1.00 78.81 688 LYS A CA 1
ATOM 5349 C C . LYS A 1 688 ? -50.450 -1.648 99.646 1.00 78.81 688 LYS A C 1
ATOM 5351 O O . LYS A 1 688 ? -51.316 -1.954 100.466 1.00 78.81 688 LYS A O 1
ATOM 5356 N N . LEU A 1 689 ? -49.592 -0.650 99.860 1.00 79.50 689 LEU A N 1
ATOM 5357 C CA . LEU A 1 689 ? -49.610 0.213 101.047 1.00 79.50 689 LEU A CA 1
ATOM 5358 C C . LEU A 1 689 ? -50.927 0.990 101.170 1.00 79.50 689 LEU A C 1
ATOM 5360 O O . LEU A 1 689 ? -51.497 1.024 102.260 1.00 79.50 689 LEU A O 1
ATOM 5364 N N . GLN A 1 690 ? -51.448 1.530 100.064 1.00 77.06 690 GLN A N 1
ATOM 5365 C CA . GLN A 1 690 ? -52.747 2.205 100.045 1.00 77.06 690 GLN A CA 1
ATOM 5366 C C . GLN A 1 690 ? -53.883 1.242 100.411 1.00 77.06 690 GLN A C 1
ATOM 5368 O O . GLN A 1 690 ? -54.649 1.533 101.325 1.00 77.06 690 GLN A O 1
ATOM 5373 N N . THR A 1 691 ? -53.927 0.041 99.814 1.00 75.75 691 THR A N 1
ATOM 5374 C CA . THR A 1 691 ? -54.944 -0.960 100.186 1.00 75.75 691 THR A CA 1
ATOM 5375 C C . THR A 1 691 ? -54.867 -1.358 101.662 1.00 75.75 691 THR A C 1
ATOM 5377 O O . THR A 1 691 ? -55.894 -1.577 102.297 1.00 75.75 691 THR A O 1
ATOM 5380 N N . LEU A 1 692 ? -53.667 -1.407 102.253 1.00 79.56 692 LEU A N 1
ATOM 5381 C CA . LEU A 1 692 ? -53.502 -1.685 103.680 1.00 79.56 692 LEU A CA 1
ATOM 5382 C C . LEU A 1 692 ? -54.003 -0.522 104.556 1.00 79.56 692 LEU A C 1
ATOM 5384 O O . LEU A 1 692 ? -54.576 -0.759 105.622 1.00 79.56 692 LEU A O 1
ATOM 5388 N N . ALA A 1 693 ? -53.800 0.724 104.122 1.00 81.50 693 ALA A N 1
ATOM 5389 C CA . ALA A 1 693 ? -54.331 1.907 104.793 1.00 81.50 693 ALA A CA 1
ATOM 5390 C C . ALA A 1 693 ? -55.867 1.943 104.745 1.00 81.50 693 ALA A C 1
ATOM 5392 O O . ALA A 1 693 ? -56.497 2.186 105.777 1.00 81.50 693 ALA A O 1
ATOM 5393 N N . ASP A 1 694 ? -56.461 1.615 103.596 1.00 81.31 694 ASP A N 1
ATOM 5394 C CA . ASP A 1 694 ? -57.913 1.548 103.418 1.00 81.31 694 ASP A CA 1
ATOM 5395 C C . ASP A 1 694 ? -58.527 0.450 104.301 1.00 81.31 694 ASP A C 1
ATOM 5397 O O . ASP A 1 694 ? -59.511 0.702 104.998 1.00 81.31 694 ASP A O 1
ATOM 5401 N N . VAL A 1 695 ? -57.901 -0.737 104.371 1.00 82.81 695 VAL A N 1
ATOM 5402 C CA . VAL A 1 695 ? -58.317 -1.825 105.282 1.00 82.81 695 VAL A CA 1
ATOM 5403 C C . VAL A 1 695 ? -58.273 -1.365 106.739 1.00 82.81 695 VAL A C 1
ATOM 5405 O O . VAL A 1 695 ? -59.239 -1.569 107.470 1.00 82.81 695 VAL A O 1
ATOM 5408 N N . ARG A 1 696 ? -57.190 -0.702 107.170 1.00 84.06 696 ARG A N 1
ATOM 5409 C CA . ARG A 1 696 ? -57.090 -0.157 108.538 1.00 84.06 696 ARG A CA 1
ATOM 5410 C C . ARG A 1 696 ? -58.156 0.900 108.817 1.00 84.06 696 ARG A C 1
ATOM 5412 O O . ARG A 1 696 ? -58.636 0.993 109.944 1.00 84.06 696 ARG A O 1
ATOM 5419 N N . ASN A 1 697 ? -58.504 1.722 107.830 1.00 85.50 697 ASN A N 1
ATOM 5420 C CA . ASN A 1 697 ? -59.553 2.724 107.978 1.00 85.50 697 ASN A CA 1
ATOM 5421 C C . ASN A 1 6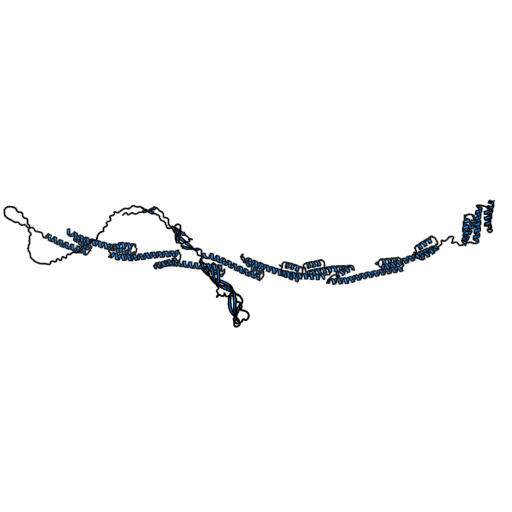97 ? -60.937 2.071 108.121 1.00 85.50 697 ASN A C 1
ATOM 5423 O O . ASN A 1 697 ? -61.676 2.407 109.045 1.00 85.50 697 ASN A O 1
ATOM 5427 N N . ALA A 1 698 ? -61.254 1.087 107.275 1.00 83.50 698 ALA A N 1
ATOM 5428 C CA . ALA A 1 698 ? -62.477 0.299 107.390 1.00 83.50 698 ALA A CA 1
ATOM 5429 C C . ALA A 1 698 ? -62.553 -0.424 108.745 1.00 83.50 698 ALA A C 1
ATOM 5431 O O . ALA A 1 698 ? -63.573 -0.348 109.420 1.00 83.50 698 ALA A O 1
ATOM 5432 N N . GLU A 1 699 ? -61.456 -1.029 109.210 1.00 86.06 699 GLU A N 1
ATOM 5433 C CA . GLU A 1 699 ? -61.375 -1.687 110.520 1.00 86.06 699 GLU A CA 1
ATOM 5434 C C . GLU A 1 699 ? -61.629 -0.712 111.682 1.00 86.06 699 GLU A C 1
ATOM 5436 O O . GLU A 1 699 ? -62.390 -1.021 112.600 1.00 86.06 699 GLU A O 1
ATOM 5441 N N . LYS A 1 700 ? -61.071 0.506 111.621 1.00 86.06 700 LYS A N 1
ATOM 5442 C CA . LYS A 1 700 ? -61.361 1.568 112.600 1.00 86.06 700 LYS A CA 1
ATOM 5443 C C . LYS A 1 700 ? -62.834 1.969 112.603 1.00 86.06 700 LYS A C 1
ATOM 5445 O O . LYS A 1 700 ? -63.391 2.181 113.678 1.00 86.06 700 LYS A O 1
ATOM 5450 N N . LEU A 1 701 ? -63.458 2.095 111.433 1.00 85.38 701 LEU A N 1
ATOM 5451 C CA . LEU A 1 701 ? -64.867 2.474 111.317 1.00 85.38 701 LEU A CA 1
ATOM 5452 C C . LEU A 1 701 ? -65.796 1.360 111.811 1.00 85.38 701 LEU A C 1
ATOM 5454 O O . LEU A 1 701 ? -66.730 1.658 112.551 1.00 85.38 701 LEU A O 1
ATOM 5458 N N . VAL A 1 702 ? -65.495 0.093 111.508 1.00 83.25 702 VAL A N 1
ATOM 5459 C CA . VAL A 1 702 ? -66.208 -1.072 112.067 1.00 83.25 702 VAL A CA 1
ATOM 5460 C C . VAL A 1 702 ? -66.087 -1.096 113.589 1.00 83.25 702 VAL A C 1
ATOM 5462 O O . VAL A 1 702 ? -67.089 -1.241 114.289 1.00 83.25 702 VAL A O 1
ATOM 5465 N N . ASN A 1 703 ? -64.887 -0.862 114.128 1.00 84.19 703 ASN A N 1
ATOM 5466 C CA . ASN A 1 703 ? -64.692 -0.786 115.573 1.00 84.19 703 ASN A CA 1
ATOM 5467 C C . ASN A 1 703 ? -65.468 0.390 116.195 1.00 84.19 703 ASN A C 1
ATOM 5469 O O . ASN A 1 703 ? -66.126 0.232 117.221 1.00 84.19 703 ASN A O 1
ATOM 5473 N N . LYS A 1 704 ? -65.461 1.566 115.558 1.00 83.56 704 LYS A N 1
ATOM 5474 C CA . LYS A 1 704 ? -66.237 2.727 116.017 1.00 83.56 704 LYS A CA 1
ATOM 5475 C C . LYS A 1 704 ? -67.741 2.438 116.025 1.00 83.56 704 LYS A C 1
ATOM 5477 O O . LYS A 1 704 ? -68.389 2.738 117.026 1.00 83.56 704 LYS A O 1
ATOM 5482 N N . ALA A 1 705 ? -68.268 1.817 114.970 1.00 80.25 705 ALA A N 1
ATOM 5483 C CA . ALA A 1 705 ? -69.655 1.361 114.907 1.00 80.25 705 ALA A CA 1
ATOM 5484 C C . ALA A 1 705 ? -69.980 0.386 116.050 1.00 80.25 705 ALA A C 1
ATOM 5486 O O . ALA A 1 705 ? -71.040 0.495 116.669 1.00 80.25 705 ALA A O 1
ATOM 5487 N N . SER A 1 706 ? -69.029 -0.496 116.395 1.00 76.81 706 SER A N 1
ATOM 5488 C CA . SER A 1 706 ? -69.168 -1.437 117.513 1.00 76.81 706 SER A CA 1
ATOM 5489 C C . SER A 1 706 ? -69.338 -0.747 118.880 1.00 76.81 706 SER A C 1
ATOM 5491 O O . SER A 1 706 ? -70.059 -1.234 119.754 1.00 76.81 706 SER A O 1
ATOM 5493 N N . ILE A 1 707 ? -68.714 0.424 119.053 1.00 79.12 707 ILE A N 1
ATOM 5494 C CA . ILE A 1 707 ? -68.736 1.201 120.298 1.00 79.12 707 ILE A CA 1
ATOM 5495 C C . ILE A 1 707 ? -69.962 2.118 120.362 1.00 79.12 707 ILE A C 1
ATOM 5497 O O . ILE A 1 707 ? -70.663 2.130 121.374 1.00 79.12 707 ILE A O 1
ATOM 5501 N N . SER A 1 708 ? -70.227 2.896 119.307 1.00 78.69 708 SER A N 1
ATOM 5502 C CA . SER A 1 708 ? -71.284 3.917 119.321 1.00 78.69 708 SER A CA 1
ATOM 5503 C C . SER A 1 708 ? -72.690 3.335 119.198 1.00 78.69 708 SER A C 1
ATOM 5505 O O . SER A 1 708 ? -73.645 3.969 119.645 1.00 78.69 708 SER A O 1
ATOM 5507 N N . LYS A 1 709 ? -72.824 2.138 118.604 1.00 71.69 709 LYS A N 1
ATOM 5508 C CA . LYS A 1 709 ? -74.107 1.460 118.339 1.00 71.69 709 LYS A CA 1
ATOM 5509 C C . LYS A 1 709 ? -75.086 2.311 117.514 1.00 71.69 709 LYS A C 1
ATOM 5511 O O . LYS A 1 709 ? -76.291 2.065 117.551 1.00 71.69 709 LYS A O 1
ATOM 5516 N N . SER A 1 710 ? -74.586 3.313 116.786 1.00 77.50 710 SER A N 1
ATOM 5517 C CA . SER A 1 710 ? -75.399 4.197 115.951 1.00 77.50 710 SER A CA 1
ATOM 5518 C C . SER A 1 710 ? -75.562 3.612 114.547 1.00 77.50 710 SER A C 1
ATOM 5520 O O . SER A 1 710 ? -74.627 3.046 113.975 1.00 77.50 710 SER A O 1
ATOM 5522 N N . THR A 1 711 ? -76.749 3.770 113.963 1.00 75.94 711 THR A N 1
ATOM 5523 C CA . THR A 1 711 ? -77.025 3.356 112.578 1.00 75.94 711 THR A CA 1
ATOM 5524 C C . THR A 1 711 ? -76.164 4.114 111.565 1.00 75.94 711 THR A C 1
ATOM 5526 O O . THR A 1 711 ? -75.802 3.560 110.530 1.00 75.94 711 THR A O 1
ATOM 5529 N N . GLU A 1 712 ? -75.769 5.350 111.879 1.00 81.69 712 GLU A N 1
ATOM 5530 C CA . GLU A 1 712 ? -74.917 6.175 111.021 1.00 81.69 712 GLU A CA 1
ATOM 5531 C C . GLU A 1 712 ? -73.464 5.672 110.968 1.00 81.69 712 GLU A C 1
ATOM 5533 O O . GLU A 1 712 ? -72.869 5.606 109.891 1.00 81.69 712 GLU A O 1
ATOM 5538 N N . ASP A 1 713 ? -72.884 5.272 112.104 1.00 82.25 713 ASP A N 1
ATOM 5539 C CA . ASP A 1 713 ? -71.525 4.719 112.118 1.00 82.25 713 ASP A CA 1
ATOM 5540 C C . ASP A 1 713 ? -71.479 3.321 111.474 1.00 82.25 713 ASP A C 1
ATOM 5542 O O . ASP A 1 713 ? -70.493 2.998 110.811 1.00 82.25 713 ASP A O 1
ATOM 5546 N N . ILE A 1 714 ? -72.553 2.522 111.586 1.00 81.75 714 ILE A N 1
ATOM 5547 C CA . ILE A 1 714 ? -72.694 1.238 110.869 1.00 81.75 714 ILE A CA 1
ATOM 5548 C C . ILE A 1 714 ? -72.694 1.466 109.350 1.00 81.75 714 ILE A C 1
ATOM 5550 O O . ILE A 1 714 ? -71.974 0.777 108.630 1.00 81.75 714 ILE A O 1
ATOM 5554 N N . ALA A 1 715 ? -73.434 2.464 108.856 1.00 83.69 715 ALA A N 1
ATOM 5555 C CA . ALA A 1 715 ? -73.455 2.796 107.432 1.00 83.69 715 ALA A CA 1
ATOM 5556 C C . ALA A 1 715 ? -72.076 3.257 106.921 1.00 83.69 715 ALA A C 1
ATOM 5558 O O . ALA A 1 715 ? -71.629 2.810 105.864 1.00 83.69 715 ALA A O 1
ATOM 5559 N N . LYS A 1 716 ? -71.355 4.082 107.695 1.00 86.44 716 LYS A N 1
ATOM 5560 C CA . LYS A 1 716 ? -69.987 4.521 107.354 1.00 86.44 716 LYS A CA 1
ATOM 5561 C C . LYS A 1 716 ? -68.988 3.362 107.354 1.00 86.44 716 LYS A C 1
ATOM 5563 O O . LYS A 1 716 ? -68.117 3.305 106.487 1.00 86.44 716 LYS A O 1
ATOM 5568 N N . ALA A 1 717 ? -69.115 2.431 108.298 1.00 84.75 717 ALA A N 1
ATOM 5569 C CA . ALA A 1 717 ? -68.315 1.210 108.321 1.00 84.75 717 ALA A CA 1
ATOM 5570 C C . ALA A 1 717 ? -68.592 0.332 107.089 1.00 84.75 717 ALA A C 1
ATOM 5572 O O . ALA A 1 717 ? -67.650 -0.120 106.439 1.00 84.75 717 ALA A O 1
ATOM 5573 N N . GLN A 1 718 ? -69.864 0.164 106.718 1.00 87.38 718 GLN A N 1
ATOM 5574 C CA . GLN A 1 718 ? -70.278 -0.609 105.547 1.00 87.38 718 GLN A CA 1
ATOM 5575 C C . GLN A 1 718 ? -69.774 0.003 104.231 1.00 87.38 718 GLN A C 1
ATOM 5577 O O . GLN A 1 718 ? -69.274 -0.708 103.360 1.00 87.38 718 GLN A O 1
ATOM 5582 N N . GLU A 1 719 ? -69.852 1.327 104.084 1.00 88.38 719 GLU A N 1
ATOM 5583 C CA . GLU A 1 719 ? -69.337 2.031 102.906 1.00 88.38 719 GLU A CA 1
ATOM 5584 C C . GLU A 1 719 ? -67.815 1.872 102.776 1.00 88.38 719 GLU A C 1
ATOM 5586 O O . GLU A 1 719 ? -67.298 1.633 101.682 1.00 88.38 719 GLU A O 1
ATOM 5591 N N . ALA A 1 720 ? -67.091 1.957 103.895 1.00 85.81 720 ALA A N 1
ATOM 5592 C CA . ALA A 1 720 ? -65.648 1.754 103.910 1.00 85.81 720 ALA A CA 1
ATOM 5593 C C . ALA A 1 720 ? -65.258 0.312 103.550 1.00 85.81 720 ALA A C 1
ATOM 5595 O O . ALA A 1 720 ? -64.306 0.128 102.797 1.00 85.81 720 ALA A O 1
ATOM 5596 N N . ILE A 1 721 ? -66.004 -0.698 104.016 1.00 85.44 721 ILE A N 1
ATOM 5597 C CA . ILE A 1 721 ? -65.793 -2.106 103.636 1.00 85.44 721 ILE A CA 1
ATOM 5598 C C . ILE A 1 721 ? -66.063 -2.321 102.141 1.00 85.44 721 ILE A C 1
ATOM 5600 O O . ILE A 1 721 ? -65.278 -2.989 101.471 1.00 85.44 721 ILE A O 1
ATOM 5604 N N . ASN A 1 722 ? -67.124 -1.725 101.592 1.00 87.25 722 ASN A N 1
ATOM 5605 C CA . ASN A 1 722 ? -67.470 -1.861 100.172 1.00 87.25 722 ASN A CA 1
ATOM 5606 C C . ASN A 1 722 ? -66.397 -1.289 99.234 1.00 87.25 722 ASN A C 1
ATOM 5608 O O . ASN A 1 722 ? -66.247 -1.772 98.113 1.00 87.25 722 ASN A O 1
ATOM 5612 N N . LYS A 1 723 ? -65.644 -0.281 99.691 1.00 86.19 723 LYS A N 1
ATOM 5613 C CA . LYS A 1 723 ? -64.514 0.304 98.951 1.00 86.19 723 LYS A CA 1
ATOM 5614 C C . LYS A 1 723 ? -63.254 -0.568 98.982 1.00 86.19 723 LYS A C 1
ATOM 5616 O O . LYS A 1 723 ? -62.322 -0.294 98.229 1.00 86.19 723 LYS A O 1
ATOM 5621 N N . LEU A 1 724 ? -63.203 -1.605 99.822 1.00 84.50 724 LEU A N 1
ATOM 5622 C CA . LEU A 1 724 ? -62.073 -2.528 99.846 1.00 84.50 724 LEU A CA 1
ATOM 5623 C C . LEU A 1 724 ? -62.122 -3.502 98.658 1.00 84.50 724 LEU A C 1
ATOM 5625 O O . LEU A 1 724 ? -63.203 -3.965 98.275 1.00 84.50 724 LEU A O 1
ATOM 5629 N N . PRO A 1 725 ? -60.953 -3.878 98.104 1.00 80.25 725 PRO A N 1
ATOM 5630 C CA . PRO A 1 725 ? -60.877 -4.966 97.139 1.00 80.25 725 PRO A CA 1
ATOM 5631 C C . PRO A 1 725 ? -61.371 -6.279 97.761 1.00 80.25 725 PRO A C 1
ATOM 5633 O O . PRO A 1 725 ? -61.218 -6.510 98.964 1.00 80.25 725 PRO A O 1
ATOM 5636 N N . GLU A 1 726 ? -61.973 -7.134 96.935 1.00 76.50 726 GLU A N 1
ATOM 5637 C CA . GLU A 1 726 ? -62.480 -8.442 97.359 1.00 76.50 726 GLU A CA 1
ATOM 5638 C C . GLU A 1 726 ? -61.369 -9.319 97.944 1.00 76.50 726 GLU A C 1
ATOM 5640 O O . GLU A 1 726 ? -60.237 -9.347 97.453 1.00 76.50 726 GLU A O 1
ATOM 5645 N N . GLY A 1 727 ? -61.697 -10.039 99.016 1.00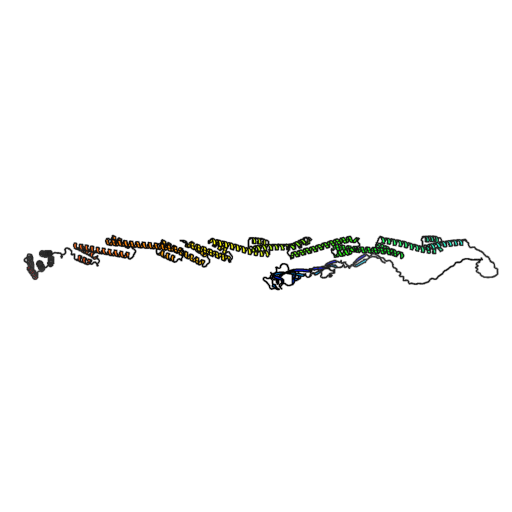 81.50 727 GLY A N 1
ATOM 5646 C CA . GLY A 1 727 ? -60.787 -10.967 99.667 1.00 81.50 727 GLY A CA 1
ATOM 5647 C C . GLY A 1 727 ? -60.887 -10.944 101.185 1.00 81.50 727 GLY A C 1
ATOM 5648 O O . GLY A 1 727 ? -61.640 -10.180 101.788 1.00 81.50 727 GLY A O 1
ATOM 5649 N N . LYS A 1 728 ? -60.032 -11.758 101.815 1.00 82.12 728 LYS A N 1
ATOM 5650 C CA . LYS A 1 728 ? -60.126 -12.129 103.238 1.00 82.12 728 LYS A CA 1
ATOM 5651 C C . LYS A 1 728 ? -60.300 -10.954 104.205 1.00 82.12 728 LYS A C 1
ATOM 5653 O O . LYS A 1 728 ? -60.982 -11.106 105.210 1.00 82.12 728 LYS A O 1
ATOM 5658 N N . ASN A 1 729 ? -59.681 -9.801 103.938 1.00 84.38 729 ASN A N 1
ATOM 5659 C CA . ASN A 1 729 ? -59.804 -8.627 104.809 1.00 84.38 729 ASN A CA 1
ATOM 5660 C C . ASN A 1 729 ? -61.190 -7.978 104.717 1.00 84.38 729 ASN A C 1
ATOM 5662 O O . ASN A 1 729 ? -61.765 -7.654 105.754 1.00 84.38 729 ASN A O 1
ATOM 5666 N N . ARG A 1 730 ? -61.734 -7.822 103.503 1.00 86.69 730 ARG A N 1
ATOM 5667 C CA . ARG A 1 730 ? -63.096 -7.321 103.291 1.00 86.69 730 ARG A CA 1
ATOM 5668 C C . ARG A 1 730 ? -64.107 -8.276 103.917 1.00 86.69 730 ARG A C 1
ATOM 5670 O O . ARG A 1 730 ? -64.929 -7.836 104.710 1.00 86.69 730 ARG A O 1
ATOM 5677 N N . ASP A 1 731 ? -63.967 -9.574 103.654 1.00 85.88 731 ASP A N 1
ATOM 5678 C CA . ASP A 1 731 ? -64.884 -10.607 104.151 1.00 85.88 731 ASP A CA 1
ATOM 5679 C C . ASP A 1 731 ? -64.883 -10.681 105.684 1.00 85.88 731 ASP A C 1
ATOM 5681 O O . ASP A 1 731 ? -65.935 -10.749 106.322 1.00 85.88 731 ASP A O 1
ATOM 5685 N N . ARG A 1 732 ? -63.693 -10.612 106.299 1.00 88.56 732 ARG A N 1
ATOM 5686 C CA . ARG A 1 732 ? -63.541 -10.610 107.760 1.00 88.56 732 ARG A CA 1
ATOM 5687 C C . ARG A 1 732 ? -64.192 -9.383 108.395 1.00 88.56 732 ARG A C 1
ATOM 5689 O O . ARG A 1 732 ? -64.890 -9.528 109.395 1.00 88.56 732 ARG A O 1
ATOM 5696 N N . LEU A 1 733 ? -63.957 -8.190 107.842 1.00 86.75 733 LEU A N 1
ATOM 5697 C CA . LEU A 1 733 ? -64.533 -6.945 108.362 1.00 86.75 733 LEU A CA 1
ATOM 5698 C C . LEU A 1 733 ? -66.050 -6.885 108.151 1.00 86.75 733 LEU A C 1
ATOM 5700 O O . LEU A 1 733 ? -66.758 -6.448 109.056 1.00 86.75 733 LEU A O 1
ATOM 5704 N N . GLN A 1 734 ? -66.545 -7.394 107.019 1.00 87.50 734 GLN A N 1
ATOM 5705 C CA . GLN A 1 734 ? -67.975 -7.544 106.747 1.00 87.50 734 GLN A CA 1
ATOM 5706 C C . GLN A 1 734 ? -68.639 -8.461 107.777 1.00 87.50 734 GLN A C 1
ATOM 5708 O O . GLN A 1 734 ? -69.583 -8.061 108.450 1.00 87.50 734 GLN A O 1
ATOM 5713 N N . THR A 1 735 ? -68.072 -9.652 107.986 1.00 86.88 735 THR A N 1
ATOM 5714 C CA . THR A 1 735 ? -68.578 -10.627 108.966 1.00 86.88 735 THR A CA 1
ATOM 5715 C C . THR A 1 735 ? -68.605 -10.042 110.380 1.00 86.88 735 THR A C 1
ATOM 5717 O O . THR A 1 735 ? -69.536 -10.286 111.150 1.00 86.88 735 THR A O 1
ATOM 5720 N N . TRP A 1 736 ? -67.583 -9.259 110.740 1.00 85.38 736 TRP A N 1
ATOM 5721 C CA . TRP A 1 736 ? -67.523 -8.602 112.042 1.00 85.38 736 TRP A CA 1
ATOM 5722 C C . TRP A 1 736 ? -68.629 -7.551 112.206 1.00 85.38 736 TRP A C 1
ATOM 5724 O O . TRP A 1 736 ? -69.310 -7.550 113.237 1.00 85.38 736 TRP A O 1
ATOM 5734 N N . LEU A 1 737 ? -68.851 -6.707 111.192 1.00 85.12 737 LEU A N 1
ATOM 5735 C CA . LEU A 1 737 ? -69.923 -5.713 111.205 1.00 85.12 737 LEU A CA 1
ATOM 5736 C C . LEU A 1 737 ? -71.309 -6.383 111.278 1.00 85.12 737 LEU A C 1
ATOM 5738 O O . LEU A 1 737 ? -72.116 -6.004 112.126 1.00 85.12 737 LEU A O 1
ATOM 5742 N N . ASP A 1 738 ? -71.554 -7.430 110.487 1.00 83.50 738 ASP A N 1
ATOM 5743 C CA . ASP A 1 738 ? -72.836 -8.152 110.446 1.00 83.50 738 ASP A CA 1
ATOM 5744 C C . ASP A 1 738 ? -73.159 -8.852 111.774 1.00 83.50 738 ASP A C 1
ATOM 5746 O O . ASP A 1 738 ? -74.279 -8.767 112.289 1.00 83.50 738 ASP A O 1
ATOM 5750 N N . SER A 1 739 ? -72.167 -9.517 112.377 1.00 80.69 739 SER A N 1
ATOM 5751 C CA . SER A 1 739 ? -72.303 -10.158 113.692 1.00 80.69 739 SER A CA 1
ATOM 5752 C C . SER A 1 739 ? -72.703 -9.147 114.771 1.00 80.69 739 SER A C 1
ATOM 5754 O O . SER A 1 739 ? -73.591 -9.400 115.591 1.00 80.69 739 SER A O 1
ATOM 5756 N N . PHE A 1 740 ? -72.096 -7.961 114.734 1.00 77.12 740 PHE A N 1
ATOM 5757 C CA . PHE A 1 740 ? -72.418 -6.883 115.656 1.00 77.12 740 PHE A CA 1
ATOM 5758 C C . PHE A 1 740 ? -73.832 -6.311 115.438 1.00 77.12 740 PHE A C 1
ATOM 5760 O O . PHE A 1 740 ? -74.589 -6.184 116.405 1.00 77.12 740 PHE A O 1
ATOM 5767 N N . VAL A 1 741 ? -74.219 -6.021 114.190 1.00 78.56 741 VAL A N 1
ATOM 5768 C CA . VAL A 1 741 ? -75.559 -5.506 113.838 1.00 78.56 741 VAL A CA 1
ATOM 5769 C C . VAL A 1 741 ? -76.661 -6.470 114.288 1.00 78.56 741 VAL A C 1
ATOM 5771 O O . VAL A 1 741 ? -77.648 -6.052 114.901 1.00 78.56 741 VAL A O 1
ATOM 5774 N N . ASN A 1 742 ? -76.463 -7.773 114.080 1.00 74.06 742 ASN A N 1
ATOM 5775 C CA . ASN A 1 742 ? -77.398 -8.804 114.530 1.00 74.06 742 ASN A CA 1
ATOM 5776 C C . ASN A 1 742 ? -77.587 -8.808 116.056 1.00 74.06 742 ASN A C 1
ATOM 5778 O O . ASN A 1 742 ? -78.696 -9.025 116.551 1.00 74.06 742 ASN A O 1
ATOM 5782 N N . ASN A 1 743 ? -76.529 -8.518 116.816 1.00 71.38 743 ASN A N 1
ATOM 5783 C CA . ASN A 1 743 ? -76.588 -8.489 118.275 1.00 71.38 743 ASN A CA 1
ATOM 5784 C C . ASN A 1 743 ? -77.342 -7.253 118.815 1.00 71.38 743 ASN A C 1
ATOM 5786 O O . ASN A 1 743 ? -78.099 -7.372 119.780 1.00 71.38 743 ASN A O 1
ATOM 5790 N N . ILE A 1 744 ? -77.213 -6.081 118.170 1.00 70.75 744 ILE A N 1
ATOM 5791 C CA . ILE A 1 744 ? -78.019 -4.885 118.504 1.00 70.75 744 ILE A CA 1
ATOM 5792 C C . ILE A 1 744 ? -79.510 -5.160 118.298 1.00 70.75 744 ILE A C 1
ATOM 5794 O O . ILE A 1 744 ? -80.317 -4.880 119.188 1.00 70.75 744 ILE A O 1
ATOM 5798 N N . ASN A 1 745 ? -79.878 -5.723 117.146 1.00 68.69 745 ASN A N 1
ATOM 5799 C CA . ASN A 1 745 ? -81.279 -5.991 116.818 1.00 68.69 745 ASN A CA 1
ATOM 5800 C C . ASN A 1 745 ? -81.919 -6.936 117.845 1.00 68.69 745 ASN A C 1
ATOM 5802 O O . ASN A 1 745 ? -83.020 -6.676 118.326 1.00 68.69 745 ASN A O 1
ATOM 5806 N N . LYS A 1 746 ? -81.180 -7.964 118.279 1.00 67.19 746 LYS A N 1
ATOM 5807 C CA . LYS A 1 746 ? -81.608 -8.901 119.325 1.00 67.19 746 LYS A CA 1
ATOM 5808 C C . LYS A 1 746 ? -81.921 -8.210 120.666 1.00 67.19 746 LYS A C 1
ATOM 5810 O O . LYS A 1 746 ? -82.935 -8.528 121.284 1.00 67.19 746 LYS A O 1
ATOM 5815 N N . LEU A 1 747 ? -81.103 -7.244 121.099 1.00 67.25 747 LEU A N 1
ATOM 5816 C CA . LEU A 1 747 ? -81.352 -6.474 122.330 1.00 67.25 747 LEU A CA 1
ATOM 5817 C C . LEU A 1 747 ? -82.579 -5.551 122.221 1.00 67.25 747 LEU A C 1
ATOM 5819 O O . LEU A 1 747 ? -83.319 -5.395 123.194 1.00 67.25 747 LEU A O 1
ATOM 5823 N N . ASN A 1 748 ? -82.795 -4.933 121.057 1.00 68.31 748 ASN A N 1
ATOM 5824 C CA . ASN A 1 748 ? -83.926 -4.028 120.841 1.00 68.31 748 ASN A CA 1
ATOM 5825 C C . ASN A 1 748 ? -85.264 -4.780 120.866 1.00 68.31 748 ASN A C 1
ATOM 5827 O O . ASN A 1 748 ? -86.169 -4.361 121.587 1.00 68.31 748 ASN A O 1
ATOM 5831 N N . TYR A 1 749 ? -85.356 -5.931 120.188 1.00 68.38 749 TYR A N 1
ATOM 5832 C CA . TYR A 1 749 ? -86.560 -6.771 120.226 1.00 68.38 749 TYR A CA 1
ATOM 5833 C C . TYR A 1 749 ? -86.921 -7.203 121.654 1.00 68.38 749 TYR A C 1
ATOM 5835 O O . TYR A 1 749 ? -88.082 -7.126 122.052 1.00 68.38 749 TYR A O 1
ATOM 5843 N N . GLN A 1 750 ? -85.923 -7.579 122.464 1.00 70.94 750 GLN A N 1
ATOM 5844 C CA . GLN A 1 750 ? -86.130 -7.928 123.873 1.00 70.94 750 GLN A CA 1
ATOM 5845 C C . GLN A 1 750 ? -86.705 -6.759 124.685 1.00 70.94 750 GLN A C 1
ATOM 5847 O O . GLN A 1 750 ? -87.638 -6.946 125.468 1.00 70.94 750 GLN A O 1
ATOM 5852 N N . ARG A 1 751 ? -86.173 -5.547 124.493 1.00 75.12 751 ARG A N 1
ATOM 5853 C CA . ARG A 1 751 ? -86.593 -4.364 125.254 1.00 75.12 751 ARG A CA 1
ATOM 5854 C C . ARG A 1 751 ? -88.016 -3.916 124.909 1.00 75.12 751 ARG A C 1
ATOM 5856 O O . ARG A 1 751 ? -88.741 -3.460 125.795 1.00 75.12 751 ARG A O 1
ATOM 5863 N N . ASP A 1 752 ? -88.406 -4.035 123.645 1.00 75.06 752 ASP A N 1
ATOM 5864 C CA . ASP A 1 752 ? -89.737 -3.643 123.179 1.00 75.06 752 ASP A CA 1
ATOM 5865 C C . ASP A 1 752 ? -90.817 -4.627 123.650 1.00 75.06 752 ASP A C 1
ATOM 5867 O O . ASP A 1 752 ? -91.861 -4.189 124.139 1.00 75.06 752 ASP A O 1
ATOM 5871 N N . ALA A 1 753 ? -90.538 -5.936 123.612 1.00 74.69 753 ALA A N 1
ATOM 5872 C CA . ALA A 1 753 ? -91.421 -6.958 124.177 1.00 74.69 753 ALA A CA 1
ATOM 5873 C C . ALA A 1 753 ? -91.626 -6.766 125.687 1.00 74.69 753 ALA A C 1
ATOM 5875 O O . ALA A 1 753 ? -92.756 -6.758 126.173 1.00 74.69 753 ALA A O 1
ATOM 5876 N N . GLU A 1 754 ? -90.551 -6.510 126.438 1.00 80.31 754 GLU A N 1
ATOM 5877 C CA . GLU A 1 754 ? -90.640 -6.301 127.885 1.00 80.31 754 GLU A CA 1
ATOM 5878 C C . GLU A 1 754 ? -91.468 -5.064 128.261 1.00 80.31 754 GLU A C 1
ATOM 5880 O O . GLU A 1 754 ? -92.240 -5.097 129.222 1.00 80.31 754 GLU A O 1
ATOM 5885 N N . ARG A 1 755 ? -91.347 -3.973 127.493 1.00 81.00 755 ARG A N 1
ATOM 5886 C CA . ARG A 1 755 ? -92.167 -2.768 127.691 1.00 81.00 755 ARG A CA 1
ATOM 5887 C C . ARG A 1 755 ? -93.643 -3.022 127.408 1.00 81.00 755 ARG A C 1
ATOM 5889 O O . ARG A 1 755 ? -94.474 -2.571 128.195 1.00 81.00 755 ARG A O 1
ATOM 5896 N N . ALA A 1 756 ? -93.958 -3.727 126.324 1.00 79.19 756 ALA A N 1
ATOM 5897 C CA . ALA A 1 756 ? -95.337 -4.018 125.946 1.00 79.19 756 ALA A CA 1
ATOM 5898 C C . ALA A 1 756 ? -96.030 -4.909 126.992 1.00 79.19 756 ALA A C 1
ATOM 5900 O O . ALA A 1 756 ? -97.122 -4.578 127.449 1.00 79.19 756 ALA A O 1
ATOM 5901 N N . ILE A 1 757 ? -95.344 -5.947 127.485 1.00 81.75 757 ILE A N 1
ATOM 5902 C CA . ILE A 1 757 ? -95.845 -6.820 128.563 1.00 81.75 757 ILE A CA 1
ATOM 5903 C C . ILE A 1 757 ? -96.107 -6.025 129.840 1.00 81.75 757 ILE A C 1
ATOM 5905 O O . ILE A 1 757 ? -97.164 -6.155 130.450 1.00 81.75 757 ILE A O 1
ATOM 5909 N N . LYS A 1 758 ? -95.170 -5.157 130.238 1.00 81.69 758 LYS A N 1
ATOM 5910 C CA . LYS A 1 758 ? -95.321 -4.336 131.447 1.00 81.69 758 LYS A CA 1
ATOM 5911 C C . LYS A 1 758 ? -96.506 -3.373 131.342 1.00 81.69 758 LYS A C 1
ATOM 5913 O O . LYS A 1 758 ? -97.154 -3.077 132.341 1.00 81.69 758 LYS A O 1
ATOM 5918 N N . TYR A 1 759 ? -96.790 -2.879 130.139 1.00 78.38 759 TYR A N 1
ATOM 5919 C CA . TYR A 1 759 ? -97.952 -2.035 129.882 1.00 78.38 759 TYR A CA 1
ATOM 5920 C C . TYR A 1 759 ? -99.259 -2.838 129.967 1.00 78.38 759 TYR A C 1
ATOM 5922 O O . TYR A 1 759 ? -100.193 -2.402 130.643 1.00 78.38 759 TYR A O 1
ATOM 5930 N N . ALA A 1 760 ? -99.290 -4.045 129.394 1.00 78.69 760 ALA A N 1
ATOM 5931 C CA . ALA A 1 760 ? -100.412 -4.978 129.512 1.00 78.69 760 ALA A CA 1
ATOM 5932 C C . ALA A 1 760 ? -100.715 -5.349 130.975 1.00 78.69 760 ALA A C 1
ATOM 5934 O O . ALA A 1 760 ? -101.866 -5.274 131.407 1.00 78.69 760 ALA A O 1
ATOM 5935 N N . GLU A 1 761 ? -99.681 -5.657 131.771 1.00 77.50 761 GLU A N 1
ATOM 5936 C CA . GLU A 1 761 ? -99.775 -5.969 133.209 1.00 77.50 761 GLU A CA 1
ATOM 5937 C C . GLU A 1 761 ? -100.461 -4.844 134.017 1.00 77.50 761 GLU A C 1
ATOM 5939 O O . GLU A 1 761 ? -101.155 -5.116 135.001 1.00 77.50 761 GLU A O 1
ATOM 5944 N N . ILE A 1 762 ? -100.288 -3.583 133.603 1.00 75.56 762 ILE A N 1
ATOM 5945 C CA . ILE A 1 762 ? -100.844 -2.402 134.281 1.00 75.56 762 ILE A CA 1
ATOM 5946 C C . ILE A 1 762 ? -102.273 -2.106 133.817 1.00 75.56 762 ILE A C 1
ATOM 5948 O O . ILE A 1 762 ? -103.156 -1.880 134.649 1.00 75.56 762 ILE A O 1
ATOM 5952 N N . VAL A 1 763 ? -102.499 -2.072 132.503 1.00 79.06 763 VAL A N 1
ATOM 5953 C CA . VAL A 1 763 ? -103.762 -1.603 131.913 1.00 79.06 763 VAL A CA 1
ATOM 5954 C C . VAL A 1 763 ? -104.835 -2.698 131.935 1.00 79.06 763 VAL A C 1
ATOM 5956 O O . VAL A 1 763 ? -105.998 -2.402 132.211 1.00 79.06 763 VAL A O 1
ATOM 5959 N N . ARG A 1 764 ? -104.439 -3.967 131.754 1.00 73.00 764 ARG A N 1
ATOM 5960 C CA . ARG A 1 764 ? -105.277 -5.176 131.906 1.00 73.00 764 ARG A CA 1
ATOM 5961 C C . ARG A 1 764 ? -106.561 -5.148 131.064 1.00 73.00 764 ARG A C 1
ATOM 5963 O O . ARG A 1 764 ? -107.630 -5.550 131.530 1.00 73.00 764 ARG A O 1
ATOM 5970 N N . THR A 1 765 ? -106.436 -4.664 129.828 1.00 71.38 765 THR A N 1
ATOM 5971 C CA . THR A 1 765 ? -107.452 -4.738 128.763 1.00 71.38 765 THR A CA 1
ATOM 5972 C C . THR A 1 765 ? -107.002 -5.720 127.684 1.00 71.38 765 THR A C 1
ATOM 5974 O O . THR A 1 765 ? -105.801 -5.914 127.504 1.00 71.38 765 THR A O 1
ATOM 5977 N N . GLN A 1 766 ? -107.942 -6.297 126.931 1.00 74.12 766 GLN A N 1
ATOM 5978 C CA . GLN A 1 766 ? -107.606 -7.264 125.878 1.00 74.12 766 GLN A CA 1
ATOM 5979 C C . GLN A 1 766 ? -106.666 -6.670 124.813 1.00 74.12 766 GLN A C 1
ATOM 5981 O O . GLN A 1 766 ? -105.665 -7.280 124.470 1.00 74.12 766 GLN A O 1
ATOM 5986 N N . GLU A 1 767 ? -106.901 -5.424 124.400 1.00 77.25 767 GLU A N 1
ATOM 5987 C CA . GLU A 1 767 ? -106.085 -4.730 123.392 1.00 77.25 767 GLU A CA 1
ATOM 5988 C C . GLU A 1 767 ? -104.609 -4.567 123.803 1.00 77.25 767 GLU A C 1
ATOM 5990 O O . GLU A 1 767 ? -103.703 -4.695 122.983 1.00 77.25 767 GLU A O 1
ATOM 5995 N N . THR A 1 768 ? -104.334 -4.330 125.091 1.00 78.50 768 THR A N 1
ATOM 5996 C CA . THR A 1 768 ? -102.943 -4.217 125.565 1.00 78.50 768 THR A CA 1
ATOM 5997 C C . THR A 1 768 ? -102.260 -5.570 125.718 1.00 78.50 768 THR A C 1
ATOM 5999 O O . THR A 1 768 ? -101.039 -5.640 125.591 1.00 78.50 768 THR A O 1
ATOM 6002 N N . ILE A 1 769 ? -103.030 -6.635 125.949 1.00 76.50 769 ILE A N 1
ATOM 6003 C CA . ILE A 1 769 ? -102.518 -8.005 125.977 1.00 76.50 769 ILE A CA 1
ATOM 6004 C C . ILE A 1 769 ? -102.128 -8.436 124.558 1.00 76.50 769 ILE A C 1
ATOM 6006 O O . ILE A 1 769 ? -101.010 -8.904 124.361 1.00 76.50 769 ILE A O 1
ATOM 6010 N N . ASP A 1 770 ? -102.971 -8.166 123.563 1.00 81.75 770 ASP A N 1
ATOM 6011 C CA . ASP A 1 770 ? -102.694 -8.512 122.164 1.00 81.75 770 ASP A CA 1
ATOM 6012 C C . ASP A 1 770 ? -101.468 -7.743 121.623 1.00 81.75 770 ASP A C 1
ATOM 6014 O O . ASP A 1 770 ? -100.565 -8.330 121.031 1.00 81.75 770 ASP A O 1
ATOM 6018 N N . ALA A 1 771 ? -101.334 -6.446 121.936 1.00 82.44 771 ALA A N 1
ATOM 6019 C CA . ALA A 1 771 ? -100.150 -5.667 121.553 1.00 82.44 771 ALA A CA 1
ATOM 6020 C C . ALA A 1 771 ? -98.847 -6.168 122.212 1.00 82.44 771 ALA A C 1
ATOM 6022 O O . ALA A 1 771 ? -97.757 -6.019 121.650 1.00 82.44 771 ALA A O 1
ATOM 6023 N N . ALA A 1 772 ? -98.934 -6.740 123.416 1.00 80.88 772 ALA A N 1
ATOM 6024 C CA . ALA A 1 772 ? -97.798 -7.393 124.055 1.00 80.88 772 ALA A CA 1
ATOM 6025 C C . ALA A 1 772 ? -97.472 -8.740 123.398 1.00 80.88 772 ALA A C 1
ATOM 6027 O O . ALA A 1 772 ? -96.289 -9.056 123.259 1.00 80.88 772 ALA A O 1
ATOM 6028 N N . GLN A 1 773 ? -98.484 -9.477 122.936 1.00 84.19 773 GLN A N 1
ATOM 6029 C CA . GLN A 1 773 ? -98.313 -10.722 122.190 1.00 84.19 773 GLN A CA 1
ATOM 6030 C C . GLN A 1 773 ? -97.564 -10.493 120.870 1.00 84.19 773 GLN A C 1
ATOM 6032 O O . GLN A 1 773 ? -96.552 -11.147 120.626 1.00 84.19 773 GLN A O 1
ATOM 6037 N N . ASP A 1 774 ? -97.950 -9.479 120.090 1.00 84.88 774 ASP A N 1
ATOM 6038 C CA . ASP A 1 774 ? -97.296 -9.144 118.814 1.00 84.88 774 ASP A CA 1
ATOM 6039 C C . ASP A 1 774 ? -95.789 -8.888 118.970 1.00 84.88 774 ASP A C 1
ATOM 6041 O O . ASP A 1 774 ? -94.977 -9.243 118.115 1.00 84.88 774 ASP A O 1
ATOM 6045 N N . LYS A 1 775 ? -95.378 -8.253 120.075 1.00 84.44 775 LYS A N 1
ATOM 6046 C CA . LYS A 1 775 ? -93.955 -7.991 120.336 1.00 84.44 775 LYS A CA 1
ATOM 6047 C C . LYS A 1 775 ? -93.201 -9.232 120.800 1.00 84.44 775 LYS A C 1
ATOM 6049 O O . LYS A 1 775 ? -92.001 -9.321 120.543 1.00 84.44 775 LYS A O 1
ATOM 6054 N N . ILE A 1 776 ? -93.873 -10.178 121.452 1.00 80.44 776 ILE A N 1
ATOM 6055 C CA . ILE A 1 776 ? -93.285 -11.471 121.813 1.00 80.44 776 ILE A CA 1
ATOM 6056 C C . ILE A 1 776 ? -93.093 -12.331 120.562 1.00 80.44 776 ILE A C 1
ATOM 6058 O O . ILE A 1 776 ? -92.040 -12.952 120.423 1.00 80.44 776 ILE A O 1
ATOM 6062 N N . ASP A 1 777 ? -94.043 -12.329 119.628 1.00 81.19 777 ASP A N 1
ATOM 6063 C CA . ASP A 1 777 ? -93.997 -13.181 118.434 1.00 81.19 777 ASP A CA 1
ATOM 6064 C C . ASP A 1 777 ? -92.793 -12.877 117.531 1.00 81.19 777 ASP A C 1
ATOM 6066 O O . ASP A 1 777 ? -92.185 -13.799 116.983 1.00 81.19 777 ASP A O 1
ATOM 6070 N N . VAL A 1 778 ? -92.378 -11.606 117.463 1.00 80.75 778 VAL A N 1
ATOM 6071 C CA . VAL A 1 778 ? -91.200 -11.143 116.701 1.00 80.75 778 VAL A CA 1
ATOM 6072 C C . VAL A 1 778 ? -89.868 -11.524 117.375 1.00 80.75 778 VAL A C 1
ATOM 6074 O O . VAL A 1 778 ? -88.809 -11.441 116.747 1.00 80.75 778 VAL A O 1
ATOM 6077 N N . LEU A 1 779 ? -89.872 -11.981 118.635 1.00 74.31 779 LEU A N 1
ATOM 6078 C CA . LEU A 1 779 ? -88.652 -12.497 119.258 1.00 74.31 779 LEU A CA 1
ATOM 6079 C C . LEU A 1 779 ? -88.214 -13.800 118.569 1.00 74.31 779 LEU A C 1
ATOM 6081 O O . LEU A 1 779 ? -89.044 -14.688 118.355 1.00 74.31 779 LEU A O 1
ATOM 6085 N N . PRO A 1 780 ? -86.912 -13.972 118.267 1.00 68.25 780 PRO A N 1
ATOM 6086 C CA . PRO A 1 780 ? -86.402 -15.227 117.725 1.00 68.25 780 PRO A CA 1
ATOM 6087 C C . PRO A 1 780 ? -86.692 -16.401 118.670 1.00 68.25 780 PRO A C 1
ATOM 6089 O O . PRO A 1 780 ? -86.435 -16.295 119.868 1.00 68.25 780 PRO A O 1
ATOM 6092 N N . ASP A 1 781 ? -87.126 -17.552 118.149 1.00 66.38 781 ASP A N 1
ATOM 6093 C CA . ASP A 1 781 ? -87.440 -18.741 118.972 1.00 66.38 781 ASP A CA 1
ATOM 6094 C C . ASP A 1 781 ? -86.226 -19.289 119.744 1.00 66.38 781 ASP A C 1
ATOM 6096 O O . ASP A 1 781 ? -86.357 -20.013 120.726 1.00 66.38 781 ASP A O 1
ATOM 6100 N N . THR A 1 782 ? -85.020 -18.887 119.341 1.00 66.12 782 THR A N 1
ATOM 6101 C CA . THR A 1 782 ? -83.754 -19.207 120.018 1.00 66.12 782 THR A CA 1
ATOM 6102 C C . THR A 1 782 ? -83.531 -18.416 121.313 1.00 66.12 782 THR A C 1
ATOM 6104 O O . THR A 1 782 ? -82.534 -18.623 122.009 1.00 66.12 782 THR A O 1
ATOM 6107 N N . MET A 1 783 ? -84.415 -17.475 121.649 1.00 66.94 783 MET A N 1
ATOM 6108 C CA . MET A 1 783 ? -84.346 -16.686 122.873 1.00 66.94 783 MET A CA 1
ATOM 6109 C C . MET A 1 783 ? -85.200 -17.329 123.972 1.00 66.94 783 MET A C 1
ATOM 6111 O O . MET A 1 783 ? -86.419 -17.191 123.975 1.00 66.94 783 MET A O 1
ATOM 6115 N N . ASN A 1 784 ? -84.550 -17.930 124.980 1.00 67.69 784 ASN A N 1
ATOM 6116 C CA . ASN A 1 784 ? -85.206 -18.500 126.176 1.00 67.69 784 ASN A CA 1
ATOM 6117 C C . ASN A 1 784 ? -86.177 -17.529 126.884 1.00 67.69 784 ASN A C 1
ATOM 6119 O O . ASN A 1 784 ? -87.060 -17.951 127.628 1.00 67.69 784 ASN A O 1
ATOM 6123 N N . ILE A 1 785 ? -86.020 -16.221 126.665 1.00 71.81 785 ILE A N 1
ATOM 6124 C CA . ILE A 1 785 ? -86.898 -15.180 127.208 1.00 71.81 785 ILE A CA 1
ATOM 6125 C C . ILE A 1 785 ? -88.295 -15.160 126.576 1.00 71.81 785 ILE A C 1
ATOM 6127 O O . ILE A 1 785 ? -89.222 -14.719 127.247 1.00 71.81 785 ILE A O 1
ATOM 6131 N N . LYS A 1 786 ? -88.473 -15.644 125.336 1.00 77.88 786 LYS A N 1
ATOM 6132 C CA . LYS A 1 786 ? -89.764 -15.628 124.627 1.00 77.88 786 LYS A CA 1
ATOM 6133 C C . LYS A 1 786 ? -90.804 -16.429 125.412 1.00 77.88 786 LYS A C 1
ATOM 6135 O O . LYS A 1 786 ? -91.871 -15.918 125.731 1.00 77.88 786 LYS A O 1
ATOM 6140 N N . THR A 1 787 ? -90.423 -17.619 125.873 1.00 78.00 787 THR A N 1
ATOM 6141 C CA . THR A 1 787 ? -91.250 -18.495 126.717 1.00 78.00 787 THR A CA 1
ATOM 6142 C C . THR A 1 787 ? -91.564 -17.876 128.085 1.00 78.00 787 THR A C 1
ATOM 6144 O O . THR A 1 787 ? -92.680 -17.999 128.593 1.00 78.00 787 THR A O 1
ATOM 6147 N N . ALA A 1 788 ? -90.598 -17.174 128.688 1.00 75.94 788 ALA A N 1
ATOM 6148 C CA . ALA A 1 788 ? -90.783 -16.504 129.976 1.00 75.94 788 ALA A CA 1
ATOM 6149 C C . ALA A 1 788 ? -91.715 -15.282 129.875 1.00 75.94 788 ALA A C 1
ATOM 6151 O O . ALA A 1 788 ? -92.513 -15.035 130.779 1.00 75.94 788 ALA A O 1
ATOM 6152 N N . TYR A 1 789 ? -91.619 -14.525 128.782 1.00 82.56 789 TYR A N 1
ATOM 6153 C CA . TYR A 1 789 ? -92.468 -13.377 128.474 1.00 82.56 789 TYR A CA 1
ATOM 6154 C C . TYR A 1 789 ? -93.892 -13.793 128.109 1.00 82.56 789 TYR A C 1
ATOM 6156 O O . TYR A 1 789 ? -94.827 -13.197 128.639 1.00 82.56 789 TYR A O 1
ATOM 6164 N N . GLN A 1 790 ? -94.053 -14.885 127.359 1.00 80.38 790 GLN A N 1
ATOM 6165 C CA . GLN A 1 790 ? -95.355 -15.507 127.117 1.00 80.38 790 GLN A CA 1
ATOM 6166 C C . GLN A 1 790 ? -96.041 -15.881 128.436 1.00 80.38 790 GLN A C 1
ATOM 6168 O O . GLN A 1 790 ? -97.128 -15.410 128.749 1.00 80.38 790 GLN A O 1
ATOM 6173 N N . SER A 1 791 ? -95.315 -16.596 129.301 1.00 79.75 791 SER A N 1
ATOM 6174 C CA . SER A 1 791 ? -95.815 -16.991 130.623 1.00 79.75 791 SER A CA 1
ATOM 6175 C C . SER A 1 791 ? -96.147 -15.798 131.532 1.00 79.75 791 SER A C 1
ATOM 6177 O O . SER A 1 791 ? -96.937 -15.931 132.468 1.00 79.75 791 SER A O 1
ATOM 6179 N N . ARG A 1 792 ? -95.490 -14.642 131.340 1.00 81.44 792 ARG A N 1
ATOM 6180 C CA . ARG A 1 792 ? -95.795 -13.405 132.080 1.00 81.44 792 ARG A CA 1
ATOM 6181 C C . ARG A 1 792 ? -97.085 -12.769 131.585 1.00 81.44 792 ARG A C 1
ATOM 6183 O O . ARG A 1 792 ? -97.882 -12.354 132.423 1.00 81.44 792 ARG A O 1
ATOM 6190 N N . LEU A 1 793 ? -97.286 -12.728 130.272 1.00 81.12 793 LEU A N 1
ATOM 6191 C CA . LEU A 1 793 ? -98.478 -12.163 129.657 1.00 81.12 793 LEU A CA 1
ATOM 6192 C C . LEU A 1 793 ? -99.736 -12.982 129.994 1.00 81.12 793 LEU A C 1
ATOM 6194 O O . LEU A 1 793 ? -100.741 -12.401 130.399 1.00 81.12 793 LEU A O 1
ATOM 6198 N N . ASP A 1 794 ? -99.639 -14.316 129.986 1.00 79.50 794 ASP A N 1
ATOM 6199 C CA . ASP A 1 794 ? -100.752 -15.235 130.290 1.00 79.50 794 ASP A CA 1
ATOM 6200 C C . ASP A 1 794 ? -101.339 -15.057 131.709 1.00 79.50 794 ASP A C 1
ATOM 6202 O O . ASP A 1 794 ? -102.480 -15.431 131.980 1.00 79.50 794 ASP A O 1
ATOM 6206 N N . ARG A 1 795 ? -100.584 -14.466 132.649 1.00 75.12 795 ARG A N 1
ATOM 6207 C CA . ARG A 1 795 ? -101.041 -14.203 134.030 1.00 75.12 795 ARG A CA 1
ATOM 6208 C C . ARG A 1 795 ? -101.843 -12.905 134.187 1.00 75.12 795 ARG A C 1
ATOM 6210 O O . ARG A 1 795 ? -102.326 -12.607 135.284 1.00 75.12 795 ARG A O 1
ATOM 6217 N N . VAL A 1 796 ? -101.969 -12.094 133.141 1.00 72.25 796 VAL A N 1
ATOM 6218 C CA . VAL A 1 796 ? -102.634 -10.788 133.208 1.00 72.25 796 VAL A CA 1
ATOM 6219 C C . VAL A 1 796 ? -104.151 -10.945 133.018 1.00 72.25 796 VAL A C 1
ATOM 6221 O O . VAL A 1 796 ? -104.651 -11.004 131.905 1.00 72.25 796 VAL A O 1
ATOM 6224 N N . THR A 1 797 ? -104.913 -10.985 134.120 1.00 59.75 797 THR A N 1
ATOM 6225 C CA . THR A 1 797 ? -106.390 -11.120 134.110 1.00 59.75 797 THR A CA 1
ATOM 6226 C C . THR A 1 797 ? -107.146 -9.784 133.989 1.00 59.75 797 THR A C 1
ATOM 6228 O O . THR A 1 797 ? -106.768 -8.801 134.636 1.00 59.75 797 THR A O 1
ATOM 6231 N N . ILE A 1 798 ? -108.261 -9.778 133.240 1.00 65.06 798 ILE A N 1
ATOM 6232 C CA . ILE A 1 798 ? -109.117 -8.608 132.941 1.00 65.06 798 ILE A CA 1
ATOM 6233 C C . ILE A 1 798 ? -109.817 -8.065 134.204 1.00 65.06 798 ILE A C 1
ATOM 6235 O O . ILE A 1 798 ? -110.379 -8.812 135.008 1.00 65.06 798 ILE A O 1
ATOM 6239 N N . LYS A 1 799 ? -109.810 -6.739 134.388 1.00 48.50 799 LYS A N 1
ATOM 6240 C CA . LYS A 1 799 ? -110.358 -6.055 135.576 1.00 48.50 799 LYS A CA 1
ATOM 6241 C C . LYS A 1 799 ? -111.905 -6.031 135.578 1.00 48.50 799 LYS A C 1
ATOM 6243 O O . LYS A 1 799 ? -112.494 -5.469 134.664 1.00 48.50 799 LYS A O 1
ATOM 6248 N N . GLY A 1 800 ? -112.555 -6.559 136.632 1.00 53.47 800 GLY A N 1
ATOM 6249 C CA . GLY A 1 800 ? -114.017 -6.456 136.866 1.00 53.47 800 GLY A CA 1
ATOM 6250 C C . GLY A 1 800 ? -114.855 -7.739 136.683 1.00 53.47 800 GLY A C 1
ATOM 6251 O O . GLY A 1 800 ? -116.081 -7.666 136.701 1.00 53.47 800 GLY A O 1
ATOM 6252 N N . SER A 1 801 ? -114.218 -8.903 136.521 1.00 44.34 801 SER A N 1
ATOM 6253 C CA . SER A 1 801 ? -114.855 -10.212 136.269 1.00 44.34 801 SER A CA 1
ATOM 6254 C C . SER A 1 801 ? -115.196 -10.982 137.574 1.00 44.34 801 SER A C 1
ATOM 6256 O O . SER A 1 801 ? -114.484 -10.802 138.565 1.00 44.34 801 SER A O 1
ATOM 6258 N N . PRO A 1 802 ? -116.243 -11.847 137.631 1.00 47.44 802 PRO A N 1
ATOM 6259 C CA . PRO A 1 802 ? -116.798 -12.446 138.868 1.00 47.44 802 PRO A CA 1
ATOM 6260 C C . PRO A 1 802 ? -115.823 -13.248 139.749 1.00 47.44 802 PRO A C 1
ATOM 6262 O O . PRO A 1 802 ? -116.098 -13.510 140.924 1.00 47.44 802 PRO A O 1
ATOM 6265 N N . GLU A 1 803 ? -114.669 -13.614 139.204 1.00 50.09 803 GLU A N 1
ATOM 6266 C CA . GLU A 1 803 ? -113.591 -14.327 139.891 1.00 50.09 803 GLU A CA 1
ATOM 6267 C C . GLU A 1 803 ? -112.731 -13.406 140.778 1.00 50.09 803 GLU A C 1
ATOM 6269 O O . GLU A 1 803 ? -112.039 -13.897 141.666 1.00 50.09 803 GLU A O 1
ATOM 6274 N N . SER A 1 804 ? -112.842 -12.076 140.634 1.00 44.69 804 SER A N 1
ATOM 6275 C CA . SER A 1 804 ? -112.080 -11.090 141.417 1.00 44.69 804 SER A CA 1
ATOM 6276 C C . SER A 1 804 ? -112.851 -10.443 142.585 1.00 44.69 804 SER A C 1
ATOM 6278 O O . SER A 1 804 ? -112.366 -9.464 143.152 1.00 44.69 804 SER A O 1
ATOM 6280 N N . MET A 1 805 ? -114.054 -10.924 142.941 1.00 47.53 805 MET A N 1
ATOM 6281 C CA . MET A 1 805 ? -114.867 -10.376 144.049 1.00 47.53 805 MET A CA 1
ATOM 6282 C C . MET A 1 805 ? -114.609 -11.075 145.394 1.00 47.53 805 MET A C 1
ATOM 6284 O O . MET A 1 805 ? -114.561 -12.306 145.461 1.00 47.53 805 MET A O 1
ATOM 6288 N N . SER A 1 806 ? -114.507 -10.286 146.475 1.00 58.78 806 SER A N 1
ATOM 6289 C CA . SER A 1 806 ? -114.279 -10.783 147.841 1.00 58.78 806 SER A CA 1
ATOM 6290 C C . SER A 1 806 ? -115.458 -11.628 148.347 1.00 58.78 806 SER A C 1
ATOM 6292 O O . SER A 1 806 ? -116.609 -11.421 147.954 1.00 58.78 806 SER A O 1
ATOM 6294 N N . THR A 1 807 ? -115.194 -12.584 149.243 1.00 60.38 807 THR A N 1
ATOM 6295 C CA . THR A 1 807 ? -116.214 -13.471 149.838 1.00 60.38 807 THR A CA 1
ATOM 6296 C C . THR A 1 807 ? -117.364 -12.705 150.496 1.00 60.38 807 THR A C 1
ATOM 6298 O O . THR A 1 807 ? -118.507 -13.155 150.438 1.00 60.38 807 THR A O 1
ATOM 6301 N N . LEU A 1 808 ? -117.100 -11.519 151.056 1.00 63.53 808 LEU A N 1
ATOM 6302 C CA . LEU A 1 808 ? -118.128 -10.669 151.661 1.00 63.53 808 LEU A CA 1
ATOM 6303 C C . LEU A 1 808 ? -119.051 -10.026 150.610 1.00 63.53 808 LEU A C 1
ATOM 6305 O O . LEU A 1 808 ? -120.258 -9.905 150.833 1.00 63.53 808 LEU A O 1
ATOM 6309 N N . ASP A 1 809 ? -118.507 -9.652 149.452 1.00 65.12 809 ASP A N 1
ATOM 6310 C CA . ASP A 1 809 ? -119.275 -9.029 148.369 1.00 65.12 809 ASP A CA 1
ATOM 6311 C C . ASP A 1 809 ? -120.122 -10.057 147.616 1.00 65.12 809 ASP A C 1
ATOM 6313 O O . ASP A 1 809 ? -121.279 -9.780 147.290 1.00 65.12 809 ASP A O 1
ATOM 6317 N N . LYS A 1 810 ? -119.604 -11.284 147.453 1.00 64.19 810 LYS A N 1
ATOM 6318 C CA . LYS A 1 810 ? -120.384 -12.435 146.968 1.00 64.19 810 LYS A CA 1
ATOM 6319 C C . LYS A 1 810 ? -121.579 -12.717 147.887 1.00 64.19 810 LYS A C 1
ATOM 6321 O O . LYS A 1 810 ? -122.699 -12.870 147.398 1.00 64.19 810 LYS A O 1
ATOM 6326 N N . LEU A 1 811 ? -121.375 -12.689 149.210 1.00 73.38 811 LEU A N 1
ATOM 6327 C CA . LEU A 1 811 ? -122.445 -12.881 150.199 1.00 73.38 811 LEU A CA 1
ATOM 6328 C C . LEU A 1 811 ? -123.527 -11.791 150.099 1.00 73.38 811 LEU A C 1
ATOM 6330 O O . LEU A 1 811 ? -124.715 -12.108 150.048 1.00 73.38 811 LEU A O 1
ATOM 6334 N N . ARG A 1 812 ? -123.134 -10.510 150.008 1.00 76.81 812 ARG A N 1
ATOM 6335 C CA . ARG A 1 812 ? -124.084 -9.390 149.856 1.00 76.81 812 ARG A CA 1
ATOM 6336 C C . ARG A 1 812 ? -124.866 -9.460 148.548 1.00 76.81 812 ARG A C 1
ATOM 6338 O O . ARG A 1 812 ? -126.057 -9.147 148.547 1.00 76.81 812 ARG A O 1
ATOM 6345 N N . ALA A 1 813 ? -124.221 -9.849 147.448 1.00 67.31 813 ALA A N 1
ATOM 6346 C CA . ALA A 1 813 ? -124.885 -10.006 146.158 1.00 67.31 813 ALA A CA 1
ATOM 6347 C C . ALA A 1 813 ? -125.958 -11.107 146.212 1.00 67.31 813 ALA A C 1
ATOM 6349 O O . ALA A 1 813 ? -127.096 -10.860 145.807 1.00 67.31 813 ALA A O 1
ATOM 6350 N N . ALA A 1 814 ? -125.636 -12.267 146.797 1.00 71.56 814 ALA A N 1
ATOM 6351 C CA . ALA A 1 814 ? -126.588 -13.363 146.959 1.00 71.56 814 ALA A CA 1
ATOM 6352 C C . ALA A 1 814 ? -127.751 -12.978 147.887 1.00 71.56 814 ALA A C 1
ATOM 6354 O O . ALA A 1 814 ? -128.913 -13.151 147.536 1.00 71.56 814 ALA A O 1
ATOM 6355 N N . GLU A 1 815 ? -127.471 -12.349 149.030 1.00 79.50 815 GLU A N 1
ATOM 6356 C CA . GLU A 1 815 ? -128.494 -11.937 150.000 1.00 79.50 815 GLU A CA 1
ATOM 6357 C C . GLU A 1 815 ? -129.466 -10.892 149.414 1.00 79.50 815 GLU A C 1
ATOM 6359 O O . GLU A 1 815 ? -130.674 -10.922 149.673 1.00 79.50 815 GLU A O 1
ATOM 6364 N N . LYS A 1 816 ? -128.963 -9.996 148.554 1.00 81.31 816 LYS A N 1
ATOM 6365 C CA . LYS A 1 816 ? -129.780 -9.010 147.831 1.00 81.31 816 LYS A CA 1
ATOM 6366 C C . LYS A 1 816 ? -130.608 -9.646 146.709 1.00 81.31 816 LYS A C 1
ATOM 6368 O O . LYS A 1 816 ? -131.688 -9.137 146.408 1.00 81.31 816 LYS A O 1
ATOM 6373 N N . ALA A 1 817 ? -130.125 -10.730 146.102 1.00 76.00 817 ALA A N 1
ATOM 6374 C CA . ALA A 1 817 ? -130.865 -11.506 145.110 1.00 76.00 817 ALA A CA 1
ATOM 6375 C C . ALA A 1 817 ? -131.992 -12.328 145.759 1.00 76.00 817 ALA A C 1
ATOM 6377 O O . ALA A 1 817 ? -133.133 -12.224 145.314 1.00 76.00 817 ALA A O 1
ATOM 6378 N N . VAL A 1 818 ? -131.728 -13.022 146.878 1.00 81.56 818 VAL A N 1
ATOM 6379 C CA . VAL A 1 818 ? -132.755 -13.762 147.645 1.00 81.56 818 VAL A CA 1
ATOM 6380 C C . VAL A 1 818 ? -133.883 -12.836 148.099 1.00 81.56 818 VAL A C 1
ATOM 6382 O O . VAL A 1 818 ? -135.052 -13.140 147.886 1.00 81.56 818 VAL A O 1
ATOM 6385 N N . LYS A 1 819 ? -133.559 -11.651 148.638 1.00 81.75 819 LYS A N 1
ATOM 6386 C CA . LYS A 1 819 ? -134.586 -10.663 149.023 1.00 81.75 819 LYS A CA 1
ATOM 6387 C C . LYS A 1 819 ? -135.436 -10.185 147.846 1.00 81.75 819 LYS A C 1
ATOM 6389 O O . LYS A 1 819 ? -136.620 -9.904 148.021 1.00 81.75 819 LYS A O 1
ATOM 6394 N N . ARG A 1 820 ? -134.840 -10.058 146.656 1.00 78.88 820 ARG A N 1
ATOM 6395 C CA . ARG A 1 820 ? -135.576 -9.680 145.443 1.00 78.88 820 ARG A CA 1
ATOM 6396 C C . ARG A 1 820 ? -136.534 -10.790 145.023 1.00 78.88 820 ARG A C 1
ATOM 6398 O O . ARG A 1 820 ? -137.696 -10.489 144.767 1.00 78.88 820 ARG A O 1
ATOM 6405 N N . ALA A 1 821 ? -136.072 -12.038 145.036 1.00 77.06 821 ALA A N 1
ATOM 6406 C CA . ALA A 1 821 ? -136.881 -13.214 144.730 1.00 77.06 821 ALA A CA 1
ATOM 6407 C C . ALA A 1 821 ? -138.097 -13.355 145.660 1.00 77.06 821 ALA A C 1
ATOM 6409 O O . ALA A 1 821 ? -139.213 -13.557 145.193 1.00 77.06 821 ALA A O 1
ATOM 6410 N N . GLU A 1 822 ? -137.906 -13.131 146.959 1.00 80.44 822 GLU A N 1
ATOM 6411 C CA . GLU A 1 822 ? -138.984 -13.130 147.958 1.00 80.44 822 GLU A CA 1
ATOM 6412 C C . GLU A 1 822 ? -139.942 -11.936 147.856 1.00 80.44 822 GLU A C 1
ATOM 6414 O O . GLU A 1 822 ? -140.972 -11.934 148.521 1.00 80.44 822 GLU A O 1
ATOM 6419 N N . SER A 1 823 ? -139.596 -10.891 147.099 1.00 79.94 823 SER A N 1
ATOM 6420 C CA . SER A 1 823 ? -140.441 -9.696 146.967 1.00 79.94 823 SER A CA 1
ATOM 6421 C C . SER A 1 823 ? -141.270 -9.709 145.688 1.00 79.94 823 SER A C 1
ATOM 6423 O O . SER A 1 823 ? -142.413 -9.262 145.698 1.00 79.94 823 SER A O 1
ATOM 6425 N N . ASN A 1 824 ? -140.694 -10.169 144.572 1.00 79.44 824 ASN A N 1
ATOM 6426 C CA . ASN A 1 824 ? -141.368 -10.157 143.272 1.00 79.44 824 ASN A CA 1
ATOM 6427 C C . ASN A 1 824 ? -141.867 -11.538 142.823 1.00 79.44 824 ASN A C 1
ATOM 6429 O O . ASN A 1 824 ? -142.673 -11.606 141.900 1.00 79.44 824 ASN A O 1
ATOM 6433 N N . HIS A 1 825 ? -141.398 -12.618 143.457 1.00 77.06 825 HIS A N 1
ATOM 6434 C CA . HIS A 1 825 ? -141.821 -13.997 143.218 1.00 77.06 825 HIS A CA 1
ATOM 6435 C C . HIS A 1 825 ? -141.753 -14.452 141.750 1.00 77.06 825 HIS A C 1
ATOM 6437 O O . HIS A 1 825 ? -142.482 -15.359 141.356 1.00 77.06 825 HIS A O 1
ATOM 6443 N N . THR A 1 826 ? -140.892 -13.853 140.921 1.00 77.50 826 THR A N 1
ATOM 6444 C CA . THR A 1 826 ? -140.730 -14.244 139.509 1.00 77.50 826 THR A CA 1
ATOM 6445 C C . THR A 1 826 ? -139.795 -15.444 139.357 1.00 77.50 826 THR A C 1
ATOM 6447 O O . THR A 1 826 ? -138.881 -15.627 140.158 1.00 77.50 826 THR A O 1
ATOM 6450 N N . VAL A 1 827 ? -139.980 -16.261 138.315 1.00 74.94 827 VAL A N 1
ATOM 6451 C CA . VAL A 1 827 ? -139.099 -17.419 138.049 1.00 74.94 827 VAL A CA 1
ATOM 6452 C C . VAL A 1 827 ? -137.647 -16.972 137.837 1.00 74.94 827 VAL A C 1
ATOM 6454 O O . VAL A 1 827 ? -136.724 -17.587 138.367 1.00 74.94 827 VAL A O 1
ATOM 6457 N N . GLU A 1 828 ? -137.433 -15.871 137.117 1.00 77.69 828 GLU A N 1
ATOM 6458 C CA . GLU A 1 828 ? -136.098 -15.345 136.800 1.00 77.69 828 GLU A CA 1
ATOM 6459 C C . GLU A 1 828 ? -135.340 -14.894 138.051 1.00 77.69 828 GLU A C 1
ATOM 6461 O O . GLU A 1 828 ? -134.189 -15.281 138.241 1.00 77.69 828 GLU A O 1
ATOM 6466 N N . SER A 1 829 ? -135.994 -14.159 138.956 1.00 77.69 829 SER A N 1
ATOM 6467 C CA . SER A 1 829 ? -135.357 -13.706 140.199 1.00 77.69 829 SER A CA 1
ATOM 6468 C C . SER A 1 829 ? -135.049 -14.852 141.165 1.00 77.69 829 SER A C 1
ATOM 6470 O O . SER A 1 829 ? -134.003 -14.821 141.810 1.00 77.69 829 SER A O 1
ATOM 6472 N N . VAL A 1 830 ? -135.908 -15.880 141.247 1.00 76.62 830 VAL A N 1
ATOM 6473 C CA . VAL A 1 830 ? -135.635 -17.094 142.041 1.00 76.62 830 VAL A CA 1
ATOM 6474 C C . VAL A 1 830 ? -134.456 -17.866 141.448 1.00 76.62 830 VAL A C 1
ATOM 6476 O O . VAL A 1 830 ? -133.576 -18.292 142.192 1.00 76.62 830 VAL A O 1
ATOM 6479 N N . THR A 1 831 ? -134.382 -17.979 140.120 1.00 79.69 831 THR A N 1
ATOM 6480 C CA . THR A 1 831 ? -133.279 -18.668 139.426 1.00 79.69 831 THR A CA 1
ATOM 6481 C C . THR A 1 831 ? -131.952 -17.919 139.592 1.00 79.69 831 THR A C 1
ATOM 6483 O O . THR A 1 831 ? -130.911 -18.530 139.833 1.00 79.69 831 THR A O 1
ATOM 6486 N N . GLU A 1 832 ? -131.969 -16.587 139.512 1.00 77.12 832 GLU A N 1
ATOM 6487 C CA . GLU A 1 832 ? -130.785 -15.753 139.738 1.00 77.12 832 GLU A CA 1
ATOM 6488 C C . GLU A 1 832 ? -130.316 -15.821 141.198 1.00 77.12 832 GLU A C 1
ATOM 6490 O O . GLU A 1 832 ? -129.119 -15.963 141.463 1.00 77.12 832 GLU A O 1
ATOM 6495 N N . ALA A 1 833 ? -131.253 -15.804 142.150 1.00 77.88 833 ALA A N 1
ATOM 6496 C CA . ALA A 1 833 ? -130.955 -16.002 143.561 1.00 77.88 833 ALA A CA 1
ATOM 6497 C C . ALA A 1 833 ? -130.350 -17.391 143.825 1.00 77.88 833 ALA A C 1
ATOM 6499 O O . ALA A 1 833 ? -129.331 -17.483 144.503 1.00 77.88 833 ALA A O 1
ATOM 6500 N N . GLU A 1 834 ? -130.905 -18.457 143.241 1.00 80.44 834 GLU A N 1
ATOM 6501 C CA . GLU A 1 834 ? -130.372 -19.822 143.354 1.00 80.44 834 GLU A CA 1
ATOM 6502 C C . GLU A 1 834 ? -128.948 -19.920 142.790 1.00 80.44 834 GLU A C 1
ATOM 6504 O O . GLU A 1 834 ? -128.060 -20.478 143.434 1.00 80.44 834 GLU A O 1
ATOM 6509 N N . LYS A 1 835 ? -128.686 -19.302 141.631 1.00 80.38 835 LYS A N 1
ATOM 6510 C CA . LYS A 1 835 ? -127.359 -19.302 141.002 1.00 80.38 835 LYS A CA 1
ATOM 6511 C C . LYS A 1 835 ? -126.316 -18.572 141.852 1.00 80.38 835 LYS A C 1
ATOM 6513 O O . LYS A 1 835 ? -125.200 -19.067 142.009 1.00 80.38 835 LYS A O 1
ATOM 6518 N N . LEU A 1 836 ? -126.673 -17.421 142.421 1.00 78.50 836 LEU A N 1
ATOM 6519 C CA . LEU A 1 836 ? -125.765 -16.643 143.267 1.00 78.50 836 LEU A CA 1
ATOM 6520 C C . LEU A 1 836 ? -125.539 -17.288 144.638 1.00 78.50 836 LEU A C 1
ATOM 6522 O O . LEU A 1 836 ? -124.422 -17.229 145.143 1.00 78.50 836 LEU A O 1
ATOM 6526 N N . VAL A 1 837 ? -126.554 -17.930 145.225 1.00 79.69 837 VAL A N 1
ATOM 6527 C CA . VAL A 1 837 ? -126.405 -18.653 146.498 1.00 79.69 837 VAL A CA 1
ATOM 6528 C C . VAL A 1 837 ? -125.580 -19.931 146.310 1.00 79.69 837 VAL A C 1
ATOM 6530 O O . VAL A 1 837 ? -124.678 -20.180 147.106 1.00 79.69 837 VAL A O 1
ATOM 6533 N N . ASN A 1 838 ? -125.783 -20.686 145.223 1.00 79.69 838 ASN A N 1
ATOM 6534 C CA . ASN A 1 838 ? -124.967 -21.867 144.907 1.00 79.69 838 ASN A CA 1
ATOM 6535 C C . ASN A 1 838 ? -123.481 -21.526 144.721 1.00 79.69 838 ASN A C 1
ATOM 6537 O O . ASN A 1 838 ? -122.622 -22.338 145.059 1.00 79.69 838 ASN A O 1
ATOM 6541 N N . ALA A 1 839 ? -123.182 -20.321 144.224 1.00 71.00 839 ALA A N 1
ATOM 6542 C CA . ALA A 1 839 ? -121.821 -19.818 144.048 1.00 71.00 839 ALA A CA 1
ATOM 6543 C C . ALA A 1 839 ? -121.153 -19.331 145.354 1.00 71.00 839 ALA A C 1
ATOM 6545 O O . ALA A 1 839 ? -119.985 -18.934 145.329 1.00 71.00 839 ALA A O 1
ATOM 6546 N N . LEU A 1 840 ? -121.862 -19.341 146.491 1.00 73.69 840 LEU A N 1
ATOM 6547 C CA . LEU A 1 840 ? -121.263 -19.090 147.801 1.00 73.69 840 LEU A CA 1
ATOM 6548 C C . LEU A 1 840 ? -120.503 -20.324 148.300 1.00 73.69 840 LEU A C 1
ATOM 6550 O O . LEU A 1 840 ? -120.894 -21.468 148.067 1.00 73.69 840 LEU A O 1
ATOM 6554 N N . SER A 1 841 ? -119.429 -20.080 149.044 1.00 72.25 841 SER A N 1
ATOM 6555 C CA . SER A 1 841 ? -118.729 -21.095 149.834 1.00 72.25 841 SER A CA 1
ATOM 6556 C C . SER A 1 841 ? -119.612 -21.593 150.984 1.00 72.25 841 SER A C 1
ATOM 6558 O O . SER A 1 841 ? -120.317 -20.785 151.595 1.00 72.25 841 SER A O 1
ATOM 6560 N N . ASP A 1 842 ? -119.570 -22.896 151.277 1.00 71.75 842 ASP A N 1
ATOM 6561 C CA . ASP A 1 842 ? -120.420 -23.535 152.289 1.00 71.75 842 ASP A CA 1
ATOM 6562 C C . ASP A 1 842 ? -120.212 -22.914 153.675 1.00 71.75 842 ASP A C 1
ATOM 6564 O O . ASP A 1 842 ? -119.117 -22.930 154.236 1.00 71.75 842 ASP A O 1
ATOM 6568 N N . ASN A 1 843 ? -121.275 -22.312 154.203 1.00 75.69 843 ASN A N 1
ATOM 6569 C CA . ASN A 1 843 ? -121.375 -21.840 155.576 1.00 75.69 843 ASN A CA 1
ATOM 6570 C C . ASN A 1 843 ? -122.853 -21.774 155.984 1.00 75.69 843 ASN A C 1
ATOM 6572 O O . ASN A 1 843 ? -123.740 -21.776 155.123 1.00 75.69 843 ASN A O 1
ATOM 6576 N N . ASP A 1 844 ? -123.104 -21.607 157.281 1.00 74.75 844 ASP A N 1
ATOM 6577 C CA . ASP A 1 844 ? -124.453 -21.511 157.856 1.00 74.75 844 ASP A CA 1
ATOM 6578 C C . ASP A 1 844 ? -125.328 -20.449 157.159 1.00 74.75 844 ASP A C 1
ATOM 6580 O O . ASP A 1 844 ? -126.551 -20.555 157.093 1.00 74.75 844 ASP A O 1
ATOM 6584 N N . ARG A 1 845 ? -124.709 -19.402 156.598 1.00 78.50 845 ARG A N 1
ATOM 6585 C CA . ARG A 1 845 ? -125.386 -18.290 155.917 1.00 78.50 845 ARG A CA 1
ATOM 6586 C C . ARG A 1 845 ? -125.808 -18.642 154.489 1.00 78.50 845 ARG A C 1
ATOM 6588 O O . ARG A 1 845 ? -126.900 -18.251 154.083 1.00 78.50 845 ARG A O 1
ATOM 6595 N N . LYS A 1 846 ? -124.979 -19.380 153.741 1.00 80.38 846 LYS A N 1
ATOM 6596 C CA . LYS A 1 846 ? -125.351 -19.998 152.461 1.00 80.38 846 LYS A CA 1
ATOM 6597 C C . LYS A 1 846 ? -126.484 -20.971 152.708 1.00 80.38 846 LYS A C 1
ATOM 6599 O O . LYS A 1 846 ? -127.502 -20.848 152.048 1.00 80.38 846 LYS A O 1
ATOM 6604 N N . GLU A 1 847 ? -126.340 -21.863 153.683 1.00 78.44 847 GLU A N 1
ATOM 6605 C CA . GLU A 1 847 ? -127.352 -22.867 154.011 1.00 78.44 847 GLU A CA 1
ATOM 6606 C C . GLU A 1 847 ? -128.695 -22.204 154.366 1.00 78.44 847 GLU A C 1
ATOM 6608 O O . GLU A 1 847 ? -129.749 -22.581 153.850 1.00 78.44 847 GLU A O 1
ATOM 6613 N N . PHE A 1 848 ? -128.652 -21.103 155.122 1.00 79.69 848 PHE A N 1
ATOM 6614 C CA . PHE A 1 848 ? -129.824 -20.283 155.417 1.00 79.69 848 PHE A CA 1
ATOM 6615 C C . PHE A 1 848 ? -130.456 -19.627 154.174 1.00 79.69 848 PHE A C 1
ATOM 6617 O O . PHE A 1 848 ? -131.678 -19.655 154.006 1.00 79.69 848 PHE A O 1
ATOM 6624 N N . LEU A 1 849 ? -129.653 -19.031 153.285 1.00 83.25 849 LEU A N 1
ATOM 6625 C CA . LEU A 1 849 ? -130.144 -18.452 152.027 1.00 83.25 849 LEU A CA 1
ATOM 6626 C C . LEU A 1 849 ? -130.663 -19.532 151.063 1.00 83.25 849 LEU A C 1
ATOM 6628 O O . LEU A 1 849 ? -131.647 -19.300 150.362 1.00 83.25 849 LEU A O 1
ATOM 6632 N N . GLN A 1 850 ? -130.062 -20.720 151.085 1.00 83.69 850 GLN A N 1
ATOM 6633 C CA . GLN A 1 850 ? -130.447 -21.886 150.297 1.00 83.69 850 GLN A CA 1
ATOM 6634 C C . GLN A 1 850 ? -131.827 -22.389 150.718 1.00 83.69 850 GLN A C 1
ATOM 6636 O O . GLN A 1 850 ? -132.687 -22.598 149.865 1.00 83.69 850 GLN A O 1
ATOM 6641 N N . LEU A 1 851 ? -132.072 -22.520 152.026 1.00 82.88 851 LEU A N 1
ATOM 6642 C CA . LEU A 1 851 ? -133.380 -22.905 152.564 1.00 82.88 851 LEU A CA 1
ATOM 6643 C C . LEU A 1 851 ? -134.475 -21.922 152.133 1.00 82.88 851 LEU A C 1
ATOM 6645 O O . LEU A 1 851 ? -135.558 -22.347 151.731 1.00 82.88 851 LEU A O 1
ATOM 6649 N N . ARG A 1 852 ? -134.183 -20.615 152.153 1.00 86.38 852 ARG A N 1
ATOM 6650 C CA . ARG A 1 852 ? -135.128 -19.560 151.745 1.00 86.38 852 ARG A CA 1
ATOM 6651 C C . ARG A 1 852 ? -135.457 -19.615 150.257 1.00 86.38 852 ARG A C 1
ATOM 6653 O O . ARG A 1 852 ? -136.630 -19.632 149.899 1.00 86.38 852 ARG A O 1
ATOM 6660 N N . VAL A 1 853 ? -134.441 -19.720 149.399 1.00 84.06 853 VAL A N 1
ATOM 6661 C CA . VAL A 1 853 ? -134.640 -19.866 147.947 1.00 84.06 853 VAL A CA 1
ATOM 6662 C C . VAL A 1 853 ? -135.373 -21.165 147.612 1.00 84.06 853 VAL A C 1
ATOM 6664 O O . VAL A 1 853 ? -136.263 -21.162 146.766 1.00 84.06 853 VAL A O 1
ATOM 6667 N N . THR A 1 854 ? -135.060 -22.263 148.302 1.00 84.94 854 THR A N 1
ATOM 6668 C CA . THR A 1 854 ? -135.705 -23.566 148.075 1.00 84.94 854 THR A CA 1
ATOM 6669 C C . THR A 1 854 ? -137.184 -23.534 148.452 1.00 84.94 854 THR A C 1
ATOM 6671 O O . THR A 1 854 ? -138.021 -24.016 147.690 1.00 84.94 854 THR A O 1
ATOM 6674 N N . ALA A 1 855 ? -137.528 -22.933 149.595 1.00 81.06 855 ALA A N 1
ATOM 6675 C CA . ALA A 1 855 ? -138.921 -22.776 150.003 1.00 81.06 855 ALA A CA 1
ATOM 6676 C C . ALA A 1 855 ? -139.705 -21.906 149.007 1.00 81.06 855 ALA A C 1
ATOM 6678 O O . ALA A 1 855 ? -140.821 -22.258 148.635 1.00 81.06 855 ALA A O 1
ATOM 6679 N N . GLU A 1 856 ? -139.101 -20.821 148.516 1.00 83.81 856 GLU A N 1
ATOM 6680 C CA . GLU A 1 856 ? -139.712 -19.931 147.525 1.00 83.81 856 GLU A CA 1
ATOM 6681 C C . GLU A 1 856 ? -139.917 -20.622 146.161 1.00 83.81 856 GLU A C 1
ATOM 6683 O O . GLU A 1 856 ? -140.952 -20.451 145.515 1.00 83.81 856 GLU A O 1
ATOM 6688 N N . LYS A 1 857 ? -138.973 -21.478 145.754 1.00 83.25 857 LYS A N 1
ATOM 6689 C CA . LYS A 1 857 ? -139.055 -22.294 144.533 1.00 83.25 857 LYS A CA 1
ATOM 6690 C C . LYS A 1 857 ? -140.162 -23.347 144.611 1.00 83.25 857 LYS A C 1
ATOM 6692 O O . LYS A 1 857 ? -140.987 -23.441 143.704 1.00 83.25 857 LYS A O 1
ATOM 6697 N N . LEU A 1 858 ? -140.233 -24.093 145.714 1.00 83.44 858 LEU A N 1
ATOM 6698 C CA . LEU A 1 858 ? -141.312 -25.059 145.937 1.00 83.44 858 LEU A CA 1
ATOM 6699 C C . LEU A 1 858 ? -142.677 -24.355 146.018 1.00 83.44 858 LEU A C 1
ATOM 6701 O O . LEU A 1 858 ? -143.668 -24.866 145.496 1.00 83.44 858 LEU A O 1
ATOM 6705 N N . MET A 1 859 ? -142.731 -23.158 146.615 1.00 81.38 859 MET A N 1
ATOM 6706 C CA . MET A 1 859 ? -143.947 -22.344 146.687 1.00 81.38 859 MET A CA 1
ATOM 6707 C C . MET A 1 859 ? -144.451 -21.957 145.288 1.00 81.38 859 MET A C 1
ATOM 6709 O O . MET A 1 859 ? -145.646 -22.093 145.021 1.00 81.38 859 MET A O 1
ATOM 6713 N N . GLN A 1 860 ? -143.556 -21.562 144.370 1.00 78.94 860 GLN A N 1
ATOM 6714 C CA . GLN A 1 860 ? -143.918 -21.315 142.967 1.00 78.94 860 GLN A CA 1
ATOM 6715 C C . GLN A 1 860 ? -144.479 -22.568 142.283 1.00 78.94 860 GLN A C 1
ATOM 6717 O O . GLN A 1 860 ? -145.458 -22.483 141.540 1.00 78.94 860 GLN A O 1
ATOM 6722 N N . GLU A 1 861 ? -143.894 -23.741 142.525 1.00 77.00 861 GLU A N 1
ATOM 6723 C CA . GLU A 1 861 ? -144.389 -24.988 141.936 1.00 77.00 861 GLU A CA 1
ATOM 6724 C C . GLU A 1 861 ? -145.772 -25.385 142.465 1.00 77.00 861 GLU A C 1
ATOM 6726 O O . GLU A 1 861 ? -146.610 -25.863 141.690 1.00 77.00 861 GLU A O 1
ATOM 6731 N N . ALA A 1 862 ? -146.028 -25.162 143.756 1.00 76.94 862 ALA A N 1
ATOM 6732 C CA . ALA A 1 862 ? -147.327 -25.405 144.373 1.00 76.94 862 ALA A CA 1
ATOM 6733 C C . ALA A 1 862 ? -148.394 -24.402 143.901 1.00 76.94 862 ALA A C 1
ATOM 6735 O O . ALA A 1 862 ? -149.530 -24.803 143.665 1.00 76.94 862 ALA A O 1
ATOM 6736 N N . GLU A 1 863 ? -148.049 -23.126 143.693 1.00 76.75 863 GLU A N 1
ATOM 6737 C CA . GLU A 1 863 ? -148.973 -22.115 143.147 1.00 76.75 863 GLU A CA 1
ATOM 6738 C C . GLU A 1 863 ? -149.353 -22.394 141.688 1.00 76.75 863 GLU A C 1
ATOM 6740 O O . GLU A 1 863 ? -150.484 -22.125 141.279 1.00 76.75 863 GLU A O 1
ATOM 6745 N N . LYS A 1 864 ? -148.425 -22.954 140.901 1.00 80.31 864 LYS A N 1
ATOM 6746 C CA . LYS A 1 864 ? -148.622 -23.195 139.466 1.00 80.31 864 LYS A CA 1
ATOM 6747 C C . LYS A 1 864 ? -149.460 -24.441 139.175 1.00 80.31 864 LYS A C 1
ATOM 6749 O O . LYS A 1 864 ? -150.200 -24.461 138.194 1.00 80.31 864 LYS A O 1
ATOM 6754 N N . LYS A 1 865 ? -149.326 -25.495 139.986 1.00 80.19 865 LYS A N 1
ATOM 6755 C CA . LYS A 1 865 ? -150.078 -26.749 139.815 1.00 80.19 865 LYS A CA 1
ATOM 6756 C C . LYS A 1 865 ? -150.296 -27.417 141.178 1.00 80.19 865 LYS A C 1
ATOM 6758 O O . LYS A 1 865 ? -149.513 -28.298 141.548 1.00 80.19 865 LYS A O 1
ATOM 6763 N N . PRO A 1 866 ? -151.304 -26.969 141.944 1.00 80.00 866 PRO A N 1
ATOM 6764 C CA . PRO A 1 866 ? -151.471 -27.417 143.316 1.00 80.00 866 PRO A CA 1
ATOM 6765 C C . PRO A 1 866 ? -151.861 -28.902 143.357 1.00 80.00 866 PRO A C 1
ATOM 6767 O O . PRO A 1 866 ? -152.628 -29.386 142.530 1.00 80.00 866 PRO A O 1
ATOM 6770 N N . SER A 1 867 ? -151.289 -29.626 144.317 1.00 79.94 867 SER A N 1
ATOM 6771 C CA . SER A 1 867 ? -151.601 -31.018 144.676 1.00 79.94 867 SER A CA 1
ATOM 6772 C C . SER A 1 867 ? -151.274 -31.201 146.156 1.00 79.94 867 SER A C 1
ATOM 6774 O O . SER A 1 867 ? -150.445 -30.450 146.678 1.00 79.94 867 SER A O 1
ATOM 6776 N N . GLU A 1 868 ? -151.893 -32.169 146.832 1.00 79.31 868 GLU A N 1
ATOM 6777 C CA . GLU A 1 868 ? -151.619 -32.399 148.259 1.00 79.31 868 GLU A CA 1
ATOM 6778 C C . GLU A 1 868 ? -150.131 -32.659 148.501 1.00 79.31 868 GLU A C 1
ATOM 6780 O O . GLU A 1 868 ? -149.541 -32.032 149.374 1.00 79.31 868 GLU A O 1
ATOM 6785 N N . GLU A 1 869 ? -149.492 -33.444 147.634 1.00 82.88 869 GLU A N 1
ATOM 6786 C CA . GLU A 1 869 ? -148.067 -33.772 147.717 1.00 82.88 869 GLU A CA 1
ATOM 6787 C C . GLU A 1 869 ? -147.166 -32.523 147.678 1.00 82.88 869 GLU A C 1
ATOM 6789 O O . GLU A 1 869 ? -146.277 -32.349 148.514 1.00 82.88 869 GLU A O 1
ATOM 6794 N N . LYS A 1 870 ? -147.433 -31.590 146.753 1.00 82.44 870 LYS A N 1
ATOM 6795 C CA . LYS A 1 870 ? -146.660 -30.341 146.632 1.00 82.44 870 LYS A CA 1
ATOM 6796 C C . LYS A 1 870 ? -146.937 -29.363 147.761 1.00 82.44 870 LYS A C 1
ATOM 6798 O O . LYS A 1 870 ? -146.040 -28.630 148.169 1.00 82.44 870 LYS A O 1
ATOM 6803 N N . ILE A 1 871 ? -148.164 -29.346 148.272 1.00 82.00 871 ILE A N 1
ATOM 6804 C CA . ILE A 1 871 ? -148.505 -28.509 149.418 1.00 82.00 871 ILE A CA 1
ATOM 6805 C C . ILE A 1 871 ? -147.779 -29.007 150.665 1.00 82.00 871 ILE A C 1
ATOM 6807 O O . ILE A 1 871 ? -147.169 -28.197 151.363 1.00 82.00 871 ILE A O 1
ATOM 6811 N N . THR A 1 872 ? -147.758 -30.321 150.894 1.00 83.06 872 THR A N 1
ATOM 6812 C CA . THR A 1 872 ? -146.986 -30.928 151.980 1.00 83.06 872 THR A CA 1
ATOM 6813 C C . THR A 1 872 ? -145.493 -30.643 151.818 1.00 83.06 872 THR A C 1
ATOM 6815 O O . THR A 1 872 ? -144.867 -30.199 152.774 1.00 83.06 872 THR A O 1
ATOM 6818 N N . ALA A 1 873 ? -144.929 -30.779 150.611 1.00 80.06 873 ALA A N 1
ATOM 6819 C CA . ALA A 1 873 ? -143.516 -30.477 150.359 1.00 80.06 873 ALA A CA 1
ATOM 6820 C C . ALA A 1 873 ? -143.150 -29.018 150.689 1.00 80.06 873 ALA A C 1
ATOM 6822 O O . ALA A 1 873 ? -142.121 -28.754 151.318 1.00 80.06 873 ALA A O 1
ATOM 6823 N N . VAL A 1 874 ? -144.013 -28.066 150.321 1.00 80.81 874 VAL A N 1
ATOM 6824 C CA . VAL A 1 874 ? -143.837 -26.657 150.687 1.00 80.81 874 VAL A CA 1
ATOM 6825 C C . VAL A 1 874 ? -143.960 -26.460 152.195 1.00 80.81 874 VAL A C 1
ATOM 6827 O O . VAL A 1 874 ? -143.128 -25.777 152.783 1.00 80.81 874 VAL A O 1
ATOM 6830 N N . GLN A 1 875 ? -144.944 -27.079 152.849 1.00 81.81 875 GLN A N 1
ATOM 6831 C CA . GLN A 1 875 ? -145.118 -26.982 154.302 1.00 81.81 875 GLN A CA 1
ATOM 6832 C C . GLN A 1 875 ? -143.900 -27.517 155.063 1.00 81.81 875 GLN A C 1
ATOM 6834 O O . GLN A 1 875 ? -143.399 -26.832 155.954 1.00 81.81 875 GLN A O 1
ATOM 6839 N N . THR A 1 876 ? -143.345 -28.657 154.647 1.00 84.94 876 THR A N 1
ATOM 6840 C CA . THR A 1 876 ? -142.111 -29.217 155.218 1.00 84.94 876 THR A CA 1
ATOM 6841 C C . THR A 1 876 ? -140.904 -28.304 154.986 1.00 84.94 876 THR A C 1
ATOM 6843 O O . THR A 1 876 ? -140.075 -28.124 155.880 1.00 84.94 876 THR A O 1
ATOM 6846 N N . ALA A 1 877 ? -140.785 -27.690 153.805 1.00 78.75 877 ALA A N 1
ATOM 6847 C CA . ALA A 1 877 ? -139.717 -26.729 153.530 1.00 78.75 877 ALA A CA 1
ATOM 6848 C C . ALA A 1 877 ? -139.853 -25.460 154.389 1.00 78.75 877 ALA A C 1
ATOM 6850 O O . ALA A 1 877 ? -138.858 -24.942 154.897 1.00 78.75 877 ALA A O 1
ATOM 6851 N N . ILE A 1 878 ? -141.083 -24.991 154.612 1.00 81.69 878 ILE A N 1
ATOM 6852 C CA . ILE A 1 878 ? -141.362 -23.837 155.466 1.00 81.69 878 ILE A CA 1
ATOM 6853 C C . ILE A 1 878 ? -141.109 -24.158 156.949 1.00 81.69 878 ILE A C 1
ATOM 6855 O O . ILE A 1 878 ? -140.637 -23.293 157.689 1.00 81.69 878 ILE A O 1
ATOM 6859 N N . GLU A 1 879 ? -141.370 -25.384 157.410 1.00 80.69 879 GLU A N 1
ATOM 6860 C CA . GLU A 1 879 ? -141.080 -25.799 158.789 1.00 80.69 879 GLU A CA 1
ATOM 6861 C C . GLU A 1 879 ? -139.601 -25.660 159.145 1.00 80.69 879 GLU A C 1
ATOM 6863 O O . GLU A 1 879 ? -139.294 -25.170 160.234 1.00 80.69 879 GLU A O 1
ATOM 6868 N N . LYS A 1 880 ? -138.708 -25.973 158.200 1.00 79.88 880 LYS A N 1
ATOM 6869 C CA . LYS A 1 880 ? -137.252 -25.831 158.351 1.00 79.88 880 LYS A CA 1
ATOM 6870 C C . LYS A 1 880 ? -136.775 -24.380 158.417 1.00 79.88 880 LYS A C 1
ATOM 6872 O O . LYS A 1 880 ? -135.646 -24.130 158.832 1.00 79.88 880 LYS A O 1
ATOM 6877 N N . LEU A 1 881 ? -137.607 -23.413 158.029 1.00 76.38 881 LEU A N 1
ATOM 6878 C CA . LEU A 1 881 ? -137.278 -22.004 158.201 1.00 76.38 881 LEU A CA 1
ATOM 6879 C C . LEU A 1 881 ? -137.487 -21.594 159.671 1.00 76.38 881 LEU A C 1
ATOM 6881 O O . LEU A 1 881 ? -138.498 -21.959 160.277 1.00 76.38 881 LEU A O 1
ATOM 6885 N N . PRO A 1 882 ? -136.591 -20.798 160.272 1.00 72.75 882 PRO A N 1
ATOM 6886 C CA . PRO A 1 882 ? -136.858 -20.198 161.572 1.00 72.75 882 PRO A CA 1
ATOM 6887 C C . PRO A 1 882 ? -138.028 -19.207 161.486 1.00 72.75 882 PRO A C 1
ATOM 6889 O O . PRO A 1 882 ? -138.327 -18.651 160.420 1.00 72.75 882 PRO A O 1
ATOM 6892 N N . TYR A 1 883 ? -138.706 -18.989 162.619 1.00 68.81 883 TYR A N 1
ATOM 6893 C CA . TYR A 1 883 ? -139.810 -18.031 162.726 1.00 68.81 883 TYR A CA 1
ATOM 6894 C C . TYR A 1 883 ? -139.352 -16.643 162.261 1.00 68.81 883 TYR A C 1
ATOM 6896 O O . TYR A 1 883 ? -138.527 -15.990 162.892 1.00 68.81 883 TYR A O 1
ATOM 6904 N N . SER A 1 884 ? -139.866 -16.221 161.109 1.00 70.69 884 SER A N 1
ATOM 6905 C CA . SER A 1 884 ? -139.504 -14.978 160.435 1.00 70.69 884 SER A CA 1
ATOM 6906 C C . SER A 1 884 ? -140.669 -14.496 159.577 1.00 70.69 884 SER A C 1
ATOM 6908 O O . SER A 1 884 ? -141.566 -15.271 159.230 1.00 70.69 884 SER A O 1
ATOM 6910 N N . THR A 1 885 ? -140.640 -13.222 159.187 1.00 73.50 885 THR A N 1
ATOM 6911 C CA . THR A 1 885 ? -141.646 -12.628 158.294 1.00 73.50 885 THR A CA 1
ATOM 6912 C C . THR A 1 885 ? -141.771 -13.404 156.977 1.00 73.50 885 THR A C 1
ATOM 6914 O O . THR A 1 885 ? -142.873 -13.550 156.456 1.00 73.50 885 THR A O 1
ATOM 6917 N N . VAL A 1 886 ? -140.666 -13.973 156.476 1.00 74.81 886 VAL A N 1
ATOM 6918 C CA . VAL A 1 886 ? -140.640 -14.811 155.263 1.00 74.81 886 VAL A CA 1
ATOM 6919 C C . VAL A 1 886 ? -141.429 -16.104 155.476 1.00 74.81 886 VAL A C 1
ATOM 6921 O O . VAL A 1 886 ? -142.340 -16.399 154.704 1.00 74.81 886 VAL A O 1
ATOM 6924 N N . LYS A 1 887 ? -141.157 -16.833 156.570 1.00 80.12 887 LYS A N 1
ATOM 6925 C CA . LYS A 1 887 ? -141.912 -18.038 156.952 1.00 80.12 887 LYS A CA 1
ATOM 6926 C C . LYS A 1 887 ? -143.406 -17.743 157.103 1.00 80.12 887 LYS A C 1
ATOM 6928 O O . LYS A 1 887 ? -144.228 -18.492 156.588 1.00 80.12 887 LYS A O 1
ATOM 6933 N N . TYR A 1 888 ? -143.762 -16.632 157.747 1.00 78.94 888 TYR A N 1
ATOM 6934 C CA . TYR A 1 888 ? -145.157 -16.215 157.907 1.00 78.94 888 TYR A CA 1
ATOM 6935 C C . TYR A 1 888 ? -145.849 -15.926 156.562 1.00 78.94 888 TYR A C 1
ATOM 6937 O O . TYR A 1 888 ? -146.968 -16.385 156.329 1.00 78.94 888 TYR A O 1
ATOM 6945 N N . ASN A 1 889 ? -145.178 -15.219 155.647 1.00 79.62 889 ASN A N 1
ATOM 6946 C CA . ASN A 1 889 ? -145.719 -14.912 154.321 1.00 79.62 889 ASN A CA 1
ATOM 6947 C C . ASN A 1 889 ? -145.905 -16.173 153.467 1.00 79.62 889 ASN A C 1
ATOM 6949 O O . ASN A 1 889 ? -146.944 -16.325 152.821 1.00 79.62 889 ASN A O 1
ATOM 6953 N N . LEU A 1 890 ? -144.943 -17.096 153.507 1.00 80.81 890 LEU A N 1
ATOM 6954 C CA . LEU A 1 890 ? -145.035 -18.388 152.830 1.00 80.81 890 LEU A CA 1
ATOM 6955 C C . LEU A 1 890 ? -146.156 -19.263 153.411 1.00 80.81 890 LEU A C 1
ATOM 6957 O O . LEU A 1 890 ? -146.940 -19.815 152.644 1.00 80.81 890 LEU A O 1
ATOM 6961 N N . LEU A 1 891 ? -146.320 -19.315 154.741 1.00 83.31 891 LEU A N 1
ATOM 6962 C CA . LEU A 1 891 ? -147.448 -20.005 155.388 1.00 83.31 891 LEU A CA 1
ATOM 6963 C C . LEU A 1 891 ? -148.802 -19.426 154.953 1.00 83.31 891 LEU A C 1
ATOM 6965 O O . LEU A 1 891 ? -149.745 -20.166 154.671 1.00 83.31 891 LEU A O 1
ATOM 6969 N N . LYS A 1 892 ? -148.902 -18.097 154.852 1.00 83.62 892 LYS A N 1
ATOM 6970 C CA . LYS A 1 892 ? -150.122 -17.423 154.392 1.00 83.62 892 LYS A CA 1
ATOM 6971 C C . LYS A 1 892 ? -150.428 -17.740 152.925 1.00 83.62 892 LYS A C 1
ATOM 6973 O O . LYS A 1 892 ? -151.586 -17.985 152.585 1.00 83.62 892 LYS A O 1
ATOM 6978 N N . ARG A 1 893 ? -149.406 -17.757 152.063 1.00 83.38 893 ARG A N 1
ATOM 6979 C CA . ARG A 1 893 ? -149.552 -18.110 150.643 1.00 83.38 893 ARG A CA 1
ATOM 6980 C C . ARG A 1 893 ? -149.933 -19.576 150.472 1.00 83.38 893 ARG A C 1
ATOM 6982 O O . ARG A 1 893 ? -150.890 -19.862 149.758 1.00 83.38 893 ARG A O 1
ATOM 6989 N N . ILE A 1 894 ? -149.266 -20.504 151.158 1.00 84.19 894 ILE A N 1
ATOM 6990 C CA . ILE A 1 894 ? -149.569 -21.932 151.007 1.00 84.19 894 ILE A CA 1
ATOM 6991 C C . ILE A 1 894 ? -150.957 -22.273 151.555 1.00 84.19 894 ILE A C 1
ATOM 6993 O O . ILE A 1 894 ? -151.669 -23.057 150.938 1.00 84.19 894 ILE A O 1
ATOM 6997 N N . ALA A 1 895 ? -151.412 -21.604 152.621 1.00 80.62 895 ALA A N 1
ATOM 6998 C CA . ALA A 1 895 ? -152.788 -21.727 153.101 1.00 80.62 895 ALA A CA 1
ATOM 6999 C C . ALA A 1 895 ? -153.818 -21.261 152.052 1.00 80.62 895 ALA A C 1
ATOM 7001 O O . ALA A 1 895 ? -154.880 -21.871 151.910 1.00 80.62 895 ALA A O 1
ATOM 7002 N N . ALA A 1 896 ? -153.507 -20.216 151.274 1.00 78.00 896 ALA A N 1
ATOM 7003 C CA . ALA A 1 896 ? -154.357 -19.777 150.167 1.00 78.00 896 ALA A CA 1
ATOM 7004 C C . ALA A 1 896 ? -154.387 -20.797 149.014 1.00 78.00 896 ALA A C 1
ATOM 7006 O O . ALA A 1 896 ? -155.444 -21.019 148.424 1.00 78.00 896 ALA A O 1
ATOM 7007 N N . VAL A 1 897 ? -153.259 -21.452 148.725 1.00 79.19 897 VAL A N 1
ATOM 7008 C CA . VAL A 1 897 ? -153.173 -22.539 147.734 1.00 79.19 897 VAL A CA 1
ATOM 7009 C C . VAL A 1 897 ? -153.931 -23.786 148.208 1.00 79.19 897 VAL A C 1
ATOM 7011 O O . VAL A 1 897 ? -154.681 -24.377 147.438 1.00 79.19 897 VAL A O 1
ATOM 7014 N N . GLN A 1 898 ? -153.835 -24.139 149.490 1.00 78.44 898 GLN A N 1
ATOM 7015 C CA . GLN A 1 898 ? -154.534 -25.280 150.093 1.00 78.44 898 GLN A CA 1
ATOM 7016 C C . GLN A 1 898 ? -156.052 -25.077 150.145 1.00 78.44 898 GLN A C 1
ATOM 7018 O O . GLN A 1 898 ? -156.811 -26.023 149.949 1.00 78.44 898 GLN A O 1
ATOM 7023 N N . LYS A 1 899 ? -156.508 -23.828 150.306 1.00 79.44 899 LYS A N 1
ATOM 7024 C CA . LYS A 1 899 ? -157.925 -23.460 150.179 1.00 79.44 899 LYS A CA 1
ATOM 7025 C C . LYS A 1 899 ? -158.447 -23.531 148.737 1.00 79.44 899 LYS A C 1
ATOM 7027 O O . LYS A 1 899 ? -159.646 -23.672 148.563 1.00 79.44 899 LYS A O 1
ATOM 7032 N N . LYS A 1 900 ? -157.578 -23.400 147.728 1.00 70.62 900 LYS A N 1
ATOM 7033 C CA . LYS A 1 900 ? -157.939 -23.559 146.307 1.00 70.62 900 LYS A CA 1
ATOM 7034 C C . LYS A 1 900 ? -157.946 -25.020 145.837 1.00 70.62 900 LYS A C 1
ATOM 7036 O O . LYS A 1 900 ? -158.464 -25.276 144.757 1.00 70.62 900 LYS A O 1
ATOM 7041 N N . LEU A 1 901 ? -157.303 -25.928 146.579 1.00 72.81 901 LEU A N 1
ATOM 7042 C CA . LEU A 1 901 ? -157.212 -27.351 146.234 1.00 72.81 901 LEU A CA 1
ATOM 7043 C C . LEU A 1 901 ? -158.366 -28.181 146.824 1.00 72.81 901 LEU A C 1
ATOM 7045 O O . LEU A 1 901 ? -158.786 -29.149 146.197 1.00 72.81 901 LEU A O 1
ATOM 7049 N N . LYS A 1 902 ? -158.855 -27.806 148.013 1.00 62.19 902 LYS A N 1
ATOM 7050 C CA . LYS A 1 902 ? -160.178 -28.236 148.488 1.00 62.19 902 LYS A CA 1
ATOM 7051 C C . LYS A 1 902 ? -161.261 -27.668 147.584 1.00 62.19 902 LYS A C 1
ATOM 7053 O O . LYS A 1 902 ? -162.251 -28.397 147.369 1.00 62.19 902 LYS A O 1
#

pLDDT: mean 80.5, std 17.67, range [23.7, 98.5]

Mean predicted aligned error: 22.59 Å

Foldseek 3Di:
DWDDDKDKDFPDFDKDAKDKDKDWPAPDQWDDDPQWTDGWDKDFPDWDAKDKDKDKDKDKFKKWWKWWDAPFDTDTDGMDTPPVDDQWDWDDPPQWTDIWGWDPPDFPPDKPHQDDDDDTDDHGDMDIGDMTMGMIMTMDMTIHDTDTDMITMDMIMRHMDTPTDMDIDDGIDDDDDDDDDDDDDDDDDDDDDDDDDDDDDDDDDDDDDDDDDDDDDDDDDDDDDDDDDDDDDDDDDPVVVVVVVVQVVLLVVLVVLLVVCVVPLDPVSLVVSLVSLVPHDPVSNPVSVVSSVVSVVVNVVVVVLVVLLVVLVVLLVVCVVVLDPVSLVVSLVSLVPHDPVSSVVSVVSSVVSVVVNVVVVVLVVLLVVLVVLLVVCLVVLDPVSLVVSLVSLVPHDPVSNPVSVVSSVVSVVVNVVVVVLVVLLVVLVVLLVVCQVVLDPVSLVVSLVSLVPHDPVSNPVSVVSSVVSVVVSVLVVLLVVLVVLLVVCQVVLDPVSLVVSLVSLVVHPDDPSSVVSVVSSVVSVVVSVLVVLLVVLVVLLVVCQVPLDPVSLVVSLVSLVPHDDDDSSVVSVVSSLVSLLVNLVVLLVVLLPDLADDVVSLVVSVVSLVPHPDDPSSVVSVVSSVLSVLLNVLSVLLVVCLVVLDPVSLVVSVVSLVPRDPGDSSVVSVVSSVVSVVVSVVVVVVVVVVLVVLLVVLLVLLVVCLPVVDPVSLVVSVVSLVPHDDDDSSVVSVVSSVVSPVVSVLVVLVVLLVVLLVVCL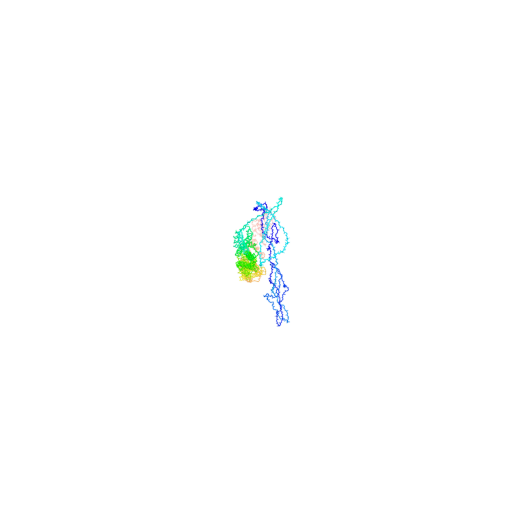PPLDPVSLVSSVVSLVPHDPPDPVSVVSVVSSVPRHHPPDPVPDDLVVLLVVLVVLLVVCLPPVDPVSLVVSCVSLVPHDDDPSSVLSNLSSVLSVLLVVCQVPNDPVSLVVSVVSLVPHPDDPSSVVSVVSSVVSVVVVD

Radius of gyration: 114.55 Å; Cα contacts (8 Å, |Δi|>4): 1015; chains: 1; bounding box: 260×55×354 Å

Sequence (902 aa):
GYSGTLSSYLYSGSYTPGDSKYVSGKTSSYYYENGYSGTLSPYLYSGSYGDSKTVGTTRTGGAYDLWKYSHGSWHFYGSRRYSNIPGSINYNSGGYSGTLTLDDSSRAGGGVGGGTPTGSGSEGEIRRGADYTDTYYYSGTVSKPDTRVYRYSGTVTRPSIDTRDYRYEGTVTKPDTRVYRYSGTVTKPAVDTRVYRYSGTVIKPDTKVWQQNYNGIAYKGETENTYEYTVTFDYIDQKMIDEENAYKAQFTTVTSTVVKAESSKLQEDVDAARTLVDALRPADKTTLNDRLDEIQKYIDTENAYKAQLATATSTVVKAESSKLQEDVDAARTLVDVLRPTDKTALNDRLDEIQKYIDIENAYKAQLATATSTVVKAESSKLQVDVDSARTLVDALRPADKTALNDRLDEVQKYIDTENAYKAQLATATNAVVKAESSKLQENVDAAKTLVDALRPADKTALNNRLDKVQKAIDLQNAINKATATVEKAESSMLQVDVNSAKKLVDSLPECNDKTDLNNRLDEVQKAIDLQNAINRATAAVEKAESSELQEDVNSARTLVNTLPDGKEKTDLNHRLDIVQQIIINNKIDELEDKTDVSQDELDELDNIIDNLPAGEAKDKAEKDLQNITNLQVATRLVEKAEKTLLREDYNTAYSAVMKLPPMKGKSGLINRLIRLNATISKKENEKKLQTLADVRNAEKLVNKASISKSTEDIAKAQEAINKLPEGKNRDRLQTWLDSFVNNINKLNYQRDAERAIKYAEIVRTQETIDAAQDKIDVLPDTMNIKTAYQSRLDRVTIKGSPESMSTLDKLRAAEKAVKRAESNHTVESVTEAEKLVNALSDNDRKEFLQLRVTAEKLMQEAEKKPSEEKITAVQTAIEKLPYSTVKYNLLKRIAAVQKKLK

Nearest PDB structures (foldseek):
  8tj5-assembly1_1  TM=1.192E-01  e=4.066E-02  Saccharomyces cerevisiae
  8fgw-assembly1_E  TM=1.391E-01  e=2.093E+00  Homo sapiens
  8bbf-assembly1_B  TM=1.087E-01  e=4.036E+00  Homo sapiens

Secondary structure (DSSP, 8-state):
--B-PPEEEEEE--EE--EEEEEEEESSSEEEETTEEEEPEEEEEE----EEEEEEEEEEEEEEEEEEEETTEEEEEEEEE-TTS-SEEEEEETTEEEEEEEEEEEE-TT--PPPPPPS---TT-EEEEEEEEEEEEEEEEEEE----EEEEEEEEEE--EE--EEEEE---B-----PPP-----------------------------------------S--------------THHHHHHHHHHHHHHHHHHHHHHHHHH--HHHHHHHHHHHTTS-HHHHHHHHHHHHHHHHHHHHHHHHHHHHHHHHHHHHHHHHH--HHHHHHHHHHHTTS-HHHHHHHHHHHHHHHHHHHHHHHHHHHHHHHHHHHHHHHHH--HHHHHHHHHHHHTS-HHHHHHHHHHHHHHHHHHHHHHHHHHHHHHHHHHHHHHHHH--HHHHHHHHHHHHTS-HHHHHHHHHHHHHHHHHHHHHHHHHHHHHHHHHHHHH--HHHHHHHHHHHHTS-SSHHHHHHHHHHHHHHHHHHHHHHHHHHHHHHHHHHHH--HHHHHHHHHHHHTSPSSHHHHHHHHHHHHHHHHHHHHHHHHHHH-SS--HHHHHHHHHHHHTSPSSHHHHHHHHHHHHHHHHHHHHHHHHHHHHH--HHHHHHHHHHHHHS-S-HHHHHHHHHHHHHHHHHHHHHHHHHHHHHHHHHHHHHHHHHHHHH--HHHHHHHHHHHHTSPSSHHHHHHHHHHHHHHHHHHHHHHHHHHHHHHHHHHHH--HHHHHHHHHHHHTS-TT-THHHHHHHHHTT-PPTT-GGG--HHHHHHHHHHHHHHHHHH--HHHHHHHHHHHHTSPSSHHHHHHHHHHHHHHHHHHHHHS--HHHHHHHHHHHHTS-SSHHHHHHHHHHHHHHHHH-

Solvent-accessible surface area (backbone atoms only — not comparable to full-atom values): 50950 Å² total; per-residue (Å²): 106,59,66,62,77,66,55,74,47,85,71,47,69,55,77,46,81,49,54,71,46,79,48,66,82,32,91,50,46,68,46,79,58,98,73,30,41,36,72,30,48,78,44,85,70,46,66,47,85,45,52,70,48,78,48,74,50,77,48,77,42,58,29,32,30,32,30,30,21,46,97,92,40,80,38,87,67,50,75,47,69,49,87,88,63,64,70,53,47,82,44,79,58,98,73,27,41,35,58,23,36,49,48,89,84,54,72,56,88,78,57,74,72,33,55,81,72,84,78,90,72,53,85,72,38,74,44,77,28,42,75,32,67,37,54,43,41,26,40,30,65,26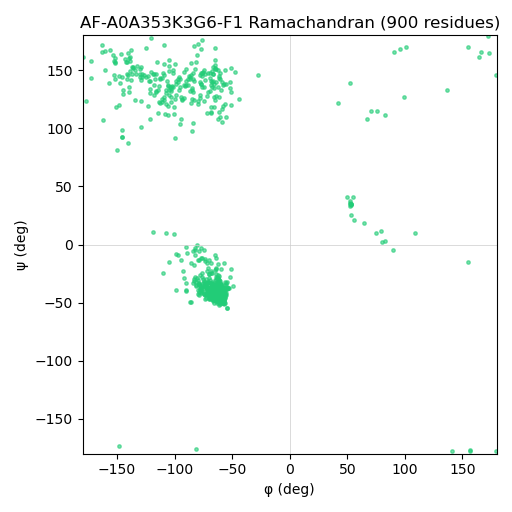,40,25,76,65,53,67,41,72,24,13,32,37,67,27,40,23,79,57,50,77,56,64,42,72,46,71,56,71,71,69,55,68,67,90,86,85,86,86,86,84,87,84,84,90,81,87,89,81,85,93,77,90,83,90,79,89,80,86,86,82,88,87,86,86,81,90,81,91,86,88,86,87,86,89,86,89,88,88,87,82,87,85,92,85,89,89,87,87,89,88,89,90,88,88,72,71,68,66,57,54,56,53,52,54,48,52,54,50,53,51,54,36,52,52,36,44,53,46,18,68,73,67,61,40,69,70,40,40,56,55,24,49,61,47,41,69,74,52,61,80,89,69,29,57,73,56,48,54,54,48,48,54,48,47,53,49,44,52,52,51,51,52,46,52,51,49,52,51,54,26,50,52,34,43,54,47,18,68,73,67,61,39,69,69,39,41,55,55,20,48,63,50,34,68,78,48,59,74,77,64,26,51,65,54,47,55,56,49,51,56,50,47,54,52,45,51,53,52,52,52,48,51,53,50,52,53,50,26,51,53,33,44,55,48,15,64,73,66,59,38,69,71,38,40,56,53,20,49,60,46,37,70,71,52,59,79,89,70,28,57,73,54,49,55,54,47,49,54,41,46,54,52,44,53,51,52,52,54,47,52,52,49,52,52,51,22,52,51,30,43,53,47,13,63,73,66,60,38,69,72,38,40,53,54,16,49,58,44,38,69,72,49,60,77,90,69,27,59,69,55,50,58,50,48,52,53,42,48,53,54,44,54,49,51,54,51,50,54,54,25,49,56,32,42,54,47,15,63,73,64,62,38,70,71,37,42,54,54,17,48,58,45,40,69,70,48,70,96,46,70,67,42,54,53,52,48,54,52,50,52,54,44,48,52,51,44,53,49,53,52,49,50,52,54,22,50,52,32,44,52,48,14,63,73,65,57,39,69,69,40,43,54,55,18,50,56,44,37,68,72,46,69,92,50,67,67,38,52,54,53,48,52,52,48,51,51,41,53,49,50,42,51,51,54,51,49,58,55,54,51,71,43,91,75,74,57,69,69,61,51,53,51,50,50,60,55,51,67,74,46,69,92,48,72,70,33,58,48,51,54,51,48,52,52,50,52,53,52,49,51,53,21,46,55,32,42,54,48,16,67,72,67,57,39,72,66,44,40,52,53,18,50,52,48,47,67,69,50,70,99,50,79,49,47,58,56,53,50,56,50,49,56,53,45,51,54,53,37,51,48,54,55,48,51,54,51,53,48,55,53,50,50,52,53,50,21,50,50,32,39,51,48,18,70,71,69,70,40,73,66,41,42,50,54,14,51,54,39,39,69,72,43,70,89,48,72,69,33,54,51,53,49,52,53,46,50,57,49,54,55,52,53,53,56,53,51,46,53,53,52,20,54,52,30,37,55,48,16,64,70,70,29,44,72,70,39,44,52,58,16,47,60,36,41,67,74,41,60,89,88,39,77,58,44,64,55,51,51,60,54,51,76,68,53,66,65,80,91,49,88,90,78,62,53,75,68,56,51,50,53,53,20,55,57,30,42,54,46,17,77,70,68,70,41,71,66,41,42,51,52,17,48,56,40,39,69,72,46,72,94,43,76,65,38,54,52,52,45,51,52,47,50,31,54,52,40,42,52,51,26,69,75,60,69,45,72,70,43,48,50,53,28,51,58,41,41,64,75,44,67,96,41,74,66,41,53,50,50,52,55,50,52,52,53,46,54,64,69,69,106